Protein 7VOJ (pdb70)

Nearest PDB structures (foldseek):
  7voj-assembly1_B  TM=1.003E+00  e=2.899E-49  Arabidopsis thaliana
  7vq3-assembly1_A  TM=9.827E-01  e=4.488E-44  Arabidopsis thaliana
  7vq7-assembly1_B  TM=9.942E-01  e=6.500E-42  Arabidopsis thaliana
  7w6k-assembly1_B  TM=7.474E-01  e=2.642E-20  Glycine max
  8hiw-assembly1_A  TM=8.495E-01  e=3.912E-17  Arabidopsis thaliana

Structure (mmCIF, N/CA/C/O backbone):
data_7VOJ
#
_entry.id   7VOJ
#
_cell.length_a   1.00
_cell.length_b   1.00
_cell.length_c   1.00
_cell.angle_alpha   90.00
_cell.angle_beta   90.00
_cell.angle_gamma   90.00
#
_symmetry.space_group_name_H-M   'P 1'
#
loop_
_entity.id
_entity.type
_entity.pdbx_description
1 polymer 'Aluminum-activated malate transporter 1'
2 non-polymer 'ACETIC ACID'
3 non-polymer 'ALUMINUM ION'
#
loop_
_atom_site.group_PDB
_atom_site.id
_atom_site.type_symbol
_atom_site.label_atom_id
_atom_site.label_alt_id
_atom_site.label_comp_id
_atom_site.label_asym_id
_atom_site.label_entity_id
_atom_site.label_seq_id
_atom_site.pdbx_PDB_ins_code
_atom_site.Cartn_x
_atom_site.Cartn_y
_atom_site.Cartn_z
_atom_site.occupancy
_atom_site.B_iso_or_equiv
_atom_site.auth_seq_id
_atom_site.auth_comp_id
_atom_site.auth_asym_id
_atom_site.auth_atom_id
_atom_site.pdbx_PDB_model_num
ATOM 1 N N . MET A 1 1 ? 124.787 96.757 90.319 1.00 119.88 1 MET A N 1
ATOM 2 C CA . MET A 1 1 ? 124.885 98.145 89.896 1.00 119.88 1 MET A CA 1
ATOM 3 C C . MET A 1 1 ? 124.295 98.333 88.506 1.00 119.88 1 MET A C 1
ATOM 4 O O . MET A 1 1 ? 123.736 99.382 88.203 1.00 119.88 1 MET A O 1
ATOM 9 N N . GLU A 1 2 ? 124.406 97.305 87.663 1.00 117.20 2 GLU A N 1
ATOM 10 C CA . GLU A 1 2 ? 123.949 97.433 86.283 1.00 117.20 2 GLU A CA 1
ATOM 11 C C . GLU A 1 2 ? 122.431 97.311 86.192 1.00 117.20 2 GLU A C 1
ATOM 12 O O . GLU A 1 2 ? 121.765 98.107 85.512 1.00 117.20 2 GLU A O 1
ATOM 18 N N . LYS A 1 3 ? 121.857 96.331 86.894 1.00 109.04 3 LYS A N 1
ATOM 19 C CA . LYS A 1 3 ? 120.404 96.207 86.914 1.00 109.04 3 LYS A CA 1
ATOM 20 C C . LYS A 1 3 ? 119.739 97.326 87.704 1.00 109.04 3 LYS A C 1
ATOM 21 O O . LYS A 1 3 ? 118.549 97.587 87.499 1.00 109.04 3 LYS A O 1
ATOM 27 N N . VAL A 1 4 ? 120.484 98.004 88.579 1.00 107.80 4 VAL A N 1
ATOM 28 C CA . VAL A 1 4 ? 119.961 99.194 89.240 1.00 107.80 4 VAL A CA 1
ATOM 29 C C . VAL A 1 4 ? 119.763 100.312 88.229 1.00 107.80 4 VAL A C 1
ATOM 30 O O . VAL A 1 4 ? 118.755 101.027 88.260 1.00 107.80 4 VAL A O 1
ATOM 34 N N . ARG A 1 5 ? 120.724 100.476 87.316 1.00 103.56 5 ARG A N 1
ATOM 35 C CA . ARG A 1 5 ? 120.564 101.436 86.231 1.00 103.56 5 ARG A CA 1
ATOM 36 C C . ARG A 1 5 ? 119.390 101.072 85.333 1.00 103.56 5 ARG A C 1
ATOM 37 O O . ARG A 1 5 ? 118.638 101.961 84.909 1.00 103.56 5 ARG A O 1
ATOM 45 N N . GLU A 1 6 ? 119.206 99.778 85.058 1.00 99.95 6 GLU A N 1
ATOM 46 C CA . GLU A 1 6 ? 118.102 99.361 84.199 1.00 99.95 6 GLU A CA 1
ATOM 47 C C . GLU A 1 6 ? 116.748 99.614 84.855 1.00 99.95 6 GLU A C 1
ATOM 48 O O . GLU A 1 6 ? 115.806 100.061 84.188 1.00 99.95 6 GLU A O 1
ATOM 54 N N . ILE A 1 7 ? 116.641 99.386 86.166 1.00 92.94 7 ILE A N 1
ATOM 55 C CA . ILE A 1 7 ? 115.346 99.588 86.804 1.00 92.94 7 ILE A CA 1
ATOM 56 C C . ILE A 1 7 ? 115.065 101.074 87.044 1.00 92.94 7 ILE A C 1
ATOM 57 O O . ILE A 1 7 ? 113.901 101.492 87.008 1.00 92.94 7 ILE A O 1
ATOM 62 N N . VAL A 1 8 ? 116.091 101.917 87.208 1.00 90.74 8 VAL A N 1
ATOM 63 C CA . VAL A 1 8 ? 115.761 103.330 87.370 1.00 90.74 8 VAL A CA 1
ATOM 64 C C . VAL A 1 8 ? 115.408 103.969 86.032 1.00 90.74 8 VAL A C 1
ATOM 65 O O . VAL A 1 8 ? 114.578 104.881 85.987 1.00 90.74 8 VAL A O 1
ATOM 69 N N . ARG A 1 9 ? 115.963 103.489 84.915 1.00 86.09 9 ARG A N 1
ATOM 70 C CA . ARG A 1 9 ? 115.512 104.068 83.655 1.00 86.09 9 ARG A CA 1
ATOM 71 C C . ARG A 1 9 ? 114.168 103.499 83.227 1.00 86.09 9 ARG A C 1
ATOM 72 O O . ARG A 1 9 ? 113.409 104.183 82.526 1.00 86.09 9 ARG A O 1
ATOM 80 N N . GLU A 1 10 ? 113.838 102.281 83.666 1.00 74.69 10 GLU A N 1
ATOM 81 C CA . GLU A 1 10 ? 112.489 101.771 83.450 1.00 74.69 10 GLU A CA 1
ATOM 82 C C . GLU A 1 10 ? 111.468 102.571 84.244 1.00 74.69 10 GLU A C 1
ATOM 83 O O . GLU A 1 10 ? 110.378 102.873 83.742 1.00 74.69 10 GLU A O 1
ATOM 89 N N . GLY A 1 11 ? 111.817 102.956 85.471 1.00 70.08 11 GLY A N 1
ATOM 90 C CA . GLY A 1 11 ? 110.950 103.840 86.229 1.00 70.08 11 GLY A CA 1
ATOM 91 C C . GLY A 1 11 ? 110.840 105.215 85.608 1.00 70.08 11 GLY A C 1
ATOM 92 O O . GLY A 1 11 ? 109.782 105.847 85.667 1.00 70.08 11 GLY A O 1
ATOM 93 N N . ILE A 1 12 ? 111.921 105.679 84.976 1.00 69.54 12 ILE A N 1
ATOM 94 C CA . ILE A 1 12 ? 111.912 106.972 84.301 1.00 69.54 12 ILE A CA 1
ATOM 95 C C . ILE A 1 12 ? 110.945 106.958 83.126 1.00 69.54 12 ILE A C 1
ATOM 96 O O . ILE A 1 12 ? 110.148 107.888 82.957 1.00 69.54 12 ILE A O 1
ATOM 101 N N . ARG A 1 13 ? 110.952 105.888 82.328 1.00 66.74 13 ARG A N 1
ATOM 102 C CA . ARG A 1 13 ? 110.051 105.880 81.180 1.00 66.74 13 ARG A CA 1
ATOM 103 C C . ARG A 1 13 ? 108.612 105.582 81.584 1.00 66.74 13 ARG A C 1
ATOM 104 O O . ARG A 1 13 ? 107.685 106.058 80.920 1.00 66.74 13 ARG A O 1
ATOM 112 N N . VAL A 1 14 ? 108.398 104.850 82.682 1.00 60.07 14 VAL A N 1
ATOM 113 C CA . VAL A 1 14 ? 107.034 104.595 83.140 1.00 60.07 14 VAL A CA 1
ATOM 114 C C . VAL A 1 14 ? 106.417 105.871 83.701 1.00 60.07 14 VAL A C 1
ATOM 115 O O . VAL A 1 14 ? 105.239 106.166 83.469 1.00 60.07 14 VAL A O 1
ATOM 119 N N . GLY A 1 15 ? 107.216 106.678 84.395 1.00 58.04 15 GLY A N 1
ATOM 120 C CA . GLY A 1 15 ? 106.717 107.959 84.856 1.00 58.04 15 GLY A CA 1
ATOM 121 C C . GLY A 1 15 ? 106.526 108.953 83.728 1.00 58.04 15 GLY A C 1
ATOM 122 O O . GLY A 1 15 ? 105.550 109.705 83.716 1.00 58.04 15 GLY A O 1
ATOM 123 N N . ASN A 1 16 ? 107.449 108.966 82.760 1.00 61.05 16 ASN A N 1
ATOM 124 C CA . ASN A 1 16 ? 107.366 109.901 81.643 1.00 61.05 16 ASN A CA 1
ATOM 125 C C . ASN A 1 16 ? 106.204 109.612 80.713 1.00 61.05 16 ASN A C 1
ATOM 126 O O . ASN A 1 16 ? 105.697 110.540 80.078 1.00 61.05 16 ASN A O 1
ATOM 131 N N . GLU A 1 17 ? 105.780 108.353 80.619 1.00 55.69 17 GLU A N 1
ATOM 132 C CA . GLU A 1 17 ? 104.673 108.013 79.738 1.00 55.69 17 GLU A CA 1
ATOM 133 C C . GLU A 1 17 ? 103.354 108.598 80.228 1.00 55.69 17 GLU A C 1
ATOM 134 O O . GLU A 1 17 ? 102.571 109.103 79.417 1.00 55.69 17 GLU A O 1
ATOM 140 N N . ASP A 1 18 ? 103.090 108.561 81.538 1.00 49.64 18 ASP A N 1
ATOM 141 C CA . ASP A 1 18 ? 101.953 109.290 82.093 1.00 49.64 18 ASP A CA 1
ATOM 142 C C . ASP A 1 18 ? 102.260 109.795 83.500 1.00 49.64 18 ASP A C 1
ATOM 143 O O . ASP A 1 18 ? 102.453 108.992 84.414 1.00 49.64 18 ASP A O 1
ATOM 148 N N . PRO A 1 19 ? 102.305 111.112 83.720 1.00 45.33 19 PRO A N 1
ATOM 149 C CA . PRO A 1 19 ? 102.662 111.625 85.050 1.00 45.33 19 PRO A CA 1
ATOM 150 C C . PRO A 1 19 ? 101.548 111.525 86.075 1.00 45.33 19 PRO A C 1
ATOM 151 O O . PRO A 1 19 ? 101.804 111.694 87.282 1.00 45.33 19 PRO A O 1
ATOM 155 N N . ARG A 1 20 ? 100.322 111.229 85.650 1.00 40.45 20 ARG A N 1
ATOM 156 C CA . ARG A 1 20 ? 99.259 110.982 86.607 1.00 40.45 20 ARG A CA 1
ATOM 157 C C . ARG A 1 20 ? 99.458 109.692 87.382 1.00 40.45 20 ARG A C 1
ATOM 158 O O . ARG A 1 20 ? 98.778 109.491 88.387 1.00 40.45 20 ARG A O 1
ATOM 166 N N . ARG A 1 21 ? 100.378 108.826 86.956 1.00 39.86 21 ARG A N 1
ATOM 167 C CA . ARG A 1 21 ? 100.769 107.696 87.782 1.00 39.86 21 ARG A CA 1
ATOM 168 C C . ARG A 1 21 ? 101.510 108.156 89.025 1.00 39.86 21 ARG A C 1
ATOM 169 O O . ARG A 1 21 ? 101.351 107.571 90.101 1.00 39.86 21 ARG A O 1
ATOM 177 N N . ILE A 1 22 ? 102.300 109.222 88.907 1.00 33.52 22 ILE A N 1
ATOM 178 C CA . ILE A 1 22 ? 102.968 109.777 90.076 1.00 33.52 22 ILE A CA 1
ATOM 179 C C . ILE A 1 22 ? 101.961 110.429 91.007 1.00 33.52 22 ILE A C 1
ATOM 180 O O . ILE A 1 22 ? 102.041 110.281 92.234 1.00 33.52 22 ILE A O 1
ATOM 185 N N . ILE A 1 23 ? 100.990 111.152 90.448 1.00 30.37 23 ILE A N 1
ATOM 186 C CA . ILE A 1 23 ? 100.002 111.782 91.321 1.00 30.37 23 ILE A CA 1
ATOM 187 C C . ILE A 1 23 ? 99.074 110.745 91.949 1.00 30.37 23 ILE A C 1
ATOM 188 O O . ILE A 1 23 ? 98.617 110.925 93.082 1.00 30.37 23 ILE A O 1
ATOM 193 N N . HIS A 1 24 ? 98.819 109.628 91.270 1.00 26.05 24 HIS A N 1
ATOM 194 C CA . HIS A 1 24 ? 98.025 108.574 91.893 1.00 26.05 24 HIS A CA 1
ATOM 195 C C . HIS A 1 24 ? 98.785 107.886 93.011 1.00 26.05 24 HIS A C 1
ATOM 196 O O . HIS A 1 24 ? 98.190 107.535 94.037 1.00 26.05 24 HIS A O 1
ATOM 203 N N . ALA A 1 25 ? 100.091 107.699 92.841 1.00 26.66 25 ALA A N 1
ATOM 204 C CA . ALA A 1 25 ? 100.909 107.165 93.917 1.00 26.66 25 ALA A CA 1
ATOM 205 C C . ALA A 1 25 ? 100.934 108.071 95.139 1.00 26.66 25 ALA A C 1
ATOM 206 O O . ALA A 1 25 ? 101.026 107.568 96.255 1.00 26.66 25 ALA A O 1
ATOM 208 N N . PHE A 1 26 ? 100.832 109.385 94.971 1.00 31.14 26 PHE A N 1
ATOM 209 C CA . PHE A 1 26 ? 100.707 110.220 96.160 1.00 31.14 26 PHE A CA 1
ATOM 210 C C . PHE A 1 26 ? 99.309 110.185 96.755 1.00 31.14 26 PHE A C 1
ATOM 211 O O . PHE A 1 26 ? 99.167 110.313 97.973 1.00 31.14 26 PHE A O 1
ATOM 219 N N . LYS A 1 27 ? 98.272 110.017 95.934 1.00 27.96 27 LYS A N 1
ATOM 220 C CA . LYS A 1 27 ? 96.913 110.014 96.466 1.00 27.96 27 LYS A CA 1
ATOM 221 C C . LYS A 1 27 ? 96.627 108.784 97.314 1.00 27.96 27 LYS A C 1
ATOM 222 O O . LYS A 1 27 ? 95.849 108.866 98.271 1.00 27.96 27 LYS A O 1
ATOM 228 N N . VAL A 1 28 ? 97.255 107.651 97.002 1.00 27.49 28 VAL A N 1
ATOM 229 C CA . VAL A 1 28 ? 97.048 106.452 97.815 1.00 27.49 28 VAL A CA 1
ATOM 230 C C . VAL A 1 28 ? 97.659 106.620 99.201 1.00 27.49 28 VAL A C 1
ATOM 231 O O . VAL A 1 28 ? 97.014 106.328 100.216 1.00 27.49 28 VAL A O 1
ATOM 235 N N . GLY A 1 29 ? 98.887 107.131 99.271 1.00 28.90 29 GLY A N 1
ATOM 236 C CA . GLY A 1 29 ? 99.506 107.374 100.562 1.00 28.90 29 GLY A CA 1
ATOM 237 C C . GLY A 1 29 ? 98.799 108.447 101.366 1.00 28.90 29 GLY A C 1
ATOM 238 O O . GLY A 1 29 ? 98.773 108.391 102.597 1.00 28.90 29 GLY A O 1
ATOM 239 N N . LEU A 1 30 ? 98.202 109.424 100.688 1.00 26.17 30 LEU A N 1
ATOM 240 C CA . LEU A 1 30 ? 97.435 110.435 101.404 1.00 26.17 30 LEU A CA 1
ATOM 241 C C . LEU A 1 30 ? 96.173 109.845 102.014 1.00 26.17 30 LEU A C 1
ATOM 242 O O . LEU A 1 30 ? 95.784 110.222 103.124 1.00 26.17 30 LEU A O 1
ATOM 247 N N . ALA A 1 31 ? 95.533 108.900 101.324 1.00 25.45 31 ALA A N 1
ATOM 248 C CA . ALA A 1 31 ? 94.341 108.273 101.892 1.00 25.45 31 ALA A CA 1
ATOM 249 C C . ALA A 1 31 ? 94.685 107.391 103.084 1.00 25.45 31 ALA A C 1
ATOM 250 O O . ALA A 1 31 ? 93.917 107.329 104.051 1.00 25.45 31 ALA A O 1
ATOM 252 N N . LEU A 1 32 ? 95.846 106.728 103.045 1.00 27.28 32 LEU A N 1
ATOM 253 C CA . LEU A 1 32 ? 96.283 105.928 104.189 1.00 27.28 32 LEU A CA 1
ATOM 254 C C . LEU A 1 32 ? 96.578 106.794 105.403 1.00 27.28 32 LEU A C 1
ATOM 255 O O . LEU A 1 32 ? 96.180 106.451 106.521 1.00 27.28 32 LEU A O 1
ATOM 260 N N . VAL A 1 33 ? 97.260 107.923 105.200 1.00 28.69 33 VAL A N 1
ATOM 261 C CA . VAL A 1 33 ? 97.568 108.830 106.304 1.00 28.69 33 VAL A CA 1
ATOM 262 C C . VAL A 1 33 ? 96.295 109.427 106.889 1.00 28.69 33 VAL A C 1
ATOM 263 O O . VAL A 1 33 ? 96.144 109.512 108.115 1.00 28.69 33 VAL A O 1
ATOM 267 N N . LEU A 1 34 ? 95.336 109.774 106.033 1.00 30.59 34 LEU A N 1
ATOM 268 C CA . LEU A 1 34 ? 94.107 110.402 106.498 1.00 30.59 34 LEU A CA 1
ATOM 269 C C . LEU A 1 34 ? 93.250 109.450 107.325 1.00 30.59 34 LEU A C 1
ATOM 270 O O . LEU A 1 34 ? 92.736 109.834 108.382 1.00 30.59 34 LEU A O 1
ATOM 275 N N . VAL A 1 35 ? 93.078 108.227 106.830 1.00 33.97 35 VAL A N 1
ATOM 276 C CA . VAL A 1 35 ? 92.301 107.205 107.526 1.00 33.97 35 VAL A CA 1
ATOM 277 C C . VAL A 1 35 ? 92.916 106.773 108.857 1.00 33.97 35 VAL A C 1
ATOM 278 O O . VAL A 1 35 ? 92.205 106.590 109.841 1.00 33.97 35 VAL A O 1
ATOM 282 N N . SER A 1 36 ? 94.236 106.610 108.884 1.00 37.63 36 SER A N 1
ATOM 283 C CA . SER A 1 36 ? 94.932 106.202 110.096 1.00 37.63 36 SER A CA 1
ATOM 284 C C . SER A 1 36 ? 94.953 107.305 111.140 1.00 37.63 36 SER A C 1
ATOM 285 O O . SER A 1 36 ? 94.853 107.020 112.337 1.00 37.63 36 SER A O 1
ATOM 288 N N . SER A 1 37 ? 95.043 108.564 110.720 1.00 43.05 37 SER A N 1
ATOM 289 C CA . SER A 1 37 ? 94.988 109.638 111.697 1.00 43.05 37 SER A CA 1
ATOM 290 C C . SER A 1 37 ? 93.580 109.855 112.222 1.00 43.05 37 SER A C 1
ATOM 291 O O . SER A 1 37 ? 93.420 110.289 113.367 1.00 43.05 37 SER A O 1
ATOM 294 N N . PHE A 1 38 ? 92.554 109.554 111.419 1.00 46.62 38 PHE A N 1
ATOM 295 C CA . PHE A 1 38 ? 91.185 109.624 111.925 1.00 46.62 38 PHE A CA 1
ATOM 296 C C . PHE A 1 38 ? 90.942 108.611 113.027 1.00 46.62 38 PHE A C 1
ATOM 297 O O . PHE A 1 38 ? 90.276 108.926 114.014 1.00 46.62 38 PHE A O 1
ATOM 305 N N . TYR A 1 39 ? 91.466 107.402 112.883 1.00 46.12 39 TYR A N 1
ATOM 306 C CA . TYR A 1 39 ? 91.251 106.378 113.893 1.00 46.12 39 TYR A CA 1
ATOM 307 C C . TYR A 1 39 ? 92.225 106.467 115.047 1.00 46.12 39 TYR A C 1
ATOM 308 O O . TYR A 1 39 ? 91.970 105.874 116.095 1.00 46.12 39 TYR A O 1
ATOM 317 N N . TYR A 1 40 ? 93.330 107.185 114.896 1.00 57.13 40 TYR A N 1
ATOM 318 C CA . TYR A 1 40 ? 94.217 107.370 116.032 1.00 57.13 40 TYR A CA 1
ATOM 319 C C . TYR A 1 40 ? 93.860 108.579 116.870 1.00 57.13 40 TYR A C 1
ATOM 320 O O . TYR A 1 40 ? 93.636 108.435 118.073 1.00 57.13 40 TYR A O 1
ATOM 329 N N . TYR A 1 41 ? 93.789 109.764 116.279 1.00 62.48 41 TYR A N 1
ATOM 330 C CA . TYR A 1 41 ? 93.624 110.952 117.093 1.00 62.48 41 TYR A CA 1
ATOM 331 C C . TYR A 1 41 ? 92.195 111.167 117.558 1.00 62.48 41 TYR A C 1
ATOM 332 O O . TYR A 1 41 ? 91.997 111.875 118.550 1.00 62.48 41 TYR A O 1
ATOM 341 N N . GLN A 1 42 ? 91.217 110.539 116.894 1.00 71.73 42 GLN A N 1
ATOM 342 C CA . GLN A 1 42 ? 89.810 110.449 117.286 1.00 71.73 42 GLN A CA 1
ATOM 343 C C . GLN A 1 42 ? 89.207 111.820 117.556 1.00 71.73 42 GLN A C 1
ATOM 344 O O . GLN A 1 42 ? 89.042 112.197 118.722 1.00 71.73 42 GLN A O 1
ATOM 350 N N . PRO A 1 43 ? 88.918 112.598 116.502 1.00 81.05 43 PRO A N 1
ATOM 351 C CA . PRO A 1 43 ? 88.716 114.049 116.634 1.00 81.05 43 PRO A CA 1
ATOM 352 C C . PRO A 1 43 ? 87.598 114.531 117.545 1.00 81.05 43 PRO A C 1
ATOM 353 O O . PRO A 1 43 ? 87.862 115.248 118.515 1.00 81.05 43 PRO A O 1
ATOM 357 N N . PHE A 1 44 ? 86.357 114.147 117.265 1.00 91.20 44 PHE A N 1
ATOM 358 C CA . PHE A 1 44 ? 85.243 114.783 117.956 1.00 91.20 44 PHE A CA 1
ATOM 359 C C . PHE A 1 44 ? 85.031 114.198 119.346 1.00 91.20 44 PHE A C 1
ATOM 360 O O . PHE A 1 44 ? 84.722 114.925 120.295 1.00 91.20 44 PHE A O 1
ATOM 368 N N . GLY A 1 45 ? 85.167 112.888 119.481 1.00 90.07 45 GLY A N 1
ATOM 369 C CA . GLY A 1 45 ? 85.091 112.266 120.777 1.00 90.07 45 GLY A CA 1
ATOM 370 C C . GLY A 1 45 ? 85.844 110.958 120.810 1.00 90.07 45 GLY A C 1
ATOM 371 O O . GLY A 1 45 ? 86.263 110.434 119.776 1.00 90.07 45 GLY A O 1
ATOM 372 N N . PRO A 1 46 ? 86.064 110.443 122.027 1.00 86.23 46 PRO A N 1
ATOM 373 C CA . PRO A 1 46 ? 86.753 109.173 122.237 1.00 86.23 46 PRO A CA 1
ATOM 374 C C . PRO A 1 46 ? 85.686 108.123 122.058 1.00 86.23 46 PRO A C 1
ATOM 375 O O . PRO A 1 46 ? 85.189 107.540 123.021 1.00 86.23 46 PRO A O 1
ATOM 379 N N . PHE A 1 47 ? 85.340 107.892 120.799 1.00 79.54 47 PHE A N 1
ATOM 380 C CA . PHE A 1 47 ? 84.292 106.956 120.448 1.00 79.54 47 PHE A CA 1
ATOM 381 C C . PHE A 1 47 ? 84.591 105.519 120.862 1.00 79.54 47 PHE A C 1
ATOM 382 O O . PHE A 1 47 ? 85.726 105.049 120.788 1.00 79.54 47 PHE A O 1
ATOM 390 N N . THR A 1 48 ? 83.537 104.843 121.301 1.00 78.49 48 THR A N 1
ATOM 391 C CA . THR A 1 48 ? 83.588 103.473 121.791 1.00 78.49 48 THR A CA 1
ATOM 392 C C . THR A 1 48 ? 82.367 102.716 121.288 1.00 78.49 48 THR A C 1
ATOM 393 O O . THR A 1 48 ? 81.583 103.259 120.507 1.00 78.49 48 THR A O 1
ATOM 397 N N . ASP A 1 49 ? 82.164 101.508 121.792 1.00 74.69 49 ASP A N 1
ATOM 398 C CA . ASP A 1 49 ? 81.141 100.661 121.227 1.00 74.69 49 ASP A CA 1
ATOM 399 C C . ASP A 1 49 ? 81.794 100.249 119.904 1.00 74.69 49 ASP A C 1
ATOM 400 O O . ASP A 1 49 ? 82.922 99.758 119.917 1.00 74.69 49 ASP A O 1
ATOM 405 N N . TYR A 1 50 ? 81.125 100.427 118.771 1.00 65.54 50 TYR A N 1
ATOM 406 C CA . TYR A 1 50 ? 81.707 100.009 117.486 1.00 65.54 50 TYR A CA 1
ATOM 407 C C . TYR A 1 50 ? 82.678 100.943 116.723 1.00 65.54 50 TYR A C 1
ATOM 408 O O . TYR A 1 50 ? 83.314 100.503 115.767 1.00 65.54 50 TYR A O 1
ATOM 417 N N . PHE A 1 51 ? 82.796 102.207 117.122 1.00 68.43 51 PHE A N 1
ATOM 418 C CA . PHE A 1 51 ? 83.657 103.167 116.400 1.00 68.43 51 PHE A CA 1
ATOM 419 C C . PHE A 1 51 ? 85.190 102.993 116.312 1.00 68.43 51 PHE A C 1
ATOM 420 O O . PHE A 1 51 ? 85.769 103.211 115.250 1.00 68.43 51 PHE A O 1
ATOM 428 N N . GLY A 1 52 ? 85.840 102.611 117.406 1.00 71.56 52 GLY A N 1
ATOM 429 C CA . GLY A 1 52 ? 87.276 102.460 117.444 1.00 71.56 52 GLY A CA 1
ATOM 430 C C . GLY A 1 52 ? 87.686 101.075 117.878 1.00 71.56 52 GLY A C 1
ATOM 431 O O . GLY A 1 52 ? 88.785 100.883 118.404 1.00 71.56 52 GLY A O 1
ATOM 432 N N . ILE A 1 53 ? 86.764 100.132 117.768 1.00 64.18 53 ILE A N 1
ATOM 433 C CA . ILE A 1 53 ? 87.034 98.743 118.101 1.00 64.18 53 ILE A CA 1
ATOM 434 C C . ILE A 1 53 ? 88.019 98.071 117.141 1.00 64.18 53 ILE A C 1
ATOM 435 O O . ILE A 1 53 ? 88.851 97.261 117.549 1.00 64.18 53 ILE A O 1
ATOM 440 N N . ASN A 1 54 ? 87.821 98.332 115.855 1.00 53.48 54 ASN A N 1
ATOM 441 C CA . ASN A 1 54 ? 88.685 97.801 114.818 1.00 53.48 54 ASN A CA 1
ATOM 442 C C . ASN A 1 54 ? 89.107 98.934 113.904 1.00 53.48 54 ASN A C 1
ATOM 443 O O . ASN A 1 54 ? 88.273 99.701 113.430 1.00 53.48 54 ASN A O 1
ATOM 448 N N . ALA A 1 55 ? 90.403 99.037 113.655 1.00 43.47 55 ALA A N 1
ATOM 449 C CA . ALA A 1 55 ? 90.922 100.066 112.774 1.00 43.47 55 ALA A CA 1
ATOM 450 C C . ALA A 1 55 ? 91.936 99.555 111.773 1.00 43.47 55 ALA A C 1
ATOM 451 O O . ALA A 1 55 ? 92.390 100.333 110.936 1.00 43.47 55 ALA A O 1
ATOM 453 N N . MET A 1 56 ? 92.329 98.288 111.849 1.00 44.59 56 MET A N 1
ATOM 454 C CA . MET A 1 56 ? 93.105 97.717 110.761 1.00 44.59 56 MET A CA 1
ATOM 455 C C . MET A 1 56 ? 92.234 97.474 109.547 1.00 44.59 56 MET A C 1
ATOM 456 O O . MET A 1 56 ? 92.733 97.471 108.423 1.00 44.59 56 MET A O 1
ATOM 461 N N . TRP A 1 57 ? 90.936 97.276 109.752 1.00 39.03 57 TRP A N 1
ATOM 462 C CA . TRP A 1 57 ? 90.029 97.021 108.646 1.00 39.03 57 TRP A CA 1
ATOM 463 C C . TRP A 1 57 ? 89.797 98.248 107.778 1.00 39.03 57 TRP A C 1
ATOM 464 O O . TRP A 1 57 ? 89.538 98.094 106.581 1.00 39.03 57 TRP A O 1
ATOM 475 N N . ALA A 1 58 ? 89.883 99.453 108.342 1.00 32.44 58 ALA A N 1
ATOM 476 C CA . ALA A 1 58 ? 89.784 100.658 107.529 1.00 32.44 58 ALA A CA 1
ATOM 477 C C . ALA A 1 58 ? 90.970 100.784 106.593 1.00 32.44 58 ALA A C 1
ATOM 478 O O . ALA A 1 58 ? 90.819 101.186 105.439 1.00 32.44 58 ALA A O 1
ATOM 480 N N . VAL A 1 59 ? 92.155 100.412 107.065 1.00 31.77 59 VAL A N 1
ATOM 481 C CA . VAL A 1 59 ? 93.344 100.471 106.232 1.00 31.77 59 VAL A CA 1
ATOM 482 C C . VAL A 1 59 ? 93.344 99.348 105.204 1.00 31.77 59 VAL A C 1
ATOM 483 O O . VAL A 1 59 ? 93.825 99.537 104.080 1.00 31.77 59 VAL A O 1
ATOM 487 N N . ALA A 1 60 ? 92.782 98.181 105.547 1.00 38.40 60 ALA A N 1
ATOM 488 C CA . ALA A 1 60 ? 92.560 97.134 104.550 1.00 38.40 60 ALA A CA 1
ATOM 489 C C . ALA A 1 60 ? 91.643 97.618 103.442 1.00 38.40 60 ALA A C 1
ATOM 490 O O . ALA A 1 60 ? 91.906 97.375 102.260 1.00 38.40 60 ALA A O 1
ATOM 492 N N . THR A 1 61 ? 90.575 98.325 103.809 1.00 29.06 61 THR A N 1
ATOM 493 C CA . THR A 1 61 ? 89.632 98.839 102.826 1.00 29.06 61 THR A CA 1
ATOM 494 C C . THR A 1 61 ? 90.280 99.865 101.915 1.00 29.06 61 THR A C 1
ATOM 495 O O . THR A 1 61 ? 90.110 99.801 100.700 1.00 29.06 61 THR A O 1
ATOM 499 N N . VAL A 1 62 ? 91.066 100.783 102.475 1.00 27.40 62 VAL A N 1
ATOM 500 C CA . VAL A 1 62 ? 91.668 101.842 101.669 1.00 27.40 62 VAL A CA 1
ATOM 501 C C . VAL A 1 62 ? 92.718 101.288 100.716 1.00 27.40 62 VAL A C 1
ATOM 502 O O . VAL A 1 62 ? 92.804 101.724 99.564 1.00 27.40 62 VAL A O 1
ATOM 506 N N . VAL A 1 63 ? 93.487 100.287 101.143 1.00 29.90 63 VAL A N 1
ATOM 507 C CA . VAL A 1 63 ? 94.490 99.701 100.260 1.00 29.90 63 VAL A CA 1
ATOM 508 C C . VAL A 1 63 ? 93.828 98.941 99.119 1.00 29.90 63 VAL A C 1
ATOM 509 O O . VAL A 1 63 ? 94.241 99.060 97.961 1.00 29.90 63 VAL A O 1
ATOM 513 N N . VAL A 1 64 ? 92.753 98.210 99.405 1.00 29.82 64 VAL A N 1
ATOM 514 C CA . VAL A 1 64 ? 92.142 97.374 98.376 1.00 29.82 64 VAL A CA 1
ATOM 515 C C . VAL A 1 64 ? 91.302 98.203 97.405 1.00 29.82 64 VAL A C 1
ATOM 516 O O . VAL A 1 64 ? 91.385 98.015 96.189 1.00 29.82 64 VAL A O 1
ATOM 520 N N . VAL A 1 65 ? 90.464 99.068 97.964 1.00 28.15 65 VAL A N 1
ATOM 521 C CA . VAL A 1 65 ? 89.550 99.909 97.201 1.00 28.15 65 VAL A CA 1
ATOM 522 C C . VAL A 1 65 ? 90.163 100.935 96.256 1.00 28.15 65 VAL A C 1
ATOM 523 O O . VAL A 1 65 ? 89.658 101.130 95.155 1.00 28.15 65 VAL A O 1
ATOM 527 N N . PHE A 1 66 ? 91.240 101.595 96.666 1.00 27.11 66 PHE A N 1
ATOM 528 C CA . PHE A 1 66 ? 91.821 102.623 95.811 1.00 27.11 66 PHE A CA 1
ATOM 529 C C . PHE A 1 66 ? 92.321 102.051 94.491 1.00 27.11 66 PHE A C 1
ATOM 530 O O . PHE A 1 66 ? 93.018 101.040 94.458 1.00 27.11 66 PHE A O 1
ATOM 538 N N . GLU A 1 67 ? 91.971 102.734 93.404 1.00 29.44 67 GLU A N 1
ATOM 539 C CA . GLU A 1 67 ? 92.339 102.331 92.049 1.00 29.44 67 GLU A CA 1
ATOM 540 C C . GLU A 1 67 ? 92.675 103.551 91.198 1.00 29.44 67 GLU A C 1
ATOM 541 O O . GLU A 1 67 ? 92.346 104.676 91.564 1.00 29.44 67 GLU A O 1
ATOM 547 N N . PHE A 1 68 ? 93.323 103.327 90.061 1.00 30.14 68 PHE A N 1
ATOM 548 C CA . PHE A 1 68 ? 93.752 104.428 89.203 1.00 30.14 68 PHE A CA 1
ATOM 549 C C . PHE A 1 68 ? 92.651 105.332 88.644 1.00 30.14 68 PHE A C 1
ATOM 550 O O . PHE A 1 68 ? 92.814 106.549 88.635 1.00 30.14 68 PHE A O 1
ATOM 558 N N . SER A 1 69 ? 91.533 104.773 88.194 1.00 29.65 69 SER A N 1
ATOM 559 C CA . SER A 1 69 ? 90.483 105.623 87.655 1.00 29.65 69 SER A CA 1
ATOM 560 C C . SER A 1 69 ? 89.574 106.120 88.772 1.00 29.65 69 SER A C 1
ATOM 561 O O . SER A 1 69 ? 89.857 105.956 89.955 1.00 29.65 69 SER A O 1
ATOM 564 N N . VAL A 1 70 ? 88.471 106.763 88.414 1.00 29.55 70 VAL A N 1
ATOM 565 C CA . VAL A 1 70 ? 87.453 107.148 89.378 1.00 29.55 70 VAL A CA 1
ATOM 566 C C . VAL A 1 70 ? 86.335 106.121 89.435 1.00 29.55 70 VAL A C 1
ATOM 567 O O . VAL A 1 70 ? 85.867 105.769 90.514 1.00 29.55 70 VAL A O 1
ATOM 571 N N . GLY A 1 71 ? 85.928 105.591 88.283 1.00 32.28 71 GLY A N 1
ATOM 572 C CA . GLY A 1 71 ? 84.935 104.539 88.263 1.00 32.28 71 GLY A CA 1
ATOM 573 C C . GLY A 1 71 ? 85.440 103.218 88.775 1.00 32.28 71 GLY A C 1
ATOM 574 O O . GLY A 1 71 ? 84.637 102.383 89.191 1.00 32.28 71 GLY A O 1
ATOM 575 N N . ALA A 1 72 ? 86.752 103.014 88.775 1.00 31.76 72 ALA A N 1
ATOM 576 C CA . ALA A 1 72 ? 87.303 101.775 89.305 1.00 31.76 72 ALA A CA 1
ATOM 577 C C . ALA A 1 72 ? 87.180 101.724 90.818 1.00 31.76 72 ALA A C 1
ATOM 578 O O . ALA A 1 72 ? 86.703 100.729 91.374 1.00 31.76 72 ALA A O 1
ATOM 580 N N . THR A 1 73 ? 87.582 102.798 91.507 1.00 28.85 73 THR A N 1
ATOM 581 C CA . THR A 1 73 ? 87.433 102.830 92.958 1.00 28.85 73 THR A CA 1
ATOM 582 C C . THR A 1 73 ? 85.987 102.982 93.376 1.00 28.85 73 THR A C 1
ATOM 583 O O . THR A 1 73 ? 85.613 102.503 94.443 1.00 28.85 73 THR A O 1
ATOM 587 N N . LEU A 1 74 ? 85.165 103.653 92.576 1.00 26.67 74 LEU A N 1
ATOM 588 C CA . LEU A 1 74 ? 83.754 103.764 92.916 1.00 26.67 74 LEU A CA 1
ATOM 589 C C . LEU A 1 74 ? 83.054 102.426 92.754 1.00 26.67 74 LEU A C 1
ATOM 590 O O . LEU A 1 74 ? 82.150 102.097 93.525 1.00 26.67 74 LEU A O 1
ATOM 595 N N . GLY A 1 75 ? 83.495 101.619 91.795 1.00 25.41 75 GLY A N 1
ATOM 596 C CA . GLY A 1 75 ? 82.943 100.286 91.661 1.00 25.41 75 GLY A CA 1
ATOM 597 C C . GLY A 1 75 ? 83.367 99.371 92.785 1.00 25.41 75 GLY A C 1
ATOM 598 O O . GLY A 1 75 ? 82.540 98.652 93.344 1.00 25.41 75 GLY A O 1
ATOM 599 N N . LYS A 1 76 ? 84.652 99.399 93.148 1.00 28.80 76 LYS A N 1
ATOM 600 C CA . LYS A 1 76 ? 85.118 98.584 94.264 1.00 28.80 76 LYS A CA 1
ATOM 601 C C . LYS A 1 76 ? 84.528 99.038 95.585 1.00 28.80 76 LYS A C 1
ATOM 602 O O . LYS A 1 76 ? 84.181 98.203 96.420 1.00 28.80 76 LYS A O 1
ATOM 608 N N . GLY A 1 77 ? 84.355 100.342 95.773 1.00 48.33 77 GLY A N 1
ATOM 609 C CA . GLY A 1 77 ? 83.829 100.833 97.029 1.00 48.33 77 GLY A CA 1
ATOM 610 C C . GLY A 1 77 ? 82.357 100.542 97.196 1.00 48.33 77 GLY A C 1
ATOM 611 O O . GLY A 1 77 ? 81.917 100.180 98.283 1.00 48.33 77 GLY A O 1
ATOM 612 N N . LEU A 1 78 ? 81.580 100.661 96.123 1.00 28.93 78 LEU A N 1
ATOM 613 C CA . LEU A 1 78 ? 80.153 100.396 96.241 1.00 28.93 78 LEU A CA 1
ATOM 614 C C . LEU A 1 78 ? 79.864 98.906 96.331 1.00 28.93 78 LEU A C 1
ATOM 615 O O . LEU A 1 78 ? 78.929 98.497 97.031 1.00 28.93 78 LEU A O 1
ATOM 620 N N . ASN A 1 79 ? 80.660 98.080 95.646 1.00 27.53 79 ASN A N 1
ATOM 621 C CA . ASN A 1 79 ? 80.536 96.634 95.790 1.00 27.53 79 ASN A CA 1
ATOM 622 C C . ASN A 1 79 ? 80.843 96.192 97.210 1.00 27.53 79 ASN A C 1
ATOM 623 O O . ASN A 1 79 ? 80.072 95.437 97.808 1.00 27.53 79 ASN A O 1
ATOM 628 N N . ARG A 1 80 ? 81.952 96.677 97.774 1.00 26.49 80 ARG A N 1
ATOM 629 C CA . ARG A 1 80 ? 82.325 96.331 99.138 1.00 26.49 80 ARG A CA 1
ATOM 630 C C . ARG A 1 80 ? 81.319 96.841 100.155 1.00 26.49 80 ARG A C 1
ATOM 631 O O . ARG A 1 80 ? 81.034 96.146 101.131 1.00 26.49 80 ARG A O 1
ATOM 639 N N . GLY A 1 81 ? 80.719 98.004 99.910 1.00 26.58 81 GLY A N 1
ATOM 640 C CA . GLY A 1 81 ? 79.751 98.542 100.852 1.00 26.58 81 GLY A CA 1
ATOM 641 C C . GLY A 1 81 ? 78.461 97.747 100.908 1.00 26.58 81 GLY A C 1
ATOM 642 O O . GLY A 1 81 ? 78.009 97.360 101.989 1.00 26.58 81 GLY A O 1
ATOM 643 N N . VAL A 1 82 ? 77.857 97.472 99.750 1.00 27.91 82 VAL A N 1
ATOM 644 C CA . VAL A 1 82 ? 76.579 96.765 99.769 1.00 27.91 82 VAL A CA 1
ATOM 645 C C . VAL A 1 82 ? 76.765 95.294 100.133 1.00 27.91 82 VAL A C 1
ATOM 646 O O . VAL A 1 82 ? 75.896 94.699 100.784 1.00 27.91 82 VAL A O 1
ATOM 650 N N . ALA A 1 83 ? 77.907 94.696 99.786 1.00 29.30 83 ALA A N 1
ATOM 651 C CA . ALA A 1 83 ? 78.145 93.311 100.172 1.00 29.30 83 ALA A CA 1
ATOM 652 C C . ALA A 1 83 ? 78.324 93.168 101.675 1.00 29.30 83 ALA A C 1
ATOM 653 O O . ALA A 1 83 ? 77.814 92.214 102.271 1.00 29.30 83 ALA A O 1
ATOM 655 N N . THR A 1 84 ? 79.022 94.115 102.308 1.00 28.27 84 THR A N 1
ATOM 656 C CA . THR A 1 84 ? 79.170 94.076 103.756 1.00 28.27 84 THR A CA 1
ATOM 657 C C . THR A 1 84 ? 77.841 94.310 104.465 1.00 28.27 84 THR A C 1
ATOM 658 O O . THR A 1 84 ? 77.562 93.649 105.470 1.00 28.27 84 THR A O 1
ATOM 662 N N . LEU A 1 85 ? 76.977 95.163 103.912 1.00 27.38 85 LEU A N 1
ATOM 663 C CA . LEU A 1 85 ? 75.667 95.394 104.519 1.00 27.38 85 LEU A CA 1
ATOM 664 C C . LEU A 1 85 ? 74.789 94.146 104.482 1.00 27.38 85 LEU A C 1
ATOM 665 O O . LEU A 1 85 ? 74.220 93.747 105.507 1.00 27.38 85 LEU A O 1
ATOM 670 N N . VAL A 1 86 ? 74.693 93.496 103.320 1.00 28.71 86 VAL A N 1
ATOM 671 C CA . VAL A 1 86 ? 73.792 92.351 103.181 1.00 28.71 86 VAL A CA 1
ATOM 672 C C . VAL A 1 86 ? 74.319 91.147 103.951 1.00 28.71 86 VAL A C 1
ATOM 673 O O . VAL A 1 86 ? 73.575 90.500 104.697 1.00 28.71 86 VAL A O 1
ATOM 677 N N . ALA A 1 87 ? 75.609 90.837 103.803 1.00 30.21 87 ALA A N 1
ATOM 678 C CA . ALA A 1 87 ? 76.170 89.692 104.509 1.00 30.21 87 ALA A CA 1
ATOM 679 C C . ALA A 1 87 ? 76.259 89.911 106.008 1.00 30.21 87 ALA A C 1
ATOM 680 O O . ALA A 1 87 ? 76.249 88.938 106.758 1.00 30.21 87 ALA A O 1
ATOM 682 N N . GLY A 1 88 ? 76.304 91.160 106.467 1.00 31.37 88 GLY A N 1
ATOM 683 C CA . GLY A 1 88 ? 76.199 91.410 107.892 1.00 31.37 88 GLY A CA 1
ATOM 684 C C . GLY A 1 88 ? 74.818 91.102 108.435 1.00 31.37 88 GLY A C 1
ATOM 685 O O . GLY A 1 88 ? 74.685 90.519 109.514 1.00 31.37 88 GLY A O 1
ATOM 686 N N . GLY A 1 89 ? 73.776 91.492 107.700 1.00 33.07 89 GLY A N 1
ATOM 687 C CA . GLY A 1 89 ? 72.427 91.149 108.124 1.00 33.07 89 GLY A CA 1
ATOM 688 C C . GLY A 1 89 ? 72.181 89.652 108.152 1.00 33.07 89 GLY A C 1
ATOM 689 O O . GLY A 1 89 ? 71.592 89.123 109.102 1.00 33.07 89 GLY A O 1
ATOM 690 N N . LEU A 1 90 ? 72.683 88.942 107.145 1.00 36.32 90 LEU A N 1
ATOM 691 C CA . LEU A 1 90 ? 72.521 87.493 107.117 1.00 36.32 90 LEU A CA 1
ATOM 692 C C . LEU A 1 90 ? 73.384 86.811 108.171 1.00 36.32 90 LEU A C 1
ATOM 693 O O . LEU A 1 90 ? 73.023 85.743 108.671 1.00 36.32 90 LEU A O 1
ATOM 698 N N . GLY A 1 91 ? 74.516 87.412 108.536 1.00 41.11 91 GLY A N 1
ATOM 699 C CA . GLY A 1 91 ? 75.362 86.811 109.553 1.00 41.11 91 GLY A CA 1
ATOM 700 C C . GLY A 1 91 ? 74.766 86.897 110.943 1.00 41.11 91 GLY A C 1
ATOM 701 O O . GLY A 1 91 ? 74.838 85.937 111.716 1.00 41.11 91 GLY A O 1
ATOM 702 N N . ILE A 1 92 ? 74.168 88.044 111.279 1.00 42.06 92 ILE A N 1
ATOM 703 C CA . ILE A 1 92 ? 73.464 88.174 112.553 1.00 42.06 92 ILE A CA 1
ATOM 704 C C . ILE A 1 92 ? 72.282 87.218 112.603 1.00 42.06 92 ILE A C 1
ATOM 705 O O . ILE A 1 92 ? 72.017 86.584 113.634 1.00 42.06 92 ILE A O 1
ATOM 710 N N . GLY A 1 93 ? 71.579 87.066 111.476 1.00 46.44 93 GLY A N 1
ATOM 711 C CA . GLY A 1 93 ? 70.481 86.112 111.426 1.00 46.44 93 GLY A CA 1
ATOM 712 C C . GLY A 1 93 ? 70.916 84.669 111.597 1.00 46.44 93 GLY A C 1
ATOM 713 O O . GLY A 1 93 ? 70.227 83.886 112.260 1.00 46.44 93 GLY A O 1
ATOM 714 N N . ALA A 1 94 ? 72.070 84.309 111.033 1.00 46.25 94 ALA A N 1
ATOM 715 C CA . ALA A 1 94 ? 72.566 82.945 111.160 1.00 46.25 94 ALA A CA 1
ATOM 716 C C . ALA A 1 94 ? 72.960 82.632 112.590 1.00 46.25 94 ALA A C 1
ATOM 717 O O . ALA A 1 94 ? 72.699 81.528 113.081 1.00 46.25 94 ALA A O 1
ATOM 719 N N . HIS A 1 95 ? 73.576 83.593 113.278 1.00 48.18 95 HIS A N 1
ATOM 720 C CA . HIS A 1 95 ? 73.933 83.363 114.673 1.00 48.18 95 HIS A CA 1
ATOM 721 C C . HIS A 1 95 ? 72.709 83.282 115.565 1.00 48.18 95 HIS A C 1
ATOM 722 O O . HIS A 1 95 ? 72.717 82.520 116.539 1.00 48.18 95 HIS A O 1
ATOM 729 N N . GLN A 1 96 ? 71.650 84.033 115.239 1.00 55.08 96 GLN A N 1
ATOM 730 C CA . GLN A 1 96 ? 70.401 83.928 115.989 1.00 55.08 96 GLN A CA 1
ATOM 731 C C . GLN A 1 96 ? 69.788 82.542 115.864 1.00 55.08 96 GLN A C 1
ATOM 732 O O . GLN A 1 96 ? 69.398 81.941 116.872 1.00 55.08 96 GLN A O 1
ATOM 738 N N . LEU A 1 97 ? 69.726 82.009 114.641 1.00 54.51 97 LEU A N 1
ATOM 739 C CA . LEU A 1 97 ? 69.133 80.690 114.433 1.00 54.51 97 LEU A CA 1
ATOM 740 C C . LEU A 1 97 ? 69.962 79.591 115.076 1.00 54.51 97 LEU A C 1
ATOM 741 O O . LEU A 1 97 ? 69.414 78.703 115.738 1.00 54.51 97 LEU A O 1
ATOM 746 N N . ALA A 1 98 ? 71.284 79.642 114.910 1.00 56.28 98 ALA A N 1
ATOM 747 C CA . ALA A 1 98 ? 72.129 78.573 115.428 1.00 56.28 98 ALA A CA 1
ATOM 748 C C . ALA A 1 98 ? 72.205 78.589 116.943 1.00 56.28 98 ALA A C 1
ATOM 749 O O . ALA A 1 98 ? 72.379 77.533 117.558 1.00 56.28 98 ALA A O 1
ATOM 751 N N . ARG A 1 99 ? 72.092 79.764 117.563 1.00 60.67 99 ARG A N 1
ATOM 752 C CA . ARG A 1 99 ? 71.935 79.802 119.009 1.00 60.67 99 ARG A CA 1
ATOM 753 C C . ARG A 1 99 ? 70.580 79.250 119.425 1.00 60.67 99 ARG A C 1
ATOM 754 O O . ARG A 1 99 ? 70.477 78.574 120.453 1.00 60.67 99 ARG A O 1
ATOM 762 N N . LEU A 1 100 ? 69.542 79.502 118.623 1.00 58.63 100 LEU A N 1
ATOM 763 C CA . LEU A 1 100 ? 68.200 79.054 118.973 1.00 58.63 100 LEU A CA 1
ATOM 764 C C . LEU A 1 100 ? 68.065 77.540 118.886 1.00 58.63 100 LEU A C 1
ATOM 765 O O . LEU A 1 100 ? 67.250 76.950 119.604 1.00 58.63 100 LEU A O 1
ATOM 770 N N . SER A 1 101 ? 68.876 76.894 118.048 1.00 62.27 101 SER A N 1
ATOM 771 C CA . SER A 1 101 ? 68.727 75.459 117.826 1.00 62.27 101 SER A CA 1
ATOM 772 C C . SER A 1 101 ? 69.184 74.654 119.033 1.00 62.27 101 SER A C 1
ATOM 773 O O . SER A 1 101 ? 68.384 73.968 119.677 1.00 62.27 101 SER A O 1
ATOM 776 N N . GLY A 1 102 ? 70.460 74.732 119.360 1.00 66.54 102 GLY A N 1
ATOM 777 C CA . GLY A 1 102 ? 70.999 73.924 120.426 1.00 66.54 102 GLY A CA 1
ATOM 778 C C . GLY A 1 102 ? 72.154 74.595 121.123 1.00 66.54 102 GLY A C 1
ATOM 779 O O . GLY A 1 102 ? 72.260 75.820 121.160 1.00 66.54 102 GLY A O 1
ATOM 780 N N . ALA A 1 103 ? 73.007 73.787 121.681 1.00 73.10 103 ALA A N 1
ATOM 781 C CA . ALA A 1 103 ? 74.186 74.293 122.364 1.00 73.10 103 ALA A CA 1
ATOM 782 C C . ALA A 1 103 ? 75.451 73.563 121.953 1.00 73.10 103 ALA A C 1
ATOM 783 O O . ALA A 1 103 ? 76.547 74.111 122.097 1.00 73.10 103 ALA A O 1
ATOM 785 N N . THR A 1 104 ? 75.328 72.334 121.458 1.00 71.73 104 THR A N 1
ATOM 786 C CA . THR A 1 104 ? 76.461 71.590 120.934 1.00 71.73 104 THR A CA 1
ATOM 787 C C . THR A 1 104 ? 76.390 71.399 119.428 1.00 71.73 104 THR A C 1
ATOM 788 O O . THR A 1 104 ? 77.419 71.138 118.800 1.00 71.73 104 THR A O 1
ATOM 792 N N . VAL A 1 105 ? 75.200 71.540 118.838 1.00 65.71 105 VAL A N 1
ATOM 793 C CA . VAL A 1 105 ? 75.044 71.510 117.392 1.00 65.71 105 VAL A CA 1
ATOM 794 C C . VAL A 1 105 ? 75.354 72.859 116.756 1.00 65.71 105 VAL A C 1
ATOM 795 O O . VAL A 1 105 ? 75.419 72.959 115.524 1.00 65.71 105 VAL A O 1
ATOM 799 N N . GLU A 1 106 ? 75.580 73.892 117.561 1.00 65.16 106 GLU A N 1
ATOM 800 C CA . GLU A 1 106 ? 75.760 75.266 117.105 1.00 65.16 106 GLU A CA 1
ATOM 801 C C . GLU A 1 106 ? 77.026 75.500 116.270 1.00 65.16 106 GLU A C 1
ATOM 802 O O . GLU A 1 106 ? 76.923 76.194 115.249 1.00 65.16 106 GLU A O 1
ATOM 808 N N . PRO A 1 107 ? 78.216 74.964 116.599 1.00 58.72 107 PRO A N 1
ATOM 809 C CA . PRO A 1 107 ? 79.316 75.089 115.627 1.00 58.72 107 PRO A CA 1
ATOM 810 C C . PRO A 1 107 ? 79.117 74.250 114.381 1.00 58.72 107 PRO A C 1
ATOM 811 O O . PRO A 1 107 ? 79.557 74.653 113.296 1.00 58.72 107 PRO A O 1
ATOM 815 N N . ILE A 1 108 ? 78.437 73.108 114.505 1.00 56.93 108 ILE A N 1
ATOM 816 C CA . ILE A 1 108 ? 78.137 72.264 113.353 1.00 56.93 108 ILE A CA 1
ATOM 817 C C . ILE A 1 108 ? 77.184 72.973 112.403 1.00 56.93 108 ILE A C 1
ATOM 818 O O . ILE A 1 108 ? 77.430 73.047 111.193 1.00 56.93 108 ILE A O 1
ATOM 823 N N . LEU A 1 109 ? 76.104 73.532 112.940 1.00 50.22 109 LEU A N 1
ATOM 824 C CA . LEU A 1 109 ? 75.126 74.203 112.097 1.00 50.22 109 LEU A CA 1
ATOM 825 C C . LEU A 1 109 ? 75.684 75.479 111.487 1.00 50.22 109 LEU A C 1
ATOM 826 O O . LEU A 1 109 ? 75.352 75.810 110.343 1.00 50.22 109 LEU A O 1
ATOM 831 N N . LEU A 1 110 ? 76.565 76.179 112.203 1.00 49.71 110 LEU A N 1
ATOM 832 C CA . LEU A 1 110 ? 77.158 77.384 111.639 1.00 49.71 110 LEU A CA 1
ATOM 833 C C . LEU A 1 110 ? 78.115 77.064 110.504 1.00 49.71 110 LEU A C 1
ATOM 834 O O . LEU A 1 110 ? 78.141 77.775 109.490 1.00 49.71 110 LEU A O 1
ATOM 839 N N . VAL A 1 111 ? 78.900 75.994 110.636 1.00 43.50 111 VAL A N 1
ATOM 840 C CA . VAL A 1 111 ? 79.827 75.707 109.554 1.00 43.50 111 VAL A CA 1
ATOM 841 C C . VAL A 1 111 ? 79.089 75.114 108.361 1.00 43.50 111 VAL A C 1
ATOM 842 O O . VAL A 1 111 ? 79.526 75.276 107.216 1.00 43.50 111 VAL A O 1
ATOM 846 N N . MET A 1 112 ? 77.915 74.512 108.580 1.00 48.60 112 MET A N 1
ATOM 847 C CA . MET A 1 112 ? 77.135 74.027 107.447 1.00 48.60 112 MET A CA 1
ATOM 848 C C . MET A 1 112 ? 76.468 75.162 106.686 1.00 48.60 112 MET A C 1
ATOM 849 O O . MET A 1 112 ? 76.378 75.105 105.456 1.00 48.60 112 MET A O 1
ATOM 854 N N . LEU A 1 113 ? 76.000 76.196 107.385 1.00 38.50 113 LEU A N 1
ATOM 855 C CA . LEU A 1 113 ? 75.462 77.351 106.676 1.00 38.50 113 LEU A CA 1
ATOM 856 C C . LEU A 1 113 ? 76.544 78.107 105.919 1.00 38.50 113 LEU A C 1
ATOM 857 O O . LEU A 1 113 ? 76.267 78.670 104.852 1.00 38.50 113 LEU A O 1
ATOM 862 N N . VAL A 1 114 ? 77.777 78.114 106.429 1.00 35.18 114 VAL A N 1
ATOM 863 C CA . VAL A 1 114 ? 78.862 78.752 105.687 1.00 35.18 114 VAL A CA 1
ATOM 864 C C . VAL A 1 114 ? 79.201 77.949 104.438 1.00 35.18 114 VAL A C 1
ATOM 865 O O . VAL A 1 114 ? 79.444 78.527 103.373 1.00 35.18 114 VAL A O 1
ATOM 869 N N . PHE A 1 115 ? 79.152 76.614 104.525 1.00 33.16 115 PHE A N 1
ATOM 870 C CA . PHE A 1 115 ? 79.353 75.767 103.346 1.00 33.16 115 PHE A CA 1
ATOM 871 C C . PHE A 1 115 ? 78.294 76.019 102.283 1.00 33.16 115 PHE A C 1
ATOM 872 O O . PHE A 1 115 ? 78.610 76.128 101.093 1.00 33.16 115 PHE A O 1
ATOM 880 N N . VAL A 1 116 ? 77.030 76.090 102.684 1.00 31.11 116 VAL A N 1
ATOM 881 C CA . VAL A 1 116 ? 75.968 76.312 101.708 1.00 31.11 116 VAL A CA 1
ATOM 882 C C . VAL A 1 116 ? 76.062 77.656 100.988 1.00 31.11 116 VAL A C 1
ATOM 883 O O . VAL A 1 116 ? 75.923 77.719 99.766 1.00 31.11 116 VAL A O 1
ATOM 887 N N . GLN A 1 117 ? 76.312 78.727 101.735 1.00 31.32 117 GLN A N 1
ATOM 888 C CA . GLN A 1 117 ? 76.421 80.047 101.124 1.00 31.32 117 GLN A CA 1
ATOM 889 C C . GLN A 1 117 ? 77.619 80.170 100.191 1.00 31.32 117 GLN A C 1
ATOM 890 O O . GLN A 1 117 ? 77.516 80.739 99.108 1.00 31.32 117 GLN A O 1
ATOM 896 N N . ALA A 1 118 ? 78.756 79.626 100.609 1.00 31.50 118 ALA A N 1
ATOM 897 C CA . ALA A 1 118 ? 79.958 79.702 99.795 1.00 31.50 118 ALA A CA 1
ATOM 898 C C . ALA A 1 118 ? 79.746 78.969 98.482 1.00 31.50 118 ALA A C 1
ATOM 899 O O . ALA A 1 118 ? 80.143 79.450 97.424 1.00 31.50 118 ALA A O 1
ATOM 901 N N . ALA A 1 119 ? 79.122 77.800 98.554 1.00 30.07 119 ALA A N 1
ATOM 902 C CA . ALA A 1 119 ? 78.843 77.024 97.359 1.00 30.07 119 ALA A CA 1
ATOM 903 C C . ALA A 1 119 ? 77.874 77.776 96.457 1.00 30.07 119 ALA A C 1
ATOM 904 O O . ALA A 1 119 ? 78.039 77.810 95.241 1.00 30.07 119 ALA A O 1
ATOM 906 N N . LEU A 1 120 ? 76.859 78.379 97.066 1.00 28.79 120 LEU A N 1
ATOM 907 C CA . LEU A 1 120 ? 75.854 79.127 96.317 1.00 28.79 120 LEU A CA 1
ATOM 908 C C . LEU A 1 120 ? 76.403 80.364 95.604 1.00 28.79 120 LEU A C 1
ATOM 909 O O . LEU A 1 120 ? 76.013 80.662 94.479 1.00 28.79 120 LEU A O 1
ATOM 914 N N . SER A 1 121 ? 77.303 81.080 96.271 1.00 29.03 121 SER A N 1
ATOM 915 C CA . SER A 1 121 ? 77.894 82.301 95.744 1.00 29.03 121 SER A CA 1
ATOM 916 C C . SER A 1 121 ? 79.058 82.027 94.800 1.00 29.03 121 SER A C 1
ATOM 917 O O . SER A 1 121 ? 79.244 82.771 93.830 1.00 29.03 121 SER A O 1
ATOM 920 N N . THR A 1 122 ? 79.834 80.967 95.035 1.00 29.42 122 THR A N 1
ATOM 921 C CA . THR A 1 122 ? 80.891 80.628 94.093 1.00 29.42 122 THR A CA 1
ATOM 922 C C . THR A 1 122 ? 80.327 80.129 92.775 1.00 29.42 122 THR A C 1
ATOM 923 O O . THR A 1 122 ? 80.951 80.315 91.728 1.00 29.42 122 THR A O 1
ATOM 927 N N . PHE A 1 123 ? 79.148 79.510 92.793 1.00 32.97 123 PHE A N 1
ATOM 928 C CA . PHE A 1 123 ? 78.511 79.161 91.531 1.00 32.97 123 PHE A CA 1
ATOM 929 C C . PHE A 1 123 ? 77.971 80.380 90.806 1.00 32.97 123 PHE A C 1
ATOM 930 O O . PHE A 1 123 ? 78.059 80.443 89.581 1.00 32.97 123 PHE A O 1
ATOM 938 N N . VAL A 1 124 ? 77.423 81.355 91.533 1.00 32.96 124 VAL A N 1
ATOM 939 C CA . VAL A 1 124 ? 76.892 82.558 90.899 1.00 32.96 124 VAL A CA 1
ATOM 940 C C . VAL A 1 124 ? 78.005 83.433 90.317 1.00 32.96 124 VAL A C 1
ATOM 941 O O . VAL A 1 124 ? 77.777 84.164 89.349 1.00 32.96 124 VAL A O 1
ATOM 945 N N . ARG A 1 125 ? 79.241 83.292 90.787 1.00 35.39 125 ARG A N 1
ATOM 946 C CA . ARG A 1 125 ? 80.342 84.047 90.184 1.00 35.39 125 ARG A CA 1
ATOM 947 C C . ARG A 1 125 ? 80.731 83.596 88.775 1.00 35.39 125 ARG A C 1
ATOM 948 O O . ARG A 1 125 ? 81.681 84.157 88.225 1.00 35.39 125 ARG A O 1
ATOM 956 N N . PHE A 1 126 ? 80.067 82.608 88.182 1.00 37.90 126 PHE A N 1
ATOM 957 C CA . PHE A 1 126 ? 80.311 82.213 86.804 1.00 37.90 126 PHE A CA 1
ATOM 958 C C . PHE A 1 126 ? 79.272 82.759 85.842 1.00 37.90 126 PHE A C 1
ATOM 959 O O . PHE A 1 126 ? 79.415 82.564 84.635 1.00 37.90 126 PHE A O 1
ATOM 967 N N . PHE A 1 127 ? 78.225 83.402 86.349 1.00 45.39 127 PHE A N 1
ATOM 968 C CA . PHE A 1 127 ? 77.227 84.034 85.505 1.00 45.39 127 PHE A CA 1
ATOM 969 C C . PHE A 1 127 ? 77.884 85.180 84.744 1.00 45.39 127 PHE A C 1
ATOM 970 O O . PHE A 1 127 ? 78.749 85.861 85.287 1.00 45.39 127 PHE A O 1
ATOM 978 N N . PRO A 1 128 ? 77.492 85.421 83.491 1.00 46.27 128 PRO A N 1
ATOM 979 C CA . PRO A 1 128 ? 78.198 86.451 82.711 1.00 46.27 128 PRO A CA 1
ATOM 980 C C . PRO A 1 128 ? 77.848 87.868 83.127 1.00 46.27 128 PRO A C 1
ATOM 981 O O . PRO A 1 128 ? 78.704 88.762 83.057 1.00 46.27 128 PRO A O 1
ATOM 985 N N . TRP A 1 129 ? 76.609 88.088 83.567 1.00 47.93 129 TRP A N 1
ATOM 986 C CA . TRP A 1 129 ? 76.173 89.394 84.051 1.00 47.93 129 TRP A CA 1
ATOM 987 C C . TRP A 1 129 ? 76.919 89.787 85.321 1.00 47.93 129 TRP A C 1
ATOM 988 O O . TRP A 1 129 ? 77.488 90.886 85.424 1.00 47.93 129 TRP A O 1
ATOM 999 N N . VAL A 1 130 ? 76.956 88.871 86.288 1.00 43.37 130 VAL A N 1
ATOM 1000 C CA . VAL A 1 130 ? 77.658 89.103 87.539 1.00 43.37 130 VAL A CA 1
ATOM 1001 C C . VAL A 1 130 ? 79.160 89.160 87.313 1.00 43.37 130 VAL A C 1
ATOM 1002 O O . VAL A 1 130 ? 79.875 89.839 88.051 1.00 43.37 130 VAL A O 1
ATOM 1006 N N . LYS A 1 131 ? 79.665 88.474 86.289 1.00 46.33 131 LYS A N 1
ATOM 1007 C CA . LYS A 1 131 ? 81.094 88.532 86.012 1.00 46.33 131 LYS A CA 1
ATOM 1008 C C . LYS A 1 131 ? 81.508 89.889 85.479 1.00 46.33 131 LYS A C 1
ATOM 1009 O O . LYS A 1 131 ? 82.559 90.407 85.869 1.00 46.33 131 LYS A O 1
ATOM 1015 N N . THR A 1 132 ? 80.714 90.488 84.597 1.00 44.23 132 THR A N 1
ATOM 1016 C CA . THR A 1 132 ? 81.159 91.761 84.049 1.00 44.23 132 THR A CA 1
ATOM 1017 C C . THR A 1 132 ? 80.939 92.927 85.000 1.00 44.23 132 THR A C 1
ATOM 1018 O O . THR A 1 132 ? 81.624 93.942 84.862 1.00 44.23 132 THR A O 1
ATOM 1022 N N . LYS A 1 133 ? 80.030 92.821 85.971 1.00 39.24 133 LYS A N 1
ATOM 1023 C CA . LYS A 1 133 ? 79.784 93.974 86.831 1.00 39.24 133 LYS A CA 1
ATOM 1024 C C . LYS A 1 133 ? 80.168 93.745 88.288 1.00 39.24 133 LYS A C 1
ATOM 1025 O O . LYS A 1 133 ? 81.009 94.477 88.809 1.00 39.24 133 LYS A O 1
ATOM 1031 N N . PHE A 1 134 ? 79.605 92.741 88.961 1.00 37.42 134 PHE A N 1
ATOM 1032 C CA . PHE A 1 134 ? 79.689 92.658 90.414 1.00 37.42 134 PHE A CA 1
ATOM 1033 C C . PHE A 1 134 ? 80.382 91.409 90.931 1.00 37.42 134 PHE A C 1
ATOM 1034 O O . PHE A 1 134 ? 79.853 90.756 91.828 1.00 37.42 134 PHE A O 1
ATOM 1042 N N . ASP A 1 135 ? 81.536 91.044 90.391 1.00 39.58 135 ASP A N 1
ATOM 1043 C CA . ASP A 1 135 ? 82.210 89.851 90.887 1.00 39.58 135 ASP A CA 1
ATOM 1044 C C . ASP A 1 135 ? 82.829 90.084 92.259 1.00 39.58 135 ASP A C 1
ATOM 1045 O O . ASP A 1 135 ? 82.802 89.198 93.123 1.00 39.58 135 ASP A O 1
ATOM 1050 N N . TYR A 1 136 ? 83.365 91.279 92.481 1.00 31.70 136 TYR A N 1
ATOM 1051 C CA . TYR A 1 136 ? 83.982 91.607 93.757 1.00 31.70 136 TYR A CA 1
ATOM 1052 C C . TYR A 1 136 ? 82.948 91.729 94.863 1.00 31.70 136 TYR A C 1
ATOM 1053 O O . TYR A 1 136 ? 83.255 91.478 96.031 1.00 31.70 136 TYR A O 1
ATOM 1062 N N . GLY A 1 137 ? 81.717 92.087 94.517 1.00 32.16 137 GLY A N 1
ATOM 1063 C CA . GLY A 1 137 ? 80.658 92.094 95.505 1.00 32.16 137 GLY A CA 1
ATOM 1064 C C . GLY A 1 137 ? 80.300 90.705 95.985 1.00 32.16 137 GLY A C 1
ATOM 1065 O O . GLY A 1 137 ? 79.982 90.511 97.155 1.00 32.16 137 GLY A O 1
ATOM 1066 N N . ILE A 1 138 ? 80.373 89.712 95.102 1.00 30.05 138 ILE A N 1
ATOM 1067 C CA . ILE A 1 138 ? 80.075 88.357 95.542 1.00 30.05 138 ILE A CA 1
ATOM 1068 C C . ILE A 1 138 ? 81.231 87.801 96.357 1.00 30.05 138 ILE A C 1
ATOM 1069 O O . ILE A 1 138 ? 81.018 87.027 97.298 1.00 30.05 138 ILE A O 1
ATOM 1074 N N . LEU A 1 139 ? 82.461 88.215 96.056 1.00 30.20 139 LEU A N 1
ATOM 1075 C CA . LEU A 1 139 ? 83.589 87.797 96.882 1.00 30.20 139 LEU A CA 1
ATOM 1076 C C . LEU A 1 139 ? 83.501 88.366 98.294 1.00 30.20 139 LEU A C 1
ATOM 1077 O O . LEU A 1 139 ? 83.711 87.644 99.271 1.00 30.20 139 LEU A O 1
ATOM 1082 N N . ILE A 1 140 ? 83.156 89.647 98.425 1.00 29.49 140 ILE A N 1
ATOM 1083 C CA . ILE A 1 140 ? 83.013 90.247 99.749 1.00 29.49 140 ILE A CA 1
ATOM 1084 C C . ILE A 1 140 ? 81.769 89.713 100.455 1.00 29.49 140 ILE A C 1
ATOM 1085 O O . ILE A 1 140 ? 81.719 89.670 101.688 1.00 29.49 140 ILE A O 1
ATOM 1090 N N . PHE A 1 141 ? 80.781 89.233 99.700 1.00 29.22 141 PHE A N 1
ATOM 1091 C CA . PHE A 1 141 ? 79.627 88.584 100.310 1.00 29.22 141 PHE A CA 1
ATOM 1092 C C . PHE A 1 141 ? 80.027 87.293 101.011 1.00 29.22 141 PHE A C 1
ATOM 1093 O O . PHE A 1 141 ? 79.659 87.071 102.173 1.00 29.22 141 PHE A O 1
ATOM 1101 N N . ILE A 1 142 ? 80.817 86.452 100.330 1.00 30.13 142 ILE A N 1
ATOM 1102 C CA . ILE A 1 142 ? 81.348 85.227 100.936 1.00 30.13 142 ILE A CA 1
ATOM 1103 C C . ILE A 1 142 ? 82.206 85.551 102.147 1.00 30.13 142 ILE A C 1
ATOM 1104 O O . ILE A 1 142 ? 82.090 84.913 103.201 1.00 30.13 142 ILE A O 1
ATOM 1109 N N . LEU A 1 143 ? 83.053 86.571 102.020 1.00 30.96 143 LEU A N 1
ATOM 1110 C CA . LEU A 1 143 ? 84.019 86.908 103.056 1.00 30.96 143 LEU A CA 1
ATOM 1111 C C . LEU A 1 143 ? 83.341 87.413 104.316 1.00 30.96 143 LEU A C 1
ATOM 1112 O O . LEU A 1 143 ? 83.678 86.981 105.419 1.00 30.96 143 LEU A O 1
ATOM 1117 N N . THR A 1 144 ? 82.388 88.324 104.177 1.00 30.66 144 THR A N 1
ATOM 1118 C CA . THR A 1 144 ? 81.768 88.922 105.347 1.00 30.66 144 THR A CA 1
ATOM 1119 C C . THR A 1 144 ? 80.844 87.947 106.057 1.00 30.66 144 THR A C 1
ATOM 1120 O O . THR A 1 144 ? 80.782 87.945 107.294 1.00 30.66 144 THR A O 1
ATOM 1124 N N . PHE A 1 145 ? 80.151 87.084 105.304 1.00 33.29 145 PHE A N 1
ATOM 1125 C CA . PHE A 1 145 ? 79.336 86.061 105.950 1.00 33.29 145 PHE A CA 1
ATOM 1126 C C . PHE A 1 145 ? 80.202 85.088 106.724 1.00 33.29 145 PHE A C 1
ATOM 1127 O O . PHE A 1 145 ? 79.854 84.690 107.840 1.00 33.29 145 PHE A O 1
ATOM 1135 N N . ALA A 1 146 ? 81.344 84.713 106.169 1.00 31.85 146 ALA A N 1
ATOM 1136 C CA . ALA A 1 146 ? 82.190 83.767 106.869 1.00 31.85 146 ALA A CA 1
ATOM 1137 C C . ALA A 1 146 ? 82.965 84.397 108.020 1.00 31.85 146 ALA A C 1
ATOM 1138 O O . ALA A 1 146 ? 83.393 83.675 108.919 1.00 31.85 146 ALA A O 1
ATOM 1140 N N . LEU A 1 147 ? 83.164 85.716 108.020 1.00 35.47 147 LEU A N 1
ATOM 1141 C CA . LEU A 1 147 ? 83.745 86.360 109.194 1.00 35.47 147 LEU A CA 1
ATOM 1142 C C . LEU A 1 147 ? 82.751 86.425 110.337 1.00 35.47 147 LEU A C 1
ATOM 1143 O O . LEU A 1 147 ? 83.123 86.244 111.495 1.00 35.47 147 LEU A O 1
ATOM 1148 N N . ILE A 1 148 ? 81.490 86.710 110.038 1.00 37.08 148 ILE A N 1
ATOM 1149 C CA . ILE A 1 148 ? 80.536 86.925 111.114 1.00 37.08 148 ILE A CA 1
ATOM 1150 C C . ILE A 1 148 ? 80.025 85.602 111.669 1.00 37.08 148 ILE A C 1
ATOM 1151 O O . ILE A 1 148 ? 79.851 85.454 112.883 1.00 37.08 148 ILE A O 1
ATOM 1156 N N . SER A 1 149 ? 79.825 84.600 110.816 1.00 42.09 149 SER A N 1
ATOM 1157 C CA . SER A 1 149 ? 79.286 83.335 111.303 1.00 42.09 149 SER A CA 1
ATOM 1158 C C . SER A 1 149 ? 80.337 82.524 112.047 1.00 42.09 149 SER A C 1
ATOM 1159 O O . SER A 1 149 ? 80.028 81.858 113.036 1.00 42.09 149 SER A O 1
ATOM 1162 N N . LEU A 1 150 ? 81.582 82.561 111.593 1.00 42.14 150 LEU A N 1
ATOM 1163 C CA . LEU A 1 150 ? 82.631 81.749 112.193 1.00 42.14 150 LEU A CA 1
ATOM 1164 C C . LEU A 1 150 ? 83.451 82.503 113.225 1.00 42.14 150 LEU A C 1
ATOM 1165 O O . LEU A 1 150 ? 84.650 82.235 113.369 1.00 42.14 150 LEU A O 1
ATOM 1170 N N . SER A 1 151 ? 82.856 83.452 113.934 1.00 49.72 151 SER A N 1
ATOM 1171 C CA . SER A 1 151 ? 83.546 84.113 115.028 1.00 49.72 151 SER A CA 1
ATOM 1172 C C . SER A 1 151 ? 83.141 83.441 116.336 1.00 49.72 151 SER A C 1
ATOM 1173 O O . SER A 1 151 ? 82.247 82.593 116.373 1.00 49.72 151 SER A O 1
ATOM 1176 N N . GLY A 1 152 ? 83.791 83.813 117.428 1.00 63.59 152 GLY A N 1
ATOM 1177 C CA . GLY A 1 152 ? 83.509 83.165 118.687 1.00 63.59 152 GLY A CA 1
ATOM 1178 C C . GLY A 1 152 ? 82.784 84.068 119.653 1.00 63.59 152 GLY A C 1
ATOM 1179 O O . GLY A 1 152 ? 82.957 83.952 120.868 1.00 63.59 152 GLY A O 1
ATOM 1180 N N . PHE A 1 153 ? 81.973 84.972 119.131 1.00 65.31 153 PHE A N 1
ATOM 1181 C CA . PHE A 1 153 ? 81.253 85.917 119.958 1.00 65.31 153 PHE A CA 1
ATOM 1182 C C . PHE A 1 153 ? 79.821 85.440 120.139 1.00 65.31 153 PHE A C 1
ATOM 1183 O O . PHE A 1 153 ? 79.417 84.407 119.607 1.00 65.31 153 PHE A O 1
ATOM 1191 N N . ARG A 1 154 ? 79.033 86.207 120.877 1.00 67.40 154 ARG A N 1
ATOM 1192 C CA . ARG A 1 154 ? 77.682 85.805 121.231 1.00 67.40 154 ARG A CA 1
ATOM 1193 C C . ARG A 1 154 ? 76.759 86.982 120.945 1.00 67.40 154 ARG A C 1
ATOM 1194 O O . ARG A 1 154 ? 77.150 87.923 120.250 1.00 67.40 154 ARG A O 1
ATOM 1202 N N . ASP A 1 155 ? 75.545 86.941 121.498 1.00 72.19 155 ASP A N 1
ATOM 1203 C CA . ASP A 1 155 ? 74.397 87.636 120.913 1.00 72.19 155 ASP A CA 1
ATOM 1204 C C . ASP A 1 155 ? 74.516 89.160 120.945 1.00 72.19 155 ASP A C 1
ATOM 1205 O O . ASP A 1 155 ? 73.866 89.852 120.157 1.00 72.19 155 ASP A O 1
ATOM 1210 N N . GLU A 1 156 ? 75.329 89.712 121.845 1.00 63.39 156 GLU A N 1
ATOM 1211 C CA . GLU A 1 156 ? 75.556 91.153 121.781 1.00 63.39 156 GLU A CA 1
ATOM 1212 C C . GLU A 1 156 ? 76.822 91.496 121.015 1.00 63.39 156 GLU A C 1
ATOM 1213 O O . GLU A 1 156 ? 76.811 92.414 120.184 1.00 63.39 156 GLU A O 1
ATOM 1219 N N . GLU A 1 157 ? 77.873 90.726 121.278 1.00 61.44 157 GLU A N 1
ATOM 1220 C CA . GLU A 1 157 ? 79.180 90.933 120.683 1.00 61.44 157 GLU A CA 1
ATOM 1221 C C . GLU A 1 157 ? 79.104 90.817 119.174 1.00 61.44 157 GLU A C 1
ATOM 1222 O O . GLU A 1 157 ? 79.772 91.555 118.462 1.00 61.44 157 GLU A O 1
ATOM 1228 N N . ILE A 1 158 ? 78.304 89.878 118.684 1.00 54.21 158 ILE A N 1
ATOM 1229 C CA . ILE A 1 158 ? 78.149 89.711 117.246 1.00 54.21 158 ILE A CA 1
ATOM 1230 C C . ILE A 1 158 ? 77.538 90.962 116.625 1.00 54.21 158 ILE A C 1
ATOM 1231 O O . ILE A 1 158 ? 77.958 91.397 115.554 1.00 54.21 158 ILE A O 1
ATOM 1236 N N . MET A 1 159 ? 76.555 91.547 117.302 1.00 57.25 159 MET A N 1
ATOM 1237 C CA . MET A 1 159 ? 75.904 92.747 116.798 1.00 57.25 159 MET A CA 1
ATOM 1238 C C . MET A 1 159 ? 76.908 93.891 116.694 1.00 57.25 159 MET A C 1
ATOM 1239 O O . MET A 1 159 ? 76.912 94.634 115.716 1.00 57.25 159 MET A O 1
ATOM 1244 N N . ASP A 1 160 ? 77.751 94.035 117.712 1.00 54.33 160 ASP A N 1
ATOM 1245 C CA . ASP A 1 160 ? 78.775 95.073 117.706 1.00 54.33 160 ASP A CA 1
ATOM 1246 C C . ASP A 1 160 ? 79.780 94.820 116.590 1.00 54.33 160 ASP A C 1
ATOM 1247 O O . ASP A 1 160 ? 80.224 95.746 115.917 1.00 54.33 160 ASP A O 1
ATOM 1252 N N . LEU A 1 161 ? 80.139 93.554 116.410 1.00 47.03 161 LEU A N 1
ATOM 1253 C CA . LEU A 1 161 ? 81.094 93.152 115.384 1.00 47.03 161 LEU A CA 1
ATOM 1254 C C . LEU A 1 161 ? 80.583 93.437 113.981 1.00 47.03 161 LEU A C 1
ATOM 1255 O O . LEU A 1 161 ? 81.340 93.878 113.122 1.00 47.03 161 LEU A O 1
ATOM 1260 N N . ALA A 1 162 ? 79.302 93.178 113.743 1.00 46.29 162 ALA A N 1
ATOM 1261 C CA . ALA A 1 162 ? 78.738 93.440 112.425 1.00 46.29 162 ALA A CA 1
ATOM 1262 C C . ALA A 1 162 ? 78.703 94.937 112.129 1.00 46.29 162 ALA A C 1
ATOM 1263 O O . ALA A 1 162 ? 79.076 95.380 111.037 1.00 46.29 162 ALA A O 1
ATOM 1265 N N . GLU A 1 163 ? 78.285 95.718 113.119 1.00 47.27 163 GLU A N 1
ATOM 1266 C CA . GLU A 1 163 ? 78.212 97.163 112.962 1.00 47.27 163 GLU A CA 1
ATOM 1267 C C . GLU A 1 163 ? 79.598 97.740 112.734 1.00 47.27 163 GLU A C 1
ATOM 1268 O O . GLU A 1 163 ? 79.786 98.612 111.890 1.00 47.27 163 GLU A O 1
ATOM 1274 N N . SER A 1 164 ? 80.574 97.231 113.477 1.00 40.47 164 SER A N 1
ATOM 1275 C CA . SER A 1 164 ? 81.943 97.706 113.351 1.00 40.47 164 SER A CA 1
ATOM 1276 C C . SER A 1 164 ? 82.472 97.430 111.955 1.00 40.47 164 SER A C 1
ATOM 1277 O O . SER A 1 164 ? 83.149 98.266 111.366 1.00 40.47 164 SER A O 1
ATOM 1280 N N . ARG A 1 165 ? 82.172 96.248 111.431 1.00 36.33 165 ARG A N 1
ATOM 1281 C CA . ARG A 1 165 ? 82.613 95.893 110.093 1.00 36.33 165 ARG A CA 1
ATOM 1282 C C . ARG A 1 165 ? 81.971 96.814 109.065 1.00 36.33 165 ARG A C 1
ATOM 1283 O O . ARG A 1 165 ? 82.627 97.268 108.134 1.00 36.33 165 ARG A O 1
ATOM 1291 N N . LEU A 1 166 ? 80.680 97.082 109.236 1.00 33.27 166 LEU A N 1
ATOM 1292 C CA . LEU A 1 166 ? 79.961 97.957 108.311 1.00 33.27 166 LEU A CA 1
ATOM 1293 C C . LEU A 1 166 ? 80.443 99.405 108.313 1.00 33.27 166 LEU A C 1
ATOM 1294 O O . LEU A 1 166 ? 80.538 100.043 107.268 1.00 33.27 166 LEU A O 1
ATOM 1299 N N . SER A 1 167 ? 80.739 99.909 109.503 1.00 31.90 167 SER A N 1
ATOM 1300 C CA . SER A 1 167 ? 81.151 101.291 109.713 1.00 31.90 167 SER A CA 1
ATOM 1301 C C . SER A 1 167 ? 82.574 101.527 109.246 1.00 31.90 167 SER A C 1
ATOM 1302 O O . SER A 1 167 ? 82.874 102.569 108.659 1.00 31.90 167 SER A O 1
ATOM 1305 N N . THR A 1 168 ? 83.461 100.564 109.462 1.00 32.59 168 THR A N 1
ATOM 1306 C CA . THR A 1 168 ? 84.830 100.763 109.017 1.00 32.59 168 THR A CA 1
ATOM 1307 C C . THR A 1 168 ? 84.961 100.598 107.505 1.00 32.59 168 THR A C 1
ATOM 1308 O O . THR A 1 168 ? 85.823 101.240 106.895 1.00 32.59 168 THR A O 1
ATOM 1312 N N . VAL A 1 169 ? 84.067 99.832 106.871 1.00 27.97 169 VAL A N 1
ATOM 1313 C CA . VAL A 1 169 ? 84.062 99.738 105.414 1.00 27.97 169 VAL A CA 1
ATOM 1314 C C . VAL A 1 169 ? 83.563 101.039 104.797 1.00 27.97 169 VAL A C 1
ATOM 1315 O O . VAL A 1 169 ? 84.126 101.524 103.809 1.00 27.97 169 VAL A O 1
ATOM 1319 N N . VAL A 1 170 ? 82.539 101.648 105.398 1.00 26.42 170 VAL A N 1
ATOM 1320 C CA . VAL A 1 170 ? 81.998 102.903 104.888 1.00 26.42 170 VAL A CA 1
ATOM 1321 C C . VAL A 1 170 ? 83.009 104.030 105.031 1.00 26.42 170 VAL A C 1
ATOM 1322 O O . VAL A 1 170 ? 83.198 104.820 104.103 1.00 26.42 170 VAL A O 1
ATOM 1326 N N . ILE A 1 171 ? 83.716 104.092 106.162 1.00 27.38 171 ILE A N 1
ATOM 1327 C CA . ILE A 1 171 ? 84.666 105.179 106.386 1.00 27.38 171 ILE A CA 1
ATOM 1328 C C . ILE A 1 171 ? 85.868 105.054 105.458 1.00 27.38 171 ILE A C 1
ATOM 1329 O O . ILE A 1 171 ? 86.283 106.039 104.834 1.00 27.38 171 ILE A O 1
ATOM 1334 N N . GLY A 1 172 ? 86.410 103.842 105.307 1.00 28.68 172 GLY A N 1
ATOM 1335 C CA . GLY A 1 172 ? 87.524 103.654 104.386 1.00 28.68 172 GLY A CA 1
ATOM 1336 C C . GLY A 1 172 ? 87.151 103.902 102.935 1.00 28.68 172 GLY A C 1
ATOM 1337 O O . GLY A 1 172 ? 87.911 104.525 102.187 1.00 28.68 172 GLY A O 1
ATOM 1338 N N . GLY A 1 173 ? 85.952 103.480 102.534 1.00 26.76 173 GLY A N 1
ATOM 1339 C CA . GLY A 1 173 ? 85.531 103.679 101.160 1.00 26.76 173 GLY A CA 1
ATOM 1340 C C . GLY A 1 173 ? 85.223 105.123 100.829 1.00 26.76 173 GLY A C 1
ATOM 1341 O O . GLY A 1 173 ? 85.560 105.597 99.744 1.00 26.76 173 GLY A O 1
ATOM 1342 N N . VAL A 1 174 ? 84.587 105.844 101.752 1.00 22.87 174 VAL A N 1
ATOM 1343 C CA . VAL A 1 174 ? 84.248 107.240 101.501 1.00 22.87 174 VAL A CA 1
ATOM 1344 C C . VAL A 1 174 ? 85.497 108.104 101.477 1.00 22.87 174 VAL A C 1
ATOM 1345 O O . VAL A 1 174 ? 85.597 109.034 100.666 1.00 22.87 174 VAL A O 1
ATOM 1349 N N . SER A 1 175 ? 86.493 107.783 102.304 1.00 24.48 175 SER A N 1
ATOM 1350 C CA . SER A 1 175 ? 87.760 108.503 102.238 1.00 24.48 175 SER A CA 1
ATOM 1351 C C . SER A 1 175 ? 88.472 108.274 100.911 1.00 24.48 175 SER A C 1
ATOM 1352 O O . SER A 1 175 ? 89.011 109.222 100.326 1.00 24.48 175 SER A O 1
ATOM 1355 N N . CYS A 1 176 ? 88.450 107.033 100.408 1.00 25.32 176 CYS A N 1
ATOM 1356 C CA . CYS A 1 176 ? 89.011 106.740 99.091 1.00 25.32 176 CYS A CA 1
ATOM 1357 C C . CYS A 1 176 ? 88.313 107.514 97.987 1.00 25.32 176 CYS A C 1
ATOM 1358 O O . CYS A 1 176 ? 88.974 108.098 97.131 1.00 25.32 176 CYS A O 1
ATOM 1361 N N . ILE A 1 177 ? 86.983 107.545 98.005 1.00 22.85 177 ILE A N 1
ATOM 1362 C CA . ILE A 1 177 ? 86.227 108.135 96.904 1.00 22.85 177 ILE A CA 1
ATOM 1363 C C . ILE A 1 177 ? 86.359 109.652 96.905 1.00 22.85 177 ILE A C 1
ATOM 1364 O O . ILE A 1 177 ? 86.493 110.273 95.845 1.00 22.85 177 ILE A O 1
ATOM 1369 N N . LEU A 1 178 ? 86.397 110.271 98.085 1.00 22.61 178 LEU A N 1
ATOM 1370 C CA . LEU A 1 178 ? 86.532 111.722 98.141 1.00 22.61 178 LEU A CA 1
ATOM 1371 C C . LEU A 1 178 ? 87.922 112.178 97.730 1.00 22.61 178 LEU A C 1
ATOM 1372 O O . LEU A 1 178 ? 88.065 113.213 97.076 1.00 22.61 178 LEU A O 1
ATOM 1377 N N . ILE A 1 179 ? 88.958 111.420 98.080 1.00 22.67 179 ILE A N 1
ATOM 1378 C CA . ILE A 1 179 ? 90.289 111.782 97.612 1.00 22.67 179 ILE A CA 1
ATOM 1379 C C . ILE A 1 179 ? 90.427 111.494 96.124 1.00 22.67 179 ILE A C 1
ATOM 1380 O O . ILE A 1 179 ? 91.070 112.250 95.392 1.00 22.67 179 ILE A O 1
ATOM 1385 N N . SER A 1 180 ? 89.757 110.454 95.633 1.00 24.14 180 SER A N 1
ATOM 1386 C CA . SER A 1 180 ? 89.831 110.125 94.214 1.00 24.14 180 SER A CA 1
ATOM 1387 C C . SER A 1 180 ? 89.135 111.162 93.346 1.00 24.14 180 SER A C 1
ATOM 1388 O O . SER A 1 180 ? 89.575 111.412 92.224 1.00 24.14 180 SER A O 1
ATOM 1391 N N . ILE A 1 181 ? 87.933 111.546 93.754 1.00 25.86 181 ILE A N 1
ATOM 1392 C CA . ILE A 1 181 ? 87.155 112.571 93.067 1.00 25.86 181 ILE A CA 1
ATOM 1393 C C . ILE A 1 181 ? 87.636 114.020 93.203 1.00 25.86 181 ILE A C 1
ATOM 1394 O O . ILE A 1 181 ? 87.621 114.778 92.237 1.00 25.86 181 ILE A O 1
ATOM 1399 N N . PHE A 1 182 ? 88.050 114.396 94.412 1.00 29.32 182 PHE A N 1
ATOM 1400 C CA . PHE A 1 182 ? 88.434 115.783 94.706 1.00 29.32 182 PHE A CA 1
ATOM 1401 C C . PHE A 1 182 ? 89.891 116.256 94.709 1.00 29.32 182 PHE A C 1
ATOM 1402 O O . PHE A 1 182 ? 90.132 117.432 94.965 1.00 29.32 182 PHE A O 1
ATOM 1410 N N . VAL A 1 183 ? 90.863 115.397 94.438 1.00 29.83 183 VAL A N 1
ATOM 1411 C CA . VAL A 1 183 ? 92.238 115.888 94.440 1.00 29.83 183 VAL A CA 1
ATOM 1412 C C . VAL A 1 183 ? 92.624 116.078 92.988 1.00 29.83 183 VAL A C 1
ATOM 1413 O O . VAL A 1 183 ? 92.597 117.194 92.471 1.00 29.83 183 VAL A O 1
ATOM 1417 N N . CYS A 1 184 ? 92.990 114.989 92.330 1.00 32.86 184 CYS A N 1
ATOM 1418 C CA . CYS A 1 184 ? 93.267 115.037 90.910 1.00 32.86 184 CYS A CA 1
ATOM 1419 C C . CYS A 1 184 ? 92.433 113.902 90.370 1.00 32.86 184 CYS A C 1
ATOM 1420 O O . CYS A 1 184 ? 92.707 112.740 90.662 1.00 32.86 184 CYS A O 1
ATOM 1423 N N . PRO A 1 185 ? 91.417 114.216 89.565 1.00 30.38 185 PRO A N 1
ATOM 1424 C CA . PRO A 1 185 ? 90.658 113.045 89.118 1.00 30.38 185 PRO A CA 1
ATOM 1425 C C . PRO A 1 185 ? 91.236 112.434 87.855 1.00 30.38 185 PRO A C 1
ATOM 1426 O O . PRO A 1 185 ? 91.729 113.137 86.975 1.00 30.38 185 PRO A O 1
ATOM 1430 N N . VAL A 1 186 ? 91.191 111.110 87.790 1.00 31.32 186 VAL A N 1
ATOM 1431 C CA . VAL A 1 186 ? 91.490 110.377 86.574 1.00 31.32 186 VAL A CA 1
ATOM 1432 C C . VAL A 1 186 ? 90.191 109.756 86.110 1.00 31.32 186 VAL A C 1
ATOM 1433 O O . VAL A 1 186 ? 89.834 108.662 86.545 1.00 31.32 186 VAL A O 1
ATOM 1437 N N . TRP A 1 187 ? 89.452 110.451 85.259 1.00 34.99 187 TRP A N 1
ATOM 1438 C CA . TRP A 1 187 ? 88.207 109.882 84.791 1.00 34.99 187 TRP A CA 1
ATOM 1439 C C . TRP A 1 187 ? 88.475 108.862 83.702 1.00 34.99 187 TRP A C 1
ATOM 1440 O O . TRP A 1 187 ? 89.300 109.068 82.817 1.00 34.99 187 TRP A O 1
ATOM 1451 N N . ALA A 1 188 ? 87.767 107.744 83.770 1.00 36.14 188 ALA A N 1
ATOM 1452 C CA . ALA A 1 188 ? 87.918 106.728 82.743 1.00 36.14 188 ALA A CA 1
ATOM 1453 C C . ALA A 1 188 ? 87.076 107.015 81.516 1.00 36.14 188 ALA A C 1
ATOM 1454 O O . ALA A 1 188 ? 87.383 106.509 80.434 1.00 36.14 188 ALA A O 1
ATOM 1456 N N . GLY A 1 189 ? 86.038 107.834 81.655 1.00 42.77 189 GLY A N 1
ATOM 1457 C CA . GLY A 1 189 ? 85.292 108.264 80.491 1.00 42.77 189 GLY A CA 1
ATOM 1458 C C . GLY A 1 189 ? 86.101 109.171 79.589 1.00 42.77 189 GLY A C 1
ATOM 1459 O O . GLY A 1 189 ? 86.028 109.065 78.363 1.00 42.77 189 GLY A O 1
ATOM 1460 N N . GLN A 1 190 ? 86.898 110.058 80.180 1.00 39.64 190 GLN A N 1
ATOM 1461 C CA . GLN A 1 190 ? 87.782 110.896 79.387 1.00 39.64 190 GLN A CA 1
ATOM 1462 C C . GLN A 1 190 ? 88.892 110.088 78.741 1.00 39.64 190 GLN A C 1
ATOM 1463 O O . GLN A 1 190 ? 89.344 110.433 77.649 1.00 39.64 190 GLN A O 1
ATOM 1469 N N . ASP A 1 191 ? 89.330 109.004 79.376 1.00 39.80 191 ASP A N 1
ATOM 1470 C CA . ASP A 1 191 ? 90.353 108.169 78.759 1.00 39.80 191 ASP A CA 1
ATOM 1471 C C . ASP A 1 191 ? 89.785 107.358 77.608 1.00 39.80 191 ASP A C 1
ATOM 1472 O O . ASP A 1 191 ? 90.483 107.110 76.623 1.00 39.80 191 ASP A O 1
ATOM 1477 N N . LEU A 1 192 ? 88.521 106.948 77.703 1.00 40.06 192 LEU A N 1
ATOM 1478 C CA . LEU A 1 192 ? 87.895 106.256 76.581 1.00 40.06 192 LEU A CA 1
ATOM 1479 C C . LEU A 1 192 ? 87.665 107.201 75.413 1.00 40.06 192 LEU A C 1
ATOM 1480 O O . LEU A 1 192 ? 87.870 106.827 74.252 1.00 40.06 192 LEU A O 1
ATOM 1485 N N . HIS A 1 193 ? 87.264 108.434 75.711 1.00 44.00 193 HIS A N 1
ATOM 1486 C CA . HIS A 1 193 ? 87.095 109.466 74.695 1.00 44.00 193 HIS A CA 1
ATOM 1487 C C . HIS A 1 193 ? 88.407 109.777 73.982 1.00 44.00 193 HIS A C 1
ATOM 1488 O O . HIS A 1 193 ? 88.462 109.840 72.748 1.00 44.00 193 HIS A O 1
ATOM 1495 N N . SER A 1 194 ? 89.482 109.945 74.747 1.00 43.74 194 SER A N 1
ATOM 1496 C CA . SER A 1 194 ? 90.777 110.241 74.152 1.00 43.74 194 SER A CA 1
ATOM 1497 C C . SER A 1 194 ? 91.344 109.058 73.385 1.00 43.74 194 SER A C 1
ATOM 1498 O O . SER A 1 194 ? 92.023 109.256 72.372 1.00 43.74 194 SER A O 1
ATOM 1501 N N . LEU A 1 195 ? 91.073 107.832 73.833 1.00 46.57 195 LEU A N 1
ATOM 1502 C CA . LEU A 1 195 ? 91.566 106.656 73.123 1.00 46.57 195 LEU A CA 1
ATOM 1503 C C . LEU A 1 195 ? 90.865 106.487 71.787 1.00 46.57 195 LEU A C 1
ATOM 1504 O O . LEU A 1 195 ? 91.490 106.088 70.797 1.00 46.57 195 LEU A O 1
ATOM 1509 N N . LEU A 1 196 ? 89.573 106.813 71.737 1.00 49.33 196 LEU A N 1
ATOM 1510 C CA . LEU A 1 196 ? 88.846 106.752 70.476 1.00 49.33 196 LEU A CA 1
ATOM 1511 C C . LEU A 1 196 ? 89.376 107.769 69.476 1.00 49.33 196 LEU A C 1
ATOM 1512 O O . LEU A 1 196 ? 89.617 107.431 68.308 1.00 49.33 196 LEU A O 1
ATOM 1517 N N . ALA A 1 197 ? 89.577 109.012 69.916 1.00 50.95 197 ALA A N 1
ATOM 1518 C CA . ALA A 1 197 ? 90.065 110.037 69.001 1.00 50.95 197 ALA A CA 1
ATOM 1519 C C . ALA A 1 197 ? 91.493 109.767 68.545 1.00 50.95 197 ALA A C 1
ATOM 1520 O O . ALA A 1 197 ? 91.848 110.081 67.401 1.00 50.95 197 ALA A O 1
ATOM 1522 N N . SER A 1 198 ? 92.308 109.139 69.393 1.00 54.89 198 SER A N 1
ATOM 1523 C CA . SER A 1 198 ? 93.646 108.745 68.967 1.00 54.89 198 SER A CA 1
ATOM 1524 C C . SER A 1 198 ? 93.614 107.629 67.934 1.00 54.89 198 SER A C 1
ATOM 1525 O O . SER A 1 198 ? 94.462 107.602 67.032 1.00 54.89 198 SER A O 1
ATOM 1528 N N . ASN A 1 199 ? 92.652 106.708 68.044 1.00 56.25 199 ASN A N 1
ATOM 1529 C CA . ASN A 1 199 ? 92.537 105.626 67.071 1.00 56.25 199 ASN A CA 1
ATOM 1530 C C . ASN A 1 199 ? 92.150 106.151 65.696 1.00 56.25 199 ASN A C 1
ATOM 1531 O O . ASN A 1 199 ? 92.698 105.710 64.674 1.00 56.25 199 ASN A O 1
ATOM 1536 N N . PHE A 1 200 ? 91.206 107.097 65.658 1.00 58.49 200 PHE A N 1
ATOM 1537 C CA . PHE A 1 200 ? 90.876 107.779 64.408 1.00 58.49 200 PHE A CA 1
ATOM 1538 C C . PHE A 1 200 ? 92.090 108.477 63.812 1.00 58.49 200 PHE A C 1
ATOM 1539 O O . PHE A 1 200 ? 92.271 108.484 62.588 1.00 58.49 200 PHE A O 1
ATOM 1547 N N . ASP A 1 201 ? 92.944 109.049 64.662 1.00 65.97 201 ASP A N 1
ATOM 1548 C CA . ASP A 1 201 ? 94.100 109.773 64.146 1.00 65.97 201 ASP A CA 1
ATOM 1549 C C . ASP A 1 201 ? 95.128 108.843 63.516 1.00 65.97 201 ASP A C 1
ATOM 1550 O O . ASP A 1 201 ? 95.710 109.181 62.477 1.00 65.97 201 ASP A O 1
ATOM 1555 N N . THR A 1 202 ? 95.369 107.670 64.114 1.00 68.56 202 THR A N 1
ATOM 1556 C CA . THR A 1 202 ? 96.356 106.758 63.530 1.00 68.56 202 THR A CA 1
ATOM 1557 C C . THR A 1 202 ? 95.866 106.170 62.213 1.00 68.56 202 THR A C 1
ATOM 1558 O O . THR A 1 202 ? 96.664 105.960 61.288 1.00 68.56 202 THR A O 1
ATOM 1562 N N . LEU A 1 203 ? 94.558 105.920 62.097 1.00 70.35 203 LEU A N 1
ATOM 1563 C CA . LEU A 1 203 ? 94.041 105.413 60.828 1.00 70.35 203 LEU A CA 1
ATOM 1564 C C . LEU A 1 203 ? 94.109 106.468 59.732 1.00 70.35 203 LEU A C 1
ATOM 1565 O O . LEU A 1 203 ? 94.416 106.146 58.577 1.00 70.35 203 LEU A O 1
ATOM 1570 N N . SER A 1 204 ? 93.856 107.735 60.076 1.00 75.82 204 SER A N 1
ATOM 1571 C CA . SER A 1 204 ? 94.004 108.805 59.093 1.00 75.82 204 SER A CA 1
ATOM 1572 C C . SER A 1 204 ? 95.451 108.980 58.657 1.00 75.82 204 SER A C 1
ATOM 1573 O O . SER A 1 204 ? 95.714 109.286 57.483 1.00 75.82 204 SER A O 1
ATOM 1576 N N . HIS A 1 205 ? 96.392 108.769 59.583 1.00 80.24 205 HIS A N 1
ATOM 1577 C CA . HIS A 1 205 ? 97.809 108.826 59.245 1.00 80.24 205 HIS A CA 1
ATOM 1578 C C . HIS A 1 205 ? 98.187 107.761 58.229 1.00 80.24 205 HIS A C 1
ATOM 1579 O O . HIS A 1 205 ? 98.902 108.050 57.261 1.00 80.24 205 HIS A O 1
ATOM 1586 N N . PHE A 1 206 ? 97.702 106.531 58.421 1.00 85.89 206 PHE A N 1
ATOM 1587 C CA . PHE A 1 206 ? 98.032 105.482 57.463 1.00 85.89 206 PHE A CA 1
ATOM 1588 C C . PHE A 1 206 ? 97.406 105.737 56.104 1.00 85.89 206 PHE A C 1
ATOM 1589 O O . PHE A 1 206 ? 98.019 105.410 55.086 1.00 85.89 206 PHE A O 1
ATOM 1597 N N . LEU A 1 207 ? 96.199 106.306 56.060 1.00 86.96 207 LEU A N 1
ATOM 1598 C CA . LEU A 1 207 ? 95.545 106.486 54.767 1.00 86.96 207 LEU A CA 1
ATOM 1599 C C . LEU A 1 207 ? 96.244 107.542 53.924 1.00 86.96 207 LEU A C 1
ATOM 1600 O O . LEU A 1 207 ? 96.446 107.342 52.719 1.00 86.96 207 LEU A O 1
ATOM 1605 N N . GLN A 1 208 ? 96.679 108.643 54.542 1.00 87.47 208 GLN A N 1
ATOM 1606 C CA . GLN A 1 208 ? 97.426 109.639 53.775 1.00 87.47 208 GLN A CA 1
ATOM 1607 C C . GLN A 1 208 ? 98.804 109.119 53.370 1.00 87.47 208 GLN A C 1
ATOM 1608 O O . GLN A 1 208 ? 99.253 109.335 52.231 1.00 87.47 208 GLN A O 1
ATOM 1614 N N . ASP A 1 209 ? 99.472 108.392 54.270 1.00 94.35 209 ASP A N 1
ATOM 1615 C CA . ASP A 1 209 ? 100.796 107.882 53.941 1.00 94.35 209 ASP A CA 1
ATOM 1616 C C . ASP A 1 209 ? 100.738 106.754 52.918 1.00 94.35 209 ASP A C 1
ATOM 1617 O O . ASP A 1 209 ? 101.705 106.547 52.179 1.00 94.35 209 ASP A O 1
ATOM 1622 N N . PHE A 1 210 ? 99.626 106.020 52.852 1.00 96.13 210 PHE A N 1
ATOM 1623 C CA . PHE A 1 210 ? 99.465 105.040 51.786 1.00 96.13 210 PHE A CA 1
ATOM 1624 C C . PHE A 1 210 ? 99.218 105.720 50.459 1.00 96.13 210 PHE A C 1
ATOM 1625 O O . PHE A 1 210 ? 99.669 105.226 49.422 1.00 96.13 210 PHE A O 1
ATOM 1633 N N . GLY A 1 211 ? 98.504 106.849 50.476 1.00 101.24 211 GLY A N 1
ATOM 1634 C CA . GLY A 1 211 ? 98.309 107.613 49.254 1.00 101.24 211 GLY A CA 1
ATOM 1635 C C . GLY A 1 211 ? 99.602 108.131 48.657 1.00 101.24 211 GLY A C 1
ATOM 1636 O O . GLY A 1 211 ? 99.697 108.315 47.441 1.00 101.24 211 GLY A O 1
ATOM 1637 N N . ASP A 1 212 ? 100.616 108.358 49.490 1.00 108.25 212 ASP A N 1
ATOM 1638 C CA . ASP A 1 212 ? 101.923 108.723 48.945 1.00 108.25 212 ASP A CA 1
ATOM 1639 C C . ASP A 1 212 ? 102.809 107.512 48.642 1.00 108.25 212 ASP A C 1
ATOM 1640 O O . ASP A 1 212 ? 103.258 107.334 47.508 1.00 108.25 212 ASP A O 1
ATOM 1645 N N . GLU A 1 213 ? 103.071 106.676 49.645 1.00 111.05 213 GLU A N 1
ATOM 1646 C CA . GLU A 1 213 ? 104.125 105.664 49.597 1.00 111.05 213 GLU A CA 1
ATOM 1647 C C . GLU A 1 213 ? 103.721 104.391 48.849 1.00 111.05 213 GLU A C 1
ATOM 1648 O O . GLU A 1 213 ? 104.460 103.404 48.886 1.00 111.05 213 GLU A O 1
ATOM 1654 N N . TYR A 1 214 ? 102.576 104.367 48.170 1.00 107.91 214 TYR A N 1
ATOM 1655 C CA . TYR A 1 214 ? 102.252 103.190 47.375 1.00 107.91 214 TYR A CA 1
ATOM 1656 C C . TYR A 1 214 ? 103.029 103.163 46.068 1.00 107.91 214 TYR A C 1
ATOM 1657 O O . TYR A 1 214 ? 103.238 102.088 45.501 1.00 107.91 214 TYR A O 1
ATOM 1666 N N . PHE A 1 215 ? 103.502 104.314 45.606 1.00 110.85 215 PHE A N 1
ATOM 1667 C CA . PHE A 1 215 ? 104.076 104.421 44.275 1.00 110.85 215 PHE A CA 1
ATOM 1668 C C . PHE A 1 215 ? 105.557 104.772 44.334 1.00 110.85 215 PHE A C 1
ATOM 1669 O O . PHE A 1 215 ? 106.032 105.598 43.552 1.00 110.85 215 PHE A O 1
ATOM 1677 N N . GLU A 1 216 ? 106.291 104.163 45.257 1.00 110.20 216 GLU A N 1
ATOM 1678 C CA . GLU A 1 216 ? 107.736 104.352 45.312 1.00 110.20 216 GLU A CA 1
ATOM 1679 C C . GLU A 1 216 ? 108.468 103.036 45.086 1.00 110.20 216 GLU A C 1
ATOM 1680 O O . GLU A 1 216 ? 109.606 103.021 44.618 1.00 110.20 216 GLU A O 1
ATOM 1686 N N . ASP A 1 222 ? 119.408 103.125 54.638 1.00 154.96 222 ASP A N 1
ATOM 1687 C CA . ASP A 1 222 ? 118.804 101.803 54.752 1.00 154.96 222 ASP A CA 1
ATOM 1688 C C . ASP A 1 222 ? 117.985 101.698 56.035 1.00 154.96 222 ASP A C 1
ATOM 1689 O O . ASP A 1 222 ? 117.044 100.908 56.124 1.00 154.96 222 ASP A O 1
ATOM 1694 N N . TYR A 1 223 ? 118.353 102.510 57.030 1.00 155.74 223 TYR A N 1
ATOM 1695 C CA . TYR A 1 223 ? 117.639 102.497 58.303 1.00 155.74 223 TYR A CA 1
ATOM 1696 C C . TYR A 1 223 ? 116.370 103.336 58.239 1.00 155.74 223 TYR A C 1
ATOM 1697 O O . TYR A 1 223 ? 115.501 103.214 59.110 1.00 155.74 223 TYR A O 1
ATOM 1706 N N . LYS A 1 224 ? 116.249 104.195 57.227 1.00 151.97 224 LYS A N 1
ATOM 1707 C CA . LYS A 1 224 ? 115.020 104.946 57.026 1.00 151.97 224 LYS A CA 1
ATOM 1708 C C . LYS A 1 224 ? 113.870 104.051 56.594 1.00 151.97 224 LYS A C 1
ATOM 1709 O O . LYS A 1 224 ? 112.712 104.359 56.899 1.00 151.97 224 LYS A O 1
ATOM 1715 N N . VAL A 1 225 ? 114.172 102.952 55.897 1.00 148.95 225 VAL A N 1
ATOM 1716 C CA . VAL A 1 225 ? 113.159 101.955 55.567 1.00 148.95 225 VAL A CA 1
ATOM 1717 C C . VAL A 1 225 ? 112.630 101.300 56.837 1.00 148.95 225 VAL A C 1
ATOM 1718 O O . VAL A 1 225 ? 111.423 101.078 56.982 1.00 148.95 225 VAL A O 1
ATOM 1722 N N . VAL A 1 226 ? 113.515 101.037 57.800 1.00 148.06 226 VAL A N 1
ATOM 1723 C CA . VAL A 1 226 ? 113.080 100.451 59.064 1.00 148.06 226 VAL A CA 1
ATOM 1724 C C . VAL A 1 226 ? 112.340 101.485 59.906 1.00 148.06 226 VAL A C 1
ATOM 1725 O O . VAL A 1 226 ? 111.431 101.143 60.675 1.00 148.06 226 VAL A O 1
ATOM 1729 N N . GLU A 1 227 ? 112.699 102.766 59.758 1.00 143.68 227 GLU A N 1
ATOM 1730 C CA . GLU A 1 227 ? 111.987 103.829 60.463 1.00 143.68 227 GLU A CA 1
ATOM 1731 C C . GLU A 1 227 ? 110.552 103.958 59.971 1.00 143.68 227 GLU A C 1
ATOM 1732 O O . GLU A 1 227 ? 109.614 103.961 60.777 1.00 143.68 227 GLU A O 1
ATOM 1738 N N . LYS A 1 228 ? 110.356 104.039 58.652 1.00 140.50 228 LYS A N 1
ATOM 1739 C CA . LYS A 1 228 ? 109.000 104.091 58.119 1.00 140.50 228 LYS A CA 1
ATOM 1740 C C . LYS A 1 228 ? 108.270 102.763 58.282 1.00 140.50 228 LYS A C 1
ATOM 1741 O O . LYS A 1 228 ? 107.033 102.754 58.304 1.00 140.50 228 LYS A O 1
ATOM 1747 N N . ARG A 1 229 ? 109.007 101.653 58.417 1.00 136.68 229 ARG A N 1
ATOM 1748 C CA . ARG A 1 229 ? 108.401 100.382 58.798 1.00 136.68 229 ARG A CA 1
ATOM 1749 C C . ARG A 1 229 ? 107.765 100.470 60.176 1.00 136.68 229 ARG A C 1
ATOM 1750 O O . ARG A 1 229 ? 106.641 99.996 60.374 1.00 136.68 229 ARG A O 1
ATOM 1758 N N . LYS A 1 230 ? 108.470 101.077 61.135 1.00 132.29 230 LYS A N 1
ATOM 1759 C CA . LYS A 1 230 ? 107.885 101.312 62.453 1.00 132.29 230 LYS A CA 1
ATOM 1760 C C . LYS A 1 230 ? 106.685 102.244 62.358 1.00 132.29 230 LYS A C 1
ATOM 1761 O O . LYS A 1 230 ? 105.613 101.949 62.904 1.00 132.29 230 LYS A O 1
ATOM 1767 N N . LYS A 1 231 ? 106.841 103.349 61.618 1.00 127.57 231 LYS A N 1
ATOM 1768 C CA . LYS A 1 231 ? 105.815 104.386 61.537 1.00 127.57 231 LYS A CA 1
ATOM 1769 C C . LYS A 1 231 ? 104.545 103.913 60.849 1.00 127.57 231 LYS A C 1
ATOM 1770 O O . LYS A 1 231 ? 103.470 104.453 61.130 1.00 127.57 231 LYS A O 1
ATOM 1776 N N . ASN A 1 232 ? 104.637 102.927 59.960 1.00 121.12 232 ASN A N 1
ATOM 1777 C CA . ASN A 1 232 ? 103.422 102.365 59.386 1.00 121.12 232 ASN A CA 1
ATOM 1778 C C . ASN A 1 232 ? 102.877 101.230 60.241 1.00 121.12 232 ASN A C 1
ATOM 1779 O O . ASN A 1 232 ? 101.710 101.267 60.638 1.00 121.12 232 ASN A O 1
ATOM 1784 N N . LEU A 1 233 ? 103.712 100.234 60.561 1.00 112.91 233 LEU A N 1
ATOM 1785 C CA . LEU A 1 233 ? 103.210 98.983 61.125 1.00 112.91 233 LEU A CA 1
ATOM 1786 C C . LEU A 1 233 ? 102.695 99.161 62.547 1.00 112.91 233 LEU A C 1
ATOM 1787 O O . LEU A 1 233 ? 101.609 98.671 62.887 1.00 112.91 233 LEU A O 1
ATOM 1792 N N . GLU A 1 234 ? 103.454 99.869 63.391 1.00 111.87 234 GLU A N 1
ATOM 1793 C CA . GLU A 1 234 ? 103.164 99.860 64.818 1.00 111.87 234 GLU A CA 1
ATOM 1794 C C . GLU A 1 234 ? 101.895 100.619 65.169 1.00 111.87 234 GLU A C 1
ATOM 1795 O O . GLU A 1 234 ? 101.261 100.299 66.180 1.00 111.87 234 GLU A O 1
ATOM 1801 N N . ARG A 1 235 ? 101.474 101.560 64.331 1.00 104.55 235 ARG A N 1
ATOM 1802 C CA . ARG A 1 235 ? 100.315 102.373 64.668 1.00 104.55 235 ARG A CA 1
ATOM 1803 C C . ARG A 1 235 ? 99.022 101.569 64.547 1.00 104.55 235 ARG A C 1
ATOM 1804 O O . ARG A 1 235 ? 98.271 101.420 65.523 1.00 104.55 235 ARG A O 1
ATOM 1812 N N . TYR A 1 236 ? 98.758 101.006 63.368 1.00 96.87 236 TYR A N 1
ATOM 1813 C CA . TYR A 1 236 ? 97.550 100.206 63.236 1.00 96.87 236 TYR A CA 1
ATOM 1814 C C . TYR A 1 236 ? 97.655 98.887 63.986 1.00 96.87 236 TYR A C 1
ATOM 1815 O O . TYR A 1 236 ? 96.622 98.285 64.290 1.00 96.87 236 TYR A O 1
ATOM 1824 N N . LYS A 1 237 ? 98.865 98.412 64.289 1.00 94.73 237 LYS A N 1
ATOM 1825 C CA . LYS A 1 237 ? 98.943 97.251 65.159 1.00 94.73 237 LYS A CA 1
ATOM 1826 C C . LYS A 1 237 ? 98.708 97.613 66.616 1.00 94.73 237 LYS A C 1
ATOM 1827 O O . LYS A 1 237 ? 98.425 96.722 67.421 1.00 94.73 237 LYS A O 1
ATOM 1833 N N . SER A 1 238 ? 98.814 98.890 66.972 1.00 92.38 238 SER A N 1
ATOM 1834 C CA . SER A 1 238 ? 98.339 99.326 68.275 1.00 92.38 238 SER A CA 1
ATOM 1835 C C . SER A 1 238 ? 96.830 99.492 68.309 1.00 92.38 238 SER A C 1
ATOM 1836 O O . SER A 1 238 ? 96.238 99.445 69.390 1.00 92.38 238 SER A O 1
ATOM 1839 N N . VAL A 1 239 ? 96.195 99.698 67.154 1.00 81.07 239 VAL A N 1
ATOM 1840 C CA . VAL A 1 239 ? 94.733 99.743 67.122 1.00 81.07 239 VAL A CA 1
ATOM 1841 C C . VAL A 1 239 ? 94.149 98.352 67.342 1.00 81.07 239 VAL A C 1
ATOM 1842 O O . VAL A 1 239 ? 93.158 98.186 68.063 1.00 81.07 239 VAL A O 1
ATOM 1846 N N . LEU A 1 240 ? 94.781 97.326 66.767 1.00 80.84 240 LEU A N 1
ATOM 1847 C CA . LEU A 1 240 ? 94.221 95.977 66.789 1.00 80.84 240 LEU A CA 1
ATOM 1848 C C . LEU A 1 240 ? 94.261 95.344 68.173 1.00 80.84 240 LEU A C 1
ATOM 1849 O O . LEU A 1 240 ? 93.394 94.531 68.504 1.00 80.84 240 LEU A O 1
ATOM 1854 N N . ASP A 1 241 ? 95.254 95.695 68.989 1.00 80.15 241 ASP A N 1
ATOM 1855 C CA . ASP A 1 241 ? 95.461 95.074 70.290 1.00 80.15 241 ASP A CA 1
ATOM 1856 C C . ASP A 1 241 ? 94.803 95.855 71.417 1.00 80.15 241 ASP A C 1
ATOM 1857 O O . ASP A 1 241 ? 95.235 95.760 72.569 1.00 80.15 241 ASP A O 1
ATOM 1862 N N . SER A 1 242 ? 93.768 96.631 71.115 1.00 71.68 242 SER A N 1
ATOM 1863 C CA . SER A 1 242 ? 93.137 97.446 72.141 1.00 71.68 242 SER A CA 1
ATOM 1864 C C . SER A 1 242 ? 91.643 97.198 72.194 1.00 71.68 242 SER A C 1
ATOM 1865 O O . SER A 1 242 ? 90.861 98.143 72.285 1.00 71.68 242 SER A O 1
ATOM 1868 N N . LYS A 1 243 ? 91.205 95.960 71.999 1.00 63.97 243 LYS A N 1
ATOM 1869 C CA . LYS A 1 243 ? 89.787 95.656 72.191 1.00 63.97 243 LYS A CA 1
ATOM 1870 C C . LYS A 1 243 ? 89.470 95.690 73.696 1.00 63.97 243 LYS A C 1
ATOM 1871 O O . LYS A 1 243 ? 88.480 96.286 74.168 1.00 63.97 243 LYS A O 1
ATOM 1877 N N . SER A 1 244 ? 90.380 95.065 74.442 1.00 60.95 244 SER A N 1
ATOM 1878 C CA . SER A 1 244 ? 90.292 94.921 75.892 1.00 60.95 244 SER A CA 1
ATOM 1879 C C . SER A 1 244 ? 90.348 96.237 76.646 1.00 60.95 244 SER A C 1
ATOM 1880 O O . SER A 1 244 ? 89.631 96.427 77.625 1.00 60.95 244 SER A O 1
ATOM 1883 N N . ASP A 1 245 ? 91.209 97.145 76.198 1.00 61.63 245 ASP A N 1
ATOM 1884 C CA . ASP A 1 245 ? 91.327 98.441 76.849 1.00 61.63 245 ASP A CA 1
ATOM 1885 C C . ASP A 1 245 ? 90.010 99.193 76.732 1.00 61.63 245 ASP A C 1
ATOM 1886 O O . ASP A 1 245 ? 89.553 99.807 77.690 1.00 61.63 245 ASP A O 1
ATOM 1891 N N . GLU A 1 246 ? 89.400 99.139 75.553 1.00 54.72 246 GLU A N 1
ATOM 1892 C CA . GLU A 1 246 ? 88.119 99.786 75.337 1.00 54.72 246 GLU A CA 1
ATOM 1893 C C . GLU A 1 246 ? 87.055 99.144 76.218 1.00 54.72 246 GLU A C 1
ATOM 1894 O O . GLU A 1 246 ? 86.218 99.837 76.788 1.00 54.72 246 GLU A O 1
ATOM 1900 N N . GLU A 1 247 ? 87.086 97.817 76.329 1.00 55.94 247 GLU A N 1
ATOM 1901 C CA . GLU A 1 247 ? 86.102 97.120 77.168 1.00 55.94 247 GLU A CA 1
ATOM 1902 C C . GLU A 1 247 ? 86.174 97.464 78.667 1.00 55.94 247 GLU A C 1
ATOM 1903 O O . GLU A 1 247 ? 85.150 97.606 79.333 1.00 55.94 247 GLU A O 1
ATOM 1909 N N . ALA A 1 248 ? 87.395 97.585 79.176 1.00 46.28 248 ALA A N 1
ATOM 1910 C CA . ALA A 1 248 ? 87.705 97.873 80.571 1.00 46.28 248 ALA A CA 1
ATOM 1911 C C . ALA A 1 248 ? 87.376 99.311 80.923 1.00 46.28 248 ALA A C 1
ATOM 1912 O O . ALA A 1 248 ? 86.760 99.573 81.961 1.00 46.28 248 ALA A O 1
ATOM 1914 N N . LEU A 1 249 ? 87.747 100.255 80.060 1.00 40.60 249 LEU A N 1
ATOM 1915 C CA . LEU A 1 249 ? 87.426 101.650 80.319 1.00 40.60 249 LEU A CA 1
ATOM 1916 C C . LEU A 1 249 ? 85.936 101.925 80.199 1.00 40.60 249 LEU A C 1
ATOM 1917 O O . LEU A 1 249 ? 85.434 102.835 80.854 1.00 40.60 249 LEU A O 1
ATOM 1922 N N . ALA A 1 250 ? 85.206 101.146 79.401 1.00 40.96 250 ALA A N 1
ATOM 1923 C CA . ALA A 1 250 ? 83.761 101.335 79.337 1.00 40.96 250 ALA A CA 1
ATOM 1924 C C . ALA A 1 250 ? 83.084 100.827 80.597 1.00 40.96 250 ALA A C 1
ATOM 1925 O O . ALA A 1 250 ? 82.156 101.469 81.109 1.00 40.96 250 ALA A O 1
ATOM 1927 N N . ASN A 1 251 ? 83.540 99.680 81.115 1.00 45.55 251 ASN A N 1
ATOM 1928 C CA . ASN A 1 251 ? 82.986 99.146 82.354 1.00 45.55 251 ASN A CA 1
ATOM 1929 C C . ASN A 1 251 ? 83.275 100.053 83.529 1.00 45.55 251 ASN A C 1
ATOM 1930 O O . ASN A 1 251 ? 82.452 100.159 84.440 1.00 45.55 251 ASN A O 1
ATOM 1935 N N . TYR A 1 252 ? 84.419 100.730 83.519 1.00 38.43 252 TYR A N 1
ATOM 1936 C CA . TYR A 1 252 ? 84.697 101.699 84.566 1.00 38.43 252 TYR A CA 1
ATOM 1937 C C . TYR A 1 252 ? 83.900 102.975 84.389 1.00 38.43 252 TYR A C 1
ATOM 1938 O O . TYR A 1 252 ? 83.349 103.485 85.362 1.00 38.43 252 TYR A O 1
ATOM 1947 N N . ALA A 1 253 ? 83.800 103.490 83.168 1.00 38.42 253 ALA A N 1
ATOM 1948 C CA . ALA A 1 253 ? 83.128 104.754 82.915 1.00 38.42 253 ALA A CA 1
ATOM 1949 C C . ALA A 1 253 ? 81.628 104.691 83.097 1.00 38.42 253 ALA A C 1
ATOM 1950 O O . ALA A 1 253 ? 80.985 105.742 83.104 1.00 38.42 253 ALA A O 1
ATOM 1952 N N . GLU A 1 254 ? 81.046 103.506 83.225 1.00 42.11 254 GLU A N 1
ATOM 1953 C CA . GLU A 1 254 ? 79.633 103.450 83.557 1.00 42.11 254 GLU A CA 1
ATOM 1954 C C . GLU A 1 254 ? 79.355 103.737 85.026 1.00 42.11 254 GLU A C 1
ATOM 1955 O O . GLU A 1 254 ? 78.196 103.951 85.387 1.00 42.11 254 GLU A O 1
ATOM 1961 N N . TRP A 1 255 ? 80.383 103.764 85.875 1.00 33.78 255 TRP A N 1
ATOM 1962 C CA . TRP A 1 255 ? 80.223 103.968 87.307 1.00 33.78 255 TRP A CA 1
ATOM 1963 C C . TRP A 1 255 ? 80.336 105.421 87.738 1.00 33.78 255 TRP A C 1
ATOM 1964 O O . TRP A 1 255 ? 80.085 105.715 88.904 1.00 33.78 255 TRP A O 1
ATOM 1975 N N . GLU A 1 256 ? 80.701 106.329 86.844 1.00 36.43 256 GLU A N 1
ATOM 1976 C CA . GLU A 1 256 ? 81.161 107.647 87.249 1.00 36.43 256 GLU A CA 1
ATOM 1977 C C . GLU A 1 256 ? 80.015 108.660 87.316 1.00 36.43 256 GLU A C 1
ATOM 1978 O O . GLU A 1 256 ? 78.994 108.500 86.648 1.00 36.43 256 GLU A O 1
ATOM 1984 N N . PRO A 1 257 ? 80.159 109.709 88.120 1.00 36.26 257 PRO A N 1
ATOM 1985 C CA . PRO A 1 257 ? 79.145 110.750 88.167 1.00 36.26 257 PRO A CA 1
ATOM 1986 C C . PRO A 1 257 ? 79.307 111.719 87.011 1.00 36.26 257 PRO A C 1
ATOM 1987 O O . PRO A 1 257 ? 80.349 111.721 86.344 1.00 36.26 257 PRO A O 1
ATOM 1991 N N . PRO A 1 258 ? 78.286 112.540 86.737 1.00 43.46 258 PRO A N 1
ATOM 1992 C CA . PRO A 1 258 ? 78.502 113.449 85.611 1.00 43.46 258 PRO A CA 1
ATOM 1993 C C . PRO A 1 258 ? 79.535 114.509 85.963 1.00 43.46 258 PRO A C 1
ATOM 1994 O O . PRO A 1 258 ? 79.418 115.156 87.000 1.00 43.46 258 PRO A O 1
ATOM 1998 N N . HIS A 1 259 ? 80.532 114.683 85.103 1.00 44.22 259 HIS A N 1
ATOM 1999 C CA . HIS A 1 259 ? 81.572 115.675 85.334 1.00 44.22 259 HIS A CA 1
ATOM 2000 C C . HIS A 1 259 ? 81.825 116.525 84.099 1.00 44.22 259 HIS A C 1
ATOM 2001 O O . HIS A 1 259 ? 81.988 115.999 83.001 1.00 44.22 259 HIS A O 1
ATOM 2008 N N . GLY A 1 260 ? 81.868 117.839 84.276 1.00 51.69 260 GLY A N 1
ATOM 2009 C CA . GLY A 1 260 ? 82.136 118.731 83.165 1.00 51.69 260 GLY A CA 1
ATOM 2010 C C . GLY A 1 260 ? 81.173 118.585 82.004 1.00 51.69 260 GLY A C 1
ATOM 2011 O O . GLY A 1 260 ? 79.955 118.606 82.178 1.00 51.69 260 GLY A O 1
ATOM 2012 N N . GLN A 1 261 ? 81.737 118.435 80.811 1.00 57.85 261 GLN A N 1
ATOM 2013 C CA . GLN A 1 261 ? 80.963 118.295 79.583 1.00 57.85 261 GLN A CA 1
ATOM 2014 C C . GLN A 1 261 ? 80.079 117.053 79.540 1.00 57.85 261 GLN A C 1
ATOM 2015 O O . GLN A 1 261 ? 78.956 117.106 79.041 1.00 57.85 261 GLN A O 1
ATOM 2021 N N . PHE A 1 262 ? 80.584 115.936 80.051 1.00 49.45 262 PHE A N 1
ATOM 2022 C CA . PHE A 1 262 ? 79.816 114.698 80.027 1.00 49.45 262 PHE A CA 1
ATOM 2023 C C . PHE A 1 262 ? 78.524 114.792 80.834 1.00 49.45 262 PHE A C 1
ATOM 2024 O O . PHE A 1 262 ? 78.509 115.275 81.963 1.00 49.45 262 PHE A O 1
ATOM 2032 N N . ARG A 1 263 ? 77.442 114.315 80.231 1.00 61.92 263 ARG A N 1
ATOM 2033 C CA . ARG A 1 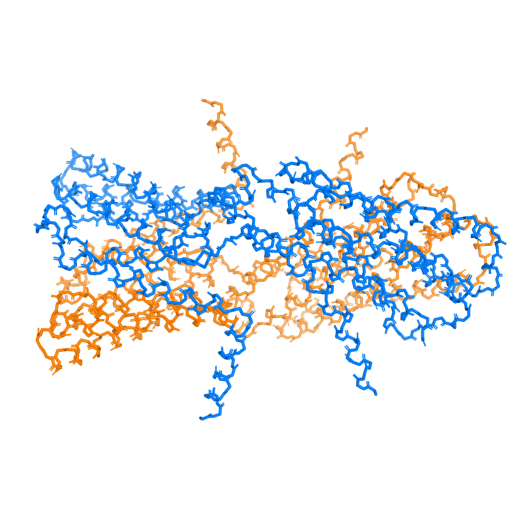263 ? 76.119 114.303 80.845 1.00 61.92 263 ARG A CA 1
ATOM 2034 C C . ARG A 1 263 ? 75.960 113.111 81.777 1.00 61.92 263 ARG A C 1
ATOM 2035 O O . ARG A 1 263 ? 76.794 112.208 81.779 1.00 61.92 263 ARG A O 1
ATOM 2043 N N . PHE A 1 264 ? 74.890 113.104 82.570 1.00 65.58 264 PHE A N 1
ATOM 2044 C CA . PHE A 1 264 ? 74.646 111.991 83.485 1.00 65.58 264 PHE A CA 1
ATOM 2045 C C . PHE A 1 264 ? 74.467 110.696 82.699 1.00 65.58 264 PHE A C 1
ATOM 2046 O O . PHE A 1 264 ? 74.990 109.651 83.085 1.00 65.58 264 PHE A O 1
ATOM 2054 N N . ARG A 1 265 ? 73.729 110.767 81.596 1.00 67.85 265 ARG A N 1
ATOM 2055 C CA . ARG A 1 265 ? 73.546 109.609 80.741 1.00 67.85 265 ARG A CA 1
ATOM 2056 C C . ARG A 1 265 ? 74.464 109.846 79.557 1.00 67.85 265 ARG A C 1
ATOM 2057 O O . ARG A 1 265 ? 74.316 110.821 78.822 1.00 67.85 265 ARG A O 1
ATOM 2065 N N . HIS A 1 266 ? 75.412 108.938 79.375 1.00 59.67 266 HIS A N 1
ATOM 2066 C CA . HIS A 1 266 ? 76.391 109.043 78.314 1.00 59.67 266 HIS A CA 1
ATOM 2067 C C . HIS A 1 266 ? 76.573 107.678 77.685 1.00 59.67 266 HIS A C 1
ATOM 2068 O O . HIS A 1 266 ? 76.761 106.697 78.411 1.00 59.67 266 HIS A O 1
ATOM 2075 N N . PRO A 1 267 ? 76.498 107.561 76.379 1.00 53.46 267 PRO A N 1
ATOM 2076 C CA . PRO A 1 267 ? 76.428 106.242 75.733 1.00 53.46 267 PRO A CA 1
ATOM 2077 C C . PRO A 1 267 ? 77.774 105.558 75.529 1.00 53.46 267 PRO A C 1
ATOM 2078 O O . PRO A 1 267 ? 78.421 105.672 74.508 1.00 53.46 267 PRO A O 1
ATOM 2082 N N . TRP A 1 268 ? 78.226 104.815 76.535 1.00 47.19 268 TRP A N 1
ATOM 2083 C CA . TRP A 1 268 ? 79.527 104.169 76.416 1.00 47.19 268 TRP A CA 1
ATOM 2084 C C . TRP A 1 268 ? 79.485 102.913 75.558 1.00 47.19 268 TRP A C 1
ATOM 2085 O O . TRP A 1 268 ? 80.509 102.547 74.967 1.00 47.19 268 TRP A O 1
ATOM 2096 N N . LYS A 1 269 ? 78.328 102.263 75.445 1.00 51.17 269 LYS A N 1
ATOM 2097 C CA . LYS A 1 269 ? 78.221 101.130 74.537 1.00 51.17 269 LYS A CA 1
ATOM 2098 C C . LYS A 1 269 ? 78.325 101.567 73.084 1.00 51.17 269 LYS A C 1
ATOM 2099 O O . LYS A 1 269 ? 78.820 100.807 72.244 1.00 51.17 269 LYS A O 1
ATOM 2105 N N . GLN A 1 270 ? 77.907 102.795 72.774 1.00 50.02 270 GLN A N 1
ATOM 2106 C CA . GLN A 1 270 ? 78.121 103.319 71.433 1.00 50.02 270 GLN A CA 1
ATOM 2107 C C . GLN A 1 270 ? 79.590 103.593 71.164 1.00 50.02 270 GLN A C 1
ATOM 2108 O O . GLN A 1 270 ? 80.035 103.453 70.023 1.00 50.02 270 GLN A O 1
ATOM 2114 N N . TYR A 1 271 ? 80.358 103.963 72.191 1.00 45.43 271 TYR A N 1
ATOM 2115 C CA . TYR A 1 271 ? 81.799 104.112 72.025 1.00 45.43 271 TYR A CA 1
ATOM 2116 C C . TYR A 1 271 ? 82.457 102.782 71.701 1.00 45.43 271 TYR A C 1
ATOM 2117 O O . TYR A 1 271 ? 83.361 102.719 70.862 1.00 45.43 271 TYR A O 1
ATOM 2126 N N . VAL A 1 272 ? 82.011 101.702 72.344 1.00 49.99 272 VAL A N 1
ATOM 2127 C CA . VAL A 1 272 ? 82.607 100.404 72.036 1.00 49.99 272 VAL A CA 1
ATOM 2128 C C . VAL A 1 272 ? 82.144 99.894 70.670 1.00 49.99 272 VAL A C 1
ATOM 2129 O O . VAL A 1 272 ? 82.877 99.159 69.994 1.00 49.99 272 VAL A O 1
ATOM 2133 N N . ALA A 1 273 ? 80.963 100.312 70.209 1.00 51.41 273 ALA A N 1
ATOM 2134 C CA . ALA A 1 273 ? 80.541 99.955 68.856 1.00 51.41 273 ALA A CA 1
ATOM 2135 C C . ALA A 1 273 ? 81.389 100.652 67.795 1.00 51.41 273 ALA A C 1
ATOM 2136 O O . ALA A 1 273 ? 81.793 100.025 66.805 1.00 51.41 273 ALA A O 1
ATOM 2138 N N . VAL A 1 274 ? 81.679 101.943 67.986 1.00 51.99 274 VAL A N 1
ATOM 2139 C CA . VAL A 1 274 ? 82.538 102.661 67.047 1.00 51.99 274 VAL A CA 1
ATOM 2140 C C . VAL A 1 274 ? 83.961 102.124 67.098 1.00 51.99 274 VAL A C 1
ATOM 2141 O O . VAL A 1 274 ? 84.647 102.063 66.069 1.00 51.99 274 VAL A O 1
ATOM 2145 N N . GLY A 1 275 ? 84.410 101.674 68.270 1.00 55.93 275 GLY A N 1
ATOM 2146 C CA . GLY A 1 275 ? 85.710 101.029 68.350 1.00 55.93 275 GLY A CA 1
ATOM 2147 C C . GLY A 1 275 ? 85.777 99.732 67.566 1.00 55.93 275 GLY A C 1
ATOM 2148 O O . GLY A 1 275 ? 86.800 99.420 66.953 1.00 55.93 275 GLY A O 1
ATOM 2149 N N . ALA A 1 276 ? 84.674 98.981 67.540 1.00 57.34 276 ALA A N 1
ATOM 2150 C CA . ALA A 1 276 ? 84.642 97.740 66.772 1.00 57.34 276 ALA A CA 1
ATOM 2151 C C . ALA A 1 276 ? 84.682 98.001 65.272 1.00 57.34 276 ALA A C 1
ATOM 2152 O O . ALA A 1 276 ? 85.338 97.264 64.522 1.00 57.34 276 ALA A O 1
ATOM 2154 N N . LEU A 1 277 ? 83.989 99.047 64.817 1.00 58.09 277 LEU A N 1
ATOM 2155 C CA . LEU A 1 277 ? 84.043 99.404 63.401 1.00 58.09 277 LEU A CA 1
ATOM 2156 C C . LEU A 1 277 ? 85.430 99.879 62.979 1.00 58.09 277 LEU A C 1
ATOM 2157 O O . LEU A 1 277 ? 85.889 99.551 61.874 1.00 58.09 277 LEU A O 1
ATOM 2162 N N . LEU A 1 278 ? 86.124 100.619 63.848 1.00 60.25 278 LEU A N 1
ATOM 2163 C CA . LEU A 1 278 ? 87.512 100.972 63.567 1.00 60.25 278 LEU A CA 1
ATOM 2164 C C . LEU A 1 278 ? 88.415 99.750 63.536 1.00 60.25 278 LEU A C 1
ATOM 2165 O O . LEU A 1 278 ? 89.404 99.735 62.798 1.00 60.25 278 LEU A O 1
ATOM 2170 N N . ARG A 1 279 ? 88.097 98.718 64.314 1.00 62.94 279 ARG A N 1
ATOM 2171 C CA . ARG A 1 279 ? 88.916 97.514 64.260 1.00 62.94 279 ARG A CA 1
ATOM 2172 C C . ARG A 1 279 ? 88.724 96.758 62.952 1.00 62.94 279 ARG A C 1
ATOM 2173 O O . ARG A 1 279 ? 89.661 96.110 62.474 1.00 62.94 279 ARG A O 1
ATOM 2181 N N . GLN A 1 280 ? 87.535 96.838 62.349 1.00 67.99 280 GLN A N 1
ATOM 2182 C CA . GLN A 1 280 ? 87.368 96.265 61.012 1.00 67.99 280 GLN A CA 1
ATOM 2183 C C . GLN A 1 280 ? 88.180 97.028 59.971 1.00 67.99 280 GLN A C 1
ATOM 2184 O O . GLN A 1 280 ? 88.768 96.421 59.059 1.00 67.99 280 GLN A O 1
ATOM 2190 N N . CYS A 1 281 ? 88.225 98.361 60.091 1.00 71.20 281 CYS A N 1
ATOM 2191 C CA . CYS A 1 281 ? 89.113 99.147 59.235 1.00 71.20 281 CYS A CA 1
ATOM 2192 C C . CYS A 1 281 ? 90.574 98.780 59.445 1.00 71.20 281 CYS A C 1
ATOM 2193 O O . CYS A 1 281 ? 91.360 98.801 58.495 1.00 71.20 281 CYS A O 1
ATOM 2196 N N . ALA A 1 282 ? 90.951 98.421 60.669 1.00 74.27 282 ALA A N 1
ATOM 2197 C CA . ALA A 1 282 ? 92.323 98.000 60.912 1.00 74.27 282 ALA A CA 1
ATOM 2198 C C . ALA A 1 282 ? 92.621 96.639 60.300 1.00 74.27 282 ALA A C 1
ATOM 2199 O O . ALA A 1 282 ? 93.769 96.379 59.931 1.00 74.27 282 ALA A O 1
ATOM 2201 N N . TYR A 1 283 ? 91.611 95.765 60.186 1.00 76.99 283 TYR A N 1
ATOM 2202 C CA . TYR A 1 283 ? 91.786 94.497 59.469 1.00 76.99 283 TYR A CA 1
ATOM 2203 C C . TYR A 1 283 ? 92.139 94.744 58.009 1.00 76.99 283 TYR A C 1
ATOM 2204 O O . TYR A 1 283 ? 93.100 94.168 57.475 1.00 76.99 283 TYR A O 1
ATOM 2213 N N . ARG A 1 284 ? 91.358 95.601 57.346 1.00 80.38 284 ARG A N 1
ATOM 2214 C CA . ARG A 1 284 ? 91.607 95.888 55.935 1.00 80.38 284 ARG A CA 1
ATOM 2215 C C . ARG A 1 284 ? 92.934 96.606 55.727 1.00 80.38 284 ARG A C 1
ATOM 2216 O O . ARG A 1 284 ? 93.646 96.328 54.754 1.00 80.38 284 ARG A O 1
ATOM 2224 N N . ILE A 1 285 ? 93.296 97.497 56.649 1.00 83.49 285 ILE A N 1
ATOM 2225 C CA . ILE A 1 285 ? 94.571 98.199 56.579 1.00 83.49 285 ILE A CA 1
ATOM 2226 C C . ILE A 1 285 ? 95.734 97.232 56.790 1.00 83.49 285 ILE A C 1
ATOM 2227 O O . ILE A 1 285 ? 96.802 97.376 56.178 1.00 83.49 285 ILE A O 1
ATOM 2232 N N . ASP A 1 286 ? 95.520 96.197 57.606 1.00 88.17 286 ASP A N 1
ATOM 2233 C CA . ASP A 1 286 ? 96.526 95.156 57.789 1.00 88.17 286 ASP A CA 1
ATOM 2234 C C . ASP A 1 286 ? 96.778 94.387 56.502 1.00 88.17 286 ASP A C 1
ATOM 2235 O O . ASP A 1 286 ? 97.929 94.077 56.173 1.00 88.17 286 ASP A O 1
ATOM 2240 N N . ALA A 1 287 ? 95.725 94.075 55.755 1.00 89.65 287 ALA A N 1
ATOM 2241 C CA . ALA A 1 287 ? 95.912 93.359 54.499 1.00 89.65 287 ALA A CA 1
ATOM 2242 C C . ALA A 1 287 ? 96.723 94.205 53.517 1.00 89.65 287 ALA A C 1
ATOM 2243 O O . ALA A 1 287 ? 97.641 93.710 52.851 1.00 89.65 287 ALA A O 1
ATOM 2245 N N . LEU A 1 288 ? 96.422 95.496 53.439 1.00 92.07 288 LEU A N 1
ATOM 2246 C CA . LEU A 1 288 ? 97.138 96.376 52.518 1.00 92.07 288 LEU A CA 1
ATOM 2247 C C . LEU A 1 288 ? 98.628 96.462 52.841 1.00 92.07 288 LEU A C 1
ATOM 2248 O O . LEU A 1 288 ? 99.479 96.448 51.945 1.00 92.07 288 LEU A O 1
ATOM 2253 N N . ASN A 1 289 ? 98.939 96.528 54.129 1.00 100.24 289 ASN A N 1
ATOM 2254 C CA . ASN A 1 289 ? 100.320 96.644 54.572 1.00 100.24 289 ASN A CA 1
ATOM 2255 C C . ASN A 1 289 ? 101.159 95.442 54.156 1.00 100.24 289 ASN A C 1
ATOM 2256 O O . ASN A 1 289 ? 102.306 95.595 53.730 1.00 100.24 289 ASN A O 1
ATOM 2261 N N . SER A 1 290 ? 100.588 94.247 54.263 1.00 100.24 290 SER A N 1
ATOM 2262 C CA . SER A 1 290 ? 101.321 93.045 53.896 1.00 100.24 290 SER A CA 1
ATOM 2263 C C . SER A 1 290 ? 101.684 93.082 52.418 1.00 100.24 290 SER A C 1
ATOM 2264 O O . SER A 1 290 ? 102.822 92.797 52.043 1.00 100.24 290 SER A O 1
ATOM 2267 N N . TYR A 1 291 ? 100.729 93.481 51.584 1.00 103.46 291 TYR A N 1
ATOM 2268 C CA . TYR A 1 291 ? 100.974 93.575 50.149 1.00 103.46 291 TYR A CA 1
ATOM 2269 C C . TYR A 1 291 ? 102.034 94.623 49.850 1.00 103.46 291 TYR A C 1
ATOM 2270 O O . TYR A 1 291 ? 102.887 94.429 48.985 1.00 103.46 291 TYR A O 1
ATOM 2279 N N . ILE A 1 292 ? 101.978 95.737 50.571 1.00 107.87 292 ILE A N 1
ATOM 2280 C CA . ILE A 1 292 ? 102.955 96.799 50.388 1.00 107.87 292 ILE A CA 1
ATOM 2281 C C . ILE A 1 292 ? 104.366 96.324 50.729 1.00 107.87 292 ILE A C 1
ATOM 2282 O O . ILE A 1 292 ? 105.328 96.683 50.053 1.00 107.87 292 ILE A O 1
ATOM 2287 N N . ASN A 1 293 ? 104.487 95.518 51.781 1.00 115.08 293 ASN A N 1
ATOM 2288 C CA . ASN A 1 293 ? 105.795 95.025 52.219 1.00 115.08 293 ASN A CA 1
ATOM 2289 C C . ASN A 1 293 ? 106.309 93.764 51.518 1.00 115.08 293 ASN A C 1
ATOM 2290 O O . ASN A 1 293 ? 107.436 93.337 51.764 1.00 115.08 293 ASN A O 1
ATOM 2295 N N . SER A 1 294 ? 105.497 93.168 50.651 1.00 122.99 294 SER A N 1
ATOM 2296 C CA . SER A 1 294 ? 105.896 91.946 49.982 1.00 122.99 294 SER A CA 1
ATOM 2297 C C . SER A 1 294 ? 107.149 92.185 49.149 1.00 122.99 294 SER A C 1
ATOM 2298 O O . SER A 1 294 ? 107.681 93.296 49.072 1.00 122.99 294 SER A O 1
ATOM 2301 N N . ASP A 1 295 ? 107.626 91.114 48.523 1.00 131.77 295 ASP A N 1
ATOM 2302 C CA . ASP A 1 295 ? 108.731 91.216 47.582 1.00 131.77 295 ASP A CA 1
ATOM 2303 C C . ASP A 1 295 ? 108.235 91.217 46.145 1.00 131.77 295 ASP A C 1
ATOM 2304 O O . ASP A 1 295 ? 108.804 91.907 45.294 1.00 131.77 295 ASP A O 1
ATOM 2309 N N . PHE A 1 296 ? 107.183 90.455 45.862 1.00 129.82 296 PHE A N 1
ATOM 2310 C CA . PHE A 1 296 ? 106.547 90.477 44.550 1.00 129.82 296 PHE A CA 1
ATOM 2311 C C . PHE A 1 296 ? 105.830 91.808 44.397 1.00 129.82 296 PHE A C 1
ATOM 2312 O O . PHE A 1 296 ? 104.730 92.004 44.918 1.00 129.82 296 PHE A O 1
ATOM 2320 N N . GLN A 1 297 ? 106.467 92.739 43.699 1.00 127.08 297 GLN A N 1
ATOM 2321 C CA . GLN A 1 297 ? 105.905 94.055 43.449 1.00 127.08 297 GLN A CA 1
ATOM 2322 C C . GLN A 1 297 ? 105.650 94.217 41.961 1.00 127.08 297 GLN A C 1
ATOM 2323 O O . GLN A 1 297 ? 106.457 93.778 41.136 1.00 127.08 297 GLN A O 1
ATOM 2329 N N . ILE A 1 298 ? 104.526 94.834 41.632 1.00 126.08 298 ILE A N 1
ATOM 2330 C CA . ILE A 1 298 ? 104.193 95.149 40.239 1.00 126.08 298 ILE A CA 1
ATOM 2331 C C . ILE A 1 298 ? 105.161 96.207 39.728 1.00 126.08 298 ILE A C 1
ATOM 2332 O O . ILE A 1 298 ? 105.680 97.000 40.535 1.00 126.08 298 ILE A O 1
ATOM 2337 N N . PRO A 1 299 ? 105.492 96.223 38.434 1.00 127.07 299 PRO A N 1
ATOM 2338 C CA . PRO A 1 299 ? 106.121 97.410 37.851 1.00 127.07 299 PRO A CA 1
ATOM 2339 C C . PRO A 1 299 ? 105.252 98.645 38.042 1.00 127.07 299 PRO A C 1
ATOM 2340 O O . PRO A 1 299 ? 104.022 98.574 38.027 1.00 127.07 299 PRO A O 1
ATOM 2344 N N . VAL A 1 300 ? 105.922 99.786 38.221 1.00 124.79 300 VAL A N 1
ATOM 2345 C CA . VAL A 1 300 ? 105.293 100.934 38.863 1.00 124.79 300 VAL A CA 1
ATOM 2346 C C . VAL A 1 300 ? 104.280 101.610 37.953 1.00 124.79 300 VAL A C 1
ATOM 2347 O O . VAL A 1 300 ? 103.247 102.090 38.429 1.00 124.79 300 VAL A O 1
ATOM 2351 N N . ASP A 1 301 ? 104.535 101.639 36.639 1.00 125.47 301 ASP A N 1
ATOM 2352 C CA . ASP A 1 301 ? 103.625 102.312 35.713 1.00 125.47 301 ASP A CA 1
ATOM 2353 C C . ASP A 1 301 ? 102.292 101.584 35.597 1.00 125.47 301 ASP A C 1
ATOM 2354 O O . ASP A 1 301 ? 101.270 102.206 35.274 1.00 125.47 301 ASP A O 1
ATOM 2359 N N . ILE A 1 302 ? 102.282 100.280 35.890 1.00 124.43 302 ILE A N 1
ATOM 2360 C CA . ILE A 1 302 ? 101.039 99.522 35.958 1.00 124.43 302 ILE A CA 1
ATOM 2361 C C . ILE A 1 302 ? 100.184 100.002 37.126 1.00 124.43 302 ILE A C 1
ATOM 2362 O O . ILE A 1 302 ? 98.953 99.923 37.084 1.00 124.43 302 ILE A O 1
ATOM 2367 N N . LYS A 1 303 ? 100.816 100.512 38.184 1.00 118.26 303 LYS A N 1
ATOM 2368 C CA . LYS A 1 303 ? 100.053 101.204 39.215 1.00 118.26 303 LYS A CA 1
ATOM 2369 C C . LYS A 1 303 ? 99.765 102.647 38.819 1.00 118.26 303 LYS A C 1
ATOM 2370 O O . LYS A 1 303 ? 98.727 103.200 39.200 1.00 118.26 303 LYS A O 1
ATOM 2376 N N . LYS A 1 304 ? 100.658 103.266 38.041 1.00 119.45 304 LYS A N 1
ATOM 2377 C CA . LYS A 1 304 ? 100.503 104.672 37.684 1.00 119.45 304 LYS A CA 1
ATOM 2378 C C . LYS A 1 304 ? 99.368 104.908 36.699 1.00 119.45 304 LYS A C 1
ATOM 2379 O O . LYS A 1 304 ? 98.951 106.056 36.520 1.00 119.45 304 LYS A O 1
ATOM 2385 N N . LYS A 1 305 ? 98.877 103.867 36.030 1.00 120.37 305 LYS A N 1
ATOM 2386 C CA . LYS A 1 305 ? 97.681 104.062 35.221 1.00 120.37 305 LYS A CA 1
ATOM 2387 C C . LYS A 1 305 ? 96.415 104.061 36.067 1.00 120.37 305 LYS A C 1
ATOM 2388 O O . LYS A 1 305 ? 95.361 104.480 35.581 1.00 120.37 305 LYS A O 1
ATOM 2394 N N . LEU A 1 306 ? 96.499 103.615 37.320 1.00 118.14 306 LEU A N 1
ATOM 2395 C CA . LEU A 1 306 ? 95.394 103.708 38.267 1.00 118.14 306 LEU A CA 1
ATOM 2396 C C . LEU A 1 306 ? 95.682 104.700 39.386 1.00 118.14 306 LEU A C 1
ATOM 2397 O O . LEU A 1 306 ? 94.912 104.776 40.344 1.00 118.14 306 LEU A O 1
ATOM 2402 N N . GLU A 1 307 ? 96.785 105.448 39.288 1.00 115.05 307 GLU A N 1
ATOM 2403 C CA . GLU A 1 307 ? 97.239 106.291 40.391 1.00 115.05 307 GLU A CA 1
ATOM 2404 C C . GLU A 1 307 ? 96.297 107.443 40.721 1.00 115.05 307 GLU A C 1
ATOM 2405 O O . GLU A 1 307 ? 96.378 107.974 41.830 1.00 115.05 307 GLU A O 1
ATOM 2411 N N . THR A 1 308 ? 95.415 107.851 39.811 1.00 109.16 308 THR A N 1
ATOM 2412 C CA . THR A 1 308 ? 94.609 109.026 40.129 1.00 109.16 308 THR A CA 1
ATOM 2413 C C . THR A 1 308 ? 93.453 108.732 41.097 1.00 109.16 308 THR A C 1
ATOM 2414 O O . THR A 1 308 ? 93.435 109.339 42.182 1.00 109.16 308 THR A O 1
ATOM 2418 N N . PRO A 1 309 ? 92.487 107.834 40.810 1.00 105.42 309 PRO A N 1
ATOM 2419 C CA . PRO A 1 309 ? 91.341 107.738 41.726 1.00 105.42 309 PRO A CA 1
ATOM 2420 C C . PRO A 1 309 ? 91.654 106.983 42.995 1.00 105.42 309 PRO A C 1
ATOM 2421 O O . PRO A 1 309 ? 90.942 107.167 43.984 1.00 105.42 309 PRO A O 1
ATOM 2425 N N . LEU A 1 310 ? 92.701 106.157 43.008 1.00 103.28 310 LEU A N 1
ATOM 2426 C CA . LEU A 1 310 ? 93.138 105.542 44.253 1.00 103.28 310 LEU A CA 1
ATOM 2427 C C . LEU A 1 310 ? 93.708 106.584 45.203 1.00 103.28 310 LEU A C 1
ATOM 2428 O O . LEU A 1 310 ? 93.467 106.528 46.415 1.00 103.28 310 LEU A O 1
ATOM 2433 N N . ARG A 1 311 ? 94.455 107.551 44.663 1.00 101.29 311 ARG A N 1
ATOM 2434 C CA . ARG A 1 311 ? 94.956 108.650 45.478 1.00 101.29 311 ARG A CA 1
ATOM 2435 C C . ARG A 1 311 ? 93.813 109.496 46.015 1.00 101.29 311 ARG A C 1
ATOM 2436 O O . ARG A 1 311 ? 93.810 109.856 47.198 1.00 101.29 311 ARG A O 1
ATOM 2444 N N . ARG A 1 312 ? 92.807 109.770 45.179 1.00 96.26 312 ARG A N 1
ATOM 2445 C CA . ARG A 1 312 ? 91.673 110.574 45.631 1.00 96.26 312 ARG A CA 1
ATOM 2446 C C . ARG A 1 312 ? 90.842 109.843 46.682 1.00 96.26 312 ARG A C 1
ATOM 2447 O O . ARG A 1 312 ? 90.443 110.447 47.683 1.00 96.26 312 ARG A O 1
ATOM 2455 N N . MET A 1 313 ? 90.627 108.535 46.507 1.00 95.78 313 MET A N 1
ATOM 2456 C CA . MET A 1 313 ? 89.847 107.757 47.470 1.00 95.78 313 MET A CA 1
ATOM 2457 C C . MET A 1 313 ? 90.557 107.647 48.811 1.00 95.78 313 MET A C 1
ATOM 2458 O O . MET A 1 313 ? 89.949 107.866 49.868 1.00 95.78 313 MET A O 1
ATOM 2463 N N . SER A 1 314 ? 91.851 107.323 48.784 1.00 90.41 314 SER A N 1
ATOM 2464 C CA . SER A 1 314 ? 92.605 107.147 50.018 1.00 90.41 314 SER A CA 1
ATOM 2465 C C . SER A 1 314 ? 92.763 108.459 50.775 1.00 90.41 314 SER A C 1
ATOM 2466 O O . SER A 1 314 ? 92.608 108.495 52.003 1.00 90.41 314 SER A O 1
ATOM 2469 N N . SER A 1 315 ? 93.018 109.557 50.058 1.00 91.05 315 SER A N 1
ATOM 2470 C CA . SER A 1 315 ? 93.211 110.837 50.727 1.00 91.05 315 SER A CA 1
ATOM 2471 C C . SER A 1 315 ? 91.907 111.381 51.294 1.00 91.05 315 SER A C 1
ATOM 2472 O O . SER A 1 315 ? 91.903 111.967 52.382 1.00 91.05 315 SER A O 1
ATOM 2475 N N . GLU A 1 316 ? 90.786 111.199 50.589 1.00 89.15 316 GLU A N 1
ATOM 2476 C CA . GLU A 1 316 ? 89.543 111.756 51.109 1.00 89.15 316 GLU A CA 1
ATOM 2477 C C . GLU A 1 316 ? 89.007 110.956 52.286 1.00 89.15 316 GLU A C 1
ATOM 2478 O O . GLU A 1 316 ? 88.412 111.537 53.199 1.00 89.15 316 GLU A O 1
ATOM 2484 N N . SER A 1 317 ? 89.224 109.640 52.313 1.00 84.61 317 SER A N 1
ATOM 2485 C CA . SER A 1 317 ? 88.841 108.897 53.508 1.00 84.61 317 SER A CA 1
ATOM 2486 C C . SER A 1 317 ? 89.770 109.217 54.676 1.00 84.61 317 SER A C 1
ATOM 2487 O O . SER A 1 317 ? 89.342 109.204 55.837 1.00 84.61 317 SER A O 1
ATOM 2490 N N . GLY A 1 318 ? 91.031 109.548 54.390 1.00 80.32 318 GLY A N 1
ATOM 2491 C CA . GLY A 1 318 ? 91.918 109.996 55.452 1.00 80.32 318 GLY A CA 1
ATOM 2492 C C . GLY A 1 318 ? 91.510 111.332 56.042 1.00 80.32 318 GLY A C 1
ATOM 2493 O O . GLY A 1 318 ? 91.580 111.533 57.258 1.00 80.32 318 GLY A O 1
ATOM 2494 N N . ASN A 1 319 ? 91.062 112.256 55.195 1.00 82.32 319 ASN A N 1
ATOM 2495 C CA . ASN A 1 319 ? 90.562 113.531 55.693 1.00 82.32 319 ASN A CA 1
ATOM 2496 C C . ASN A 1 319 ? 89.257 113.370 56.455 1.00 82.32 319 ASN A C 1
ATOM 2497 O O . ASN A 1 319 ? 88.989 114.141 57.381 1.00 82.32 319 ASN A O 1
ATOM 2502 N N . SER A 1 320 ? 88.440 112.382 56.087 1.00 78.03 320 SER A N 1
ATOM 2503 C CA . SER A 1 320 ? 87.223 112.118 56.846 1.00 78.03 320 SER A CA 1
ATOM 2504 C C . SER A 1 320 ? 87.536 111.616 58.247 1.00 78.03 320 SER A C 1
ATOM 2505 O O . SER A 1 320 ? 86.903 112.046 59.218 1.00 78.03 320 SER A O 1
ATOM 2508 N N . MET A 1 321 ? 88.512 110.713 58.370 1.00 73.94 321 MET A N 1
ATOM 2509 C CA . MET A 1 321 ? 88.928 110.247 59.690 1.00 73.94 321 MET A CA 1
ATOM 2510 C C . MET A 1 321 ? 89.536 111.375 60.512 1.00 73.94 321 MET A C 1
ATOM 2511 O O . MET A 1 321 ? 89.331 111.447 61.729 1.00 73.94 321 MET A O 1
ATOM 2516 N N . LYS A 1 322 ? 90.269 112.276 59.857 1.00 73.78 322 LYS A N 1
ATOM 2517 C CA . LYS A 1 322 ? 90.863 113.409 60.559 1.00 73.78 322 LYS A CA 1
ATOM 2518 C C . LYS A 1 322 ? 89.800 114.365 61.088 1.00 73.78 322 LYS A C 1
ATOM 2519 O O . LYS A 1 322 ? 89.885 114.818 62.234 1.00 73.78 322 LYS A O 1
ATOM 2525 N N . GLU A 1 323 ? 88.775 114.657 60.285 1.00 73.65 323 GLU A N 1
ATOM 2526 C CA . GLU A 1 323 ? 87.728 115.564 60.747 1.00 73.65 323 GLU A CA 1
ATOM 2527 C C . GLU A 1 323 ? 86.858 114.935 61.824 1.00 73.65 323 GLU A C 1
ATOM 2528 O O . GLU A 1 323 ? 86.364 115.648 62.703 1.00 73.65 323 GLU A O 1
ATOM 2534 N N . MET A 1 324 ? 86.673 113.613 61.797 1.00 69.87 324 MET A N 1
ATOM 2535 C CA . MET A 1 324 ? 85.941 112.967 62.882 1.00 69.87 324 MET A CA 1
ATOM 2536 C C . MET A 1 324 ? 86.739 112.984 64.177 1.00 69.87 324 MET A C 1
ATOM 2537 O O . MET A 1 324 ? 86.165 113.152 65.257 1.00 69.87 324 MET A O 1
ATOM 2542 N N . SER A 1 325 ? 88.061 112.834 64.094 1.00 65.22 325 SER A N 1
ATOM 2543 C CA . SER A 1 325 ? 88.877 112.912 65.302 1.00 65.22 325 SER A CA 1
ATOM 2544 C C . SER A 1 325 ? 88.904 114.325 65.866 1.00 65.22 325 SER A C 1
ATOM 2545 O O . SER A 1 325 ? 88.913 114.507 67.088 1.00 65.22 325 SER A O 1
ATOM 2548 N N . ILE A 1 326 ? 88.919 115.331 64.992 1.00 65.07 326 ILE A N 1
ATOM 2549 C CA . ILE A 1 326 ? 88.865 116.718 65.439 1.00 65.07 326 ILE A CA 1
ATOM 2550 C C . ILE A 1 326 ? 87.535 117.010 66.119 1.00 65.07 326 ILE A C 1
ATOM 2551 O O . ILE A 1 326 ? 87.491 117.650 67.174 1.00 65.07 326 ILE A O 1
ATOM 2556 N N . SER A 1 327 ? 86.436 116.502 65.561 1.00 69.62 327 SER A N 1
ATOM 2557 C CA . SER A 1 327 ? 85.135 116.753 66.167 1.00 69.62 327 SER A CA 1
ATOM 2558 C C . SER A 1 327 ? 84.928 115.961 67.447 1.00 69.62 327 SER A C 1
ATOM 2559 O O . SER A 1 327 ? 84.114 116.355 68.284 1.00 69.62 327 SER A O 1
ATOM 2562 N N . LEU A 1 328 ? 85.622 114.842 67.618 1.00 61.63 328 LEU A N 1
ATOM 2563 C CA . LEU A 1 328 ? 85.496 114.137 68.886 1.00 61.63 328 LEU A CA 1
ATOM 2564 C C . LEU A 1 328 ? 86.393 114.722 69.965 1.00 61.63 328 LEU A C 1
ATOM 2565 O O . LEU A 1 328 ? 86.102 114.574 71.153 1.00 61.63 328 LEU A O 1
ATOM 2570 N N . LYS A 1 329 ? 87.486 115.378 69.586 1.00 60.91 329 LYS A N 1
ATOM 2571 C CA . LYS A 1 329 ? 88.347 115.972 70.600 1.00 60.91 329 LYS A CA 1
ATOM 2572 C C . LYS A 1 329 ? 87.723 117.222 71.201 1.00 60.91 329 LYS A C 1
ATOM 2573 O O . LYS A 1 329 ? 87.968 117.545 72.366 1.00 60.91 329 LYS A O 1
ATOM 2579 N N . GLN A 1 330 ? 86.917 117.939 70.429 1.00 69.72 330 GLN A N 1
ATOM 2580 C CA . GLN A 1 330 ? 86.315 119.162 70.932 1.00 69.72 330 GLN A CA 1
ATOM 2581 C C . GLN A 1 330 ? 84.826 119.030 71.206 1.00 69.72 330 GLN A C 1
ATOM 2582 O O . GLN A 1 330 ? 84.207 120.027 71.587 1.00 69.72 330 GLN A O 1
ATOM 2588 N N . MET A 1 331 ? 84.256 117.841 70.994 1.00 73.13 331 MET A N 1
ATOM 2589 C CA . MET A 1 331 ? 82.886 117.487 71.381 1.00 73.13 331 MET A CA 1
ATOM 2590 C C . MET A 1 331 ? 81.839 118.392 70.736 1.00 73.13 331 MET A C 1
ATOM 2591 O O . MET A 1 331 ? 80.950 118.916 71.404 1.00 73.13 331 MET A O 1
ATOM 2596 N N . ILE A 1 332 ? 81.946 118.573 69.425 1.00 81.76 332 ILE A N 1
ATOM 2597 C CA . ILE A 1 332 ? 81.004 119.369 68.651 1.00 81.76 332 ILE A CA 1
ATOM 2598 C C . ILE A 1 332 ? 80.361 118.478 67.602 1.00 81.76 332 ILE A C 1
ATOM 2599 O O . ILE A 1 332 ? 80.878 117.408 67.270 1.00 81.76 332 ILE A O 1
ATOM 2604 N N . LYS A 1 333 ? 79.224 118.920 67.078 1.00 85.14 333 LYS A N 1
ATOM 2605 C CA . LYS A 1 333 ? 78.658 118.277 65.903 1.00 85.14 333 LYS A CA 1
ATOM 2606 C C . LYS A 1 333 ? 79.260 118.888 64.647 1.00 85.14 333 LYS A C 1
ATOM 2607 O O . LYS A 1 333 ? 79.298 120.111 64.497 1.00 85.14 333 LYS A O 1
ATOM 2613 N N . SER A 1 334 ? 79.716 118.039 63.730 1.00 88.30 334 SER A N 1
ATOM 2614 C CA . SER A 1 334 ? 80.468 118.527 62.584 1.00 88.30 334 SER A CA 1
ATOM 2615 C C . SER A 1 334 ? 79.844 118.038 61.291 1.00 88.30 334 SER A C 1
ATOM 2616 O O . SER A 1 334 ? 79.170 117.009 61.247 1.00 88.30 334 SER A O 1
ATOM 2619 N N . SER A 1 335 ? 80.098 118.797 60.227 1.00 99.46 335 SER A N 1
ATOM 2620 C CA . SER A 1 335 ? 79.633 118.455 58.892 1.00 99.46 335 SER A CA 1
ATOM 2621 C C . SER A 1 335 ? 80.757 118.457 57.867 1.00 99.46 335 SER A C 1
ATOM 2622 O O . SER A 1 335 ? 80.481 118.441 56.663 1.00 99.46 335 SER A O 1
ATOM 2625 N N . SER A 1 336 ? 82.018 118.487 58.304 1.00 96.43 336 SER A N 1
ATOM 2626 C CA . SER A 1 336 ? 83.124 118.336 57.367 1.00 96.43 336 SER A CA 1
ATOM 2627 C C . SER A 1 336 ? 83.265 116.902 56.880 1.00 96.43 336 SER A C 1
ATOM 2628 O O . SER A 1 336 ? 83.675 116.682 55.730 1.00 96.43 336 SER A O 1
ATOM 2631 N N . SER A 1 337 ? 82.914 115.930 57.725 1.00 95.63 337 SER A N 1
ATOM 2632 C CA . SER A 1 337 ? 83.052 114.532 57.348 1.00 95.63 337 SER A CA 1
ATOM 2633 C C . SER A 1 337 ? 82.099 114.160 56.227 1.00 95.63 337 SER A C 1
ATOM 2634 O O . SER A 1 337 ? 82.400 113.260 55.441 1.00 95.63 337 SER A O 1
ATOM 2637 N N . ASP A 1 338 ? 80.969 114.859 56.111 1.00 97.50 338 ASP A N 1
ATOM 2638 C CA . ASP A 1 338 ? 80.021 114.542 55.051 1.00 97.50 338 ASP A CA 1
ATOM 2639 C C . ASP A 1 338 ? 80.551 114.955 53.686 1.00 97.50 338 ASP A C 1
ATOM 2640 O O . ASP A 1 338 ? 80.378 114.222 52.703 1.00 97.50 338 ASP A O 1
ATOM 2645 N N . ILE A 1 339 ? 81.213 116.110 53.605 1.00 96.61 339 ILE A N 1
ATOM 2646 C CA . ILE A 1 339 ? 81.790 116.537 52.335 1.00 96.61 339 ILE A CA 1
ATOM 2647 C C . ILE A 1 339 ? 82.964 115.644 51.962 1.00 96.61 339 ILE A C 1
ATOM 2648 O O . ILE A 1 339 ? 83.089 115.205 50.807 1.00 96.61 339 ILE A O 1
ATOM 2653 N N . HIS A 1 340 ? 83.800 115.301 52.942 1.00 92.45 340 HIS A N 1
ATOM 2654 C CA . HIS A 1 340 ? 84.916 114.414 52.648 1.00 92.45 340 HIS A CA 1
ATOM 2655 C C . HIS A 1 340 ? 84.485 112.984 52.345 1.00 92.45 340 HIS A C 1
ATOM 2656 O O . HIS A 1 340 ? 85.226 112.265 51.671 1.00 92.45 340 HIS A O 1
ATOM 2663 N N . VAL A 1 341 ? 83.304 112.564 52.786 1.00 93.45 341 VAL A N 1
ATOM 2664 C CA . VAL A 1 341 ? 82.777 111.267 52.392 1.00 93.45 341 VAL A CA 1
ATOM 2665 C C . VAL A 1 341 ? 82.184 111.298 50.986 1.00 93.45 341 VAL A C 1
ATOM 2666 O O . VAL A 1 341 ? 82.451 110.376 50.197 1.00 93.45 341 VAL A O 1
ATOM 2670 N N . SER A 1 342 ? 81.447 112.355 50.630 1.00 96.65 342 SER A N 1
ATOM 2671 C CA . SER A 1 342 ? 80.832 112.425 49.307 1.00 96.65 342 SER A CA 1
ATOM 2672 C C . SER A 1 342 ? 81.875 112.545 48.203 1.00 96.65 342 SER A C 1
ATOM 2673 O O . SER A 1 342 ? 81.650 112.079 47.079 1.00 96.65 342 SER A O 1
ATOM 2676 N N . ASN A 1 343 ? 83.031 113.142 48.509 1.00 96.84 343 ASN A N 1
ATOM 2677 C CA . ASN A 1 343 ? 84.115 113.169 47.530 1.00 96.84 343 ASN A CA 1
ATOM 2678 C C . ASN A 1 343 ? 84.682 111.780 47.258 1.00 96.84 343 ASN A C 1
ATOM 2679 O O . ASN A 1 343 ? 84.999 111.458 46.107 1.00 96.84 343 ASN A O 1
ATOM 2684 N N . SER A 1 344 ? 84.801 110.940 48.288 1.00 95.84 344 SER A N 1
ATOM 2685 C CA . SER A 1 344 ? 85.300 109.587 48.070 1.00 95.84 344 SER A CA 1
ATOM 2686 C C . SER A 1 344 ? 84.279 108.733 47.330 1.00 95.84 344 SER A C 1
ATOM 2687 O O . SER A 1 344 ? 84.652 107.836 46.565 1.00 95.84 344 SER A O 1
ATOM 2690 N N . GLN A 1 345 ? 82.988 109.008 47.529 1.00 94.59 345 GLN A N 1
ATOM 2691 C CA . GLN A 1 345 ? 81.966 108.293 46.769 1.00 94.59 345 GLN A CA 1
ATOM 2692 C C . GLN A 1 345 ? 82.015 108.656 45.291 1.00 94.59 345 GLN A C 1
ATOM 2693 O O . GLN A 1 345 ? 81.900 107.777 44.424 1.00 94.59 345 GLN A O 1
ATOM 2699 N N . ALA A 1 346 ? 82.193 109.945 44.986 1.00 99.39 346 ALA A N 1
ATOM 2700 C CA . ALA A 1 346 ? 82.350 110.360 43.596 1.00 99.39 346 ALA A CA 1
ATOM 2701 C C . ALA A 1 346 ? 83.621 109.798 42.979 1.00 99.39 346 ALA A C 1
ATOM 2702 O O . ALA A 1 346 ? 83.637 109.474 41.788 1.00 99.39 346 ALA A O 1
ATOM 2704 N N . ALA A 1 347 ? 84.682 109.648 43.773 1.00 100.79 347 ALA A N 1
ATOM 2705 C CA . ALA A 1 347 ? 85.905 109.051 43.251 1.00 100.79 347 ALA A CA 1
ATOM 2706 C C . ALA A 1 347 ? 85.739 107.566 42.969 1.00 100.79 347 ALA A C 1
ATOM 2707 O O . ALA A 1 347 ? 86.322 107.056 42.005 1.00 100.79 347 ALA A O 1
ATOM 2709 N N . CYS A 1 348 ? 84.954 106.860 43.788 1.00 100.56 348 CYS A N 1
ATOM 2710 C CA . CYS A 1 348 ? 84.705 105.442 43.532 1.00 100.56 348 CYS A CA 1
ATOM 2711 C C . CYS A 1 348 ? 83.887 105.243 42.264 1.00 100.56 348 CYS A C 1
ATOM 2712 O O . CYS A 1 348 ? 84.158 104.322 41.485 1.00 100.56 348 CYS A O 1
ATOM 2715 N N . LYS A 1 349 ? 82.892 106.105 42.032 1.00 102.97 349 LYS A N 1
ATOM 2716 C CA . LYS A 1 349 ? 82.142 106.020 40.781 1.00 102.97 349 LYS A CA 1
ATOM 2717 C C . LYS A 1 349 ? 82.994 106.417 39.579 1.00 102.97 349 LYS A C 1
ATOM 2718 O O . LYS A 1 349 ? 82.805 105.877 38.482 1.00 102.97 349 LYS A O 1
ATOM 2724 N N . SER A 1 350 ? 83.946 107.336 39.766 1.00 105.97 350 SER A N 1
ATOM 2725 C CA . SER A 1 350 ? 84.880 107.648 38.690 1.00 105.97 350 SER A CA 1
ATOM 2726 C C . SER A 1 350 ? 85.799 106.474 38.388 1.00 105.97 350 SER A C 1
ATOM 2727 O O . SER A 1 350 ? 86.155 106.252 37.226 1.00 105.97 350 SER A O 1
ATOM 2730 N N . LEU A 1 351 ? 86.174 105.700 39.407 1.00 108.12 351 LEU A N 1
ATOM 2731 C CA . LEU A 1 351 ? 86.963 104.500 39.152 1.00 108.12 351 LEU A CA 1
ATOM 2732 C C . LEU A 1 351 ? 86.133 103.436 38.448 1.00 108.12 351 LEU A C 1
ATOM 2733 O O . LEU A 1 351 ? 86.642 102.716 37.582 1.00 108.12 351 LEU A O 1
ATOM 2738 N N . SER A 1 352 ? 84.849 103.338 38.797 1.00 109.52 352 SER A N 1
ATOM 2739 C CA . SER A 1 352 ? 83.973 102.365 38.153 1.00 109.52 352 SER A CA 1
ATOM 2740 C C . SER A 1 352 ? 83.747 102.701 36.684 1.00 109.52 352 SER A C 1
ATOM 2741 O O . SER A 1 352 ? 83.583 101.797 35.858 1.00 109.52 352 SER A O 1
ATOM 2744 N N . THR A 1 353 ? 83.733 103.990 36.335 1.00 109.90 353 THR A N 1
ATOM 2745 C CA . THR A 1 353 ? 83.668 104.341 34.919 1.00 109.90 353 THR A CA 1
ATOM 2746 C C . THR A 1 353 ? 85.034 104.246 34.255 1.00 109.90 353 THR A C 1
ATOM 2747 O O . THR A 1 353 ? 85.114 104.124 33.029 1.00 109.90 353 THR A O 1
ATOM 2751 N N . LEU A 1 354 ? 86.115 104.308 35.035 1.00 112.89 354 LEU A N 1
ATOM 2752 C CA . LEU A 1 354 ? 87.440 104.140 34.450 1.00 112.89 354 LEU A CA 1
ATOM 2753 C C . LEU A 1 354 ? 87.723 102.683 34.115 1.00 112.89 354 LEU A C 1
ATOM 2754 O O . LEU A 1 354 ? 88.462 102.402 33.166 1.00 112.89 354 LEU A O 1
ATOM 2759 N N . LEU A 1 355 ? 87.160 101.750 34.883 1.00 112.55 355 LEU A N 1
ATOM 2760 C CA . LEU A 1 355 ? 87.468 100.341 34.675 1.00 112.55 355 LEU A CA 1
ATOM 2761 C C . LEU A 1 355 ? 86.774 99.780 33.443 1.00 112.55 355 LEU A C 1
ATOM 2762 O O . LEU A 1 355 ? 87.273 98.827 32.836 1.00 112.55 355 LEU A O 1
ATOM 2767 N N . LYS A 1 356 ? 85.639 100.357 33.049 1.00 114.85 356 LYS A N 1
ATOM 2768 C CA . LYS A 1 356 ? 84.979 99.945 31.817 1.00 114.85 356 LYS A CA 1
ATOM 2769 C C . LYS A 1 356 ? 85.713 100.418 30.572 1.00 114.85 356 LYS A C 1
ATOM 2770 O O . LYS A 1 356 ? 85.444 99.901 29.483 1.00 114.85 356 LYS A O 1
ATOM 2776 N N . SER A 1 357 ? 86.635 101.373 30.706 1.00 120.26 357 SER A N 1
ATOM 2777 C CA . SER A 1 357 ? 87.374 101.884 29.559 1.00 120.26 357 SER A CA 1
ATOM 2778 C C . SER A 1 357 ? 88.407 100.894 29.038 1.00 120.26 357 SER A C 1
ATOM 2779 O O . SER A 1 357 ? 88.957 101.109 27.953 1.00 120.26 357 SER A O 1
ATOM 2782 N N . GLY A 1 358 ? 88.690 99.831 29.782 1.00 124.60 358 GLY A N 1
ATOM 2783 C CA . GLY A 1 358 ? 89.576 98.791 29.298 1.00 124.60 358 GLY A CA 1
ATOM 2784 C C . GLY A 1 358 ? 91.036 99.176 29.297 1.00 124.60 358 GLY A C 1
ATOM 2785 O O . GLY A 1 358 ? 91.770 98.815 28.369 1.00 124.60 358 GLY A O 1
ATOM 2786 N N . ILE A 1 359 ? 91.481 99.906 30.317 1.00 127.25 359 ILE A N 1
ATOM 2787 C CA . ILE A 1 359 ? 92.888 100.269 30.391 1.00 127.25 359 ILE A CA 1
ATOM 2788 C C . ILE A 1 359 ? 93.723 99.122 30.947 1.00 127.25 359 ILE A C 1
ATOM 2789 O O . ILE A 1 359 ? 94.957 99.159 30.860 1.00 127.25 359 ILE A O 1
ATOM 2794 N N . LEU A 1 360 ? 93.078 98.083 31.485 1.00 127.63 360 LEU A N 1
ATOM 2795 C CA . LEU A 1 360 ? 93.762 96.910 32.012 1.00 127.63 360 LEU A CA 1
ATOM 2796 C C . LEU A 1 360 ? 93.662 95.702 31.090 1.00 127.63 360 LEU A C 1
ATOM 2797 O O . LEU A 1 360 ? 93.446 94.582 31.568 1.00 127.63 360 LEU A O 1
ATOM 2802 N N . ASN A 1 361 ? 93.782 95.895 29.780 1.00 130.30 361 ASN A N 1
ATOM 2803 C CA . ASN A 1 361 ? 93.794 94.786 28.838 1.00 130.30 361 ASN A CA 1
ATOM 2804 C C . ASN A 1 361 ? 95.192 94.474 28.325 1.00 130.30 361 ASN A C 1
ATOM 2805 O O . ASN A 1 361 ? 95.345 93.614 27.453 1.00 130.30 361 ASN A O 1
ATOM 2810 N N . ASP A 1 362 ? 96.210 95.153 28.840 1.00 131.16 362 ASP A N 1
ATOM 2811 C CA . ASP A 1 362 ? 97.590 94.989 28.396 1.00 131.16 362 ASP A CA 1
ATOM 2812 C C . ASP A 1 362 ? 98.488 94.694 29.588 1.00 131.16 362 ASP A C 1
ATOM 2813 O O . ASP A 1 362 ? 99.558 95.282 29.759 1.00 131.16 362 ASP A O 1
ATOM 2818 N N . VAL A 1 363 ? 98.058 93.764 30.433 1.00 129.53 363 VAL A N 1
ATOM 2819 C CA . VAL A 1 363 ? 98.698 93.537 31.723 1.00 129.53 363 VAL A CA 1
ATOM 2820 C C . VAL A 1 363 ? 98.597 92.052 32.051 1.00 129.53 363 VAL A C 1
ATOM 2821 O O . VAL A 1 363 ? 97.583 91.407 31.764 1.00 129.53 363 VAL A O 1
ATOM 2825 N N . GLU A 1 364 ? 99.679 91.504 32.603 1.00 128.14 364 GLU A N 1
ATOM 2826 C CA . GLU A 1 364 ? 99.690 90.118 33.042 1.00 128.14 364 GLU A CA 1
ATOM 2827 C C . GLU A 1 364 ? 98.700 89.928 34.190 1.00 128.14 364 GLU A C 1
ATOM 2828 O O . GLU A 1 364 ? 98.549 90.821 35.033 1.00 128.14 364 GLU A O 1
ATOM 2834 N N . PRO A 1 365 ? 98.005 88.788 34.250 1.00 122.22 365 PRO A N 1
ATOM 2835 C CA . PRO A 1 365 ? 96.897 88.655 35.210 1.00 122.22 365 PRO A CA 1
ATOM 2836 C C . PRO A 1 365 ? 97.329 88.471 36.656 1.00 122.22 365 PRO A C 1
ATOM 2837 O O . PRO A 1 365 ? 96.502 88.679 37.549 1.00 122.22 365 PRO A O 1
ATOM 2841 N N . LEU A 1 366 ? 98.577 88.085 36.925 1.00 122.13 366 LEU A N 1
ATOM 2842 C CA . LEU A 1 366 ? 99.033 88.018 38.311 1.00 122.13 366 LEU A CA 1
ATOM 2843 C C . LEU A 1 366 ? 99.214 89.417 38.883 1.00 122.13 366 LEU A C 1
ATOM 2844 O O . LEU A 1 366 ? 98.899 89.677 40.057 1.00 122.13 366 LEU A O 1
ATOM 2849 N N . GLN A 1 367 ? 99.711 90.334 38.055 1.00 122.52 367 GLN A N 1
ATOM 2850 C CA . GLN A 1 367 ? 99.702 91.744 38.407 1.00 122.52 367 GLN A CA 1
ATOM 2851 C C . GLN A 1 367 ? 98.282 92.257 38.574 1.00 122.52 367 GLN A C 1
ATOM 2852 O O . GLN A 1 367 ? 98.026 93.107 39.433 1.00 122.52 367 GLN A O 1
ATOM 2858 N N . MET A 1 368 ? 97.343 91.726 37.786 1.00 118.34 368 MET A N 1
ATOM 2859 C CA . MET A 1 368 ? 95.939 92.064 37.973 1.00 118.34 368 MET A CA 1
ATOM 2860 C C . MET A 1 368 ? 95.397 91.515 39.281 1.00 118.34 368 MET A C 1
ATOM 2861 O O . MET A 1 368 ? 94.478 92.103 39.853 1.00 118.34 368 MET A O 1
ATOM 2866 N N . ILE A 1 369 ? 95.951 90.406 39.773 1.00 112.11 369 ILE A N 1
ATOM 2867 C CA . ILE A 1 369 ? 95.524 89.874 41.064 1.00 112.11 369 ILE A CA 1
ATOM 2868 C C . ILE A 1 369 ? 95.913 90.829 42.182 1.00 112.11 369 ILE A C 1
ATOM 2869 O O . ILE A 1 369 ? 95.084 91.184 43.030 1.00 112.11 369 ILE A O 1
ATOM 2874 N N . SER A 1 370 ? 97.164 91.297 42.169 1.00 111.74 370 SER A N 1
ATOM 2875 C CA . SER A 1 370 ? 97.596 92.249 43.194 1.00 111.74 370 SER A CA 1
ATOM 2876 C C . SER A 1 370 ? 96.869 93.584 43.062 1.00 111.74 370 SER A C 1
ATOM 2877 O O . SER A 1 370 ? 96.482 94.193 44.071 1.00 111.74 370 SER A O 1
ATOM 2880 N N . LEU A 1 371 ? 96.621 94.017 41.825 1.00 109.48 371 LEU A N 1
ATOM 2881 C CA . LEU A 1 371 ? 95.965 95.298 41.595 1.00 109.48 371 LEU A CA 1
ATOM 2882 C C . LEU A 1 371 ? 94.509 95.263 42.035 1.00 109.48 371 LEU A C 1
ATOM 2883 O O . LEU A 1 371 ? 94.039 96.179 42.720 1.00 109.48 371 LEU A O 1
ATOM 2888 N N . MET A 1 372 ? 93.783 94.204 41.675 1.00 103.72 372 MET A N 1
ATOM 2889 C CA . MET A 1 372 ? 92.382 94.122 42.054 1.00 103.72 372 MET A CA 1
ATOM 2890 C C . MET A 1 372 ? 92.202 93.820 43.532 1.00 103.72 372 MET A C 1
ATOM 2891 O O . MET A 1 372 ? 91.162 94.178 44.095 1.00 103.72 372 MET A O 1
ATOM 2896 N N . THR A 1 373 ? 93.201 93.213 44.177 1.00 101.15 373 THR A N 1
ATOM 2897 C CA . THR A 1 373 ? 93.182 93.110 45.632 1.00 101.15 373 THR A CA 1
ATOM 2898 C C . THR A 1 373 ? 93.243 94.484 46.279 1.00 101.15 373 THR A C 1
ATOM 2899 O O . THR A 1 373 ? 92.481 94.778 47.209 1.00 101.15 373 THR A O 1
ATOM 2903 N N . THR A 1 374 ? 94.151 95.342 45.794 1.00 96.81 374 THR A N 1
ATOM 2904 C CA . THR A 1 374 ? 94.301 96.672 46.379 1.00 96.81 374 THR A CA 1
ATOM 2905 C C . THR A 1 374 ? 93.078 97.544 46.123 1.00 96.81 374 THR A C 1
ATOM 2906 O O . THR A 1 374 ? 92.655 98.303 47.005 1.00 96.81 374 THR A O 1
ATOM 2910 N N . VAL A 1 375 ? 92.487 97.432 44.933 1.00 92.09 375 VAL A N 1
ATOM 2911 C CA . VAL A 1 375 ? 91.284 98.198 44.623 1.00 92.09 375 VAL A CA 1
ATOM 2912 C C . VAL A 1 375 ? 90.114 97.735 45.483 1.00 92.09 375 VAL A C 1
ATOM 2913 O O . VAL A 1 375 ? 89.329 98.557 45.978 1.00 92.09 375 VAL A O 1
ATOM 2917 N N . SER A 1 376 ? 90.012 96.424 45.729 1.00 94.23 376 SER A N 1
ATOM 2918 C CA . SER A 1 376 ? 88.940 95.908 46.574 1.00 94.23 376 SER A CA 1
ATOM 2919 C C . SER A 1 376 ? 89.101 96.353 48.019 1.00 94.23 376 SER A C 1
ATOM 2920 O O . SER A 1 376 ? 88.112 96.693 48.681 1.00 94.23 376 SER A O 1
ATOM 2923 N N . MET A 1 377 ? 90.341 96.381 48.511 1.00 88.47 377 MET A N 1
ATOM 2924 C CA . MET A 1 377 ? 90.594 96.854 49.866 1.00 88.47 377 MET A CA 1
ATOM 2925 C C . MET A 1 377 ? 90.254 98.329 50.029 1.00 88.47 377 MET A C 1
ATOM 2926 O O . MET A 1 377 ? 89.669 98.714 51.047 1.00 88.47 377 MET A O 1
ATOM 2931 N N . LEU A 1 378 ? 90.573 99.157 49.033 1.00 86.47 378 LEU A N 1
ATOM 2932 C CA . LEU A 1 378 ? 90.271 100.580 49.150 1.00 86.47 378 LEU A CA 1
ATOM 2933 C C . LEU A 1 378 ? 88.774 100.852 49.067 1.00 86.47 378 LEU A C 1
ATOM 2934 O O . LEU A 1 378 ? 88.269 101.742 49.762 1.00 86.47 378 LEU A O 1
ATOM 2939 N N . ILE A 1 379 ? 88.047 100.095 48.239 1.00 83.17 379 ILE A N 1
ATOM 2940 C CA . ILE A 1 379 ? 86.597 100.273 48.157 1.00 83.17 379 ILE A CA 1
ATOM 2941 C C . ILE A 1 379 ? 85.933 99.841 49.459 1.00 83.17 379 ILE A C 1
ATOM 2942 O O . ILE A 1 379 ? 84.990 100.490 49.943 1.00 83.17 379 ILE A O 1
ATOM 2947 N N . ASP A 1 380 ? 86.460 98.783 50.080 1.00 81.70 380 ASP A N 1
ATOM 2948 C CA . ASP A 1 380 ? 85.931 98.333 51.362 1.00 81.70 380 ASP A CA 1
ATOM 2949 C C . ASP A 1 380 ? 86.182 99.357 52.460 1.00 81.70 380 ASP A C 1
ATOM 2950 O O . ASP A 1 380 ? 85.303 99.598 53.295 1.00 81.70 380 ASP A O 1
ATOM 2955 N N . ILE A 1 381 ? 87.358 99.990 52.457 1.00 77.93 381 ILE A N 1
ATOM 2956 C CA . ILE A 1 381 ? 87.671 100.990 53.475 1.00 77.93 381 ILE A CA 1
ATOM 2957 C C . ILE A 1 381 ? 86.820 102.243 53.298 1.00 77.93 381 ILE A C 1
ATOM 2958 O O . ILE A 1 381 ? 86.386 102.847 54.286 1.00 77.93 381 ILE A O 1
ATOM 2963 N N . VAL A 1 382 ? 86.511 102.616 52.055 1.00 76.88 382 VAL A N 1
ATOM 2964 C CA . VAL A 1 382 ? 85.669 103.785 51.807 1.00 76.88 382 VAL A CA 1
ATOM 2965 C C . VAL A 1 382 ? 84.253 103.561 52.333 1.00 76.88 382 VAL A C 1
ATOM 2966 O O . VAL A 1 382 ? 83.687 104.418 53.028 1.00 76.88 382 VAL A O 1
ATOM 2970 N N . ASN A 1 383 ? 83.680 102.384 52.059 1.00 78.46 383 ASN A N 1
ATOM 2971 C CA . ASN A 1 383 ? 82.337 102.098 52.566 1.00 78.46 383 ASN A CA 1
ATOM 2972 C C . ASN A 1 383 ? 82.333 101.934 54.083 1.00 78.46 383 ASN A C 1
ATOM 2973 O O . ASN A 1 383 ? 81.354 102.298 54.754 1.00 78.46 383 ASN A O 1
ATOM 2978 N N . LEU A 1 384 ? 83.435 101.433 54.642 1.00 72.01 384 LEU A N 1
ATOM 2979 C CA . LEU A 1 384 ? 83.556 101.347 56.089 1.00 72.01 384 LEU A CA 1
ATOM 2980 C C . LEU A 1 384 ? 83.585 102.718 56.744 1.00 72.01 384 LEU A C 1
ATOM 2981 O O . LEU A 1 384 ? 82.901 102.920 57.750 1.00 72.01 384 LEU A O 1
ATOM 2986 N N . THR A 1 385 ? 84.330 103.675 56.180 1.00 73.10 385 THR A N 1
ATOM 2987 C CA . THR A 1 385 ? 84.360 105.014 56.763 1.00 73.10 385 THR A CA 1
ATOM 2988 C C . THR A 1 385 ? 83.026 105.725 56.623 1.00 73.10 385 THR A C 1
ATOM 2989 O O . THR A 1 385 ? 82.713 106.599 57.435 1.00 73.10 385 THR A O 1
ATOM 2993 N N . GLU A 1 386 ? 82.224 105.361 55.625 1.00 72.97 386 GLU A N 1
ATOM 2994 C CA . GLU A 1 386 ? 80.863 105.884 55.572 1.00 72.97 386 GLU A CA 1
ATOM 2995 C C . GLU A 1 386 ? 80.032 105.377 56.746 1.00 72.97 386 GLU A C 1
ATOM 2996 O O . GLU A 1 386 ? 79.259 106.136 57.353 1.00 72.97 386 GLU A O 1
ATOM 3002 N N . LYS A 1 387 ? 80.202 104.099 57.102 1.00 69.75 387 LYS A N 1
ATOM 3003 C CA . LYS A 1 387 ? 79.502 103.570 58.275 1.00 69.75 387 LYS A CA 1
ATOM 3004 C C . LYS A 1 387 ? 79.967 104.224 59.572 1.00 69.75 387 LYS A C 1
ATOM 3005 O O . LYS A 1 387 ? 79.136 104.535 60.434 1.00 69.75 387 LYS A O 1
ATOM 3011 N N . ILE A 1 388 ? 81.273 104.460 59.722 1.00 65.73 388 ILE A N 1
ATOM 3012 C CA . ILE A 1 388 ? 81.772 105.086 60.944 1.00 65.73 388 ILE A CA 1
ATOM 3013 C C . ILE A 1 388 ? 81.355 106.547 61.005 1.00 65.73 388 ILE A C 1
ATOM 3014 O O . ILE A 1 388 ? 81.178 107.105 62.090 1.00 65.73 388 ILE A O 1
ATOM 3019 N N . SER A 1 389 ? 81.150 107.183 59.852 1.00 67.52 389 SER A N 1
ATOM 3020 C CA . SER A 1 389 ? 80.662 108.558 59.861 1.00 67.52 389 SER A CA 1
ATOM 3021 C C . SER A 1 389 ? 79.226 108.639 60.357 1.00 67.52 389 SER A C 1
ATOM 3022 O O . SER A 1 389 ? 78.887 109.529 61.149 1.00 67.52 389 SER A O 1
ATOM 3025 N N . GLU A 1 390 ? 78.373 107.702 59.930 1.00 68.22 390 GLU A N 1
ATOM 3026 C CA . GLU A 1 390 ? 77.002 107.669 60.438 1.00 68.22 390 GLU A CA 1
ATOM 3027 C C . GLU A 1 390 ? 76.969 107.339 61.926 1.00 68.22 390 GLU A C 1
ATOM 3028 O O . GLU A 1 390 ? 76.182 107.916 62.686 1.00 68.22 390 GLU A O 1
ATOM 3034 N N . SER A 1 391 ? 77.838 106.427 62.363 1.00 61.93 391 SER A N 1
ATOM 3035 C CA . SER A 1 391 ? 77.828 106.010 63.758 1.00 61.93 391 SER A CA 1
ATOM 3036 C C . SER A 1 391 ? 78.371 107.089 64.683 1.00 61.93 391 SER A C 1
ATOM 3037 O O . SER A 1 391 ? 77.872 107.244 65.801 1.00 61.93 391 SER A O 1
ATOM 3040 N N . VAL A 1 392 ? 79.366 107.858 64.238 1.00 61.43 392 VAL A N 1
ATOM 3041 C CA . VAL A 1 392 ? 79.882 108.952 65.054 1.00 61.43 392 VAL A CA 1
ATOM 3042 C C . VAL A 1 392 ? 78.888 110.108 65.087 1.00 61.43 392 VAL A C 1
ATOM 3043 O O . VAL A 1 392 ? 78.757 110.798 66.104 1.00 61.43 392 VAL A O 1
ATOM 3047 N N . HIS A 1 393 ? 78.118 110.296 64.012 1.00 67.50 393 HIS A N 1
ATOM 3048 C CA . HIS A 1 393 ? 77.021 111.260 64.066 1.00 67.50 393 HIS A CA 1
ATOM 3049 C C . HIS A 1 393 ? 75.950 110.861 65.072 1.00 67.50 393 HIS A C 1
ATOM 3050 O O . HIS A 1 393 ? 75.426 111.719 65.795 1.00 67.50 393 HIS A O 1
ATOM 3057 N N . GLU A 1 394 ? 75.628 109.570 65.146 1.00 66.59 394 GLU A N 1
ATOM 3058 C CA . GLU A 1 394 ? 74.626 109.127 66.109 1.00 66.59 394 GLU A CA 1
ATOM 3059 C C . GLU A 1 394 ? 75.159 109.203 67.532 1.00 66.59 394 GLU A C 1
ATOM 3060 O O . GLU A 1 394 ? 74.405 109.479 68.470 1.00 66.59 394 GLU A O 1
ATOM 3066 N N . LEU A 1 395 ? 76.459 108.981 67.713 1.00 55.34 395 LEU A N 1
ATOM 3067 C CA . LEU A 1 395 ? 77.065 109.209 69.019 1.00 55.34 395 LEU A CA 1
ATOM 3068 C C . LEU A 1 395 ? 77.058 110.688 69.377 1.00 55.34 395 LEU A C 1
ATOM 3069 O O . LEU A 1 395 ? 76.882 111.050 70.542 1.00 55.34 395 LEU A O 1
ATOM 3074 N N . ALA A 1 396 ? 77.209 111.556 68.383 1.00 68.56 396 ALA A N 1
ATOM 3075 C CA . ALA A 1 396 ? 77.262 112.985 68.653 1.00 68.56 396 ALA A CA 1
ATOM 3076 C C . ALA A 1 396 ? 75.890 113.563 68.949 1.00 68.56 396 ALA A C 1
ATOM 3077 O O . ALA A 1 396 ? 75.797 114.681 69.462 1.00 68.56 396 ALA A O 1
ATOM 3079 N N . SER A 1 397 ? 74.818 112.852 68.610 1.00 67.03 397 SER A N 1
ATOM 3080 C CA . SER A 1 397 ? 73.503 113.339 69.010 1.00 67.03 397 SER A CA 1
ATOM 3081 C C . SER A 1 397 ? 73.049 112.719 70.322 1.00 67.03 397 SER A C 1
ATOM 3082 O O . SER A 1 397 ? 72.220 113.298 71.029 1.00 67.03 397 SER A O 1
ATOM 3085 N N . ALA A 1 398 ? 73.537 111.512 70.595 1.00 65.17 398 ALA A N 1
ATOM 3086 C CA . ALA A 1 398 ? 73.234 110.788 71.827 1.00 65.17 398 ALA A CA 1
ATOM 3087 C C . ALA A 1 398 ? 73.801 111.479 73.064 1.00 65.17 398 ALA A C 1
ATOM 3088 O O . ALA A 1 398 ? 73.162 111.526 74.113 1.00 65.17 398 ALA A O 1
ATOM 3090 N N . ALA A 1 399 ? 75.012 112.011 72.926 1.00 67.67 399 ALA A N 1
ATOM 3091 C CA . ALA A 1 399 ? 75.711 112.686 74.019 1.00 67.67 399 ALA A CA 1
ATOM 3092 C C . ALA A 1 399 ? 75.388 114.175 74.107 1.00 67.67 399 ALA A C 1
ATOM 3093 O O . ALA A 1 399 ? 75.938 114.884 74.951 1.00 67.67 399 ALA A O 1
ATOM 3095 N N . ARG A 1 400 ? 74.536 114.638 73.195 1.00 74.92 400 ARG A N 1
ATOM 3096 C CA . ARG A 1 400 ? 74.090 116.029 73.122 1.00 74.92 400 ARG A CA 1
ATOM 3097 C C . ARG A 1 400 ? 75.228 117.033 72.976 1.00 74.92 400 ARG A C 1
ATOM 3098 O O . ARG A 1 400 ? 75.186 118.118 73.551 1.00 74.92 400 ARG A O 1
ATOM 3106 N N . PHE A 1 401 ? 76.245 116.666 72.204 1.00 76.19 401 PHE A N 1
ATOM 3107 C CA . PHE A 1 401 ? 77.360 117.563 71.959 1.00 76.19 401 PHE A CA 1
ATOM 3108 C C . PHE A 1 401 ? 76.810 118.957 71.680 1.00 76.19 401 PHE A C 1
ATOM 3109 O O . PHE A 1 401 ? 75.656 119.128 71.282 1.00 76.19 401 PHE A O 1
ATOM 3117 N N . LYS A 1 402 ? 77.635 119.973 71.890 1.00 94.75 402 LYS A N 1
ATOM 3118 C CA . LYS A 1 402 ? 77.221 121.343 71.644 1.00 94.75 402 LYS A CA 1
ATOM 3119 C C . LYS A 1 402 ? 77.165 121.607 70.151 1.00 94.75 402 LYS A C 1
ATOM 3120 O O . LYS A 1 402 ? 77.901 121.000 69.373 1.00 94.75 402 LYS A O 1
ATOM 3126 N N . ASN A 1 403 ? 76.286 122.520 69.751 1.00 117.50 403 ASN A N 1
ATOM 3127 C CA . ASN A 1 403 ? 75.943 122.716 68.349 1.00 117.50 403 ASN A CA 1
ATOM 3128 C C . ASN A 1 403 ? 76.689 123.884 67.713 1.00 117.50 403 ASN A C 1
ATOM 3129 O O . ASN A 1 403 ? 76.157 124.522 66.799 1.00 117.50 403 ASN A O 1
ATOM 3134 N N . LYS A 1 404 ? 77.914 124.162 68.159 1.00 124.04 404 LYS A N 1
ATOM 3135 C CA . LYS A 1 404 ? 78.616 125.364 67.715 1.00 124.04 404 LYS A CA 1
ATOM 3136 C C . LYS A 1 404 ? 79.077 125.237 66.269 1.00 124.04 404 LYS A C 1
ATOM 3137 O O . LYS A 1 404 ? 78.682 126.035 65.410 1.00 124.04 404 LYS A O 1
ATOM 3143 N N . MET A 1 405 ? 79.903 124.224 65.993 1.00 126.96 405 MET A N 1
ATOM 3144 C CA . MET A 1 405 ? 80.606 124.005 64.721 1.00 126.96 405 MET A CA 1
ATOM 3145 C C . MET A 1 405 ? 81.385 125.241 64.268 1.00 126.96 405 MET A C 1
ATOM 3146 O O . MET A 1 405 ? 81.929 125.979 65.090 1.00 126.96 405 MET A O 1
ATOM 3151 N N . MET B 1 1 ? 57.733 85.763 90.319 1.00 119.88 1 MET B N 1
ATOM 3152 C CA . MET B 1 1 ? 57.635 84.375 89.896 1.00 119.88 1 MET B CA 1
ATOM 3153 C C . MET B 1 1 ? 58.225 84.187 88.506 1.00 119.88 1 MET B C 1
ATOM 3154 O O . MET B 1 1 ? 58.784 83.138 88.203 1.00 119.88 1 MET B O 1
ATOM 3159 N N . GLU B 1 2 ? 58.114 85.215 87.663 1.00 117.20 2 GLU B N 1
ATOM 3160 C CA . GLU B 1 2 ? 58.571 85.087 86.283 1.00 117.20 2 GLU B CA 1
ATOM 3161 C C . GLU B 1 2 ? 60.089 85.209 86.192 1.00 117.20 2 GLU B C 1
ATOM 3162 O O . GLU B 1 2 ? 60.755 84.413 85.512 1.00 117.20 2 GLU B O 1
ATOM 3168 N N . LYS B 1 3 ? 60.663 86.189 86.894 1.00 109.04 3 LYS B N 1
ATOM 3169 C CA . LYS B 1 3 ? 62.116 86.313 86.914 1.00 109.04 3 LYS B CA 1
ATOM 3170 C C . LYS B 1 3 ? 62.781 85.194 87.704 1.00 109.04 3 LYS B C 1
ATOM 3171 O O . LYS B 1 3 ? 63.971 84.933 87.499 1.00 109.04 3 LYS B O 1
ATOM 3177 N N . VAL B 1 4 ? 62.036 84.516 88.579 1.00 107.80 4 VAL B N 1
ATOM 3178 C CA . VAL B 1 4 ? 62.559 83.326 89.240 1.00 107.80 4 VAL B CA 1
ATOM 3179 C C . VAL B 1 4 ? 62.757 82.208 88.229 1.00 107.80 4 VAL B C 1
ATOM 3180 O O . VAL B 1 4 ? 63.765 81.493 88.260 1.00 107.80 4 VAL B O 1
ATOM 3184 N N . ARG B 1 5 ? 61.796 82.044 87.316 1.00 103.56 5 ARG B N 1
ATOM 3185 C CA . ARG B 1 5 ? 61.956 81.084 86.231 1.00 103.56 5 ARG B CA 1
ATOM 3186 C C . ARG B 1 5 ? 63.130 81.448 85.333 1.00 103.56 5 ARG B C 1
ATOM 3187 O O . ARG B 1 5 ? 63.882 80.559 84.909 1.00 103.56 5 ARG B O 1
ATOM 3195 N N . GLU B 1 6 ? 63.314 82.742 85.058 1.00 99.95 6 GLU B N 1
ATOM 3196 C CA . GLU B 1 6 ? 64.418 83.159 84.199 1.00 99.95 6 GLU B CA 1
ATOM 3197 C C . GLU B 1 6 ? 65.772 82.906 84.855 1.00 99.95 6 GLU B C 1
ATOM 3198 O O . GLU B 1 6 ? 66.714 82.459 84.188 1.00 99.95 6 GLU B O 1
ATOM 3204 N N . ILE B 1 7 ? 65.879 83.134 86.166 1.00 92.94 7 ILE B N 1
ATOM 3205 C CA . ILE B 1 7 ? 67.174 82.932 86.804 1.00 92.94 7 ILE B CA 1
ATOM 3206 C C . ILE B 1 7 ? 67.455 81.446 87.044 1.00 92.94 7 ILE B C 1
ATOM 3207 O O . ILE B 1 7 ? 68.619 81.028 87.008 1.00 92.94 7 ILE B O 1
ATOM 3212 N N . VAL B 1 8 ? 66.429 80.603 87.208 1.00 90.74 8 VAL B N 1
ATOM 3213 C CA . VAL B 1 8 ? 66.759 79.190 87.370 1.00 90.74 8 VAL B CA 1
ATOM 3214 C C . VAL B 1 8 ? 67.112 78.551 86.032 1.00 90.74 8 VAL B C 1
ATOM 3215 O O . VAL B 1 8 ? 67.942 77.639 85.987 1.00 90.74 8 VAL B O 1
ATOM 3219 N N . ARG B 1 9 ? 66.557 79.031 84.915 1.00 86.09 9 ARG B N 1
ATOM 3220 C CA . ARG B 1 9 ? 67.008 78.452 83.655 1.00 86.09 9 ARG B CA 1
ATOM 3221 C C . ARG B 1 9 ? 68.352 79.021 83.227 1.00 86.09 9 ARG B C 1
ATOM 3222 O O . ARG B 1 9 ? 69.111 78.337 82.526 1.00 86.09 9 ARG B O 1
ATOM 3230 N N . GLU B 1 10 ? 68.682 80.239 83.666 1.00 74.69 10 GLU B N 1
ATOM 3231 C CA . GLU B 1 10 ? 70.031 80.749 83.450 1.00 74.69 10 GLU B CA 1
ATOM 3232 C C . GLU B 1 10 ? 71.052 79.949 84.244 1.00 74.69 10 GLU B C 1
ATOM 3233 O O . GLU B 1 10 ? 72.142 79.647 83.742 1.00 74.69 10 GLU B O 1
ATOM 3239 N N . GLY B 1 11 ? 70.703 79.564 85.471 1.00 70.08 11 GLY B N 1
ATOM 3240 C CA . GLY B 1 11 ? 71.570 78.680 86.229 1.00 70.08 11 GLY B CA 1
ATOM 3241 C C . GLY B 1 11 ? 71.680 77.305 85.608 1.00 70.08 11 GLY B C 1
ATOM 3242 O O . GLY B 1 11 ? 72.738 76.673 85.667 1.00 70.08 11 GLY B O 1
ATOM 3243 N N . ILE B 1 12 ? 70.599 76.841 84.976 1.00 69.54 12 ILE B N 1
ATOM 3244 C CA . ILE B 1 12 ? 70.608 75.548 84.301 1.00 69.54 12 ILE B CA 1
ATOM 3245 C C . ILE B 1 12 ? 71.575 75.562 83.126 1.00 69.54 12 ILE B C 1
ATOM 3246 O O . ILE B 1 12 ? 72.372 74.632 82.957 1.00 69.54 12 ILE B O 1
ATOM 3251 N N . ARG B 1 13 ? 71.568 76.632 82.328 1.00 66.74 13 ARG B N 1
ATOM 3252 C CA . ARG B 1 13 ? 72.469 76.640 81.180 1.00 66.74 13 ARG B CA 1
ATOM 3253 C C . ARG B 1 13 ? 73.908 76.938 81.584 1.00 66.74 13 ARG B C 1
ATOM 3254 O O . ARG B 1 13 ? 74.835 76.462 80.920 1.00 66.74 13 ARG B O 1
ATOM 3262 N N . VAL B 1 14 ? 74.122 77.670 82.682 1.00 60.07 14 VAL B N 1
ATOM 3263 C CA . VAL B 1 14 ? 75.486 77.925 83.140 1.00 60.07 14 VAL B CA 1
ATOM 3264 C C . VAL B 1 14 ? 76.103 76.649 83.701 1.00 60.07 14 VAL B C 1
ATOM 3265 O O . VAL B 1 14 ? 77.281 76.354 83.469 1.00 60.07 14 VAL B O 1
ATOM 3269 N N . GLY B 1 15 ? 75.304 75.842 84.395 1.00 58.04 15 GLY B N 1
ATOM 3270 C CA . GLY B 1 15 ? 75.803 74.561 84.856 1.00 58.04 15 GLY B CA 1
ATOM 3271 C C . GLY B 1 15 ? 75.994 73.567 83.728 1.00 58.04 15 GLY B C 1
ATOM 3272 O O . GLY B 1 15 ? 76.970 72.815 83.716 1.00 58.04 15 GLY B O 1
ATOM 3273 N N . ASN B 1 16 ? 75.071 73.554 82.760 1.00 61.05 16 ASN B N 1
ATOM 3274 C CA . ASN B 1 16 ? 75.154 72.619 81.643 1.00 61.05 16 ASN B CA 1
ATOM 3275 C C . ASN B 1 16 ? 76.316 72.908 80.713 1.00 61.05 16 ASN B C 1
ATOM 3276 O O . ASN B 1 16 ? 76.823 71.980 80.078 1.00 61.05 16 ASN B O 1
ATOM 3281 N N . GLU B 1 17 ? 76.740 74.167 80.619 1.00 55.69 17 GLU B N 1
ATOM 3282 C CA . GLU B 1 17 ? 77.847 74.507 79.738 1.00 55.69 17 GLU B CA 1
ATOM 3283 C C . GLU B 1 17 ? 79.166 73.922 80.228 1.00 55.69 17 GLU B C 1
ATOM 3284 O O . GLU B 1 17 ? 79.949 73.417 79.417 1.00 55.69 17 GLU B O 1
ATOM 3290 N N . ASP B 1 18 ? 79.430 73.959 81.538 1.00 49.64 18 ASP B N 1
ATOM 3291 C CA . ASP B 1 18 ? 80.567 73.230 82.093 1.00 49.64 18 ASP B CA 1
ATOM 3292 C C . ASP B 1 18 ? 80.260 72.725 83.500 1.00 49.64 18 ASP B C 1
ATOM 3293 O O . ASP B 1 18 ? 80.067 73.528 84.414 1.00 49.64 18 ASP B O 1
ATOM 3298 N N . PRO B 1 19 ? 80.215 71.408 83.720 1.00 45.33 19 PRO B N 1
ATOM 3299 C CA . PRO B 1 19 ? 79.858 70.895 85.050 1.00 45.33 19 PRO B CA 1
ATOM 3300 C C . PRO B 1 19 ? 80.972 70.995 86.075 1.00 45.33 19 PRO B C 1
ATOM 3301 O O . PRO B 1 19 ? 80.716 70.826 87.282 1.00 45.33 19 PRO B O 1
ATOM 3305 N N . ARG B 1 20 ? 82.198 71.291 85.650 1.00 40.45 20 ARG B N 1
ATOM 3306 C CA . ARG B 1 20 ? 83.261 71.538 86.607 1.00 40.45 20 ARG B CA 1
ATOM 3307 C C . ARG B 1 20 ? 83.062 72.828 87.382 1.00 40.45 20 ARG B C 1
ATOM 3308 O O . ARG B 1 20 ? 83.742 73.029 88.387 1.00 40.45 20 ARG B O 1
ATOM 3316 N N . ARG B 1 21 ? 82.142 73.694 86.956 1.00 39.86 21 ARG B N 1
ATOM 3317 C CA . ARG B 1 21 ? 81.751 74.824 87.782 1.00 39.86 21 ARG B CA 1
ATOM 3318 C C . ARG B 1 21 ? 81.010 74.364 89.025 1.00 39.86 21 ARG B C 1
ATOM 3319 O O . ARG B 1 21 ? 81.169 74.949 90.101 1.00 39.86 21 ARG B O 1
ATOM 3327 N N . ILE B 1 22 ? 80.220 73.298 88.907 1.00 33.52 22 ILE B N 1
ATOM 3328 C CA . ILE B 1 22 ? 79.552 72.743 90.076 1.00 33.52 22 ILE B CA 1
ATOM 3329 C C . ILE B 1 22 ? 80.559 72.091 91.007 1.00 33.52 22 ILE B C 1
ATOM 3330 O O . ILE B 1 22 ? 80.479 72.239 92.234 1.00 33.52 22 ILE B O 1
ATOM 3335 N N . ILE B 1 23 ? 81.530 71.368 90.448 1.00 30.37 23 ILE B N 1
ATOM 3336 C CA . ILE B 1 23 ? 82.518 70.738 91.321 1.00 30.37 23 ILE B CA 1
ATOM 3337 C C . ILE B 1 23 ? 83.446 71.775 91.949 1.00 30.37 23 ILE B C 1
ATOM 3338 O O . ILE B 1 23 ? 83.903 71.595 93.082 1.00 30.37 23 ILE B O 1
ATOM 3343 N N . HIS B 1 24 ? 83.701 72.892 91.270 1.00 26.05 24 HIS B N 1
ATOM 3344 C CA . HIS B 1 24 ? 84.495 73.946 91.893 1.00 26.05 24 HIS B CA 1
ATOM 3345 C C . HIS B 1 24 ? 83.735 74.634 93.011 1.00 26.05 24 HIS B C 1
ATOM 3346 O O . HIS B 1 24 ? 84.330 74.985 94.037 1.00 26.05 24 HIS B O 1
ATOM 3353 N N . ALA B 1 25 ? 82.429 74.821 92.841 1.00 26.66 25 ALA B N 1
ATOM 3354 C CA . ALA B 1 25 ? 81.611 75.355 93.917 1.00 26.66 25 ALA B CA 1
ATOM 3355 C C . ALA B 1 25 ? 81.586 74.449 95.139 1.00 26.66 25 ALA B C 1
ATOM 3356 O O . ALA B 1 25 ? 81.494 74.952 96.255 1.00 26.66 25 ALA B O 1
ATOM 3358 N N . PHE B 1 26 ? 81.688 73.135 94.971 1.00 31.14 26 PHE B N 1
ATOM 3359 C CA . PHE B 1 26 ? 81.813 72.300 96.160 1.00 31.14 26 PHE B CA 1
ATOM 3360 C C . PHE B 1 26 ? 83.211 72.335 96.755 1.00 31.14 26 PHE B C 1
ATOM 3361 O O . PHE B 1 26 ? 83.353 72.207 97.973 1.00 31.14 26 PHE B O 1
ATOM 3369 N N . LYS B 1 27 ? 84.248 72.503 95.934 1.00 27.96 27 LYS B N 1
ATOM 3370 C CA . LYS B 1 27 ? 85.607 72.506 96.466 1.00 27.96 27 LYS B CA 1
ATOM 3371 C C . LYS B 1 27 ? 85.893 73.736 97.314 1.00 27.96 27 LYS B C 1
ATOM 3372 O O . LYS B 1 27 ? 86.671 73.654 98.271 1.00 27.96 27 LYS B O 1
ATOM 3378 N N . VAL B 1 28 ? 85.265 74.869 97.002 1.00 27.49 28 VAL B N 1
ATOM 3379 C CA . VAL B 1 28 ? 85.472 76.068 97.815 1.00 27.49 28 VAL B CA 1
ATOM 3380 C C . VAL B 1 28 ? 84.861 75.900 99.201 1.00 27.49 28 VAL B C 1
ATOM 3381 O O . VAL B 1 28 ? 85.506 76.192 100.216 1.00 27.49 28 VAL B O 1
ATOM 3385 N N . GLY B 1 29 ? 83.633 75.389 99.271 1.00 28.90 29 GLY B N 1
ATOM 3386 C CA . GLY B 1 29 ? 83.014 75.146 100.562 1.00 28.90 29 GLY B CA 1
ATOM 3387 C C . GLY B 1 29 ? 83.721 74.073 101.366 1.00 28.90 29 GLY B C 1
ATOM 3388 O O . GLY B 1 29 ? 83.747 74.129 102.597 1.00 28.90 29 GLY B O 1
ATOM 3389 N N . LEU B 1 30 ? 84.318 73.096 100.688 1.00 26.17 30 LEU B N 1
ATOM 3390 C CA . LEU B 1 30 ? 85.085 72.085 101.404 1.00 26.17 30 LEU B CA 1
ATOM 3391 C C . LEU B 1 30 ? 86.347 72.675 102.014 1.00 26.17 30 LEU B C 1
ATOM 3392 O O . LEU B 1 30 ? 86.736 72.298 103.124 1.00 26.17 30 LEU B O 1
ATOM 3397 N N . ALA B 1 31 ? 86.987 73.620 101.324 1.00 25.45 31 ALA B N 1
ATOM 3398 C CA . ALA B 1 31 ? 88.179 74.247 101.892 1.00 25.45 31 ALA B CA 1
ATOM 3399 C C . ALA B 1 31 ? 87.835 75.129 103.084 1.00 25.45 31 ALA B C 1
ATOM 3400 O O . ALA B 1 31 ? 88.603 75.191 104.051 1.00 25.45 31 ALA B O 1
ATOM 3402 N N . LEU B 1 32 ? 86.674 75.792 103.045 1.00 27.28 32 LEU B N 1
ATOM 3403 C CA . LEU B 1 32 ? 86.237 76.592 104.189 1.00 27.28 32 LEU B CA 1
ATOM 3404 C C . LEU B 1 32 ? 85.942 75.726 105.403 1.00 27.28 32 LEU B C 1
ATOM 3405 O O . LEU B 1 32 ? 86.340 76.069 106.521 1.00 27.28 32 LEU B O 1
ATOM 3410 N N . VAL B 1 33 ? 85.260 74.597 105.200 1.00 28.69 33 VAL B N 1
ATOM 3411 C CA . VAL B 1 33 ? 84.952 73.690 106.304 1.00 28.69 33 VAL B CA 1
ATOM 3412 C C . VAL B 1 33 ? 86.225 73.093 106.889 1.00 28.69 33 VAL B C 1
ATOM 3413 O O . VAL B 1 33 ? 86.376 73.008 108.115 1.00 28.69 33 VAL B O 1
ATOM 3417 N N . LEU B 1 34 ? 87.184 72.746 106.033 1.00 30.59 34 LEU B N 1
ATOM 3418 C CA . LEU B 1 34 ? 88.413 72.118 106.498 1.00 30.59 34 LEU B CA 1
ATOM 3419 C C . LEU B 1 34 ? 89.270 73.070 107.325 1.00 30.59 34 LEU B C 1
ATOM 3420 O O . LEU B 1 34 ? 89.784 72.686 108.382 1.00 30.59 34 LEU B O 1
ATOM 3425 N N . VAL B 1 35 ? 89.442 74.293 106.830 1.00 33.97 35 VAL B N 1
ATOM 3426 C CA . VAL B 1 35 ? 90.219 75.315 107.526 1.00 33.97 35 VAL B CA 1
ATOM 3427 C C . VAL B 1 35 ? 89.604 75.747 108.857 1.00 33.97 35 VAL B C 1
ATOM 3428 O O . VAL B 1 35 ? 90.315 75.930 109.841 1.00 33.97 35 VAL B O 1
ATOM 3432 N N . SER B 1 36 ? 88.284 75.910 108.884 1.00 37.63 36 SER B N 1
ATOM 3433 C CA . SER B 1 36 ? 87.588 76.318 110.096 1.00 37.63 36 SER B CA 1
ATOM 3434 C C . SER B 1 36 ? 87.567 75.215 111.140 1.00 37.63 36 SER B C 1
ATOM 3435 O O . SER B 1 36 ? 87.667 75.500 112.337 1.00 37.63 36 SER B O 1
ATOM 3438 N N . SER B 1 37 ? 87.477 73.956 110.720 1.00 43.05 37 SER B N 1
ATOM 3439 C CA . SER B 1 37 ? 87.532 72.882 111.697 1.00 43.05 37 SER B CA 1
ATOM 3440 C C . SER B 1 37 ? 88.940 72.665 112.222 1.00 43.05 37 SER B C 1
ATOM 3441 O O . SER B 1 37 ? 89.100 72.231 113.367 1.00 43.05 37 SER B O 1
ATOM 3444 N N . PHE B 1 38 ? 89.966 72.966 111.419 1.00 46.62 38 PHE B N 1
ATOM 3445 C CA . PHE B 1 38 ? 91.335 72.896 111.925 1.00 46.62 38 PHE B CA 1
ATOM 3446 C C . PHE B 1 38 ? 91.578 73.909 113.027 1.00 46.62 38 PHE B C 1
ATOM 3447 O O . PHE B 1 38 ? 92.244 73.594 114.014 1.00 46.62 38 PHE B O 1
ATOM 3455 N N . TYR B 1 39 ? 91.054 75.118 112.883 1.00 46.12 39 TYR B N 1
ATOM 3456 C CA . TYR B 1 39 ? 91.269 76.142 113.893 1.00 46.12 39 TYR B CA 1
ATOM 3457 C C . TYR B 1 39 ? 90.295 76.053 115.047 1.00 46.12 39 TYR B C 1
ATOM 3458 O O . TYR B 1 39 ? 90.550 76.646 116.095 1.00 46.12 39 TYR B O 1
ATOM 3467 N N . TYR B 1 40 ? 89.190 75.335 114.896 1.00 57.13 40 TYR B N 1
ATOM 3468 C CA . TYR B 1 40 ? 88.303 75.150 116.032 1.00 57.13 40 TYR B CA 1
ATOM 3469 C C . TYR B 1 40 ? 88.660 73.941 116.870 1.00 57.13 40 TYR B C 1
ATOM 3470 O O . TYR B 1 40 ? 88.884 74.085 118.073 1.00 57.13 40 TYR B O 1
ATOM 3479 N N . TYR B 1 41 ? 88.731 72.756 116.279 1.00 62.48 41 TYR B N 1
ATOM 3480 C CA . TYR B 1 41 ? 88.896 71.568 117.093 1.00 62.48 41 TYR B CA 1
ATOM 3481 C C . TYR B 1 41 ? 90.325 71.353 117.558 1.00 62.48 41 TYR B C 1
ATOM 3482 O O . TYR B 1 41 ? 90.523 70.645 118.550 1.00 62.48 41 TYR B O 1
ATOM 3491 N N . GLN B 1 42 ? 91.303 71.981 116.894 1.00 71.73 42 GLN B N 1
ATOM 3492 C CA . GLN B 1 42 ? 92.710 72.071 117.286 1.00 71.73 42 GLN B CA 1
ATOM 3493 C C . GLN B 1 42 ? 93.313 70.700 117.556 1.00 71.73 42 GLN B C 1
ATOM 3494 O O . GLN B 1 42 ? 93.478 70.323 118.722 1.00 71.73 42 GLN B O 1
ATOM 3500 N N . PRO B 1 43 ? 93.602 69.922 116.502 1.00 81.05 43 PRO B N 1
ATOM 3501 C CA . PRO B 1 43 ? 93.804 68.471 116.634 1.00 81.05 43 PRO B CA 1
ATOM 3502 C C . PRO B 1 43 ? 94.922 67.989 117.545 1.00 81.05 43 PRO B C 1
ATOM 3503 O O . PRO B 1 43 ? 94.658 67.272 118.515 1.00 81.05 43 PRO B O 1
ATOM 3507 N N . PHE B 1 44 ? 96.163 68.373 117.265 1.00 91.20 44 PHE B N 1
ATOM 3508 C CA . PHE B 1 44 ? 97.277 67.737 117.956 1.00 91.20 44 PHE B CA 1
ATOM 3509 C C . PHE B 1 44 ? 97.489 68.322 119.346 1.00 91.20 44 PHE B C 1
ATOM 3510 O O . PHE B 1 44 ? 97.798 67.595 120.295 1.00 91.20 44 PHE B O 1
ATOM 3518 N N . GLY B 1 45 ? 97.353 69.632 119.481 1.00 90.07 45 GLY B N 1
ATOM 3519 C CA . GLY B 1 45 ? 97.429 70.254 120.777 1.00 90.07 45 GLY B CA 1
ATOM 3520 C C . GLY B 1 45 ? 96.676 71.562 120.810 1.00 90.07 45 GLY B C 1
ATOM 3521 O O . GLY B 1 45 ? 96.257 72.086 119.776 1.00 90.07 45 GLY B O 1
ATOM 3522 N N . PRO B 1 46 ? 96.456 72.077 122.027 1.00 86.23 46 PRO B N 1
ATOM 3523 C CA . PRO B 1 46 ? 95.767 73.347 122.237 1.00 86.23 46 PRO B CA 1
ATOM 3524 C C . PRO B 1 46 ? 96.834 74.397 122.058 1.00 86.23 46 PRO B C 1
ATOM 3525 O O . PRO B 1 46 ? 97.331 74.980 123.021 1.00 86.23 46 PRO B O 1
ATOM 3529 N N . PHE B 1 47 ? 97.180 74.628 120.799 1.00 79.54 47 PHE B N 1
ATOM 3530 C CA . PHE B 1 47 ? 98.228 75.564 120.448 1.00 79.54 47 PHE B CA 1
ATOM 3531 C C . PHE B 1 47 ? 97.929 77.001 120.862 1.00 79.54 47 PHE B C 1
ATOM 3532 O O . PHE B 1 47 ? 96.794 77.471 120.788 1.00 79.54 47 PHE B O 1
ATOM 3540 N N . THR B 1 48 ? 98.983 77.677 121.301 1.00 78.49 48 THR B N 1
ATOM 3541 C CA . THR B 1 48 ? 98.932 79.047 121.791 1.00 78.49 48 THR B CA 1
ATOM 3542 C C . THR B 1 48 ? 100.153 79.804 121.288 1.00 78.49 48 THR B C 1
ATOM 3543 O O . THR B 1 48 ? 100.937 79.261 120.507 1.00 78.49 48 THR B O 1
ATOM 3547 N N . ASP B 1 49 ? 100.356 81.012 121.792 1.00 74.69 49 ASP B N 1
ATOM 3548 C CA . ASP B 1 49 ? 101.379 81.859 121.227 1.00 74.69 49 ASP B CA 1
ATOM 3549 C C . ASP B 1 49 ? 100.726 82.271 119.904 1.00 74.69 49 ASP B C 1
ATOM 3550 O O . ASP B 1 49 ? 99.598 82.762 119.917 1.00 74.69 49 ASP B O 1
ATOM 3555 N N . TYR B 1 50 ? 101.395 82.093 118.771 1.00 65.54 50 TYR B N 1
ATOM 3556 C CA . TYR B 1 50 ? 100.813 82.511 117.486 1.00 65.54 50 TYR B CA 1
ATOM 3557 C C . TYR B 1 50 ? 99.842 81.577 116.723 1.00 65.54 50 TYR B C 1
ATOM 3558 O O . TYR B 1 50 ? 99.206 82.017 115.767 1.00 65.54 50 TYR B O 1
ATOM 3567 N N . PHE B 1 51 ? 99.724 80.313 117.122 1.00 68.43 51 PHE B N 1
ATOM 3568 C CA . PHE B 1 51 ? 98.863 79.353 116.400 1.00 68.43 51 PHE B CA 1
ATOM 3569 C C . PHE B 1 51 ? 97.330 79.527 116.312 1.00 68.43 51 PHE B C 1
ATOM 3570 O O . PHE B 1 51 ? 96.751 79.309 115.250 1.00 68.43 51 PHE B O 1
ATOM 3578 N N . GLY B 1 52 ? 96.680 79.909 117.406 1.00 71.56 52 GLY B N 1
ATOM 3579 C CA . GLY B 1 52 ? 95.244 80.060 117.444 1.00 71.56 52 GLY B CA 1
ATOM 3580 C C . GLY B 1 52 ? 94.834 81.445 117.878 1.00 71.56 52 GLY B C 1
ATOM 3581 O O . GLY B 1 52 ? 93.735 81.637 118.404 1.00 71.56 52 GLY B O 1
ATOM 3582 N N . ILE B 1 53 ? 95.756 82.388 117.768 1.00 64.18 53 ILE B N 1
ATOM 3583 C CA . ILE B 1 53 ? 95.486 83.777 118.101 1.00 64.18 53 ILE B CA 1
ATOM 3584 C C . ILE B 1 53 ? 94.501 84.449 117.141 1.00 64.18 53 ILE B C 1
ATOM 3585 O O . ILE B 1 53 ? 93.669 85.259 117.549 1.00 64.18 53 ILE B O 1
ATOM 3590 N N . ASN B 1 54 ? 94.699 84.188 115.855 1.00 53.48 54 ASN B N 1
ATOM 3591 C CA . ASN B 1 54 ? 93.835 84.719 114.818 1.00 53.48 54 ASN B CA 1
ATOM 3592 C C . ASN B 1 54 ? 93.413 83.586 113.904 1.00 53.48 54 ASN B C 1
ATOM 3593 O O . ASN B 1 54 ? 94.247 82.819 113.430 1.00 53.48 54 ASN B O 1
ATOM 3598 N N . ALA B 1 55 ? 92.117 83.483 113.655 1.00 43.47 55 ALA B N 1
ATOM 3599 C CA . ALA B 1 55 ? 91.598 82.454 112.774 1.00 43.47 55 ALA B CA 1
ATOM 3600 C C . ALA B 1 55 ? 90.584 82.965 111.773 1.00 43.47 55 ALA B C 1
ATOM 3601 O O . ALA B 1 55 ? 90.130 82.187 110.936 1.00 43.47 55 ALA B O 1
ATOM 3603 N N . MET B 1 56 ? 90.191 84.232 111.849 1.00 44.59 56 MET B N 1
ATOM 3604 C CA . MET B 1 56 ? 89.415 84.803 110.761 1.00 44.59 56 MET B CA 1
ATOM 3605 C C . MET B 1 56 ? 90.286 85.046 109.547 1.00 44.59 56 MET B C 1
ATOM 3606 O O . MET B 1 56 ? 89.787 85.049 108.423 1.00 44.59 56 MET B O 1
ATOM 3611 N N . TRP B 1 57 ? 91.584 85.244 109.752 1.00 39.03 57 TRP B N 1
ATOM 3612 C CA . TRP B 1 57 ? 92.491 85.499 108.646 1.00 39.03 57 TRP B CA 1
ATOM 3613 C C . TRP B 1 57 ? 92.723 84.272 107.778 1.00 39.03 57 TRP B C 1
ATOM 3614 O O . TRP B 1 57 ? 92.982 84.426 106.581 1.00 39.03 57 TRP B O 1
ATOM 3625 N N . ALA B 1 58 ? 92.637 83.067 108.342 1.00 32.44 58 ALA B N 1
ATOM 3626 C CA . ALA B 1 58 ? 92.736 81.862 107.529 1.00 32.44 58 ALA B CA 1
ATOM 3627 C C . ALA B 1 58 ? 91.550 81.736 106.593 1.00 32.44 58 ALA B C 1
ATOM 3628 O O . ALA B 1 58 ? 91.701 81.334 105.439 1.00 32.44 58 ALA B O 1
ATOM 3630 N N . VAL B 1 59 ? 90.365 82.108 107.065 1.00 31.77 59 VAL B N 1
ATOM 3631 C CA . VAL B 1 59 ? 89.176 82.049 106.232 1.00 31.77 59 VAL B CA 1
ATOM 3632 C C . VAL B 1 59 ? 89.176 83.172 105.204 1.00 31.77 59 VAL B C 1
ATOM 3633 O O . VAL B 1 59 ? 88.695 82.983 104.080 1.00 31.77 59 VAL B O 1
ATOM 3637 N N . ALA B 1 60 ? 89.738 84.339 105.547 1.00 38.40 60 ALA B N 1
ATOM 3638 C CA . ALA B 1 60 ? 89.960 85.386 104.550 1.00 38.40 60 ALA B CA 1
ATOM 3639 C C . ALA B 1 60 ? 90.877 84.902 103.442 1.00 38.40 60 ALA B C 1
ATOM 3640 O O . ALA B 1 60 ? 90.614 85.145 102.260 1.00 38.40 60 ALA B O 1
ATOM 3642 N N . THR B 1 61 ? 91.945 84.195 103.809 1.00 29.06 61 THR B N 1
ATOM 3643 C CA . THR B 1 61 ? 92.888 83.681 102.826 1.00 29.06 61 THR B CA 1
ATOM 3644 C C . THR B 1 61 ? 92.240 82.655 101.915 1.00 29.06 61 THR B C 1
ATOM 3645 O O . THR B 1 61 ? 92.410 82.719 100.700 1.00 29.06 61 THR B O 1
ATOM 3649 N N . VAL B 1 62 ? 91.454 81.737 102.475 1.00 27.40 62 VAL B N 1
ATOM 3650 C CA . VAL B 1 62 ? 90.852 80.678 101.669 1.00 27.40 62 VAL B CA 1
ATOM 3651 C C . VAL B 1 62 ? 89.802 81.232 100.716 1.00 27.40 62 VAL B C 1
ATOM 3652 O O . VAL B 1 62 ? 89.716 80.796 99.564 1.00 27.40 62 VAL B O 1
ATOM 3656 N N . VAL B 1 63 ? 89.033 82.233 101.143 1.00 29.90 63 VAL B N 1
ATOM 3657 C CA . VAL B 1 63 ? 88.030 82.819 100.260 1.00 29.90 63 VAL B CA 1
ATOM 3658 C C . VAL B 1 63 ? 88.692 83.579 99.119 1.00 29.90 63 VAL B C 1
ATOM 3659 O O . VAL B 1 63 ? 88.279 83.460 97.961 1.00 29.90 63 VAL B O 1
ATOM 3663 N N . VAL B 1 64 ? 89.767 84.310 99.405 1.00 29.82 64 VAL B N 1
ATOM 3664 C CA . VAL B 1 64 ? 90.378 85.146 98.376 1.00 29.82 64 VAL B CA 1
ATOM 3665 C C . VAL B 1 64 ? 91.218 84.317 97.405 1.00 29.82 64 VAL B C 1
ATOM 3666 O O . VAL B 1 64 ? 91.135 84.505 96.189 1.00 29.82 64 VAL B O 1
ATOM 3670 N N . VAL B 1 65 ? 92.056 83.452 97.964 1.00 28.15 65 VAL B N 1
ATOM 3671 C CA . VAL B 1 65 ? 92.970 82.611 97.201 1.00 28.15 65 VAL B CA 1
ATOM 3672 C C . VAL B 1 65 ? 92.357 81.585 96.256 1.00 28.15 65 VAL B C 1
ATOM 3673 O O . VAL B 1 65 ? 92.862 81.390 95.155 1.00 28.15 65 VAL B O 1
ATOM 3677 N N . PHE B 1 66 ? 91.280 80.925 96.666 1.00 27.11 66 PHE B N 1
ATOM 3678 C CA . PHE B 1 66 ? 90.699 79.897 95.811 1.00 27.11 66 PHE B CA 1
ATOM 3679 C C . PHE B 1 66 ? 90.199 80.469 94.491 1.00 27.11 66 PHE B C 1
ATOM 3680 O O . PHE B 1 66 ? 89.502 81.480 94.458 1.00 27.11 66 PHE B O 1
ATOM 3688 N N . GLU B 1 67 ? 90.549 79.786 93.404 1.00 29.44 67 GLU B N 1
ATOM 3689 C CA . GLU B 1 67 ? 90.181 80.189 92.049 1.00 29.44 67 GLU B CA 1
ATOM 3690 C C . GLU B 1 67 ? 89.845 78.969 91.198 1.00 29.44 67 GLU B C 1
ATOM 3691 O O . GLU B 1 67 ? 90.174 77.844 91.564 1.00 29.44 67 GLU B O 1
ATOM 3697 N N . PHE B 1 68 ? 89.197 79.193 90.061 1.00 30.14 68 PHE B N 1
ATOM 3698 C CA . PHE B 1 68 ? 88.768 78.092 89.203 1.00 30.14 68 PHE B CA 1
ATOM 3699 C C . PHE B 1 68 ? 89.869 77.188 88.644 1.00 30.14 68 PHE B C 1
ATOM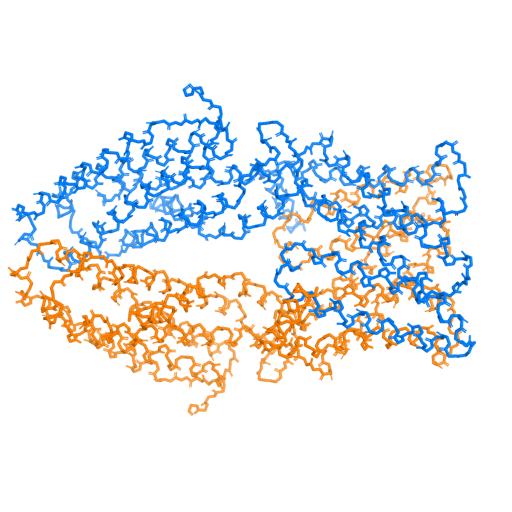 3700 O O . PHE B 1 68 ? 89.706 75.971 88.635 1.00 30.14 68 PHE B O 1
ATOM 3708 N N . SER B 1 69 ? 90.987 77.747 88.194 1.00 29.65 69 SER B N 1
ATOM 3709 C CA . SER B 1 69 ? 92.037 76.897 87.655 1.00 29.65 69 SER B CA 1
ATOM 3710 C C . SER B 1 69 ? 92.946 76.400 88.772 1.00 29.65 69 SER B C 1
ATOM 3711 O O . SER B 1 69 ? 92.663 76.564 89.955 1.00 29.65 69 SER B O 1
ATOM 3714 N N . VAL B 1 70 ? 94.049 75.757 88.414 1.00 29.55 70 VAL B N 1
ATOM 3715 C CA . VAL B 1 70 ? 95.067 75.372 89.378 1.00 29.55 70 VAL B CA 1
ATOM 3716 C C . VAL B 1 70 ? 96.185 76.399 89.435 1.00 29.55 70 VAL B C 1
ATOM 3717 O O . VAL B 1 70 ? 96.653 76.751 90.514 1.00 29.55 70 VAL B O 1
ATOM 3721 N N . GLY B 1 71 ? 96.592 76.929 88.283 1.00 32.28 71 GLY B N 1
ATOM 3722 C CA . GLY B 1 71 ? 97.585 77.981 88.263 1.00 32.28 71 GLY B CA 1
ATOM 3723 C C . GLY B 1 71 ? 97.080 79.302 88.775 1.00 32.28 71 GLY B C 1
ATOM 3724 O O . GLY B 1 71 ? 97.883 80.137 89.191 1.00 32.28 71 GLY B O 1
ATOM 3725 N N . ALA B 1 72 ? 95.768 79.506 88.775 1.00 31.76 72 ALA B N 1
ATOM 3726 C CA . ALA B 1 72 ? 95.217 80.745 89.305 1.00 31.76 72 ALA B CA 1
ATOM 3727 C C . ALA B 1 72 ? 95.340 80.796 90.818 1.00 31.76 72 ALA B C 1
ATOM 3728 O O . ALA B 1 72 ? 95.817 81.791 91.374 1.00 31.76 72 ALA B O 1
ATOM 3730 N N . THR B 1 73 ? 94.938 79.722 91.507 1.00 28.85 73 THR B N 1
ATOM 3731 C CA . THR B 1 73 ? 95.087 79.690 92.958 1.00 28.85 73 THR B CA 1
ATOM 3732 C C . THR B 1 73 ? 96.533 79.538 93.376 1.00 28.85 73 THR B C 1
ATOM 3733 O O . THR B 1 73 ? 96.907 80.017 94.443 1.00 28.85 73 THR B O 1
ATOM 3737 N N . LEU B 1 74 ? 97.355 78.867 92.576 1.00 26.67 74 LEU B N 1
ATOM 3738 C CA . LEU B 1 74 ? 98.766 78.756 92.916 1.00 26.67 74 LEU B CA 1
ATOM 3739 C C . LEU B 1 74 ? 99.466 80.094 92.754 1.00 26.67 74 LEU B C 1
ATOM 3740 O O . LEU B 1 74 ? 100.370 80.423 93.525 1.00 26.67 74 LEU B O 1
ATOM 3745 N N . GLY B 1 75 ? 99.025 80.901 91.795 1.00 25.41 75 GLY B N 1
ATOM 3746 C CA . GLY B 1 75 ? 99.577 82.234 91.661 1.00 25.41 75 GLY B CA 1
ATOM 3747 C C . GLY B 1 75 ? 99.153 83.149 92.785 1.00 25.41 75 GLY B C 1
ATOM 3748 O O . GLY B 1 75 ? 99.980 83.868 93.344 1.00 25.41 75 GLY B O 1
ATOM 3749 N N . LYS B 1 76 ? 97.868 83.121 93.148 1.00 28.80 76 LYS B N 1
ATOM 3750 C CA . LYS B 1 76 ? 97.402 83.936 94.264 1.00 28.80 76 LYS B CA 1
ATOM 3751 C C . LYS B 1 76 ? 97.992 83.482 95.585 1.00 28.80 76 LYS B C 1
ATOM 3752 O O . LYS B 1 76 ? 98.339 84.317 96.420 1.00 28.80 76 LYS B O 1
ATOM 3758 N N . GLY B 1 77 ? 98.165 82.178 95.773 1.00 48.33 77 GLY B N 1
ATOM 3759 C CA . GLY B 1 77 ? 98.691 81.687 97.029 1.00 48.33 77 GLY B CA 1
ATOM 3760 C C . GLY B 1 77 ? 100.163 81.978 97.196 1.00 48.33 77 GLY B C 1
ATOM 3761 O O . GLY B 1 77 ? 100.603 82.340 98.283 1.00 48.33 77 GLY B O 1
ATOM 3762 N N . LEU B 1 78 ? 100.940 81.859 96.123 1.00 28.93 78 LEU B N 1
ATOM 3763 C CA . LEU B 1 78 ? 102.367 82.124 96.241 1.00 28.93 78 LEU B CA 1
ATOM 3764 C C . LEU B 1 78 ? 102.656 83.614 96.331 1.00 28.93 78 LEU B C 1
ATOM 3765 O O . LEU B 1 78 ? 103.591 84.023 97.031 1.00 28.93 78 LEU B O 1
ATOM 3770 N N . ASN B 1 79 ? 101.860 84.440 95.646 1.00 27.53 79 ASN B N 1
ATOM 3771 C CA . ASN B 1 79 ? 101.984 85.886 95.790 1.00 27.53 79 ASN B CA 1
ATOM 3772 C C . ASN B 1 79 ? 101.677 86.328 97.210 1.00 27.53 79 ASN B C 1
ATOM 3773 O O . ASN B 1 79 ? 102.448 87.083 97.808 1.00 27.53 79 ASN B O 1
ATOM 3778 N N . ARG B 1 80 ? 100.568 85.843 97.774 1.00 26.49 80 ARG B N 1
ATOM 3779 C CA . ARG B 1 80 ? 100.195 86.189 99.138 1.00 26.49 80 ARG B CA 1
ATOM 3780 C C . ARG B 1 80 ? 101.201 85.679 100.155 1.00 26.49 80 ARG B C 1
ATOM 3781 O O . ARG B 1 80 ? 101.486 86.374 101.131 1.00 26.49 80 ARG B O 1
ATOM 3789 N N . GLY B 1 81 ? 101.801 84.516 99.910 1.00 26.58 81 GLY B N 1
ATOM 3790 C CA . GLY B 1 81 ? 102.769 83.978 100.852 1.00 26.58 81 GLY B CA 1
ATOM 3791 C C . GLY B 1 81 ? 104.059 84.773 100.908 1.00 26.58 81 GLY B C 1
ATOM 3792 O O . GLY B 1 81 ? 104.511 85.160 101.989 1.00 26.58 81 GLY B O 1
ATOM 3793 N N . VAL B 1 82 ? 104.663 85.048 99.750 1.00 27.91 82 VAL B N 1
ATOM 3794 C CA . VAL B 1 82 ? 105.941 85.755 99.769 1.00 27.91 82 VAL B CA 1
ATOM 3795 C C . VAL B 1 82 ? 105.755 87.226 100.133 1.00 27.91 82 VAL B C 1
ATOM 3796 O O . VAL B 1 82 ? 106.624 87.821 100.784 1.00 27.91 82 VAL B O 1
ATOM 3800 N N . ALA B 1 83 ? 104.613 87.824 99.786 1.00 29.30 83 ALA B N 1
ATOM 3801 C CA . ALA B 1 83 ? 104.375 89.209 100.172 1.00 29.30 83 ALA B CA 1
ATOM 3802 C C . ALA B 1 83 ? 104.196 89.352 101.675 1.00 29.30 83 ALA B C 1
ATOM 3803 O O . ALA B 1 83 ? 104.706 90.306 102.271 1.00 29.30 83 ALA B O 1
ATOM 3805 N N . THR B 1 84 ? 103.498 88.405 102.308 1.00 28.27 84 THR B N 1
ATOM 3806 C CA . THR B 1 84 ? 103.350 88.444 103.756 1.00 28.27 84 THR B CA 1
ATOM 3807 C C . THR B 1 84 ? 104.679 88.210 104.465 1.00 28.27 84 THR B C 1
ATOM 3808 O O . THR B 1 84 ? 104.958 88.871 105.470 1.00 28.27 84 THR B O 1
ATOM 3812 N N . LEU B 1 85 ? 105.543 87.357 103.912 1.00 27.38 85 LEU B N 1
ATOM 3813 C CA . LEU B 1 85 ? 106.853 87.126 104.519 1.00 27.38 85 LEU B CA 1
ATOM 3814 C C . LEU B 1 85 ? 107.731 88.374 104.482 1.00 27.38 85 LEU B C 1
ATOM 3815 O O . LEU B 1 85 ? 108.300 88.773 105.507 1.00 27.38 85 LEU B O 1
ATOM 3820 N N . VAL B 1 86 ? 107.827 89.024 103.320 1.00 28.71 86 VAL B N 1
ATOM 3821 C CA . VAL B 1 86 ? 108.728 90.169 103.181 1.00 28.71 86 VAL B CA 1
ATOM 3822 C C . VAL B 1 86 ? 108.201 91.373 103.951 1.00 28.71 86 VAL B C 1
ATOM 3823 O O . VAL B 1 86 ? 108.945 92.020 104.697 1.00 28.71 86 VAL B O 1
ATOM 3827 N N . ALA B 1 87 ? 106.911 91.683 103.803 1.00 30.21 87 ALA B N 1
ATOM 3828 C CA . ALA B 1 87 ? 106.350 92.828 104.509 1.00 30.21 87 ALA B CA 1
ATOM 3829 C C . ALA B 1 87 ? 106.261 92.609 106.008 1.00 30.21 87 ALA B C 1
ATOM 3830 O O . ALA B 1 87 ? 106.271 93.582 106.758 1.00 30.21 87 ALA B O 1
ATOM 3832 N N . GLY B 1 88 ? 106.216 91.360 106.467 1.00 31.37 88 GLY B N 1
ATOM 3833 C CA . GLY B 1 88 ? 106.321 91.110 107.892 1.00 31.37 88 GLY B CA 1
ATOM 3834 C C . GLY B 1 88 ? 107.702 91.418 108.435 1.00 31.37 88 GLY B C 1
ATOM 3835 O O . GLY B 1 88 ? 107.835 92.001 109.514 1.00 31.37 88 GLY B O 1
ATOM 3836 N N . GLY B 1 89 ? 108.744 91.028 107.700 1.00 33.07 89 GLY B N 1
ATOM 3837 C CA . GLY B 1 89 ? 110.093 91.371 108.124 1.00 33.07 89 GLY B CA 1
ATOM 3838 C C . GLY B 1 89 ? 110.339 92.868 108.152 1.00 33.07 89 GLY B C 1
ATOM 3839 O O . GLY B 1 89 ? 110.928 93.397 109.102 1.00 33.07 89 GLY B O 1
ATOM 3840 N N . LEU B 1 90 ? 109.837 93.578 107.145 1.00 36.32 90 LEU B N 1
ATOM 3841 C CA . LEU B 1 90 ? 109.999 95.027 107.117 1.00 36.32 90 LEU B CA 1
ATOM 3842 C C . LEU B 1 90 ? 109.136 95.709 108.171 1.00 36.32 90 LEU B C 1
ATOM 3843 O O . LEU B 1 90 ? 109.497 96.777 108.671 1.00 36.32 90 LEU B O 1
ATOM 3848 N N . GLY B 1 91 ? 108.004 95.108 108.536 1.00 41.11 91 GLY B N 1
ATOM 3849 C CA . GLY B 1 91 ? 107.158 95.709 109.553 1.00 41.11 91 GLY B CA 1
ATOM 3850 C C . GLY B 1 91 ? 107.754 95.623 110.943 1.00 41.11 91 GLY B C 1
ATOM 3851 O O . GLY B 1 91 ? 107.682 96.583 111.716 1.00 41.11 91 GLY B O 1
ATOM 3852 N N . ILE B 1 92 ? 108.352 94.476 111.279 1.00 42.06 92 ILE B N 1
ATOM 3853 C CA . ILE B 1 92 ? 109.056 94.346 112.553 1.00 42.06 92 ILE B CA 1
ATOM 3854 C C . ILE B 1 92 ? 110.238 95.302 112.603 1.00 42.06 92 ILE B C 1
ATOM 3855 O O . ILE B 1 92 ? 110.503 95.936 113.634 1.00 42.06 92 ILE B O 1
ATOM 3860 N N . GLY B 1 93 ? 110.941 95.454 111.476 1.00 46.44 93 GLY B N 1
ATOM 3861 C CA . GLY B 1 93 ? 112.039 96.408 111.426 1.00 46.44 93 GLY B CA 1
ATOM 3862 C C . GLY B 1 93 ? 111.604 97.851 111.597 1.00 46.44 93 GLY B C 1
ATOM 3863 O O . GLY B 1 93 ? 112.293 98.634 112.260 1.00 46.44 93 GLY B O 1
ATOM 3864 N N . ALA B 1 94 ? 110.450 98.211 111.033 1.00 46.25 94 ALA B N 1
ATOM 3865 C CA . ALA B 1 94 ? 109.954 99.575 111.160 1.00 46.25 94 ALA B CA 1
ATOM 3866 C C . ALA B 1 94 ? 109.560 99.888 112.590 1.00 46.25 94 ALA B C 1
ATOM 3867 O O . ALA B 1 94 ? 109.821 100.992 113.081 1.00 46.25 94 ALA B O 1
ATOM 3869 N N . HIS B 1 95 ? 108.944 98.927 113.278 1.00 48.18 95 HIS B N 1
ATOM 3870 C CA . HIS B 1 95 ? 108.587 99.157 114.673 1.00 48.18 95 HIS B CA 1
ATOM 3871 C C . HIS B 1 95 ? 109.811 99.238 115.565 1.00 48.18 95 HIS B C 1
ATOM 3872 O O . HIS B 1 95 ? 109.803 100.000 116.539 1.00 48.18 95 HIS B O 1
ATOM 3879 N N . GLN B 1 96 ? 110.870 98.487 115.239 1.00 55.08 96 GLN B N 1
ATOM 3880 C CA . GLN B 1 96 ? 112.119 98.592 115.989 1.00 55.08 96 GLN B CA 1
ATOM 3881 C C . GLN B 1 96 ? 112.732 99.978 115.864 1.00 55.08 96 GLN B C 1
ATOM 3882 O O . GLN B 1 96 ? 113.122 100.579 116.872 1.00 55.08 96 GLN B O 1
ATOM 3888 N N . LEU B 1 97 ? 112.794 100.511 114.641 1.00 54.51 97 LEU B N 1
ATOM 3889 C CA . LEU B 1 97 ? 113.387 101.830 114.433 1.00 54.51 97 LEU B CA 1
ATOM 3890 C C . LEU B 1 97 ? 112.558 102.929 115.076 1.00 54.51 97 LEU B C 1
ATOM 3891 O O . LEU B 1 97 ? 113.106 103.817 115.738 1.00 54.51 97 LEU B O 1
ATOM 3896 N N . ALA B 1 98 ? 111.236 102.878 114.910 1.00 56.28 98 ALA B N 1
ATOM 3897 C CA . ALA B 1 98 ? 110.391 103.947 115.428 1.00 56.28 98 ALA B CA 1
ATOM 3898 C C . ALA B 1 98 ? 110.315 103.931 116.943 1.00 56.28 98 ALA B C 1
ATOM 3899 O O . ALA B 1 98 ? 110.141 104.987 117.558 1.00 56.28 98 ALA B O 1
ATOM 3901 N N . ARG B 1 99 ? 110.428 102.756 117.563 1.00 60.67 99 ARG B N 1
ATOM 3902 C CA . ARG B 1 99 ? 110.585 102.718 119.009 1.00 60.67 99 ARG B CA 1
ATOM 3903 C C . ARG B 1 99 ? 111.940 103.270 119.425 1.00 60.67 99 ARG B C 1
ATOM 3904 O O . ARG B 1 99 ? 112.043 103.946 120.453 1.00 60.67 99 ARG B O 1
ATOM 3912 N N . LEU B 1 100 ? 112.978 103.018 118.623 1.00 58.63 100 LEU B N 1
ATOM 3913 C CA . LEU B 1 100 ? 114.320 103.466 118.973 1.00 58.63 100 LEU B CA 1
ATOM 3914 C C . LEU B 1 100 ? 114.455 104.980 118.886 1.00 58.63 100 LEU B C 1
ATOM 3915 O O . LEU B 1 100 ? 115.270 105.570 119.604 1.00 58.63 100 LEU B O 1
ATOM 3920 N N . SER B 1 101 ? 113.644 105.626 118.048 1.00 62.27 101 SER B N 1
ATOM 3921 C CA . SER B 1 101 ? 113.793 107.061 117.826 1.00 62.27 101 SER B CA 1
ATOM 3922 C C . SER B 1 101 ? 113.336 107.866 119.033 1.00 62.27 101 SER B C 1
ATOM 3923 O O . SER B 1 101 ? 114.136 108.552 119.677 1.00 62.27 101 SER B O 1
ATOM 3926 N N . GLY B 1 102 ? 112.060 107.788 119.360 1.00 66.54 102 GLY B N 1
ATOM 3927 C CA . GLY B 1 102 ? 111.521 108.596 120.426 1.00 66.54 102 GLY B CA 1
ATOM 3928 C C . GLY B 1 102 ? 110.366 107.925 121.123 1.00 66.54 102 GLY B C 1
ATOM 3929 O O . GLY B 1 102 ? 110.260 106.700 121.160 1.00 66.54 102 GLY B O 1
ATOM 3930 N N . ALA B 1 103 ? 109.513 108.733 121.681 1.00 73.10 103 ALA B N 1
ATOM 3931 C CA . ALA B 1 103 ? 108.334 108.227 122.364 1.00 73.10 103 ALA B CA 1
ATOM 3932 C C . ALA B 1 103 ? 107.069 108.957 121.953 1.00 73.10 103 ALA B C 1
ATOM 3933 O O . ALA B 1 103 ? 105.973 108.409 122.097 1.00 73.10 103 ALA B O 1
ATOM 3935 N N . THR B 1 104 ? 107.192 110.186 121.458 1.00 71.73 104 THR B N 1
ATOM 3936 C CA . THR B 1 104 ? 106.059 110.930 120.934 1.00 71.73 104 THR B CA 1
ATOM 3937 C C . THR B 1 104 ? 106.130 111.121 119.428 1.00 71.73 104 THR B C 1
ATOM 3938 O O . THR B 1 104 ? 105.101 111.382 118.800 1.00 71.73 104 THR B O 1
ATOM 3942 N N . VAL B 1 105 ? 107.320 110.980 118.838 1.00 65.71 105 VAL B N 1
ATOM 3943 C CA . VAL B 1 105 ? 107.476 111.010 117.392 1.00 65.71 105 VAL B CA 1
ATOM 3944 C C . VAL B 1 105 ? 107.166 109.661 116.756 1.00 65.71 105 VAL B C 1
ATOM 3945 O O . VAL B 1 105 ? 107.101 109.561 115.524 1.00 65.71 105 VAL B O 1
ATOM 3949 N N . GLU B 1 106 ? 106.940 108.628 117.561 1.00 65.16 106 GLU B N 1
ATOM 3950 C CA . GLU B 1 106 ? 106.760 107.254 117.105 1.00 65.16 106 GLU B CA 1
ATOM 3951 C C . GLU B 1 106 ? 105.494 107.020 116.270 1.00 65.16 106 GLU B C 1
ATOM 3952 O O . GLU B 1 106 ? 105.597 106.326 115.249 1.00 65.16 106 GLU B O 1
ATOM 3958 N N . PRO B 1 107 ? 104.304 107.556 116.599 1.00 58.72 107 PRO B N 1
ATOM 3959 C CA . PRO B 1 107 ? 103.204 107.431 115.627 1.00 58.72 107 PRO B CA 1
ATOM 3960 C C . PRO B 1 107 ? 103.403 108.270 114.381 1.00 58.72 107 PRO B C 1
ATOM 3961 O O . PRO B 1 107 ? 102.963 107.867 113.296 1.00 58.72 107 PRO B O 1
ATOM 3965 N N . ILE B 1 108 ? 104.083 109.412 114.505 1.00 56.93 108 ILE B N 1
ATOM 3966 C CA . ILE B 1 108 ? 104.383 110.256 113.353 1.00 56.93 108 ILE B CA 1
ATOM 3967 C C . ILE B 1 108 ? 105.336 109.547 112.403 1.00 56.93 108 ILE B C 1
ATOM 3968 O O . ILE B 1 108 ? 105.090 109.473 111.193 1.00 56.93 108 ILE B O 1
ATOM 3973 N N . LEU B 1 109 ? 106.416 108.988 112.940 1.00 50.22 109 LEU B N 1
ATOM 3974 C CA . LEU B 1 109 ? 107.394 108.317 112.097 1.00 50.22 109 LEU B CA 1
ATOM 3975 C C . LEU B 1 109 ? 106.836 107.041 111.487 1.00 50.22 109 LEU B C 1
ATOM 3976 O O . LEU B 1 109 ? 107.168 106.710 110.343 1.00 50.22 109 LEU B O 1
ATOM 3981 N N . LEU B 1 110 ? 105.955 106.341 112.203 1.00 49.71 110 LEU B N 1
ATOM 3982 C CA . LEU B 1 110 ? 105.362 105.136 111.639 1.00 49.71 110 LEU B CA 1
ATOM 3983 C C . LEU B 1 110 ? 104.405 105.456 110.504 1.00 49.71 110 LEU B C 1
ATOM 3984 O O . LEU B 1 110 ? 104.379 104.745 109.490 1.00 49.71 110 LEU B O 1
ATOM 3989 N N . VAL B 1 111 ? 103.620 106.526 110.636 1.00 43.50 111 VAL B N 1
ATOM 3990 C CA . VAL B 1 111 ? 102.693 106.813 109.554 1.00 43.50 111 VAL B CA 1
ATOM 3991 C C . VAL B 1 111 ? 103.431 107.406 108.361 1.00 43.50 111 VAL B C 1
ATOM 3992 O O . VAL B 1 111 ? 102.994 107.244 107.216 1.00 43.50 111 VAL B O 1
ATOM 3996 N N . MET B 1 112 ? 104.605 108.008 108.580 1.00 48.60 112 MET B N 1
ATOM 3997 C CA . MET B 1 112 ? 105.385 108.493 107.447 1.00 48.60 112 MET B CA 1
ATOM 3998 C C . MET B 1 112 ? 106.052 107.358 106.686 1.00 48.60 112 MET B C 1
ATOM 3999 O O . MET B 1 112 ? 106.142 107.415 105.456 1.00 48.60 112 MET B O 1
ATOM 4004 N N . LEU B 1 113 ? 106.520 106.324 107.385 1.00 38.50 113 LEU B N 1
ATOM 4005 C CA . LEU B 1 113 ? 107.058 105.169 106.676 1.00 38.50 113 LEU B CA 1
ATOM 4006 C C . LEU B 1 113 ? 105.976 104.413 105.919 1.00 38.50 113 LEU B C 1
ATOM 4007 O O . LEU B 1 113 ? 106.253 103.850 104.852 1.00 38.50 113 LEU B O 1
ATOM 4012 N N . VAL B 1 114 ? 104.743 104.406 106.429 1.00 35.18 114 VAL B N 1
ATOM 4013 C CA . VAL B 1 114 ? 103.658 103.768 105.687 1.00 35.18 114 VAL B CA 1
ATOM 4014 C C . VAL B 1 114 ? 103.319 104.571 104.438 1.00 35.18 114 VAL B C 1
ATOM 4015 O O . VAL B 1 114 ? 103.076 103.993 103.373 1.00 35.18 114 VAL B O 1
ATOM 4019 N N . PHE B 1 115 ? 103.368 105.906 104.525 1.00 33.16 115 PHE B N 1
ATOM 4020 C CA . PHE B 1 115 ? 103.167 106.753 103.346 1.00 33.16 115 PHE B CA 1
ATOM 4021 C C . PHE B 1 115 ? 104.226 106.501 102.283 1.00 33.16 115 PHE B C 1
ATOM 4022 O O . PHE B 1 115 ? 103.910 106.392 101.093 1.00 33.16 115 PHE B O 1
ATOM 4030 N N . VAL B 1 116 ? 105.490 106.430 102.684 1.00 31.11 116 VAL B N 1
ATOM 4031 C CA . VAL B 1 116 ? 106.552 106.208 101.708 1.00 31.11 116 VAL B CA 1
ATOM 4032 C C . VAL B 1 116 ? 106.458 104.864 100.988 1.00 31.11 116 VAL B C 1
ATOM 4033 O O . VAL B 1 116 ? 106.597 104.801 99.766 1.00 31.11 116 VAL B O 1
ATOM 4037 N N . GLN B 1 117 ? 106.208 103.793 101.735 1.00 31.32 117 GLN B N 1
ATOM 4038 C CA . GLN B 1 117 ? 106.099 102.473 101.124 1.00 31.32 117 GLN B CA 1
ATOM 4039 C C . GLN B 1 117 ? 104.901 102.350 100.191 1.00 31.32 117 GLN B C 1
ATOM 4040 O O . GLN B 1 117 ? 105.004 101.781 99.108 1.00 31.32 117 GLN B O 1
ATOM 4046 N N . ALA B 1 118 ? 103.764 102.894 100.609 1.00 31.50 118 ALA B N 1
ATOM 4047 C CA . ALA B 1 118 ? 102.562 102.818 99.795 1.00 31.50 118 ALA B CA 1
ATOM 4048 C C . ALA B 1 118 ? 102.774 103.551 98.482 1.00 31.50 118 ALA B C 1
ATOM 4049 O O . ALA B 1 118 ? 102.377 103.070 97.424 1.00 31.50 118 ALA B O 1
ATOM 4051 N N . ALA B 1 119 ? 103.398 104.720 98.554 1.00 30.07 119 ALA B N 1
ATOM 4052 C CA . ALA B 1 119 ? 103.677 105.496 97.359 1.00 30.07 119 ALA B CA 1
ATOM 4053 C C . ALA B 1 119 ? 104.646 104.744 96.457 1.00 30.07 119 ALA B C 1
ATOM 4054 O O . ALA B 1 119 ? 104.481 104.710 95.241 1.00 30.07 119 ALA B O 1
ATOM 4056 N N . LEU B 1 120 ? 105.661 104.141 97.066 1.00 28.79 120 LEU B N 1
ATOM 4057 C CA . LEU B 1 120 ? 106.666 103.393 96.317 1.00 28.79 120 LEU B CA 1
ATOM 4058 C C . LEU B 1 120 ? 106.117 102.156 95.604 1.00 28.79 120 LEU B C 1
ATOM 4059 O O . LEU B 1 120 ? 106.507 101.858 94.479 1.00 28.79 120 LEU B O 1
ATOM 4064 N N . SER B 1 121 ? 105.217 101.440 96.271 1.00 29.03 121 SER B N 1
ATOM 4065 C CA . SER B 1 121 ? 104.626 100.219 95.744 1.00 29.03 121 SER B CA 1
ATOM 4066 C C . SER B 1 121 ? 103.462 100.493 94.800 1.00 29.03 121 SER B C 1
ATOM 4067 O O . SER B 1 121 ? 103.276 99.749 93.830 1.00 29.03 121 SER B O 1
ATOM 4070 N N . THR B 1 122 ? 102.686 101.553 95.035 1.00 29.42 122 THR B N 1
ATOM 4071 C CA . THR B 1 122 ? 101.629 101.892 94.093 1.00 29.42 122 THR B CA 1
ATOM 4072 C C . THR B 1 122 ? 102.193 102.391 92.775 1.00 29.42 122 THR B C 1
ATOM 4073 O O . THR B 1 122 ? 101.569 102.205 91.728 1.00 29.42 122 THR B O 1
ATOM 4077 N N . PHE B 1 123 ? 103.372 103.010 92.793 1.00 32.97 123 PHE B N 1
ATOM 4078 C CA . PHE B 1 123 ? 104.009 103.359 91.531 1.00 32.97 123 PHE B CA 1
ATOM 4079 C C . PHE B 1 123 ? 104.549 102.140 90.806 1.00 32.97 123 PHE B C 1
ATOM 4080 O O . PHE B 1 123 ? 104.461 102.077 89.581 1.00 32.97 123 PHE B O 1
ATOM 4088 N N . VAL B 1 124 ? 105.097 101.165 91.533 1.00 32.96 124 VAL B N 1
ATOM 4089 C CA . VAL B 1 124 ? 105.628 99.962 90.899 1.00 32.96 124 VAL B CA 1
ATOM 4090 C C . VAL B 1 124 ? 104.515 99.087 90.317 1.00 32.96 124 VAL B C 1
ATOM 4091 O O . VAL B 1 124 ? 104.743 98.356 89.349 1.00 32.96 124 VAL B O 1
ATOM 4095 N N . ARG B 1 125 ? 103.279 99.228 90.787 1.00 35.39 125 ARG B N 1
ATOM 4096 C CA . ARG B 1 125 ? 102.178 98.473 90.184 1.00 35.39 125 ARG B CA 1
ATOM 4097 C C . ARG B 1 125 ? 101.789 98.924 88.775 1.00 35.39 125 ARG B C 1
ATOM 4098 O O . ARG B 1 125 ? 100.839 98.363 88.225 1.00 35.39 125 ARG B O 1
ATOM 4106 N N . PHE B 1 126 ? 102.453 99.912 88.182 1.00 37.90 126 PHE B N 1
ATOM 4107 C CA . PHE B 1 126 ? 102.209 100.307 86.804 1.00 37.90 126 PHE B CA 1
ATOM 4108 C C . PHE B 1 126 ? 103.248 99.761 85.842 1.00 37.90 126 PHE B C 1
ATOM 4109 O O . PHE B 1 126 ? 103.105 99.956 84.635 1.00 37.90 126 PHE B O 1
ATOM 4117 N N . PHE B 1 127 ? 104.295 99.118 86.349 1.00 45.39 127 PHE B N 1
ATOM 4118 C CA . PHE B 1 127 ? 105.293 98.486 85.505 1.00 45.39 127 PHE B CA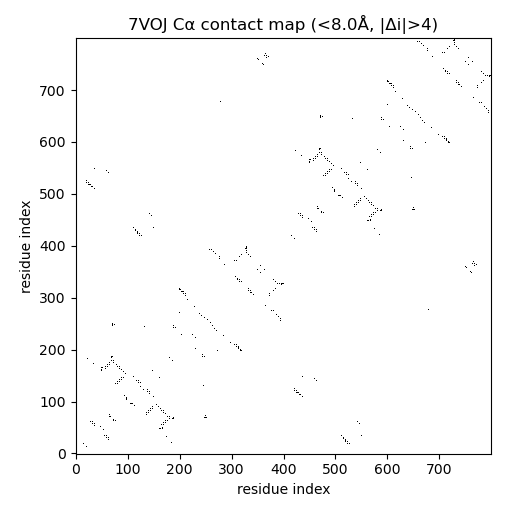 1
ATOM 4119 C C . PHE B 1 127 ? 104.636 97.340 84.744 1.00 45.39 127 PHE B C 1
ATOM 4120 O O . PHE B 1 127 ? 103.771 96.659 85.287 1.00 45.39 127 PHE B O 1
ATOM 4128 N N . PRO B 1 128 ? 105.028 97.099 83.491 1.00 46.27 128 PRO B N 1
ATOM 4129 C CA . PRO B 1 128 ? 104.322 96.069 82.711 1.00 46.27 128 PRO B CA 1
ATOM 4130 C C . PRO B 1 128 ? 104.672 94.652 83.127 1.00 46.27 128 PRO B C 1
ATOM 4131 O O . PRO B 1 128 ? 103.816 93.758 83.057 1.00 46.27 128 PRO B O 1
ATOM 4135 N N . TRP B 1 129 ? 105.911 94.432 83.567 1.00 47.93 129 TRP B N 1
ATOM 4136 C CA . TRP B 1 129 ? 106.347 93.126 84.051 1.00 47.93 129 TRP B CA 1
ATOM 4137 C C . TRP B 1 129 ? 105.601 92.733 85.321 1.00 47.93 129 TRP B C 1
ATOM 4138 O O . TRP B 1 129 ? 105.032 91.634 85.424 1.00 47.93 129 TRP B O 1
ATOM 4149 N N . VAL B 1 130 ? 105.564 93.649 86.288 1.00 43.37 130 VAL B N 1
ATOM 4150 C CA . VAL B 1 130 ? 104.862 93.417 87.539 1.00 43.37 130 VAL B CA 1
ATOM 4151 C C . VAL B 1 130 ? 103.360 93.360 87.313 1.00 43.37 130 VAL B C 1
ATOM 4152 O O . VAL B 1 130 ? 102.645 92.681 88.051 1.00 43.37 130 VAL B O 1
ATOM 4156 N N . LYS B 1 131 ? 102.855 94.046 86.289 1.00 46.33 131 LYS B N 1
ATOM 4157 C CA . LYS B 1 131 ? 101.426 93.988 86.012 1.00 46.33 131 LYS B CA 1
ATOM 4158 C C . LYS B 1 131 ? 101.012 92.631 85.479 1.00 46.33 131 LYS B C 1
ATOM 4159 O O . LYS B 1 131 ? 99.961 92.113 85.869 1.00 46.33 131 LYS B O 1
ATOM 4165 N N . THR B 1 132 ? 101.806 92.032 84.597 1.00 44.23 132 THR B N 1
ATOM 4166 C CA . THR B 1 132 ? 101.361 90.759 84.049 1.00 44.23 132 THR B CA 1
ATOM 4167 C C . THR B 1 132 ? 101.581 89.593 85.000 1.00 44.23 132 THR B C 1
ATOM 4168 O O . THR B 1 132 ? 100.896 88.578 84.862 1.00 44.23 132 THR B O 1
ATOM 4172 N N . LYS B 1 133 ? 102.490 89.699 85.971 1.00 39.24 133 LYS B N 1
ATOM 4173 C CA . LYS B 1 133 ? 102.736 88.546 86.831 1.00 39.24 133 LYS B CA 1
ATOM 4174 C C . LYS B 1 133 ? 102.352 88.775 88.288 1.00 39.24 133 LYS B C 1
ATOM 4175 O O . LYS B 1 133 ? 101.511 88.043 88.809 1.00 39.24 133 LYS B O 1
ATOM 4181 N N . PHE B 1 134 ? 102.915 89.779 88.961 1.00 37.42 134 PHE B N 1
ATOM 4182 C CA . PHE B 1 134 ? 102.831 89.862 90.414 1.00 37.42 134 PHE B CA 1
ATOM 4183 C C . PHE B 1 134 ? 102.138 91.111 90.931 1.00 37.42 134 PHE B C 1
ATOM 4184 O O . PHE B 1 134 ? 102.667 91.764 91.828 1.00 37.42 134 PHE B O 1
ATOM 4192 N N . ASP B 1 135 ? 100.984 91.476 90.391 1.00 39.58 135 ASP B N 1
ATOM 4193 C CA . ASP B 1 135 ? 100.310 92.669 90.887 1.00 39.58 135 ASP B CA 1
ATOM 4194 C C . ASP B 1 135 ? 99.691 92.436 92.259 1.00 39.58 135 ASP B C 1
ATOM 4195 O O . ASP B 1 135 ? 99.718 93.322 93.123 1.00 39.58 135 ASP B O 1
ATOM 4200 N N . TYR B 1 136 ? 99.155 91.241 92.481 1.00 31.70 136 TYR B N 1
ATOM 4201 C CA . TYR B 1 136 ? 98.538 90.913 93.757 1.00 31.70 136 TYR B CA 1
ATOM 4202 C C . TYR B 1 136 ? 99.572 90.791 94.863 1.00 31.70 136 TYR B C 1
ATOM 4203 O O . TYR B 1 136 ? 99.265 91.042 96.031 1.00 31.70 136 TYR B O 1
ATOM 4212 N N . GLY B 1 137 ? 100.803 90.433 94.517 1.00 32.16 137 GLY B N 1
ATOM 4213 C CA . GLY B 1 137 ? 101.862 90.426 95.505 1.00 32.16 137 GLY B CA 1
ATOM 4214 C C . GLY B 1 137 ? 102.220 91.815 95.985 1.00 32.16 137 GLY B C 1
ATOM 4215 O O . GLY B 1 137 ? 102.538 92.009 97.155 1.00 32.16 137 GLY B O 1
ATOM 4216 N N . ILE B 1 138 ? 102.147 92.808 95.102 1.00 30.05 138 ILE B N 1
ATOM 4217 C CA . ILE B 1 138 ? 102.445 94.163 95.542 1.00 30.05 138 ILE B CA 1
ATOM 4218 C C . ILE B 1 138 ? 101.289 94.719 96.357 1.00 30.05 138 ILE B C 1
ATOM 4219 O O . ILE B 1 138 ? 101.502 95.493 97.298 1.00 30.05 138 ILE B O 1
ATOM 4224 N N . LEU B 1 139 ? 100.059 94.305 96.056 1.00 30.20 139 LEU B N 1
ATOM 4225 C CA . LEU B 1 139 ? 98.931 94.723 96.882 1.00 30.20 139 LEU B CA 1
ATOM 4226 C C . LEU B 1 139 ? 99.019 94.154 98.294 1.00 30.20 139 LEU B C 1
ATOM 4227 O O . LEU B 1 139 ? 98.809 94.876 99.271 1.00 30.20 139 LEU B O 1
ATOM 4232 N N . ILE B 1 140 ? 99.364 92.873 98.425 1.00 29.49 140 ILE B N 1
ATOM 4233 C CA . ILE B 1 140 ? 99.507 92.273 99.749 1.00 29.49 140 ILE B CA 1
ATOM 4234 C C . ILE B 1 140 ? 100.751 92.807 100.455 1.00 29.49 140 ILE B C 1
ATOM 4235 O O . ILE B 1 140 ? 100.801 92.850 101.688 1.00 29.49 140 ILE B O 1
ATOM 4240 N N . PHE B 1 141 ? 101.739 93.287 99.700 1.00 29.22 141 PHE B N 1
ATOM 4241 C CA . PHE B 1 141 ? 102.893 93.936 100.310 1.00 29.22 141 PHE B CA 1
ATOM 4242 C C . PHE B 1 141 ? 102.493 95.227 101.011 1.00 29.22 141 PHE B C 1
ATOM 4243 O O . PHE B 1 141 ? 102.861 95.449 102.173 1.00 29.22 141 PHE B O 1
ATOM 4251 N N . ILE B 1 142 ? 101.703 96.068 100.330 1.00 30.13 142 ILE B N 1
ATOM 4252 C CA . ILE B 1 142 ? 101.172 97.293 100.936 1.00 30.13 142 ILE B CA 1
ATOM 4253 C C . ILE B 1 142 ? 100.314 96.969 102.147 1.00 30.13 142 ILE B C 1
ATOM 4254 O O . ILE B 1 142 ? 100.430 97.607 103.201 1.00 30.13 142 ILE B O 1
ATOM 4259 N N . LEU B 1 143 ? 99.467 95.949 102.020 1.00 30.96 143 LEU B N 1
ATOM 4260 C CA . LEU B 1 143 ? 98.501 95.612 103.056 1.00 30.96 143 LEU B CA 1
ATOM 4261 C C . LEU B 1 143 ? 99.179 95.107 104.316 1.00 30.96 143 LEU B C 1
ATOM 4262 O O . LEU B 1 143 ? 98.842 95.539 105.419 1.00 30.96 143 LEU B O 1
ATOM 4267 N N . THR B 1 144 ? 100.132 94.196 104.177 1.00 30.66 144 THR B N 1
ATOM 4268 C CA . THR B 1 144 ? 100.752 93.598 105.347 1.00 30.66 144 THR B CA 1
ATOM 4269 C C . THR B 1 144 ? 101.676 94.573 106.057 1.00 30.66 144 THR B C 1
ATOM 4270 O O . THR B 1 144 ? 101.738 94.575 107.294 1.00 30.66 144 THR B O 1
ATOM 4274 N N . PHE B 1 145 ? 102.369 95.436 105.304 1.00 33.29 145 PHE B N 1
ATOM 4275 C CA . PHE B 1 145 ? 103.184 96.459 105.950 1.00 33.29 145 PHE B CA 1
ATOM 4276 C C . PHE B 1 145 ? 102.318 97.432 106.724 1.00 33.29 145 PHE B C 1
ATOM 4277 O O . PHE B 1 145 ? 102.666 97.830 107.840 1.00 33.29 145 PHE B O 1
ATOM 4285 N N . ALA B 1 146 ? 101.176 97.807 106.169 1.00 31.85 146 ALA B N 1
ATOM 4286 C CA . ALA B 1 146 ? 100.330 98.753 106.869 1.00 31.85 146 ALA B CA 1
ATOM 4287 C C . ALA B 1 146 ? 99.555 98.123 108.020 1.00 31.85 146 ALA B C 1
ATOM 4288 O O . ALA B 1 146 ? 99.127 98.845 108.919 1.00 31.85 146 ALA B O 1
ATOM 4290 N N . LEU B 1 147 ? 99.356 96.804 108.020 1.00 35.47 147 LEU B N 1
ATOM 4291 C CA . LEU B 1 147 ? 98.775 96.160 109.194 1.00 35.47 147 LEU B CA 1
ATOM 4292 C C . LEU B 1 147 ? 99.769 96.095 110.337 1.00 35.47 147 LEU B C 1
ATOM 4293 O O . LEU B 1 147 ? 99.397 96.276 111.495 1.00 35.47 147 LEU B O 1
ATOM 4298 N N . ILE B 1 148 ? 101.030 95.810 110.038 1.00 37.08 148 ILE B N 1
ATOM 4299 C CA . ILE B 1 148 ? 101.984 95.595 111.114 1.00 37.08 148 ILE B CA 1
ATOM 4300 C C . ILE B 1 148 ? 102.495 96.918 111.669 1.00 37.08 148 ILE B C 1
ATOM 4301 O O . ILE B 1 148 ? 102.669 97.066 112.883 1.00 37.08 148 ILE B O 1
ATOM 4306 N N . SER B 1 149 ? 102.695 97.920 110.816 1.00 42.09 149 SER B N 1
ATOM 4307 C CA . SER B 1 149 ? 103.234 99.185 111.303 1.00 42.09 149 SER B CA 1
ATOM 4308 C C . SER B 1 149 ? 102.183 99.996 112.047 1.00 42.09 149 SER B C 1
ATOM 4309 O O . SER B 1 149 ? 102.492 100.662 113.036 1.00 42.09 149 SER B O 1
ATOM 4312 N N . LEU B 1 150 ? 100.938 99.959 111.593 1.00 42.14 150 LEU B N 1
ATOM 4313 C CA . LEU B 1 150 ? 99.889 100.771 112.193 1.00 42.14 150 LEU B CA 1
ATOM 4314 C C . LEU B 1 150 ? 99.069 100.017 113.225 1.00 42.14 150 LEU B C 1
ATOM 4315 O O . LEU B 1 150 ? 97.870 100.285 113.369 1.00 42.14 150 LEU B O 1
ATOM 4320 N N . SER B 1 151 ? 99.664 99.068 113.934 1.00 49.72 151 SER B N 1
ATOM 4321 C CA . SER B 1 151 ? 98.974 98.407 115.028 1.00 49.72 151 SER B CA 1
ATOM 4322 C C . SER B 1 151 ? 99.379 99.079 116.336 1.00 49.72 151 SER B C 1
ATOM 4323 O O . SER B 1 151 ? 100.273 99.927 116.373 1.00 49.72 151 SER B O 1
ATOM 4326 N N . GLY B 1 152 ? 98.729 98.707 117.428 1.00 63.59 152 GLY B N 1
ATOM 4327 C CA . GLY B 1 152 ? 99.011 99.355 118.687 1.00 63.59 152 GLY B CA 1
ATOM 4328 C C . GLY B 1 152 ? 99.736 98.452 119.653 1.00 63.59 152 GLY B C 1
ATOM 4329 O O . GLY B 1 152 ? 99.563 98.568 120.868 1.00 63.59 152 GLY B O 1
ATOM 4330 N N . PHE B 1 153 ? 100.547 97.548 119.131 1.00 65.31 153 PHE B N 1
ATOM 4331 C CA . PHE B 1 153 ? 101.267 96.603 119.958 1.00 65.31 153 PHE B CA 1
ATOM 4332 C C . PHE B 1 153 ? 102.699 97.080 120.139 1.00 65.31 153 PHE B C 1
ATOM 4333 O O . PHE B 1 153 ? 103.103 98.113 119.607 1.00 65.31 153 PHE B O 1
ATOM 4341 N N . ARG B 1 154 ? 103.487 96.313 120.877 1.00 67.40 154 ARG B N 1
ATOM 4342 C CA . ARG B 1 154 ? 104.838 96.715 121.231 1.00 67.40 154 ARG B CA 1
ATOM 4343 C C . ARG B 1 154 ? 105.761 95.538 120.945 1.00 67.40 154 ARG B C 1
ATOM 4344 O O . ARG B 1 154 ? 105.370 94.597 120.250 1.00 67.40 154 ARG B O 1
ATOM 4352 N N . ASP B 1 155 ? 106.975 95.579 121.498 1.00 72.19 155 ASP B N 1
ATOM 4353 C CA . ASP B 1 155 ? 108.123 94.884 120.913 1.00 72.19 155 ASP B CA 1
ATOM 4354 C C . ASP B 1 155 ? 108.004 93.360 120.945 1.00 72.19 155 ASP B C 1
ATOM 4355 O O . ASP B 1 155 ? 108.654 92.668 120.157 1.00 72.19 155 ASP B O 1
ATOM 4360 N N . GLU B 1 156 ? 107.191 92.808 121.845 1.00 63.39 156 GLU B N 1
ATOM 4361 C CA . GLU B 1 156 ? 106.964 91.367 121.781 1.00 63.39 156 GLU B CA 1
ATOM 4362 C C . GLU B 1 156 ? 105.698 91.024 121.015 1.00 63.39 156 GLU B C 1
ATOM 4363 O O . GLU B 1 156 ? 105.709 90.106 120.184 1.00 63.39 156 GLU B O 1
ATOM 4369 N N . GLU B 1 157 ? 104.647 91.794 121.278 1.00 61.44 157 GLU B N 1
ATOM 4370 C CA . GLU B 1 157 ? 103.340 91.587 120.683 1.00 61.44 157 GLU B CA 1
ATOM 4371 C C . GLU B 1 157 ? 103.416 91.703 119.174 1.00 61.44 157 GLU B C 1
ATOM 4372 O O . GLU B 1 157 ? 102.748 90.965 118.462 1.00 61.44 157 GLU B O 1
ATOM 4378 N N . ILE B 1 158 ? 104.216 92.642 118.684 1.00 54.21 158 ILE B N 1
ATOM 4379 C CA . ILE B 1 158 ? 104.371 92.809 117.246 1.00 54.21 158 ILE B CA 1
ATOM 4380 C C . ILE B 1 158 ? 104.982 91.558 116.625 1.00 54.21 158 ILE B C 1
ATOM 4381 O O . ILE B 1 158 ? 104.562 91.123 115.554 1.00 54.21 158 ILE B O 1
ATOM 4386 N N . MET B 1 159 ? 105.965 90.973 117.302 1.00 57.25 159 MET B N 1
ATOM 4387 C CA . MET B 1 159 ? 106.616 89.773 116.798 1.00 57.25 159 MET B CA 1
ATOM 4388 C C . MET B 1 159 ? 105.612 88.629 116.694 1.00 57.25 159 MET B C 1
ATOM 4389 O O . MET B 1 159 ? 105.608 87.886 115.716 1.00 57.25 159 MET B O 1
ATOM 4394 N N . ASP B 1 160 ? 104.769 88.485 117.712 1.00 54.33 160 ASP B N 1
ATOM 4395 C CA . ASP B 1 160 ? 103.745 87.447 117.706 1.00 54.33 160 ASP B CA 1
ATOM 4396 C C . ASP B 1 160 ? 102.740 87.700 116.590 1.00 54.33 160 ASP B C 1
ATOM 4397 O O . ASP B 1 160 ? 102.296 86.774 115.917 1.00 54.33 160 ASP B O 1
ATOM 4402 N N . LEU B 1 161 ? 102.381 88.966 116.410 1.00 47.03 161 LEU B N 1
ATOM 4403 C CA . LEU B 1 161 ? 101.426 89.368 115.384 1.00 47.03 161 LEU B CA 1
ATOM 4404 C C . LEU B 1 161 ? 101.937 89.083 113.981 1.00 47.03 161 LEU B C 1
ATOM 4405 O O . LEU B 1 161 ? 101.180 88.642 113.122 1.00 47.03 161 LEU B O 1
ATOM 4410 N N . ALA B 1 162 ? 103.218 89.342 113.743 1.00 46.29 162 ALA B N 1
ATOM 4411 C CA . ALA B 1 162 ? 103.782 89.080 112.425 1.00 46.29 162 ALA B CA 1
ATOM 4412 C C . ALA B 1 162 ? 103.817 87.583 112.129 1.00 46.29 162 ALA B C 1
ATOM 4413 O O . ALA B 1 162 ? 103.444 87.140 111.037 1.00 46.29 162 ALA B O 1
ATOM 4415 N N . GLU B 1 163 ? 104.235 86.802 113.119 1.00 47.27 163 GLU B N 1
ATOM 4416 C CA . GLU B 1 163 ? 104.308 85.357 112.962 1.00 47.27 163 GLU B CA 1
ATOM 4417 C C . GLU B 1 163 ? 102.922 84.780 112.734 1.00 47.27 163 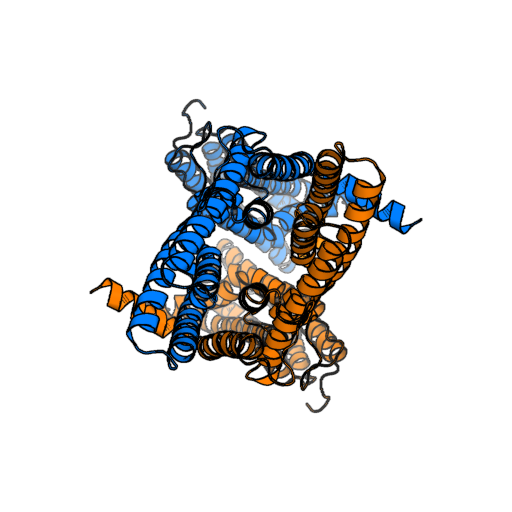GLU B C 1
ATOM 4418 O O . GLU B 1 163 ? 102.734 83.908 111.890 1.00 47.27 163 GLU B O 1
ATOM 4424 N N . SER B 1 164 ? 101.946 85.289 113.477 1.00 40.47 164 SER B N 1
ATOM 4425 C CA . SER B 1 164 ? 100.577 84.814 113.351 1.00 40.47 164 SER B CA 1
ATOM 4426 C C . SER B 1 164 ? 100.048 85.090 111.955 1.00 40.47 164 SER B C 1
ATOM 4427 O O . SER B 1 164 ? 99.371 84.254 111.366 1.00 40.47 164 SER B O 1
ATOM 4430 N N . ARG B 1 165 ? 100.348 86.272 111.431 1.00 36.33 165 ARG B N 1
ATOM 4431 C CA . ARG B 1 165 ? 99.907 86.627 110.093 1.00 36.33 165 ARG B CA 1
ATOM 4432 C C . ARG B 1 165 ? 100.549 85.706 109.065 1.00 36.33 165 ARG B C 1
ATOM 4433 O O . ARG B 1 165 ? 99.893 85.252 108.134 1.00 36.33 165 ARG B O 1
ATOM 4441 N N . LEU B 1 166 ? 101.840 85.438 109.236 1.00 33.27 166 LEU B N 1
ATOM 4442 C CA . LEU B 1 166 ? 102.559 84.563 108.311 1.00 33.27 166 LEU B CA 1
ATOM 4443 C C . LEU B 1 166 ? 102.077 83.115 108.313 1.00 33.27 166 LEU B C 1
ATOM 4444 O O . LEU B 1 166 ? 101.982 82.477 107.268 1.00 33.27 166 LEU B O 1
ATOM 4449 N N . SER B 1 167 ? 101.781 82.611 109.503 1.00 31.90 167 SER B N 1
ATOM 4450 C CA . SER B 1 167 ? 101.369 81.229 109.713 1.00 31.90 167 SER B CA 1
ATOM 4451 C C . SER B 1 167 ? 99.946 80.993 109.246 1.00 31.90 167 SER B C 1
ATOM 4452 O O . SER B 1 167 ? 99.646 79.951 108.659 1.00 31.90 167 SER B O 1
ATOM 4455 N N . THR B 1 168 ? 99.059 81.956 109.462 1.00 32.59 168 THR B N 1
ATOM 4456 C CA . THR B 1 168 ? 97.690 81.757 109.017 1.00 32.59 168 THR B CA 1
ATOM 4457 C C . THR B 1 168 ? 97.559 81.922 107.505 1.00 32.59 168 THR B C 1
ATOM 4458 O O . THR B 1 168 ? 96.697 81.280 106.895 1.00 32.59 168 THR B O 1
ATOM 4462 N N . VAL B 1 169 ? 98.453 82.688 106.871 1.00 27.97 169 VAL B N 1
ATOM 4463 C CA . VAL B 1 169 ? 98.458 82.782 105.414 1.00 27.97 169 VAL B CA 1
ATOM 4464 C C . VAL B 1 169 ? 98.957 81.481 104.797 1.00 27.97 169 VAL B C 1
ATOM 4465 O O . VAL B 1 169 ? 98.394 80.996 103.809 1.00 27.97 169 VAL B O 1
ATOM 4469 N N . VAL B 1 170 ? 99.981 80.872 105.398 1.00 26.42 170 VAL B N 1
ATOM 4470 C CA . VAL B 1 170 ? 100.522 79.617 104.888 1.00 26.42 170 VAL B CA 1
ATOM 4471 C C . VAL B 1 170 ? 99.511 78.490 105.031 1.00 26.42 170 VAL B C 1
ATOM 4472 O O . VAL B 1 170 ? 99.322 77.700 104.103 1.00 26.42 170 VAL B O 1
ATOM 4476 N N . ILE B 1 171 ? 98.804 78.428 106.162 1.00 27.38 171 ILE B N 1
ATOM 4477 C CA . ILE B 1 171 ? 97.854 77.341 106.386 1.00 27.38 171 ILE B CA 1
ATOM 4478 C C . ILE B 1 171 ? 96.652 77.466 105.458 1.00 27.38 171 ILE B C 1
ATOM 4479 O O . ILE B 1 171 ? 96.237 76.481 104.834 1.00 27.38 171 ILE B O 1
ATOM 4484 N N . GLY B 1 172 ? 96.110 78.678 105.307 1.00 28.68 172 GLY B N 1
ATOM 4485 C CA . GLY B 1 172 ? 94.996 78.866 104.386 1.00 28.68 172 GLY B CA 1
ATOM 4486 C C . GLY B 1 172 ? 95.369 78.618 102.935 1.00 28.68 172 GLY B C 1
ATOM 4487 O O . GLY B 1 172 ? 94.609 77.995 102.187 1.00 28.68 172 GLY B O 1
ATOM 4488 N N . GLY B 1 173 ? 96.568 79.040 102.534 1.00 26.76 173 GLY B N 1
ATOM 4489 C CA . GLY B 1 173 ? 96.989 78.841 101.160 1.00 26.76 173 GLY B CA 1
ATOM 4490 C C . GLY B 1 173 ? 97.297 77.397 100.829 1.00 26.76 173 GLY B C 1
ATOM 4491 O O . GLY B 1 173 ? 96.960 76.923 99.744 1.00 26.76 173 GLY B O 1
ATOM 4492 N N . VAL B 1 174 ? 97.933 76.676 101.752 1.00 22.87 174 VAL B N 1
ATOM 4493 C CA . VAL B 1 174 ? 98.272 75.280 101.501 1.00 22.87 174 VAL B CA 1
ATOM 4494 C C . VAL B 1 174 ? 97.023 74.416 101.477 1.00 22.87 174 VAL B C 1
ATOM 4495 O O . VAL B 1 174 ? 96.923 73.486 100.666 1.00 22.87 174 VAL B O 1
ATOM 4499 N N . SER B 1 175 ? 96.027 74.737 102.304 1.00 24.48 175 SER B N 1
ATOM 4500 C CA . SER B 1 175 ? 94.760 74.017 102.238 1.00 24.48 175 SER B CA 1
ATOM 4501 C C . SER B 1 175 ? 94.048 74.246 100.911 1.00 24.48 175 SER B C 1
ATOM 4502 O O . SER B 1 175 ? 93.509 73.298 100.326 1.00 24.48 175 SER B O 1
ATOM 4505 N N . CYS B 1 176 ? 94.070 75.487 100.408 1.00 25.32 176 CYS B N 1
ATOM 4506 C CA . CYS B 1 176 ? 93.509 75.780 99.091 1.00 25.32 176 CYS B CA 1
ATOM 4507 C C . CYS B 1 176 ? 94.207 75.006 97.987 1.00 25.32 176 CYS B C 1
ATOM 4508 O O . CYS B 1 176 ? 93.546 74.422 97.131 1.00 25.32 176 CYS B O 1
ATOM 4511 N N . ILE B 1 177 ? 95.537 74.975 98.005 1.00 22.85 177 ILE B N 1
ATOM 4512 C CA . ILE B 1 177 ? 96.293 74.385 96.904 1.00 22.85 177 ILE B CA 1
ATOM 4513 C C . ILE B 1 177 ? 96.161 72.868 96.905 1.00 22.85 177 ILE B C 1
ATOM 4514 O O . ILE B 1 177 ? 96.027 72.247 95.845 1.00 22.85 177 ILE B O 1
ATOM 4519 N N . LEU B 1 178 ? 96.123 72.249 98.085 1.00 22.61 178 LEU B N 1
ATOM 4520 C CA . LEU B 1 178 ? 95.988 70.798 98.141 1.00 22.61 178 LEU B CA 1
ATOM 4521 C C . LEU B 1 178 ? 94.598 70.342 97.730 1.00 22.61 178 LEU B C 1
ATOM 4522 O O . LEU B 1 178 ? 94.455 69.307 97.076 1.00 22.61 178 LEU B O 1
ATOM 4527 N N . ILE B 1 179 ? 93.562 71.100 98.080 1.00 22.67 179 ILE B N 1
ATOM 4528 C CA . ILE B 1 179 ? 92.231 70.738 97.612 1.00 22.67 179 ILE B CA 1
ATOM 4529 C C . ILE B 1 179 ? 92.093 71.026 96.124 1.00 22.67 179 ILE B C 1
ATOM 4530 O O . ILE B 1 179 ? 91.450 70.270 95.392 1.00 22.67 179 ILE B O 1
ATOM 4535 N N . SER B 1 180 ? 92.763 72.066 95.633 1.00 24.14 180 SER B N 1
ATOM 4536 C CA . SER B 1 180 ? 92.689 72.395 94.214 1.00 24.14 180 SER B CA 1
ATOM 4537 C C . SER B 1 180 ? 93.385 71.358 93.346 1.00 24.14 180 SER B C 1
ATOM 4538 O O . SER B 1 180 ? 92.945 71.108 92.224 1.00 24.14 180 SER B O 1
ATOM 4541 N N . ILE B 1 181 ? 94.587 70.974 93.754 1.00 25.86 181 ILE B N 1
ATOM 4542 C CA . ILE B 1 181 ? 95.365 69.949 93.067 1.00 25.86 181 ILE B CA 1
ATOM 4543 C C . ILE B 1 181 ? 94.884 68.500 93.203 1.00 25.86 181 ILE B C 1
ATOM 4544 O O . ILE B 1 181 ? 94.899 67.742 92.237 1.00 25.86 181 ILE B O 1
ATOM 4549 N N . PHE B 1 182 ? 94.470 68.124 94.412 1.00 29.32 182 PHE B N 1
ATOM 4550 C CA . PHE B 1 182 ? 94.086 66.737 94.706 1.00 29.32 182 PHE B CA 1
ATOM 4551 C C . PHE B 1 182 ? 92.629 66.264 94.709 1.00 29.32 182 PHE B C 1
ATOM 4552 O O . PHE B 1 182 ? 92.388 65.088 94.965 1.00 29.32 182 PHE B O 1
ATOM 4560 N N . VAL B 1 183 ? 91.657 67.123 94.438 1.00 29.83 183 VAL B N 1
ATOM 4561 C CA . VAL B 1 183 ? 90.282 66.632 94.440 1.00 29.83 183 VAL B CA 1
ATOM 4562 C C . VAL B 1 183 ? 89.896 66.442 92.988 1.00 29.83 183 VAL B C 1
ATOM 4563 O O . VAL B 1 183 ? 89.923 65.326 92.471 1.00 29.83 183 VAL B O 1
ATOM 4567 N N . CYS B 1 184 ? 89.530 67.531 92.330 1.00 32.86 184 CYS B N 1
ATOM 4568 C CA . CYS B 1 184 ? 89.253 67.483 90.910 1.00 32.86 184 CYS B CA 1
ATOM 4569 C C . CYS B 1 184 ? 90.087 68.618 90.370 1.00 32.86 184 CYS B C 1
ATOM 4570 O O . CYS B 1 184 ? 89.813 69.780 90.662 1.00 32.86 184 CYS B O 1
ATOM 4573 N N . PRO B 1 185 ? 91.103 68.304 89.565 1.00 30.38 185 PRO B N 1
ATOM 4574 C CA . PRO B 1 185 ? 91.862 69.475 89.118 1.00 30.38 185 PRO B CA 1
ATOM 4575 C C . PRO B 1 185 ? 91.284 70.086 87.855 1.00 30.38 185 PRO B C 1
ATOM 4576 O O . PRO B 1 185 ? 90.791 69.383 86.975 1.00 30.38 185 PRO B O 1
ATOM 4580 N N . VAL B 1 186 ? 91.329 71.410 87.790 1.00 31.32 186 VAL B N 1
ATOM 4581 C CA . VAL B 1 186 ? 91.030 72.143 86.574 1.00 31.32 186 VAL B CA 1
ATOM 4582 C C . VAL B 1 186 ? 92.329 72.764 86.110 1.00 31.32 186 VAL B C 1
ATOM 4583 O O . VAL B 1 186 ? 92.686 73.858 86.545 1.00 31.32 186 VAL B O 1
ATOM 4587 N N . TRP B 1 187 ? 93.068 72.069 85.259 1.00 34.99 187 TRP B N 1
ATOM 4588 C CA . TRP B 1 187 ? 94.313 72.638 84.791 1.00 34.99 187 TRP B CA 1
ATOM 4589 C C . TRP B 1 187 ? 94.045 73.658 83.702 1.00 34.99 187 TRP B C 1
ATOM 4590 O O . TRP B 1 187 ? 93.220 73.452 82.817 1.00 34.99 187 TRP B O 1
ATOM 4601 N N . ALA B 1 188 ? 94.753 74.776 83.770 1.00 36.14 188 ALA B N 1
ATOM 4602 C CA . ALA B 1 188 ? 94.602 75.792 82.743 1.00 36.14 188 ALA B CA 1
ATOM 4603 C C . ALA B 1 188 ? 95.444 75.505 81.516 1.00 36.14 188 ALA B C 1
ATOM 4604 O O . ALA B 1 188 ? 95.137 76.011 80.434 1.00 36.14 188 ALA B O 1
ATOM 4606 N N . GLY B 1 189 ? 96.482 74.686 81.655 1.00 42.77 189 GLY B N 1
ATOM 4607 C CA . GLY B 1 189 ? 97.228 74.256 80.491 1.00 42.77 189 GLY B CA 1
ATOM 4608 C C . GLY B 1 189 ? 96.419 73.349 79.589 1.00 42.77 189 GLY B C 1
ATOM 4609 O O . GLY B 1 189 ? 96.492 73.455 78.363 1.00 42.77 189 GLY B O 1
ATOM 4610 N N . GLN B 1 190 ? 95.622 72.462 80.180 1.00 39.64 190 GLN B N 1
ATOM 4611 C CA . GLN B 1 190 ? 94.738 71.624 79.387 1.00 39.64 190 GLN B CA 1
ATOM 4612 C C . GLN B 1 190 ? 93.628 72.432 78.741 1.00 39.64 190 GLN B C 1
ATOM 4613 O O . GLN B 1 190 ? 93.176 72.087 77.649 1.00 39.64 190 GLN B O 1
ATOM 4619 N N . ASP B 1 191 ? 93.190 73.516 79.376 1.00 39.80 191 ASP B N 1
ATOM 4620 C CA . ASP B 1 191 ? 92.167 74.351 78.759 1.00 39.80 191 ASP B CA 1
ATOM 4621 C C . ASP B 1 191 ? 92.735 75.162 77.608 1.00 39.80 191 ASP B C 1
ATOM 4622 O O . ASP B 1 191 ? 92.037 75.410 76.623 1.00 39.80 191 ASP B O 1
ATOM 4627 N N . LEU B 1 192 ? 93.999 75.572 77.703 1.00 40.06 192 LEU B N 1
ATOM 4628 C CA . LEU B 1 192 ? 94.625 76.264 76.581 1.00 40.06 192 LEU B CA 1
ATOM 4629 C C . LEU B 1 192 ? 94.855 75.319 75.413 1.00 40.06 192 LEU B C 1
ATOM 4630 O O . LEU B 1 192 ? 94.650 75.693 74.252 1.00 40.06 192 LEU B O 1
ATOM 4635 N N . HIS B 1 193 ? 95.256 74.086 75.711 1.00 44.00 193 HIS B N 1
ATOM 4636 C CA . HIS B 1 193 ? 95.425 73.054 74.695 1.00 44.00 193 HIS B CA 1
ATOM 4637 C C . HIS B 1 193 ? 94.113 72.743 73.982 1.00 44.00 193 HIS B C 1
ATOM 4638 O O . HIS B 1 193 ? 94.058 72.680 72.748 1.00 44.00 193 HIS B O 1
ATOM 4645 N N . SER B 1 194 ? 93.038 72.575 74.747 1.00 43.74 194 SER B N 1
ATOM 4646 C CA . SER B 1 194 ? 91.743 72.279 74.152 1.00 43.74 194 SER B CA 1
ATOM 4647 C C . SER B 1 194 ? 91.176 73.462 73.385 1.00 43.74 194 SER B C 1
ATOM 4648 O O . SER B 1 194 ? 90.497 73.264 72.372 1.00 43.74 194 SER B O 1
ATOM 4651 N N . LEU B 1 195 ? 91.447 74.688 73.833 1.00 46.57 195 LEU B N 1
ATOM 4652 C CA . LEU B 1 195 ? 90.954 75.864 73.123 1.00 46.57 195 LEU B CA 1
ATOM 4653 C C . LEU B 1 195 ? 91.655 76.033 71.787 1.00 46.57 195 LEU B C 1
ATOM 4654 O O . LEU B 1 195 ? 91.030 76.432 70.797 1.00 46.57 195 LEU B O 1
ATOM 4659 N N . LEU B 1 196 ? 92.947 75.707 71.737 1.00 49.33 196 LEU B N 1
ATOM 4660 C CA . LEU B 1 196 ? 93.674 75.768 70.476 1.00 49.33 196 LEU B CA 1
ATOM 4661 C C . LEU B 1 196 ? 93.144 74.751 69.476 1.00 49.33 196 LEU B C 1
ATOM 4662 O O . LEU B 1 196 ? 92.903 75.089 68.308 1.00 49.33 196 LEU B O 1
ATOM 4667 N N . ALA B 1 197 ? 92.943 73.508 69.916 1.00 50.95 197 ALA B N 1
ATOM 4668 C CA . ALA B 1 197 ? 92.455 72.483 69.001 1.00 50.95 197 ALA B CA 1
ATOM 4669 C C . ALA B 1 197 ? 91.027 72.753 68.545 1.00 50.95 197 ALA B C 1
ATOM 4670 O O . ALA B 1 197 ? 90.672 72.439 67.401 1.00 50.95 197 ALA B O 1
ATOM 4672 N N . SER B 1 198 ? 90.212 73.381 69.393 1.00 54.89 198 SER B N 1
ATOM 4673 C CA . SER B 1 198 ? 88.874 73.775 68.967 1.00 54.89 198 SER B CA 1
ATOM 4674 C C . SER B 1 198 ? 88.906 74.891 67.934 1.00 54.89 198 SER B C 1
ATOM 4675 O O . SER B 1 198 ? 88.058 74.918 67.032 1.00 54.89 198 SER B O 1
ATOM 4678 N N . ASN B 1 199 ? 89.868 75.812 68.044 1.00 56.25 199 ASN B N 1
ATOM 4679 C CA . ASN B 1 199 ? 89.983 76.894 67.071 1.00 56.25 199 ASN B CA 1
ATOM 4680 C C . ASN B 1 199 ? 90.370 76.369 65.696 1.00 56.25 199 ASN B C 1
ATOM 4681 O O . ASN B 1 199 ? 89.822 76.810 64.674 1.00 56.25 199 ASN B O 1
ATOM 4686 N N . PHE B 1 200 ? 91.314 75.423 65.658 1.00 58.49 200 PHE B N 1
ATOM 4687 C CA . PHE B 1 200 ? 91.644 74.741 64.408 1.00 58.49 200 PHE B CA 1
ATOM 4688 C C . PHE B 1 200 ? 90.430 74.043 63.812 1.00 58.49 200 PHE B C 1
ATOM 4689 O O . PHE B 1 200 ? 90.249 74.036 62.588 1.00 58.49 200 PHE B O 1
ATOM 4697 N N . ASP B 1 201 ? 89.576 73.471 64.662 1.00 65.97 201 ASP B N 1
ATOM 4698 C CA . ASP B 1 201 ? 88.420 72.747 64.146 1.00 65.97 201 ASP B CA 1
ATOM 4699 C C . ASP B 1 201 ? 87.392 73.677 63.516 1.00 65.97 201 ASP B C 1
ATOM 4700 O O . ASP B 1 201 ? 86.810 73.339 62.477 1.00 65.97 201 ASP B O 1
ATOM 4705 N N . THR B 1 202 ? 87.151 74.850 64.114 1.00 68.56 202 THR B N 1
ATOM 4706 C CA . THR B 1 202 ? 86.164 75.762 63.530 1.00 68.56 202 THR B CA 1
ATOM 4707 C C . THR B 1 202 ? 86.654 76.350 62.213 1.00 68.56 202 THR B C 1
ATOM 4708 O O . THR B 1 202 ? 85.856 76.560 61.288 1.00 68.56 202 THR B O 1
ATOM 4712 N N . LEU B 1 203 ? 87.962 76.600 62.097 1.00 70.35 203 LEU B N 1
ATOM 4713 C CA . LEU B 1 203 ? 88.479 77.107 60.828 1.00 70.35 203 LEU B CA 1
ATOM 4714 C C . LEU B 1 203 ? 88.411 76.052 59.732 1.00 70.35 203 LEU B C 1
ATOM 4715 O O . LEU B 1 203 ? 88.104 76.374 58.577 1.00 70.35 203 LEU B O 1
ATOM 4720 N N . SER B 1 204 ? 88.664 74.785 60.076 1.00 75.82 204 SER B N 1
ATOM 4721 C CA . SER B 1 204 ? 88.516 73.715 59.093 1.00 75.82 204 SER B CA 1
ATOM 4722 C C . SER B 1 204 ? 87.069 73.540 58.657 1.00 75.82 204 SER B C 1
ATOM 4723 O O . SER B 1 204 ? 86.806 73.234 57.483 1.00 75.82 204 SER B O 1
ATOM 4726 N N . HIS B 1 205 ? 86.128 73.751 59.583 1.00 80.24 205 HIS B N 1
ATOM 4727 C CA . HIS B 1 205 ? 84.711 73.694 59.245 1.00 80.24 205 HIS B CA 1
ATOM 4728 C C . HIS B 1 205 ? 84.333 74.759 58.229 1.00 80.24 205 HIS B C 1
ATOM 4729 O O . HIS B 1 205 ? 83.618 74.470 57.261 1.00 80.24 205 HIS B O 1
ATOM 4736 N N . PHE B 1 206 ? 84.818 75.989 58.421 1.00 85.89 206 PHE B N 1
ATOM 4737 C CA . PHE B 1 206 ? 84.488 77.038 57.463 1.00 85.89 206 PHE B CA 1
ATOM 4738 C C . PHE B 1 206 ? 85.114 76.783 56.104 1.00 85.89 206 PHE B C 1
ATOM 4739 O O . PHE B 1 206 ? 84.501 77.110 55.086 1.00 85.89 206 PHE B O 1
ATOM 4747 N N . LEU B 1 207 ? 86.321 76.214 56.060 1.00 86.96 207 LEU B N 1
ATOM 4748 C CA . LEU B 1 207 ? 86.975 76.034 54.767 1.00 86.96 207 LEU B CA 1
ATOM 4749 C C . LEU B 1 207 ? 86.276 74.978 53.924 1.00 86.96 207 LEU B C 1
ATOM 4750 O O . LEU B 1 207 ? 86.074 75.178 52.719 1.00 86.96 207 LEU B O 1
ATOM 4755 N N . GLN B 1 208 ? 85.841 73.877 54.542 1.00 87.47 208 GLN B N 1
ATOM 4756 C CA . GLN B 1 208 ? 85.094 72.881 53.775 1.00 87.47 208 GLN B CA 1
ATOM 4757 C C . GLN B 1 208 ? 83.716 73.401 53.370 1.00 87.47 208 GLN B C 1
ATOM 4758 O O . GLN B 1 208 ? 83.267 73.185 52.231 1.00 87.47 208 GLN B O 1
ATOM 4764 N N . ASP B 1 209 ? 83.048 74.128 54.270 1.00 94.35 209 ASP B N 1
ATOM 4765 C CA . ASP B 1 209 ? 81.724 74.638 53.941 1.00 94.35 209 ASP B CA 1
ATOM 4766 C C . ASP B 1 209 ? 81.782 75.766 52.918 1.00 94.35 209 ASP B C 1
ATOM 4767 O O . ASP B 1 209 ? 80.815 75.973 52.179 1.00 94.35 209 ASP B O 1
ATOM 4772 N N . PHE B 1 210 ? 82.894 76.500 52.852 1.00 96.13 210 PHE B N 1
ATOM 4773 C CA . PHE B 1 210 ? 83.055 77.480 51.786 1.00 96.13 210 PHE B CA 1
ATOM 4774 C C . PHE B 1 210 ? 83.302 76.800 50.459 1.00 96.13 210 PHE B C 1
ATOM 4775 O O . PHE B 1 210 ? 82.851 77.294 49.422 1.00 96.13 210 PHE B O 1
ATOM 4783 N N . GLY B 1 211 ? 84.016 75.671 50.476 1.00 101.24 211 GLY B N 1
ATOM 4784 C CA . GLY B 1 211 ? 84.211 74.907 49.254 1.00 101.24 211 GLY B CA 1
ATOM 4785 C C . GLY B 1 211 ? 82.918 74.389 48.657 1.00 101.24 211 GLY B C 1
ATOM 4786 O O . GLY B 1 211 ? 82.823 74.205 47.441 1.00 101.24 211 GLY B O 1
ATOM 4787 N N . ASP B 1 212 ? 81.904 74.162 49.490 1.00 108.25 212 ASP B N 1
ATOM 4788 C CA . ASP B 1 212 ? 80.597 73.797 48.945 1.00 108.25 212 ASP B CA 1
ATOM 4789 C C . ASP B 1 212 ? 79.711 75.008 48.642 1.00 108.25 212 ASP B C 1
ATOM 4790 O O . ASP B 1 212 ? 79.262 75.186 47.508 1.00 108.25 212 ASP B O 1
ATOM 4795 N N . GLU B 1 213 ? 79.449 75.844 49.645 1.00 111.05 213 GLU B N 1
ATOM 4796 C CA . GLU B 1 213 ? 78.395 76.856 49.597 1.00 111.05 213 GLU B CA 1
ATOM 4797 C C . GLU B 1 213 ? 78.799 78.129 48.849 1.00 111.05 213 GLU B C 1
ATOM 4798 O O . GLU B 1 213 ? 78.060 79.116 48.886 1.00 111.05 213 GLU B O 1
ATOM 4804 N N . TYR B 1 214 ? 79.944 78.153 48.170 1.00 107.91 214 TYR B N 1
ATOM 4805 C CA . TYR B 1 214 ? 80.268 79.330 47.375 1.00 107.91 214 TYR B CA 1
ATOM 4806 C C . TYR B 1 214 ? 79.491 79.357 46.068 1.00 107.91 214 TYR B C 1
ATOM 4807 O O . TYR B 1 214 ? 79.282 80.432 45.501 1.00 107.91 214 TYR B O 1
ATOM 4816 N N . PHE B 1 215 ? 79.018 78.206 45.606 1.00 110.85 215 PHE B N 1
ATOM 4817 C CA . PHE B 1 215 ? 78.444 78.099 44.275 1.00 110.85 215 PHE B CA 1
ATOM 4818 C C . PHE B 1 215 ? 76.963 77.748 44.334 1.00 110.85 215 PHE B C 1
ATOM 4819 O O . PHE B 1 215 ? 76.488 76.922 43.552 1.00 110.85 215 PHE B O 1
ATOM 4827 N N . GLU B 1 216 ? 76.229 78.357 45.257 1.00 110.20 216 GLU B N 1
ATOM 4828 C CA . GLU B 1 216 ? 74.784 78.168 45.312 1.00 110.20 216 GLU B CA 1
ATOM 4829 C C . GLU B 1 216 ? 74.052 79.484 45.086 1.00 110.20 216 GLU B C 1
ATOM 4830 O O . GLU B 1 216 ? 72.914 79.499 44.618 1.00 110.20 216 GLU B O 1
ATOM 4836 N N . ASP B 1 222 ? 63.112 79.395 54.638 1.00 154.96 222 ASP B N 1
ATOM 4837 C CA . ASP B 1 222 ? 63.716 80.717 54.752 1.00 154.96 222 ASP B CA 1
ATOM 4838 C C . ASP B 1 222 ? 64.535 80.822 56.035 1.00 154.96 222 ASP B C 1
ATOM 4839 O O . ASP B 1 222 ? 65.476 81.612 56.124 1.00 154.96 222 ASP B O 1
ATOM 4844 N N . TYR B 1 223 ? 64.167 80.010 57.030 1.00 155.74 223 TYR B N 1
ATOM 4845 C CA . TYR B 1 223 ? 64.881 80.023 58.303 1.00 155.74 223 TYR B CA 1
ATOM 4846 C C . TYR B 1 223 ? 66.150 79.184 58.239 1.00 155.74 223 TYR B C 1
ATOM 4847 O O . TYR B 1 223 ? 67.019 79.306 59.110 1.00 155.74 223 TYR B O 1
ATOM 4856 N N . LYS B 1 224 ? 66.271 78.325 57.227 1.00 151.97 224 LYS B N 1
ATOM 4857 C CA . LYS B 1 224 ? 67.500 77.574 57.026 1.00 151.97 224 LYS B CA 1
ATOM 4858 C C . LYS B 1 224 ? 68.650 78.469 56.594 1.00 151.97 224 LYS B C 1
ATOM 4859 O O . LYS B 1 224 ? 69.808 78.161 56.899 1.00 151.97 224 LYS B O 1
ATOM 4865 N N . VAL B 1 225 ? 68.348 79.568 55.897 1.00 148.95 225 VAL B N 1
ATOM 4866 C CA . VAL B 1 225 ? 69.361 80.565 55.567 1.00 148.95 225 VAL B CA 1
ATOM 4867 C C . VAL B 1 225 ? 69.890 81.220 56.837 1.00 148.95 225 VAL B C 1
ATOM 4868 O O . VAL B 1 225 ? 71.097 81.442 56.982 1.00 148.95 225 VAL B O 1
ATOM 4872 N N . VAL B 1 226 ? 69.005 81.483 57.800 1.00 148.06 226 VAL B N 1
ATOM 4873 C CA . VAL B 1 226 ? 69.440 82.069 59.064 1.00 148.06 226 VAL B CA 1
ATOM 4874 C C . VAL B 1 226 ? 70.180 81.035 59.906 1.00 148.06 226 VAL B C 1
ATOM 4875 O O . VAL B 1 226 ? 71.089 81.377 60.675 1.00 148.06 226 VAL B O 1
ATOM 4879 N N . GLU B 1 227 ? 69.821 79.754 59.758 1.00 143.68 227 GLU B N 1
ATOM 4880 C CA . GLU B 1 227 ? 70.533 78.691 60.463 1.00 143.68 227 GLU B CA 1
ATOM 4881 C C . GLU B 1 227 ? 71.968 78.562 59.971 1.00 143.68 227 GLU B C 1
ATOM 4882 O O . GLU B 1 227 ? 72.906 78.559 60.777 1.00 143.68 227 GLU B O 1
ATOM 4888 N N . LYS B 1 228 ? 72.164 78.481 58.652 1.00 140.50 228 LYS B N 1
ATOM 4889 C CA . LYS B 1 228 ? 73.520 78.429 58.119 1.00 140.50 228 LYS B CA 1
ATOM 4890 C C . LYS B 1 228 ? 74.250 79.757 58.282 1.00 140.50 228 LYS B C 1
ATOM 4891 O O . LYS B 1 228 ? 75.487 79.766 58.304 1.00 140.50 228 LYS B O 1
ATOM 4897 N N . ARG B 1 229 ? 73.513 80.867 58.417 1.00 136.68 229 ARG B N 1
ATOM 4898 C CA . ARG B 1 229 ? 74.119 82.138 58.798 1.00 136.68 229 ARG B CA 1
ATOM 4899 C C . ARG B 1 229 ? 74.755 82.050 60.176 1.00 136.68 229 ARG B C 1
ATOM 4900 O O . ARG B 1 229 ? 75.879 82.524 60.374 1.00 136.68 229 ARG B O 1
ATOM 4908 N N . LYS B 1 230 ? 74.050 81.443 61.135 1.00 132.29 230 LYS B N 1
ATOM 4909 C CA . LYS B 1 230 ? 74.635 81.208 62.453 1.00 132.29 230 LYS B CA 1
ATOM 4910 C C . LYS B 1 230 ? 75.835 80.276 62.358 1.00 132.29 230 LYS B C 1
ATOM 4911 O O . LYS B 1 230 ? 76.907 80.571 62.904 1.00 132.29 230 LYS B O 1
ATOM 4917 N N . LYS B 1 231 ? 75.679 79.171 61.618 1.00 127.57 231 LYS B N 1
ATOM 4918 C CA . LYS B 1 231 ? 76.705 78.134 61.537 1.00 127.57 231 LYS B CA 1
ATOM 4919 C C . LYS B 1 231 ? 77.975 78.607 60.849 1.00 127.57 231 LYS B C 1
ATOM 4920 O O . LYS B 1 231 ? 79.050 78.067 61.130 1.00 127.57 231 LYS B O 1
ATOM 4926 N N . ASN B 1 232 ? 77.883 79.593 59.960 1.00 121.12 232 ASN B N 1
ATOM 4927 C CA . ASN B 1 232 ? 79.098 80.155 59.386 1.00 121.12 232 ASN B CA 1
ATOM 4928 C C . ASN B 1 232 ? 79.643 81.290 60.241 1.00 121.12 232 ASN B C 1
ATOM 4929 O O . ASN B 1 232 ? 80.810 81.253 60.638 1.00 121.12 232 ASN B O 1
ATOM 4934 N N . LEU B 1 233 ? 78.808 82.286 60.561 1.00 112.91 233 LEU B N 1
ATOM 4935 C CA . LEU B 1 233 ? 79.310 83.537 61.125 1.00 112.91 233 LEU B CA 1
ATOM 4936 C C . LEU B 1 233 ? 79.825 83.359 62.547 1.00 112.91 233 LEU B C 1
ATOM 4937 O O . LEU B 1 233 ? 80.911 83.849 62.887 1.00 112.91 233 LEU B O 1
ATOM 4942 N N . GLU B 1 234 ? 79.066 82.651 63.391 1.00 111.87 234 GLU B N 1
ATOM 4943 C CA . GLU B 1 234 ? 79.356 82.660 64.818 1.00 111.87 234 GLU B CA 1
ATOM 4944 C C . GLU B 1 234 ? 80.625 81.901 65.169 1.00 111.87 234 GLU B C 1
ATOM 4945 O O . GLU B 1 234 ? 81.259 82.221 66.180 1.00 111.87 234 GLU B O 1
ATOM 4951 N N . ARG B 1 235 ? 81.046 80.960 64.331 1.00 104.55 235 ARG B N 1
ATOM 4952 C CA . ARG B 1 235 ? 82.205 80.147 64.668 1.00 104.55 235 ARG B CA 1
ATOM 4953 C C . ARG B 1 235 ? 83.498 80.951 64.547 1.00 104.55 235 ARG B C 1
ATOM 4954 O O . ARG B 1 235 ? 84.249 81.100 65.523 1.00 104.55 235 ARG B O 1
ATOM 4962 N N . TYR B 1 236 ? 83.762 81.514 63.368 1.00 96.87 236 TYR B N 1
ATOM 4963 C CA . TYR B 1 236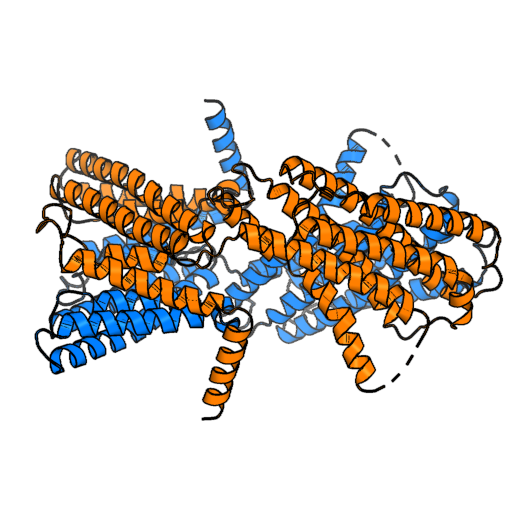 ? 84.970 82.314 63.236 1.00 96.87 236 TYR B CA 1
ATOM 4964 C C . TYR B 1 236 ? 84.865 83.633 63.986 1.00 96.87 236 TYR B C 1
ATOM 4965 O O . TYR B 1 236 ? 85.898 84.235 64.290 1.00 96.87 236 TYR B O 1
ATOM 4974 N N . LYS B 1 237 ? 83.655 84.108 64.289 1.00 94.73 237 LYS B N 1
ATOM 4975 C CA . LYS B 1 237 ? 83.577 85.269 65.159 1.00 94.73 237 LYS B CA 1
ATOM 4976 C C . LYS B 1 237 ? 83.812 84.907 66.616 1.00 94.73 237 LYS B C 1
ATOM 4977 O O . LYS B 1 237 ? 84.095 85.798 67.421 1.00 94.73 237 LYS B O 1
ATOM 4983 N N . SER B 1 238 ? 83.706 83.630 66.972 1.00 92.38 238 SER B N 1
ATOM 4984 C CA . SER B 1 238 ? 84.181 83.194 68.275 1.00 92.38 238 SER B CA 1
ATOM 4985 C C . SER B 1 238 ? 85.690 83.028 68.309 1.00 92.38 238 SER B C 1
ATOM 4986 O O . SER B 1 238 ? 86.282 83.075 69.390 1.00 92.38 238 SER B O 1
ATOM 4989 N N . VAL B 1 239 ? 86.325 82.822 67.154 1.00 81.07 239 VAL B N 1
ATOM 4990 C CA . VAL B 1 239 ? 87.787 82.777 67.122 1.00 81.07 239 VAL B CA 1
ATOM 4991 C C . VAL B 1 239 ? 88.371 84.168 67.342 1.00 81.07 239 VAL B C 1
ATOM 4992 O O . VAL B 1 239 ? 89.362 84.334 68.063 1.00 81.07 239 VAL B O 1
ATOM 4996 N N . LEU B 1 240 ? 87.739 85.194 66.767 1.00 80.84 240 LEU B N 1
ATOM 4997 C CA . LEU B 1 240 ? 88.299 86.543 66.789 1.00 80.84 240 LEU B CA 1
ATOM 4998 C C . LEU B 1 240 ? 88.259 87.176 68.173 1.00 80.84 240 LEU B C 1
ATOM 4999 O O . LEU B 1 240 ? 89.126 87.989 68.504 1.00 80.84 240 LEU B O 1
ATOM 5004 N N . ASP B 1 241 ? 87.266 86.825 68.989 1.00 80.15 241 ASP B N 1
ATOM 5005 C CA . ASP B 1 241 ? 87.059 87.446 70.290 1.00 80.15 241 ASP B CA 1
ATOM 5006 C C . ASP B 1 241 ? 87.717 86.665 71.417 1.00 80.15 241 ASP B C 1
ATOM 5007 O O . ASP B 1 241 ? 87.285 86.760 72.569 1.00 80.15 241 ASP B O 1
ATOM 5012 N N . SER B 1 242 ? 88.752 85.889 71.115 1.00 71.68 242 SER B N 1
ATOM 5013 C CA . SER B 1 242 ? 89.383 85.074 72.141 1.00 71.68 242 SER B CA 1
ATOM 5014 C C . SER B 1 242 ? 90.877 85.322 72.194 1.00 71.68 242 SER B C 1
ATOM 5015 O O . SER B 1 242 ? 91.659 84.377 72.285 1.00 71.68 242 SER B O 1
ATOM 5018 N N . LYS B 1 243 ? 91.315 86.560 71.999 1.00 63.97 243 LYS B N 1
ATOM 5019 C CA . LYS B 1 243 ? 92.733 86.864 72.191 1.00 63.97 243 LYS B CA 1
ATOM 5020 C C . LYS B 1 243 ? 93.050 86.830 73.696 1.00 63.97 243 LYS B C 1
ATOM 5021 O O . LYS B 1 243 ? 94.040 86.234 74.168 1.00 63.97 243 LYS B O 1
ATOM 5027 N N . SER B 1 244 ? 92.140 87.455 74.442 1.00 60.95 244 SER B N 1
ATOM 5028 C CA . SER B 1 244 ? 92.228 87.599 75.892 1.00 60.95 244 SER B CA 1
ATOM 5029 C C . SER B 1 244 ? 92.172 86.283 76.646 1.00 60.95 244 SER B C 1
ATOM 5030 O O . SER B 1 244 ? 92.889 86.093 77.625 1.00 60.95 244 SER B O 1
ATOM 5033 N N . ASP B 1 245 ? 91.311 85.375 76.198 1.00 61.63 245 ASP B N 1
ATOM 5034 C CA . ASP B 1 245 ? 91.193 84.079 76.849 1.00 61.63 245 ASP B CA 1
ATOM 5035 C C . ASP B 1 245 ? 92.510 83.327 76.732 1.00 61.63 245 ASP B C 1
ATOM 5036 O O . ASP B 1 245 ? 92.967 82.713 77.690 1.00 61.63 245 ASP B O 1
ATOM 5041 N N . GLU B 1 246 ? 93.120 83.381 75.553 1.00 54.72 246 GLU B N 1
ATOM 5042 C CA . GLU B 1 246 ? 94.401 82.734 75.337 1.00 54.72 246 GLU B CA 1
ATOM 5043 C C . GLU B 1 246 ? 95.465 83.376 76.218 1.00 54.72 246 GLU B C 1
ATOM 5044 O O . GLU B 1 246 ? 96.302 82.683 76.788 1.00 54.72 246 GLU B O 1
ATOM 5050 N N . GLU B 1 247 ? 95.434 84.703 76.329 1.00 55.94 247 GLU B N 1
ATOM 5051 C CA . GLU B 1 247 ? 96.418 85.400 77.168 1.00 55.94 247 GLU B CA 1
ATOM 5052 C C . GLU B 1 247 ? 96.346 85.056 78.667 1.00 55.94 247 GLU B C 1
ATOM 5053 O O . GLU B 1 247 ? 97.370 84.914 79.333 1.00 55.94 247 GLU B O 1
ATOM 5059 N N . ALA B 1 248 ? 95.125 84.935 79.176 1.00 46.28 248 ALA B N 1
ATOM 5060 C CA . ALA B 1 248 ? 94.815 84.647 80.571 1.00 46.28 248 ALA B CA 1
ATOM 5061 C C . ALA B 1 248 ? 95.144 83.209 80.923 1.00 46.28 248 ALA B C 1
ATOM 5062 O O . ALA B 1 248 ? 95.760 82.947 81.961 1.00 46.28 248 ALA B O 1
ATOM 5064 N N . LEU B 1 249 ? 94.773 82.265 80.060 1.00 40.60 249 LEU B N 1
ATOM 5065 C CA . LEU B 1 249 ? 95.094 80.870 80.319 1.00 40.60 249 LEU B CA 1
ATOM 5066 C C . LEU B 1 249 ? 96.584 80.595 80.199 1.00 40.60 249 LEU B C 1
ATOM 5067 O O . LEU B 1 249 ? 97.086 79.685 80.854 1.00 40.60 249 LEU B O 1
ATOM 5072 N N . ALA B 1 250 ? 97.314 81.374 79.401 1.00 40.96 250 ALA B N 1
ATOM 5073 C CA . ALA B 1 250 ? 98.759 81.185 79.337 1.00 40.96 250 ALA B CA 1
ATOM 5074 C C . ALA B 1 250 ? 99.436 81.693 80.597 1.00 40.96 250 ALA B C 1
ATOM 5075 O O . ALA B 1 250 ? 100.364 81.051 81.109 1.00 40.96 250 ALA B O 1
ATOM 5077 N N . ASN B 1 251 ? 98.980 82.840 81.115 1.00 45.55 251 ASN B N 1
ATOM 5078 C CA . ASN B 1 251 ? 99.534 83.374 82.354 1.00 45.55 251 ASN B CA 1
ATOM 5079 C C . ASN B 1 251 ? 99.245 82.467 83.529 1.00 45.55 251 ASN B C 1
ATOM 5080 O O . ASN B 1 251 ? 100.068 82.361 84.440 1.00 45.55 251 ASN B O 1
ATOM 5085 N N . TYR B 1 252 ? 98.101 81.790 83.519 1.00 38.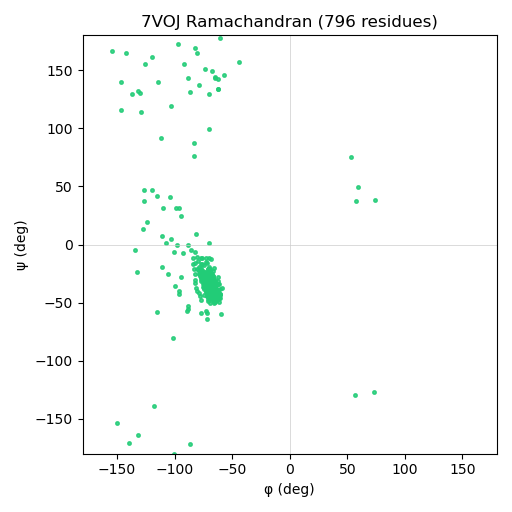43 252 TYR B N 1
ATOM 5086 C CA . TYR B 1 252 ? 97.823 80.821 84.566 1.00 38.43 252 TYR B CA 1
ATOM 5087 C C . TYR B 1 252 ? 98.620 79.545 84.389 1.00 38.43 252 TYR B C 1
ATOM 5088 O O . TYR B 1 252 ? 99.171 79.035 85.362 1.00 38.43 252 TYR B O 1
ATOM 5097 N N . ALA B 1 253 ? 98.720 79.030 83.168 1.00 38.42 253 ALA B N 1
ATOM 5098 C CA . ALA B 1 253 ? 99.392 77.766 82.915 1.00 38.42 253 ALA B CA 1
ATOM 5099 C C . ALA B 1 253 ? 100.892 77.829 83.097 1.00 38.42 253 ALA B C 1
ATOM 5100 O O . ALA B 1 253 ? 101.535 76.778 83.104 1.00 38.42 253 ALA B O 1
ATOM 5102 N N . GLU B 1 254 ? 101.474 79.014 83.225 1.00 42.11 254 GLU B N 1
ATOM 5103 C CA . GLU B 1 254 ? 102.887 79.070 83.557 1.00 42.11 254 GLU B CA 1
ATOM 5104 C C . GLU B 1 254 ? 103.165 78.783 85.026 1.00 42.11 254 GLU B C 1
ATOM 5105 O O . GLU B 1 254 ? 104.324 78.569 85.387 1.00 42.11 254 GLU B O 1
ATOM 5111 N N . TRP B 1 255 ? 102.137 78.756 85.875 1.00 33.78 255 TRP B N 1
ATOM 5112 C CA . TRP B 1 255 ? 102.297 78.552 87.307 1.00 33.78 255 TRP B CA 1
ATOM 5113 C C . TRP B 1 255 ? 102.184 77.099 87.738 1.00 33.78 255 TRP B C 1
ATOM 5114 O O . TRP B 1 255 ? 102.435 76.805 88.904 1.00 33.78 255 TRP B O 1
ATOM 5125 N N . GLU B 1 256 ? 101.819 76.191 86.844 1.00 36.43 256 GLU B N 1
ATOM 5126 C CA . GLU B 1 256 ? 101.359 74.873 87.249 1.00 36.43 256 GLU B CA 1
ATOM 5127 C C . GLU B 1 256 ? 102.505 73.860 87.316 1.00 36.43 256 GLU B C 1
ATOM 5128 O O . GLU B 1 256 ? 103.526 74.020 86.648 1.00 36.43 256 GLU B O 1
ATOM 5134 N N . PRO B 1 257 ? 102.361 72.811 88.120 1.00 36.26 257 PRO B N 1
ATOM 5135 C CA . PRO B 1 257 ? 103.375 71.770 88.167 1.00 36.26 257 PRO B CA 1
ATOM 5136 C C . PRO B 1 257 ? 103.213 70.801 87.011 1.00 36.26 257 PRO B C 1
ATOM 5137 O O . PRO B 1 257 ? 102.171 70.799 86.344 1.00 36.26 257 PRO B O 1
ATOM 5141 N N . PRO B 1 258 ? 104.234 69.980 86.737 1.00 43.46 258 PRO B N 1
ATOM 5142 C CA . PRO B 1 258 ? 104.018 69.071 85.611 1.00 43.46 258 PRO B CA 1
ATOM 5143 C C . PRO B 1 258 ? 102.985 68.011 85.963 1.00 43.46 258 PRO B C 1
ATOM 5144 O O . PRO B 1 258 ? 103.102 67.364 87.000 1.00 43.46 258 PRO B O 1
ATOM 5148 N N . HIS B 1 259 ? 101.988 67.837 85.103 1.00 44.22 259 HIS B N 1
ATOM 5149 C CA . HIS B 1 259 ? 100.948 66.845 85.334 1.00 44.22 259 HIS B CA 1
ATOM 5150 C C . HIS B 1 259 ? 100.695 65.995 84.099 1.00 44.22 259 HIS B C 1
ATOM 5151 O O . HIS B 1 259 ? 100.532 66.521 83.001 1.00 44.22 259 HIS B O 1
ATOM 5158 N N . GLY B 1 260 ? 100.652 64.681 84.276 1.00 51.69 260 GLY B N 1
ATOM 5159 C CA . GLY B 1 260 ? 100.384 63.789 83.165 1.00 51.69 260 GLY B CA 1
ATOM 5160 C C . GLY B 1 260 ? 101.347 63.935 82.004 1.00 51.69 260 GLY B C 1
ATOM 5161 O O . GLY B 1 260 ? 102.565 63.914 82.178 1.00 51.69 260 GLY B O 1
ATOM 5162 N N . GLN B 1 261 ? 100.783 64.085 80.811 1.00 57.85 261 GLN B N 1
ATOM 5163 C CA . GLN B 1 261 ? 101.557 64.225 79.583 1.00 57.85 261 GLN B CA 1
ATOM 5164 C C . GLN B 1 261 ? 102.441 65.467 79.540 1.00 57.85 261 GLN B C 1
ATOM 5165 O O . GLN B 1 261 ? 103.564 65.414 79.041 1.00 57.85 261 GLN B O 1
ATOM 5171 N N . PHE B 1 262 ? 101.936 66.584 80.051 1.00 49.45 262 PHE B N 1
ATOM 5172 C CA . PHE B 1 262 ? 102.704 67.822 80.027 1.00 49.45 262 PHE B CA 1
ATOM 5173 C C . PHE B 1 262 ? 103.996 67.728 80.834 1.00 49.45 262 PHE B C 1
ATOM 5174 O O . PHE B 1 262 ? 104.011 67.245 81.963 1.00 49.45 262 PHE B O 1
ATOM 5182 N N . ARG B 1 263 ? 105.078 68.205 80.231 1.00 61.92 263 ARG B N 1
ATOM 5183 C CA . ARG B 1 263 ? 106.401 68.217 80.845 1.00 61.92 263 ARG B CA 1
ATOM 5184 C C . ARG B 1 263 ? 106.560 69.409 81.777 1.00 61.92 263 ARG B C 1
ATOM 5185 O O . ARG B 1 263 ? 105.726 70.312 81.779 1.00 61.92 263 ARG B O 1
ATOM 5193 N N . PHE B 1 264 ? 107.630 69.416 82.570 1.00 65.58 264 PHE B N 1
ATOM 5194 C CA . PHE B 1 264 ? 107.874 70.529 83.485 1.00 65.58 264 PHE B CA 1
ATOM 5195 C C . PHE B 1 264 ? 108.053 71.824 82.699 1.00 65.58 264 PHE B C 1
ATOM 5196 O O . PHE B 1 264 ? 107.530 72.869 83.085 1.00 65.58 264 PHE B O 1
ATOM 5204 N N . ARG B 1 265 ? 108.791 71.753 81.596 1.00 67.85 265 ARG B N 1
ATOM 5205 C CA . ARG B 1 265 ? 108.974 72.911 80.741 1.00 67.85 265 ARG B CA 1
ATOM 5206 C C . ARG B 1 265 ? 108.056 72.674 79.557 1.00 67.85 265 ARG B C 1
ATOM 5207 O O . ARG B 1 265 ? 108.204 71.699 78.822 1.00 67.85 265 ARG B O 1
ATOM 5215 N N . HIS B 1 266 ? 107.108 73.582 79.375 1.00 59.67 266 HIS B N 1
ATOM 5216 C CA . HIS B 1 266 ? 106.129 73.477 78.314 1.00 59.67 266 HIS B CA 1
ATOM 5217 C C . HIS B 1 266 ? 105.947 74.842 77.685 1.00 59.67 266 HIS B C 1
ATOM 5218 O O . HIS B 1 266 ? 105.759 75.823 78.411 1.00 59.67 266 HIS B O 1
ATOM 5225 N N . PRO B 1 267 ? 106.022 74.959 76.379 1.00 53.46 267 PRO B N 1
ATOM 5226 C CA . PRO B 1 267 ? 106.092 76.278 75.733 1.00 53.46 267 PRO B CA 1
ATOM 5227 C C . PRO B 1 267 ? 104.746 76.962 75.529 1.00 53.46 267 PRO B C 1
ATOM 5228 O O . PRO B 1 267 ? 104.099 76.848 74.508 1.00 53.46 267 PRO B O 1
ATOM 5232 N N . TRP B 1 268 ? 104.294 77.705 76.535 1.00 47.19 268 TRP B N 1
ATOM 5233 C CA . TRP B 1 268 ? 102.993 78.351 76.416 1.00 47.19 268 TRP B CA 1
ATOM 5234 C C . TRP B 1 268 ? 103.035 79.607 75.558 1.00 47.19 268 TRP B C 1
ATOM 5235 O O . TRP B 1 268 ? 102.011 79.973 74.967 1.00 47.19 268 TRP B O 1
ATOM 5246 N N . LYS B 1 269 ? 104.192 80.257 75.445 1.00 51.17 269 LYS B N 1
ATOM 5247 C CA . LYS B 1 269 ? 104.299 81.390 74.537 1.00 51.17 269 LYS B CA 1
ATOM 5248 C C . LYS B 1 269 ? 104.195 80.953 73.084 1.00 51.17 269 LYS B C 1
ATOM 5249 O O . LYS B 1 269 ? 103.700 81.713 72.244 1.00 51.17 269 LYS B O 1
ATOM 5255 N N . GLN B 1 270 ? 104.613 79.725 72.774 1.00 50.02 270 GLN B N 1
ATOM 5256 C CA . GLN B 1 270 ? 104.399 79.201 71.433 1.00 50.02 270 GLN B CA 1
ATOM 5257 C C . GLN B 1 270 ? 102.930 78.927 71.164 1.00 50.02 270 GLN B C 1
ATOM 5258 O O . GLN B 1 270 ? 102.485 79.067 70.023 1.00 50.02 270 GLN B O 1
ATOM 5264 N N . TYR B 1 271 ? 102.162 78.557 72.191 1.00 45.43 271 TYR B N 1
ATOM 5265 C CA . TYR B 1 271 ? 100.721 78.408 72.025 1.00 45.43 271 TYR B CA 1
ATOM 5266 C C . TYR B 1 271 ? 100.063 79.738 71.701 1.00 45.43 271 TYR B C 1
ATOM 5267 O O . TYR B 1 271 ? 99.159 79.801 70.862 1.00 45.43 271 TYR B O 1
ATOM 5276 N N . VAL B 1 272 ? 100.509 80.818 72.344 1.00 49.99 272 VAL B N 1
ATOM 5277 C CA . VAL B 1 272 ? 99.913 82.116 72.036 1.00 49.99 272 VAL B CA 1
ATOM 5278 C C . VAL B 1 272 ? 100.376 82.626 70.670 1.00 49.99 272 VAL B C 1
ATOM 5279 O O . VAL B 1 272 ? 99.643 83.361 69.994 1.00 49.99 272 VAL B O 1
ATOM 5283 N N . ALA B 1 273 ? 101.557 82.208 70.209 1.00 51.41 273 ALA B N 1
ATOM 5284 C CA . ALA B 1 273 ? 101.979 82.565 68.856 1.00 51.41 273 ALA B CA 1
ATOM 5285 C C . ALA B 1 273 ? 101.131 81.868 67.795 1.00 51.41 273 ALA B C 1
ATOM 5286 O O . ALA B 1 273 ? 100.727 82.495 66.805 1.00 51.41 273 ALA B O 1
ATOM 5288 N N . VAL B 1 274 ? 100.841 80.577 67.986 1.00 51.99 274 VAL B N 1
ATOM 5289 C CA . VAL B 1 274 ? 99.982 79.859 67.047 1.00 51.99 274 VAL B CA 1
ATOM 5290 C C . VAL B 1 274 ? 98.559 80.396 67.098 1.00 51.99 274 VAL B C 1
ATOM 5291 O O . VAL B 1 274 ? 97.873 80.457 66.069 1.00 51.99 274 VAL B O 1
ATOM 5295 N N . GLY B 1 275 ? 98.110 80.846 68.270 1.00 55.93 275 GLY B N 1
ATOM 5296 C CA . GLY B 1 275 ? 96.810 81.491 68.350 1.00 55.93 275 GLY B CA 1
ATOM 5297 C C . GLY B 1 275 ? 96.743 82.788 67.566 1.00 55.93 275 GLY B C 1
ATOM 5298 O O . GLY B 1 275 ? 95.720 83.100 66.953 1.00 55.93 275 GLY B O 1
ATOM 5299 N N . ALA B 1 276 ? 97.846 83.539 67.540 1.00 57.34 276 ALA B N 1
ATOM 5300 C CA . ALA B 1 276 ? 97.878 84.780 66.772 1.00 57.34 276 ALA B CA 1
ATOM 5301 C C . ALA B 1 276 ? 97.838 84.519 65.272 1.00 57.34 276 ALA B C 1
ATOM 5302 O O . ALA B 1 276 ? 97.182 85.256 64.522 1.00 57.34 276 ALA B O 1
ATOM 5304 N N . LEU B 1 277 ? 98.531 83.473 64.817 1.00 58.09 277 LEU B N 1
ATOM 5305 C CA . LEU B 1 277 ? 98.477 83.116 63.401 1.00 58.09 277 LEU B CA 1
ATOM 5306 C C . LEU B 1 277 ? 97.090 82.641 62.979 1.00 58.09 277 LEU B C 1
ATOM 5307 O O . LEU B 1 277 ? 96.631 82.969 61.874 1.00 58.09 277 LEU B O 1
ATOM 5312 N N . LEU B 1 278 ? 96.396 81.901 63.848 1.00 60.25 278 LEU B N 1
ATOM 5313 C CA . LEU B 1 278 ? 95.008 81.548 63.567 1.00 60.25 278 LEU B CA 1
ATOM 5314 C C . LEU B 1 278 ? 94.105 82.770 63.536 1.00 60.25 278 LEU B C 1
ATOM 5315 O O . LEU B 1 278 ? 93.116 82.785 62.798 1.00 60.25 278 LEU B O 1
ATOM 5320 N N . ARG B 1 279 ? 94.423 83.802 64.314 1.00 62.94 279 ARG B N 1
ATOM 5321 C CA . ARG B 1 279 ? 93.604 85.006 64.260 1.00 62.94 279 ARG B CA 1
ATOM 5322 C C . ARG B 1 279 ? 93.796 85.762 62.952 1.00 62.94 279 ARG B C 1
ATOM 5323 O O . ARG B 1 279 ? 92.859 86.410 62.474 1.00 62.94 279 ARG B O 1
ATOM 5331 N N . GLN B 1 280 ? 94.985 85.682 62.349 1.00 67.99 280 GLN B N 1
ATOM 5332 C CA . GLN B 1 280 ? 95.152 86.255 61.012 1.00 67.99 280 GLN B CA 1
ATOM 5333 C C . GLN B 1 280 ? 94.340 85.492 59.971 1.00 67.99 280 GLN B C 1
ATOM 5334 O O . GLN B 1 280 ? 93.752 86.099 59.059 1.00 67.99 280 GLN B O 1
ATOM 5340 N N . CYS B 1 281 ? 94.295 84.159 60.091 1.00 71.20 281 CYS B N 1
ATOM 5341 C CA . CYS B 1 281 ? 93.407 83.373 59.235 1.00 71.20 281 CYS B CA 1
ATOM 5342 C C . CYS B 1 281 ? 91.946 83.740 59.445 1.00 71.20 281 CYS B C 1
ATOM 5343 O O . CYS B 1 281 ? 91.160 83.719 58.495 1.00 71.20 281 CYS B O 1
ATOM 5346 N N . ALA B 1 282 ? 91.569 84.099 60.669 1.00 74.27 282 ALA B N 1
ATOM 5347 C CA . ALA B 1 282 ? 90.197 84.520 60.912 1.00 74.27 282 ALA B CA 1
ATOM 5348 C C . ALA B 1 282 ? 89.899 85.881 60.300 1.00 74.27 282 ALA B C 1
ATOM 5349 O O . ALA B 1 282 ? 88.751 86.141 59.931 1.00 74.27 282 ALA B O 1
ATOM 5351 N N . TYR B 1 283 ? 90.909 86.755 60.186 1.00 76.99 283 TYR B N 1
ATOM 5352 C CA . TYR B 1 283 ? 90.734 88.023 59.469 1.00 76.99 283 TYR B CA 1
ATOM 5353 C C . TYR B 1 283 ? 90.381 87.776 58.009 1.00 76.99 283 TYR B C 1
ATOM 5354 O O . TYR B 1 283 ? 89.420 88.352 57.475 1.00 76.99 283 TYR B O 1
ATOM 5363 N N . ARG B 1 284 ? 91.162 86.919 57.346 1.00 80.38 284 ARG B N 1
ATOM 5364 C CA . ARG B 1 284 ? 90.913 86.632 55.935 1.00 80.38 284 ARG B CA 1
ATOM 5365 C C . ARG B 1 284 ? 89.586 85.914 55.727 1.00 80.38 284 ARG B C 1
ATOM 5366 O O . ARG B 1 284 ? 88.874 86.192 54.754 1.00 80.38 284 ARG B O 1
ATOM 5374 N N . ILE B 1 285 ? 89.224 85.023 56.649 1.00 83.49 285 ILE B N 1
ATOM 5375 C CA . ILE B 1 285 ? 87.949 84.321 56.579 1.00 83.49 285 ILE B CA 1
ATOM 5376 C C . ILE B 1 285 ? 86.786 85.288 56.790 1.00 83.49 285 ILE B C 1
ATOM 5377 O O . ILE B 1 285 ? 85.718 85.144 56.178 1.00 83.49 285 ILE B O 1
ATOM 5382 N N . ASP B 1 286 ? 87.000 86.323 57.606 1.00 88.17 286 ASP B N 1
ATOM 5383 C CA . ASP B 1 286 ? 85.994 87.364 57.789 1.00 88.17 286 ASP B CA 1
ATOM 5384 C C . ASP B 1 286 ? 85.742 88.133 56.502 1.00 88.17 286 ASP B C 1
ATOM 5385 O O . ASP B 1 286 ? 84.591 88.443 56.173 1.00 88.17 286 ASP B O 1
ATOM 5390 N N . ALA B 1 287 ? 86.795 88.445 55.755 1.00 89.65 287 ALA B N 1
ATOM 5391 C CA . ALA B 1 287 ? 86.608 89.161 54.499 1.00 89.65 287 ALA B CA 1
ATOM 5392 C C . ALA B 1 287 ? 85.797 88.315 53.517 1.00 89.65 287 ALA B C 1
ATOM 5393 O O . ALA B 1 287 ? 84.879 88.810 52.851 1.00 89.65 287 ALA B O 1
ATOM 5395 N N . LEU B 1 288 ? 86.098 87.024 53.439 1.00 92.07 288 LEU B N 1
ATOM 5396 C CA . LEU B 1 288 ? 85.382 86.144 52.518 1.00 92.07 288 LEU B CA 1
ATOM 5397 C C . LEU B 1 288 ? 83.892 86.058 52.841 1.00 92.07 288 LEU B C 1
ATOM 5398 O O . LEU B 1 288 ? 83.041 86.072 51.945 1.00 92.07 288 LEU B O 1
ATOM 5403 N N . ASN B 1 289 ? 83.581 85.992 54.129 1.00 100.24 289 ASN B N 1
ATOM 5404 C CA . ASN B 1 289 ? 82.200 85.876 54.572 1.00 100.24 289 ASN B CA 1
ATOM 5405 C C . ASN B 1 289 ? 81.361 87.078 54.156 1.00 100.24 289 ASN B C 1
ATOM 5406 O O . ASN B 1 289 ? 80.214 86.925 53.730 1.00 100.24 289 ASN B O 1
ATOM 5411 N N . SER B 1 290 ? 81.932 88.273 54.263 1.00 100.24 290 SER B N 1
ATOM 5412 C CA . SER B 1 290 ? 81.199 89.475 53.896 1.00 100.24 290 SER B CA 1
ATOM 5413 C C . SER B 1 290 ? 80.836 89.438 52.418 1.00 100.24 290 SER B C 1
ATOM 5414 O O . SER B 1 290 ? 79.698 89.723 52.043 1.00 100.24 290 SER B O 1
ATOM 5417 N N . TYR B 1 291 ? 81.791 89.039 51.584 1.00 103.46 291 TYR B N 1
ATOM 5418 C CA . TYR B 1 291 ? 81.546 88.945 50.149 1.00 103.46 291 TYR B CA 1
ATOM 5419 C C . TYR B 1 291 ? 80.486 87.897 49.850 1.00 103.46 291 TYR B C 1
ATOM 5420 O O . TYR B 1 291 ? 79.633 88.091 48.985 1.00 103.46 291 TYR B O 1
ATOM 5429 N N . ILE B 1 292 ? 80.542 86.783 50.571 1.00 107.87 292 ILE B N 1
ATOM 5430 C CA . ILE B 1 292 ? 79.565 85.721 50.388 1.00 107.87 292 ILE B CA 1
ATOM 5431 C C . ILE B 1 292 ? 78.154 86.196 50.729 1.00 107.87 292 ILE B C 1
ATOM 5432 O O . ILE B 1 292 ? 77.192 85.837 50.053 1.00 107.87 292 ILE B O 1
ATOM 5437 N N . ASN B 1 293 ? 78.033 87.002 51.781 1.00 115.08 293 ASN B N 1
ATOM 5438 C CA . ASN B 1 293 ? 76.725 87.495 52.219 1.00 115.08 293 ASN B CA 1
ATOM 5439 C C . ASN B 1 293 ? 76.211 88.756 51.518 1.00 115.08 293 ASN B C 1
ATOM 5440 O O . ASN B 1 293 ? 75.084 89.183 51.764 1.00 115.08 293 ASN B O 1
ATOM 5445 N N . SER B 1 294 ? 77.023 89.352 50.651 1.00 122.99 294 SER B N 1
ATOM 5446 C CA . SER B 1 294 ? 76.624 90.574 49.982 1.00 122.99 294 SER B CA 1
ATOM 5447 C C . SER B 1 294 ? 75.371 90.335 49.149 1.00 122.99 294 SER B C 1
ATOM 5448 O O . SER B 1 294 ? 74.839 89.224 49.072 1.00 122.99 294 SER B O 1
ATOM 5451 N N . ASP B 1 295 ? 74.894 91.406 48.523 1.00 131.77 295 ASP B N 1
ATOM 5452 C CA . ASP B 1 295 ? 73.789 91.304 47.582 1.00 131.77 295 ASP B CA 1
ATOM 5453 C C . ASP B 1 295 ? 74.285 91.303 46.145 1.00 131.77 295 ASP B C 1
ATOM 5454 O O . ASP B 1 295 ? 73.716 90.613 45.294 1.00 131.77 295 ASP B O 1
ATOM 5459 N N . PHE B 1 296 ? 75.337 92.065 45.862 1.00 129.82 296 PHE B N 1
ATOM 5460 C CA . PHE B 1 296 ? 75.973 92.043 44.550 1.00 129.82 296 PHE B CA 1
ATOM 5461 C C . PHE B 1 296 ? 76.690 90.712 44.397 1.00 129.82 296 PHE B C 1
ATOM 5462 O O . PHE B 1 296 ? 77.790 90.516 44.918 1.00 129.82 296 PHE B O 1
ATOM 5470 N N . GLN B 1 297 ? 76.053 89.781 43.699 1.00 127.08 297 GLN B N 1
ATOM 5471 C CA . GLN B 1 297 ? 76.615 88.465 43.449 1.00 127.08 297 GLN B CA 1
ATOM 5472 C C . GLN B 1 297 ? 76.870 88.303 41.961 1.00 127.08 297 GLN B C 1
ATOM 5473 O O . GLN B 1 297 ? 76.063 88.742 41.136 1.00 127.08 297 GLN B O 1
ATOM 5479 N N . ILE B 1 298 ? 77.994 87.686 41.632 1.00 126.08 298 ILE B N 1
ATOM 5480 C CA . ILE B 1 298 ? 78.327 87.371 40.239 1.00 126.08 298 ILE B CA 1
ATOM 5481 C C . ILE B 1 298 ? 77.359 86.313 39.728 1.00 126.08 298 ILE B C 1
ATOM 5482 O O . ILE B 1 298 ? 76.840 85.520 40.535 1.00 126.08 298 ILE B O 1
ATOM 5487 N N . PRO B 1 299 ? 77.028 86.297 38.434 1.00 127.07 299 PRO B N 1
ATOM 5488 C CA . PRO B 1 299 ? 76.399 85.110 37.851 1.00 127.07 299 PRO B CA 1
ATOM 5489 C C . PRO B 1 299 ? 77.268 83.875 38.042 1.00 127.07 299 PRO B C 1
ATOM 5490 O O . PRO B 1 299 ? 78.498 83.946 38.027 1.00 127.07 299 PRO B O 1
ATOM 5494 N N . VAL B 1 300 ? 76.598 82.734 38.221 1.00 124.79 300 VAL B N 1
ATOM 5495 C CA . VAL B 1 300 ? 77.227 81.586 38.863 1.00 124.79 300 VAL B CA 1
ATOM 5496 C C . VAL B 1 300 ? 78.240 80.910 37.953 1.00 124.79 300 VAL B C 1
ATOM 5497 O O . VAL B 1 300 ? 79.273 80.430 38.429 1.00 124.79 300 VAL B O 1
ATOM 5501 N N . ASP B 1 301 ? 77.985 80.881 36.639 1.00 125.47 301 ASP B N 1
ATOM 5502 C CA . ASP B 1 301 ? 78.895 80.208 35.713 1.00 125.47 301 ASP B CA 1
ATOM 5503 C C . ASP B 1 301 ? 80.228 80.936 35.597 1.00 125.47 301 ASP B C 1
ATOM 5504 O O . ASP B 1 301 ? 81.250 80.314 35.274 1.00 125.47 301 ASP B O 1
ATOM 5509 N N . ILE B 1 302 ? 80.238 82.240 35.890 1.00 124.43 302 ILE B N 1
ATOM 5510 C CA . ILE B 1 302 ? 81.481 82.998 35.958 1.00 124.43 302 ILE B CA 1
ATOM 5511 C C . ILE B 1 302 ? 82.336 82.518 37.126 1.00 124.43 302 ILE B C 1
ATOM 5512 O O . ILE B 1 302 ? 83.567 82.597 37.084 1.00 124.43 302 ILE B O 1
ATOM 5517 N N . LYS B 1 303 ? 81.704 82.008 38.184 1.00 118.26 303 LYS B N 1
ATOM 5518 C CA . LYS B 1 303 ? 82.467 81.316 39.215 1.00 118.26 303 LYS B CA 1
ATOM 5519 C C . LYS B 1 303 ? 82.755 79.873 38.819 1.00 118.26 303 LYS B C 1
ATOM 5520 O O . LYS B 1 303 ? 83.793 79.320 39.200 1.00 118.26 303 LYS B O 1
ATOM 5526 N N . LYS B 1 304 ? 81.862 79.254 38.041 1.00 119.45 304 LYS B N 1
ATOM 5527 C CA . LYS B 1 304 ? 82.017 77.848 37.684 1.00 119.45 304 LYS B CA 1
ATOM 5528 C C . LYS B 1 304 ? 83.152 77.612 36.699 1.00 119.45 304 LYS B C 1
ATOM 5529 O O . LYS B 1 304 ? 83.569 76.464 36.520 1.00 119.45 304 LYS B O 1
ATOM 5535 N N . LYS B 1 305 ? 83.643 78.653 36.030 1.00 120.37 305 LYS B N 1
ATOM 5536 C CA . LYS B 1 305 ? 84.839 78.458 35.221 1.00 120.37 305 LYS B CA 1
ATOM 5537 C C . LYS B 1 305 ? 86.105 78.459 36.067 1.00 120.37 305 LYS B C 1
ATOM 5538 O O . LYS B 1 305 ? 87.159 78.040 35.581 1.00 120.37 305 LYS B O 1
ATOM 5544 N N . LEU B 1 306 ? 86.021 78.905 37.320 1.00 118.14 306 LEU B N 1
ATOM 5545 C CA . LEU B 1 306 ? 87.126 78.812 38.267 1.00 118.14 306 LEU B CA 1
ATOM 5546 C C . LEU B 1 306 ? 86.838 77.820 39.386 1.00 118.14 306 LEU B C 1
ATOM 5547 O O . LEU B 1 306 ? 87.608 77.744 40.344 1.00 118.14 306 LEU B O 1
ATOM 5552 N N . GLU B 1 307 ? 85.735 77.072 39.288 1.00 115.05 307 GLU B N 1
ATOM 5553 C CA . GLU B 1 307 ? 85.281 76.229 40.391 1.00 115.05 307 GLU B CA 1
ATOM 5554 C C . GLU B 1 307 ? 86.223 75.077 40.721 1.00 115.05 307 GLU B C 1
ATOM 5555 O O . GLU B 1 307 ? 86.142 74.546 41.830 1.00 115.05 307 GLU B O 1
ATOM 5561 N N . THR B 1 308 ? 87.105 74.669 39.811 1.00 109.16 308 THR B N 1
ATOM 5562 C CA . THR B 1 308 ? 87.911 73.494 40.129 1.00 109.16 308 THR B CA 1
ATOM 5563 C C . THR B 1 308 ? 89.067 73.788 41.097 1.00 109.16 308 THR B C 1
ATOM 5564 O O . THR B 1 308 ? 89.085 73.181 42.182 1.00 109.16 308 THR B O 1
ATOM 5568 N N . PRO B 1 309 ? 90.033 74.686 40.810 1.00 105.42 309 PRO B N 1
ATOM 5569 C CA . PRO B 1 309 ? 91.179 74.782 41.726 1.00 105.42 309 PRO B CA 1
ATOM 5570 C C . PRO B 1 309 ? 90.866 75.537 42.995 1.00 105.42 309 PRO B C 1
ATOM 5571 O O . PRO B 1 309 ? 91.578 75.353 43.984 1.00 105.42 309 PRO B O 1
ATOM 5575 N N . LEU B 1 310 ? 89.819 76.363 43.008 1.00 103.28 310 LEU B N 1
ATOM 5576 C CA . LEU B 1 310 ? 89.382 76.978 44.253 1.00 103.28 310 LEU B CA 1
ATOM 5577 C C . LEU B 1 310 ? 88.812 75.936 45.203 1.00 103.28 310 LEU B C 1
ATOM 5578 O O . LEU B 1 310 ? 89.053 75.992 46.415 1.00 103.28 310 LEU B O 1
ATOM 5583 N N . ARG B 1 311 ? 88.065 74.969 44.663 1.00 101.29 311 ARG B N 1
ATOM 5584 C CA . ARG B 1 311 ? 87.564 73.870 45.478 1.00 101.29 311 ARG B CA 1
ATOM 5585 C C . ARG B 1 311 ? 88.707 73.024 46.015 1.00 101.29 311 ARG B C 1
ATOM 5586 O O . ARG B 1 311 ? 88.710 72.664 47.198 1.00 101.29 311 ARG B O 1
ATOM 5594 N N . ARG B 1 312 ? 89.713 72.750 45.179 1.00 96.26 312 ARG B N 1
ATOM 5595 C CA . ARG B 1 312 ? 90.847 71.946 45.631 1.00 96.26 312 ARG B CA 1
ATOM 5596 C C . ARG B 1 312 ? 91.678 72.677 46.682 1.00 96.26 312 ARG B C 1
ATOM 5597 O O . ARG B 1 312 ? 92.077 72.073 47.683 1.00 96.26 312 ARG B O 1
ATOM 5605 N N . MET B 1 313 ? 91.893 73.985 46.507 1.00 95.78 313 MET B N 1
ATOM 5606 C CA . MET B 1 313 ? 92.673 74.763 47.470 1.00 95.78 313 MET B CA 1
ATOM 5607 C C . MET B 1 313 ? 91.963 74.873 48.811 1.00 95.78 313 MET B C 1
ATOM 5608 O O . MET B 1 313 ? 92.571 74.654 49.868 1.00 95.78 313 MET B O 1
ATOM 5613 N N . SER B 1 314 ? 90.669 75.197 48.784 1.00 90.41 314 SER B N 1
ATOM 5614 C CA . SER B 1 314 ? 89.915 75.373 50.018 1.00 90.41 314 SER B CA 1
ATOM 5615 C C . SER B 1 314 ? 89.757 74.061 50.775 1.00 90.41 314 SER B C 1
ATOM 5616 O O . SER B 1 314 ? 89.912 74.025 52.003 1.00 90.41 314 SER B O 1
ATOM 5619 N N . SER B 1 315 ? 89.502 72.963 50.058 1.00 91.05 315 SER B N 1
ATOM 5620 C CA . SER B 1 315 ? 89.309 71.683 50.727 1.00 91.05 315 SER B CA 1
ATOM 5621 C C . SER B 1 315 ? 90.613 71.139 51.294 1.00 91.05 315 SER B C 1
ATOM 5622 O O . SER B 1 315 ? 90.617 70.553 52.382 1.00 91.05 315 SER B O 1
ATOM 5625 N N . GLU B 1 316 ? 91.734 71.321 50.589 1.00 89.15 316 GLU B N 1
ATOM 5626 C CA . GLU B 1 316 ? 92.977 70.764 51.109 1.00 89.15 316 GLU B CA 1
ATOM 5627 C C . GLU B 1 316 ? 93.513 71.564 52.286 1.00 89.15 316 GLU B C 1
ATOM 5628 O O . GLU B 1 316 ? 94.108 70.983 53.199 1.00 89.15 316 GLU B O 1
ATOM 5634 N N . SER B 1 317 ? 93.296 72.880 52.313 1.00 84.61 317 SER B N 1
ATOM 5635 C CA . SER B 1 317 ? 93.679 73.623 53.508 1.00 84.61 317 SER B CA 1
ATOM 5636 C C . SER B 1 317 ? 92.750 73.303 54.676 1.00 84.61 317 SER B C 1
ATOM 5637 O O . SER B 1 317 ? 93.178 73.316 55.837 1.00 84.61 317 SER B O 1
ATOM 5640 N N . GLY B 1 318 ? 91.489 72.972 54.390 1.00 80.32 318 GLY B N 1
ATOM 5641 C CA . GLY B 1 318 ? 90.602 72.524 55.452 1.00 80.32 318 GLY B CA 1
ATOM 5642 C C . GLY B 1 318 ? 91.010 71.188 56.042 1.00 80.32 318 GLY B C 1
ATOM 5643 O O . GLY B 1 318 ? 90.940 70.987 57.258 1.00 80.32 318 GLY B O 1
ATOM 5644 N N . ASN B 1 319 ? 91.458 70.264 55.195 1.00 82.32 319 ASN B N 1
ATOM 5645 C CA . ASN B 1 319 ? 91.958 68.989 55.693 1.00 82.32 319 ASN B CA 1
ATOM 5646 C C . ASN B 1 319 ? 93.263 69.150 56.455 1.00 82.32 319 ASN B C 1
ATOM 5647 O O . ASN B 1 319 ? 93.531 68.379 57.381 1.00 82.32 319 ASN B O 1
ATOM 5652 N N . SER B 1 320 ? 94.080 70.138 56.087 1.00 78.03 320 SER B N 1
ATOM 5653 C CA . SER B 1 320 ? 95.297 70.402 56.846 1.00 78.03 320 SER B CA 1
ATOM 5654 C C . SER B 1 320 ? 94.984 70.904 58.247 1.00 78.03 320 SER B C 1
ATOM 5655 O O . SER B 1 320 ? 95.617 70.474 59.218 1.00 78.03 320 SER B O 1
ATOM 5658 N N . MET B 1 321 ? 94.008 71.807 58.370 1.00 73.94 321 MET B N 1
ATOM 5659 C CA . MET B 1 321 ? 93.592 72.273 59.690 1.00 73.94 321 MET B CA 1
ATOM 5660 C C . MET B 1 321 ? 92.984 71.145 60.512 1.00 73.94 321 MET B C 1
ATOM 5661 O O . MET B 1 321 ? 93.189 71.073 61.729 1.00 73.94 321 MET B O 1
ATOM 5666 N N . LYS B 1 322 ? 92.251 70.244 59.857 1.00 73.78 322 LYS B N 1
ATOM 5667 C CA . LYS B 1 322 ? 91.657 69.111 60.559 1.00 73.78 322 LYS B CA 1
ATOM 5668 C C . LYS B 1 322 ? 92.720 68.155 61.088 1.00 73.78 322 LYS B C 1
ATOM 5669 O O . LYS B 1 322 ? 92.635 67.702 62.234 1.00 73.78 322 LYS B O 1
ATOM 5675 N N . GLU B 1 323 ? 93.745 67.863 60.285 1.00 73.65 323 GLU B N 1
ATOM 5676 C CA . GLU B 1 323 ? 94.792 66.956 60.747 1.00 73.65 323 GLU B CA 1
ATOM 5677 C C . GLU B 1 323 ? 95.662 67.585 61.824 1.00 73.65 323 GLU B C 1
ATOM 5678 O O . GLU B 1 323 ? 96.156 66.872 62.703 1.00 73.65 323 GLU B O 1
ATOM 5684 N N . MET B 1 324 ? 95.847 68.907 61.797 1.00 69.87 324 MET B N 1
ATOM 5685 C CA . MET B 1 324 ? 96.579 69.553 62.882 1.00 69.87 324 MET B CA 1
ATOM 5686 C C . MET B 1 324 ? 95.781 69.536 64.177 1.00 69.87 324 MET B C 1
ATOM 5687 O O . MET B 1 324 ? 96.355 69.368 65.257 1.00 69.87 324 MET B O 1
ATOM 5692 N N . SER B 1 325 ? 94.459 69.686 64.094 1.00 65.22 325 SER B N 1
ATOM 5693 C CA . SER B 1 325 ? 93.643 69.608 65.302 1.00 65.22 325 SER B CA 1
ATOM 5694 C C . SER B 1 325 ? 93.616 68.195 65.866 1.00 65.22 325 SER B C 1
ATOM 5695 O O . SER B 1 325 ? 93.607 68.013 67.088 1.00 65.22 325 SER B O 1
ATOM 5698 N N . ILE B 1 326 ? 93.601 67.189 64.992 1.00 65.07 326 ILE B N 1
ATOM 5699 C CA . ILE B 1 326 ? 93.655 65.802 65.439 1.00 65.07 326 ILE B CA 1
ATOM 5700 C C . ILE B 1 326 ? 94.985 65.510 66.119 1.00 65.07 326 ILE B C 1
ATOM 5701 O O . ILE B 1 326 ? 95.029 64.870 67.174 1.00 65.07 326 ILE B O 1
ATOM 5706 N N . SER B 1 327 ? 96.084 66.018 65.561 1.00 69.62 327 SER B N 1
ATOM 5707 C CA . SER B 1 327 ? 97.385 65.767 66.167 1.00 69.62 327 SER B CA 1
ATOM 5708 C C . SER B 1 327 ? 97.592 66.559 67.447 1.00 69.62 327 SER B C 1
ATOM 5709 O O . SER B 1 327 ? 98.406 66.165 68.284 1.00 69.62 327 SER B O 1
ATOM 5712 N N . LEU B 1 328 ? 96.898 67.678 67.618 1.00 61.63 328 LEU B N 1
ATOM 5713 C CA . LEU B 1 328 ? 97.024 68.383 68.886 1.00 61.63 328 LEU B CA 1
ATOM 5714 C C . LEU B 1 328 ? 96.127 67.798 69.965 1.00 61.63 328 LEU B C 1
ATOM 5715 O O . LEU B 1 328 ? 96.418 67.946 71.153 1.00 61.63 328 LEU B O 1
ATOM 5720 N N . LYS B 1 329 ? 95.034 67.142 69.586 1.00 60.91 329 LYS B N 1
ATOM 5721 C CA . LYS B 1 329 ? 94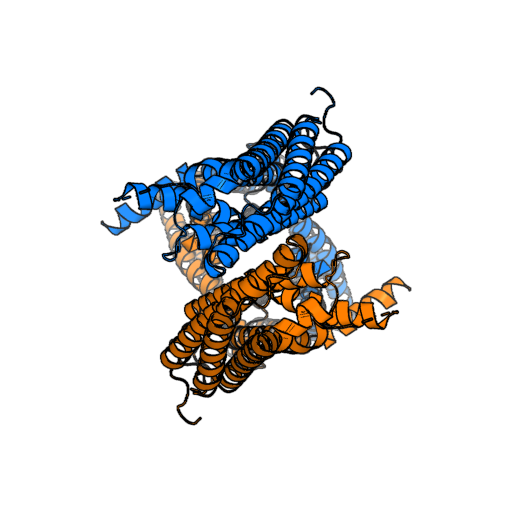.173 66.548 70.600 1.00 60.91 329 LYS B CA 1
ATOM 5722 C C . LYS B 1 329 ? 94.797 65.298 71.201 1.00 60.91 329 LYS B C 1
ATOM 5723 O O . LYS B 1 329 ? 94.552 64.975 72.366 1.00 60.91 329 LYS B O 1
ATOM 5729 N N . GLN B 1 330 ? 95.603 64.581 70.429 1.00 69.72 330 GLN B N 1
ATOM 5730 C CA . GLN B 1 330 ? 96.205 63.358 70.932 1.00 69.72 330 GLN B CA 1
ATOM 5731 C C . GLN B 1 330 ? 97.694 63.490 71.206 1.00 69.72 330 GLN B C 1
ATOM 5732 O O . GLN B 1 330 ? 98.313 62.493 71.587 1.00 69.72 330 GLN B O 1
ATOM 5738 N N . MET B 1 331 ? 98.264 64.679 70.994 1.00 73.13 331 MET B N 1
ATOM 5739 C CA . MET B 1 331 ? 99.634 65.033 71.381 1.00 73.13 331 MET B CA 1
ATOM 5740 C C . MET B 1 331 ? 100.681 64.128 70.736 1.00 73.13 331 MET B C 1
ATOM 5741 O O . MET B 1 331 ? 101.570 63.604 71.404 1.00 73.13 331 MET B O 1
ATOM 5746 N N . ILE B 1 332 ? 100.574 63.947 69.425 1.00 81.76 332 ILE B N 1
ATOM 5747 C CA . ILE B 1 332 ? 101.516 63.151 68.651 1.00 81.76 332 ILE B CA 1
ATOM 5748 C C . ILE B 1 332 ? 102.159 64.042 67.602 1.00 81.76 332 ILE B C 1
ATOM 5749 O O . ILE B 1 332 ? 101.642 65.112 67.270 1.00 81.76 332 ILE B O 1
ATOM 5754 N N . LYS B 1 333 ? 103.296 63.600 67.078 1.00 85.14 333 LYS B N 1
ATOM 5755 C CA . LYS B 1 333 ? 103.862 64.243 65.903 1.00 85.14 333 LYS B CA 1
ATOM 5756 C C . LYS B 1 333 ? 103.260 63.632 64.647 1.00 85.14 333 LYS B C 1
ATOM 5757 O O . LYS B 1 333 ? 103.222 62.409 64.497 1.00 85.14 333 LYS B O 1
ATOM 5763 N N . SER B 1 334 ? 102.804 64.481 63.730 1.00 88.30 334 SER B N 1
ATOM 5764 C CA . SER B 1 334 ? 102.052 63.993 62.584 1.00 88.30 334 SER B CA 1
ATOM 5765 C C . SER B 1 334 ? 102.676 64.482 61.291 1.00 88.30 334 SER B C 1
ATOM 5766 O O . SER B 1 334 ? 103.350 65.511 61.247 1.00 88.30 334 SER B O 1
ATOM 5769 N N . SER B 1 335 ? 102.422 63.723 60.227 1.00 99.46 335 SER B N 1
ATOM 5770 C CA . SER B 1 335 ? 102.887 64.065 58.892 1.00 99.46 335 SER B CA 1
ATOM 5771 C C . SER B 1 335 ? 101.763 64.063 57.867 1.00 99.46 335 SER B C 1
ATOM 5772 O O . SER B 1 335 ? 102.039 64.079 56.663 1.00 99.46 335 SER B O 1
ATOM 5775 N N . SER B 1 336 ? 100.502 64.033 58.304 1.00 96.43 336 SER B N 1
ATOM 5776 C CA . SER B 1 336 ? 99.396 64.184 57.367 1.00 96.43 336 SER B CA 1
ATOM 5777 C C . SER B 1 336 ? 99.255 65.618 56.880 1.00 96.43 336 SER B C 1
ATOM 5778 O O . SER B 1 336 ? 98.845 65.838 55.730 1.00 96.43 336 SER B O 1
ATOM 5781 N N . SER B 1 337 ? 99.606 66.590 57.725 1.00 95.63 337 SER B N 1
ATOM 5782 C CA . SER B 1 337 ? 99.468 67.988 57.348 1.00 95.63 337 SER B CA 1
ATOM 5783 C C . SER B 1 337 ? 100.421 68.360 56.227 1.00 95.63 337 SER B C 1
ATOM 5784 O O . SER B 1 337 ? 100.120 69.260 55.441 1.00 95.63 337 SER B O 1
ATOM 5787 N N . ASP B 1 338 ? 101.551 67.661 56.111 1.00 97.50 338 ASP B N 1
ATOM 5788 C CA . ASP B 1 338 ? 102.499 67.978 55.051 1.00 97.50 338 ASP B CA 1
ATOM 5789 C C . ASP B 1 338 ? 101.969 67.565 53.686 1.00 97.50 338 ASP B C 1
ATOM 5790 O O . ASP B 1 338 ? 102.142 68.298 52.703 1.00 97.50 338 ASP B O 1
ATOM 5795 N N . ILE B 1 339 ? 101.307 66.410 53.605 1.00 96.61 339 ILE B N 1
ATOM 5796 C CA . ILE B 1 339 ? 100.730 65.983 52.335 1.00 96.61 339 ILE B CA 1
ATOM 5797 C C . ILE B 1 339 ? 99.556 66.876 51.962 1.00 96.61 339 ILE B C 1
ATOM 5798 O O . ILE B 1 339 ? 99.431 67.315 50.807 1.00 96.61 339 ILE B O 1
ATOM 5803 N N . HIS B 1 340 ? 98.720 67.219 52.942 1.00 92.45 340 HIS B N 1
ATOM 5804 C CA . HIS B 1 340 ? 97.604 68.106 52.648 1.00 92.45 340 HIS B CA 1
ATOM 5805 C C . HIS B 1 340 ? 98.035 69.536 52.345 1.00 92.45 340 HIS B C 1
ATOM 5806 O O . HIS B 1 340 ? 97.294 70.255 51.671 1.00 92.45 340 HIS B O 1
ATOM 5813 N N . VAL B 1 341 ? 99.216 69.956 52.786 1.00 93.45 341 VAL B N 1
ATOM 5814 C CA . VAL B 1 341 ? 99.743 71.253 52.392 1.00 93.45 341 VAL B CA 1
ATOM 5815 C C . VAL B 1 341 ? 100.336 71.222 50.986 1.00 93.45 341 VAL B C 1
ATOM 5816 O O . VAL B 1 341 ? 100.069 72.144 50.197 1.00 93.45 341 VAL B O 1
ATOM 5820 N N . SER B 1 342 ? 101.073 70.165 50.630 1.00 96.65 342 SER B N 1
ATOM 5821 C CA . SER B 1 342 ? 101.688 70.095 49.307 1.00 96.65 342 SER B CA 1
ATOM 5822 C C . SER B 1 342 ? 100.645 69.975 48.203 1.00 96.65 342 SER B C 1
ATOM 5823 O O . SER B 1 342 ? 100.870 70.441 47.079 1.00 96.65 342 SER B O 1
ATOM 5826 N N . ASN B 1 343 ? 99.489 69.378 48.509 1.00 96.84 343 ASN B N 1
ATOM 5827 C CA . ASN B 1 343 ? 98.405 69.351 47.530 1.00 96.84 343 ASN B CA 1
ATOM 5828 C C . ASN B 1 343 ? 97.838 70.740 47.258 1.00 96.84 343 ASN B C 1
ATOM 5829 O O . ASN B 1 343 ? 97.521 71.062 46.107 1.00 96.84 343 ASN B O 1
ATOM 5834 N N . SER B 1 344 ? 97.719 71.580 48.288 1.00 95.84 344 SER B N 1
ATOM 5835 C CA . SER B 1 344 ? 97.220 72.933 48.070 1.00 95.84 344 SER B CA 1
ATOM 5836 C C . SER B 1 344 ? 98.241 73.787 47.330 1.00 95.84 344 SER B C 1
ATOM 5837 O O . SER B 1 344 ? 97.868 74.684 46.565 1.00 95.84 344 SER B O 1
ATOM 5840 N N . GLN B 1 345 ? 99.532 73.512 47.529 1.00 94.59 345 GLN B N 1
ATOM 5841 C CA . GLN B 1 345 ? 100.554 74.227 46.769 1.00 94.59 345 GLN B CA 1
ATOM 5842 C C . GLN B 1 345 ? 100.505 73.864 45.291 1.00 94.59 345 GLN B C 1
ATOM 5843 O O . GLN B 1 345 ? 100.620 74.743 44.424 1.00 94.59 345 GLN B O 1
ATOM 5849 N N . ALA B 1 346 ? 100.327 72.575 44.986 1.00 99.39 346 ALA B N 1
ATOM 5850 C CA . ALA B 1 346 ? 100.170 72.160 43.596 1.00 99.39 346 ALA B CA 1
ATOM 5851 C C . ALA B 1 346 ? 98.899 72.722 42.979 1.00 99.39 346 ALA B C 1
ATOM 5852 O O . ALA B 1 346 ? 98.883 73.046 41.788 1.00 99.39 346 ALA B O 1
ATOM 5854 N N . ALA B 1 347 ? 97.838 72.872 43.773 1.00 100.79 347 ALA B N 1
ATOM 5855 C CA . ALA B 1 347 ? 96.615 73.469 43.251 1.00 100.79 347 ALA B CA 1
ATOM 5856 C C . ALA B 1 347 ? 96.781 74.954 42.969 1.00 100.79 347 ALA B C 1
ATOM 5857 O O . ALA B 1 347 ? 96.198 75.464 42.005 1.00 100.79 347 ALA B O 1
ATOM 5859 N N . CYS B 1 348 ? 97.566 75.660 43.788 1.00 100.56 348 CYS B N 1
ATOM 5860 C CA . CYS B 1 348 ? 97.815 77.078 43.532 1.00 100.56 348 CYS B CA 1
ATOM 5861 C C . CYS B 1 348 ? 98.633 77.277 42.264 1.00 100.56 348 CYS B C 1
ATOM 5862 O O . CYS B 1 348 ? 98.362 78.198 41.485 1.00 100.56 348 CYS B O 1
ATOM 5865 N N . LYS B 1 349 ? 99.628 76.415 42.032 1.00 102.97 349 LYS B N 1
ATOM 5866 C CA . LYS B 1 349 ? 100.378 76.500 40.781 1.00 102.97 349 LYS B CA 1
ATOM 5867 C C . LYS B 1 349 ? 99.526 76.103 39.579 1.00 102.97 349 LYS B C 1
ATOM 5868 O O . LYS B 1 349 ? 99.715 76.643 38.482 1.00 102.97 349 LYS B O 1
ATOM 5874 N N . SER B 1 350 ? 98.574 75.184 39.766 1.00 105.97 350 SER B N 1
ATOM 5875 C CA . SER B 1 350 ? 97.640 74.872 38.690 1.00 105.97 350 SER B CA 1
ATOM 5876 C C . SER B 1 350 ? 96.721 76.046 38.388 1.00 105.97 350 SER B C 1
ATOM 5877 O O . SER B 1 350 ? 96.365 76.268 37.226 1.00 105.97 350 SER B O 1
ATOM 5880 N N . LEU B 1 351 ? 96.346 76.820 39.407 1.00 108.12 351 LEU B N 1
ATOM 5881 C CA . LEU B 1 351 ? 95.557 78.020 39.152 1.00 108.12 351 LEU B CA 1
ATOM 5882 C C . LEU B 1 351 ? 96.387 79.084 38.448 1.00 108.12 351 LEU B C 1
ATOM 5883 O O . LEU B 1 351 ? 95.878 79.804 37.582 1.00 108.12 351 LEU B O 1
ATOM 5888 N N . SER B 1 352 ? 97.671 79.182 38.797 1.00 109.52 352 SER B N 1
ATOM 5889 C CA . SER B 1 352 ? 98.547 80.155 38.153 1.00 109.52 352 SER B CA 1
ATOM 5890 C C . SER B 1 352 ? 98.773 79.819 36.684 1.00 109.52 352 SER B C 1
ATOM 5891 O O . SER B 1 352 ? 98.937 80.723 35.858 1.00 109.52 352 SER B O 1
ATOM 5894 N N . THR B 1 353 ? 98.787 78.530 36.335 1.00 109.90 353 THR B N 1
ATOM 5895 C CA . THR B 1 353 ? 98.852 78.179 34.919 1.00 109.90 353 THR B CA 1
ATOM 5896 C C . THR B 1 353 ? 97.486 78.274 34.255 1.00 109.90 353 THR B C 1
ATOM 5897 O O . THR B 1 353 ? 97.406 78.396 33.029 1.00 109.90 353 THR B O 1
ATOM 5901 N N . LEU B 1 354 ? 96.405 78.212 35.035 1.00 112.89 354 LEU B N 1
ATOM 5902 C CA . LEU B 1 354 ? 95.080 78.380 34.450 1.00 112.89 354 LEU B CA 1
ATOM 5903 C C . LEU B 1 354 ? 94.797 79.837 34.115 1.00 112.89 354 LEU B C 1
ATOM 5904 O O . LEU B 1 354 ? 94.058 80.118 33.166 1.00 112.89 354 LEU B O 1
ATOM 5909 N N . LEU B 1 355 ? 95.360 80.770 34.883 1.00 112.55 355 LEU B N 1
ATOM 5910 C CA . LEU B 1 355 ? 95.052 82.179 34.675 1.00 112.55 355 LEU B CA 1
ATOM 5911 C C . LEU B 1 355 ? 95.746 82.740 33.443 1.00 112.55 355 LEU B C 1
ATOM 5912 O O . LEU B 1 355 ? 95.247 83.693 32.836 1.00 112.55 355 LEU B O 1
ATOM 5917 N N . LYS B 1 356 ? 96.881 82.163 33.049 1.00 114.85 356 LYS B N 1
ATOM 5918 C CA . LYS B 1 356 ? 97.541 82.575 31.817 1.00 114.85 356 LYS B CA 1
ATOM 5919 C C . LYS B 1 356 ? 96.807 82.102 30.572 1.00 114.85 356 LYS B C 1
ATOM 5920 O O . LYS B 1 356 ? 97.076 82.619 29.483 1.00 114.85 356 LYS B O 1
ATOM 5926 N N . SER B 1 357 ? 95.885 81.147 30.706 1.00 120.26 357 SER B N 1
ATOM 5927 C CA . SER B 1 357 ? 95.146 80.636 29.559 1.00 120.26 357 SER B CA 1
ATOM 5928 C C . SER B 1 357 ? 94.113 81.626 29.038 1.00 120.26 357 SER B C 1
ATOM 5929 O O . SER B 1 357 ? 93.563 81.411 27.953 1.00 120.26 357 SER B O 1
ATOM 5932 N N . GLY B 1 358 ? 93.830 82.689 29.782 1.00 124.60 358 GLY B N 1
ATOM 5933 C CA . GLY B 1 358 ? 92.944 83.729 29.298 1.00 124.60 358 GLY B CA 1
ATOM 5934 C C . GLY B 1 358 ? 91.484 83.344 29.297 1.00 124.60 358 GLY B C 1
ATOM 5935 O O . GLY B 1 358 ? 90.750 83.705 28.369 1.00 124.60 358 GLY B O 1
ATOM 5936 N N . ILE B 1 359 ? 91.039 82.614 30.317 1.00 127.25 359 ILE B N 1
ATOM 5937 C CA . ILE B 1 359 ? 89.632 82.251 30.391 1.00 127.25 359 ILE B CA 1
ATOM 5938 C C . ILE B 1 359 ? 88.797 83.398 30.947 1.00 127.25 359 ILE B C 1
ATOM 5939 O O . ILE B 1 359 ? 87.563 83.361 30.860 1.00 127.25 359 ILE B O 1
ATOM 5944 N N . LEU B 1 360 ? 89.442 84.437 31.485 1.00 127.63 360 LEU B N 1
ATOM 5945 C CA . LEU B 1 360 ? 88.758 85.610 32.012 1.00 127.63 360 LEU B CA 1
ATOM 5946 C C . LEU B 1 360 ? 88.858 86.818 31.090 1.00 127.63 360 LEU B C 1
ATOM 5947 O O . LEU B 1 360 ? 89.074 87.938 31.568 1.00 127.63 360 LEU B O 1
ATOM 5952 N N . ASN B 1 361 ? 88.738 86.625 29.780 1.00 130.30 361 ASN B N 1
ATOM 5953 C CA . ASN B 1 361 ? 88.726 87.734 28.838 1.00 130.30 361 ASN B CA 1
ATOM 5954 C C . ASN B 1 361 ? 87.328 88.046 28.325 1.00 130.30 361 ASN B C 1
ATOM 5955 O O . ASN B 1 361 ? 87.175 88.906 27.453 1.00 130.30 361 ASN B O 1
ATOM 5960 N N . ASP B 1 362 ? 86.310 87.367 28.840 1.00 131.16 362 ASP B N 1
ATOM 5961 C CA . ASP B 1 362 ? 84.930 87.531 28.396 1.00 131.16 362 ASP B CA 1
ATOM 5962 C C . ASP B 1 362 ? 84.032 87.826 29.588 1.00 131.16 362 ASP B C 1
ATOM 5963 O O . ASP B 1 362 ? 82.962 87.238 29.759 1.00 131.16 362 ASP B O 1
ATOM 5968 N N . VAL B 1 363 ? 84.462 88.756 30.433 1.00 129.53 363 VAL B N 1
ATOM 5969 C CA . VAL B 1 363 ? 83.822 88.983 31.723 1.00 129.53 363 VAL B CA 1
ATOM 5970 C C . VAL B 1 363 ? 83.923 90.468 32.051 1.00 129.53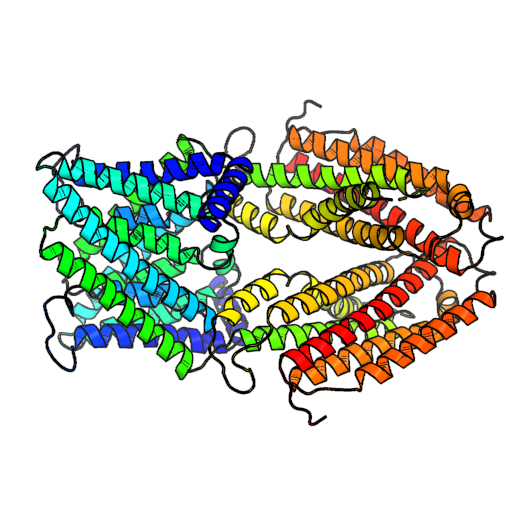 363 VAL B C 1
ATOM 5971 O O . VAL B 1 363 ? 84.937 91.113 31.764 1.00 129.53 363 VAL B O 1
ATOM 5975 N N . GLU B 1 364 ? 82.841 91.016 32.603 1.00 128.14 364 GLU B N 1
ATOM 5976 C CA . GLU B 1 364 ? 82.830 92.402 33.042 1.00 128.14 364 GLU B CA 1
ATOM 5977 C C . GLU B 1 364 ? 83.820 92.592 34.190 1.00 128.14 364 GLU B C 1
ATOM 5978 O O . GLU B 1 364 ? 83.971 91.699 35.033 1.00 128.14 364 GLU B O 1
ATOM 5984 N N . PRO B 1 365 ? 84.515 93.732 34.250 1.00 122.22 365 PRO B N 1
ATOM 5985 C CA . PRO B 1 365 ? 85.623 93.865 35.210 1.00 122.22 365 PRO B CA 1
ATOM 5986 C C . PRO B 1 365 ? 85.191 94.049 36.656 1.00 122.22 365 PRO B C 1
ATOM 5987 O O . PRO B 1 365 ? 86.018 93.841 37.549 1.00 122.22 365 PRO B O 1
ATOM 5991 N N . LEU B 1 366 ? 83.943 94.435 36.925 1.00 122.13 366 LEU B N 1
ATOM 5992 C CA . LEU B 1 366 ? 83.487 94.502 38.311 1.00 122.13 366 LEU B CA 1
ATOM 5993 C C . LEU B 1 366 ? 83.306 93.103 38.883 1.00 122.13 366 LEU B C 1
ATOM 5994 O O . LEU B 1 366 ? 83.621 92.843 40.057 1.00 122.13 366 LEU B O 1
ATOM 5999 N N . GLN B 1 367 ? 82.809 92.186 38.055 1.00 122.52 367 GLN B N 1
ATOM 6000 C CA . GLN B 1 367 ? 82.818 90.776 38.407 1.00 122.52 367 GLN B CA 1
ATOM 6001 C C . GLN B 1 367 ? 84.238 90.263 38.574 1.00 122.52 367 GLN B C 1
ATOM 6002 O O . GLN B 1 367 ? 84.494 89.413 39.433 1.00 122.52 367 GLN B O 1
ATOM 6008 N N . MET B 1 368 ? 85.177 90.794 37.786 1.00 118.34 368 MET B N 1
ATOM 6009 C CA . MET B 1 368 ? 86.581 90.456 37.973 1.00 118.34 368 MET B CA 1
ATOM 6010 C C . MET B 1 368 ? 87.123 91.005 39.281 1.00 118.34 368 MET B C 1
ATOM 6011 O O . MET B 1 368 ? 88.042 90.417 39.853 1.00 118.34 368 MET B O 1
ATOM 6016 N N . ILE B 1 369 ? 86.569 92.114 39.773 1.00 112.11 369 ILE B N 1
ATOM 6017 C CA . ILE B 1 369 ? 86.996 92.646 41.064 1.00 112.11 369 ILE B CA 1
ATOM 6018 C C . ILE B 1 369 ? 86.607 91.691 42.182 1.00 112.11 369 ILE B C 1
ATOM 6019 O O . ILE B 1 369 ? 87.436 91.336 43.030 1.00 112.11 369 ILE B O 1
ATOM 6024 N N . SER B 1 370 ? 85.356 91.223 42.169 1.00 111.74 370 SER B N 1
ATOM 6025 C CA . SER B 1 370 ? 84.924 90.271 43.194 1.00 111.74 370 SER B CA 1
ATOM 6026 C C . SER B 1 370 ? 85.651 88.936 43.062 1.00 111.74 370 SER B C 1
ATOM 6027 O O . SER B 1 370 ? 86.038 88.327 44.071 1.00 111.74 370 SER B O 1
ATOM 6030 N N . LEU B 1 371 ? 85.899 88.503 41.825 1.00 109.48 371 LEU B N 1
ATOM 6031 C CA . LEU B 1 371 ? 86.555 87.222 41.595 1.00 109.48 371 LEU B CA 1
ATOM 6032 C C . LEU B 1 371 ? 88.011 87.257 42.035 1.00 109.48 371 LEU B C 1
ATOM 6033 O O . LEU B 1 371 ? 88.481 86.341 42.720 1.00 109.48 371 LEU B O 1
ATOM 6038 N N . MET B 1 372 ? 88.737 88.316 41.675 1.00 103.72 372 MET B N 1
ATOM 6039 C CA . MET B 1 372 ? 90.138 88.398 42.054 1.00 103.72 372 MET B CA 1
ATOM 6040 C C . MET B 1 372 ? 90.318 88.700 43.532 1.00 103.72 372 MET B C 1
ATOM 6041 O O . MET B 1 372 ? 91.358 88.342 44.095 1.00 103.72 372 MET B O 1
ATOM 6046 N N . THR B 1 373 ? 89.319 89.307 44.177 1.00 101.15 373 THR B N 1
ATOM 6047 C CA . THR B 1 373 ? 89.338 89.410 45.632 1.00 101.15 373 THR B CA 1
ATOM 6048 C C . THR B 1 373 ? 89.277 88.036 46.279 1.00 101.15 373 THR B C 1
ATOM 6049 O O . THR B 1 373 ? 90.039 87.742 47.209 1.00 101.15 373 THR B O 1
ATOM 6053 N N . THR B 1 374 ? 88.369 87.178 45.794 1.00 96.81 374 THR B N 1
ATOM 6054 C CA . THR B 1 374 ? 88.219 85.848 46.379 1.00 96.81 374 THR B CA 1
ATOM 6055 C C . THR B 1 374 ? 89.442 84.976 46.123 1.00 96.81 374 THR B C 1
ATOM 6056 O O . THR B 1 374 ? 89.865 84.217 47.005 1.00 96.81 374 THR B O 1
ATOM 6060 N N . VAL B 1 375 ? 90.033 85.088 44.933 1.00 92.09 375 VAL B N 1
ATOM 6061 C CA . VAL B 1 375 ? 91.236 84.322 44.623 1.00 92.09 375 VAL B CA 1
ATOM 6062 C C . VAL B 1 375 ? 92.406 84.785 45.483 1.00 92.09 375 VAL B C 1
ATOM 6063 O O . VAL B 1 375 ? 93.191 83.963 45.978 1.00 92.09 375 VAL B O 1
ATOM 6067 N N . SER B 1 376 ? 92.508 86.096 45.729 1.00 94.23 376 SER B N 1
ATOM 6068 C CA . SER B 1 376 ? 93.580 86.612 46.574 1.00 94.23 376 SER B CA 1
ATOM 6069 C C . SER B 1 376 ? 93.419 86.167 48.019 1.00 94.23 376 SER B C 1
ATOM 6070 O O . SER B 1 376 ? 94.408 85.827 48.681 1.00 94.23 376 SER B O 1
ATOM 6073 N N . MET B 1 377 ? 92.179 86.139 48.511 1.00 88.47 377 MET B N 1
ATOM 6074 C CA . MET B 1 377 ? 91.926 85.666 49.866 1.00 88.47 377 MET B CA 1
ATOM 6075 C C . MET B 1 377 ? 92.266 84.191 50.029 1.00 88.47 377 MET B C 1
ATOM 6076 O O . MET B 1 377 ? 92.851 83.806 51.047 1.00 88.47 377 MET B O 1
ATOM 6081 N N . LEU B 1 378 ? 91.947 83.363 49.033 1.00 86.47 378 LEU B N 1
ATOM 6082 C CA . LEU B 1 378 ? 92.249 81.940 49.150 1.00 86.47 378 LEU B CA 1
ATOM 6083 C C . LEU B 1 378 ? 93.746 81.668 49.067 1.00 86.47 378 LEU B C 1
ATOM 6084 O O . LEU B 1 378 ? 94.251 80.778 49.762 1.00 86.47 378 LEU B O 1
ATOM 6089 N N . ILE B 1 379 ? 94.473 82.425 48.239 1.00 83.17 379 ILE B N 1
ATOM 6090 C CA . ILE B 1 379 ? 95.923 82.247 48.157 1.00 83.17 379 ILE B CA 1
ATOM 6091 C C . ILE B 1 379 ? 96.587 82.679 49.459 1.00 83.17 379 ILE B C 1
ATOM 6092 O O . ILE B 1 379 ? 97.530 82.030 49.943 1.00 83.17 379 ILE B O 1
ATOM 6097 N N . ASP B 1 380 ? 96.060 83.737 50.080 1.00 81.70 380 ASP B N 1
ATOM 6098 C CA . ASP B 1 380 ? 96.589 84.187 51.362 1.00 81.70 380 ASP B CA 1
ATOM 6099 C C . ASP B 1 380 ? 96.338 83.163 52.460 1.00 81.70 380 ASP B C 1
ATOM 6100 O O . ASP B 1 380 ? 97.217 82.922 53.295 1.00 81.70 380 ASP B O 1
ATOM 6105 N N . ILE B 1 381 ? 95.162 82.530 52.457 1.00 77.93 381 ILE B N 1
ATOM 6106 C CA . ILE B 1 381 ? 94.849 81.530 53.475 1.00 77.93 381 ILE B CA 1
ATOM 6107 C C . ILE B 1 381 ? 95.700 80.277 53.298 1.00 77.93 381 ILE B C 1
ATOM 6108 O O . ILE B 1 381 ? 96.134 79.673 54.286 1.00 77.93 381 ILE B O 1
ATOM 6113 N N . VAL B 1 382 ? 96.009 79.904 52.055 1.00 76.88 382 VAL B N 1
ATOM 6114 C CA . VAL B 1 382 ? 96.851 78.735 51.807 1.00 76.88 382 VAL B CA 1
ATOM 6115 C C . VAL B 1 382 ? 98.267 78.959 52.333 1.00 76.88 382 VAL B C 1
ATOM 6116 O O . VAL B 1 382 ? 98.833 78.102 53.028 1.00 76.88 382 VAL B O 1
ATOM 6120 N N . ASN B 1 383 ? 98.840 80.136 52.059 1.00 78.46 383 ASN B N 1
ATOM 6121 C CA . ASN B 1 383 ? 100.183 80.422 52.566 1.00 78.46 383 ASN B CA 1
ATOM 6122 C C . ASN B 1 383 ? 100.187 80.586 54.083 1.00 78.46 383 ASN B C 1
ATOM 6123 O O . ASN B 1 383 ? 101.166 80.222 54.754 1.00 78.46 383 ASN B O 1
ATOM 6128 N N . LEU B 1 384 ? 99.085 81.087 54.642 1.00 72.01 384 LEU B N 1
ATOM 6129 C CA . LEU B 1 384 ? 98.964 81.173 56.089 1.00 72.01 384 LEU B CA 1
ATOM 6130 C C . LEU B 1 384 ? 98.935 79.802 56.744 1.00 72.01 384 LEU B C 1
ATOM 6131 O O . LEU B 1 384 ? 99.619 79.600 57.750 1.00 72.01 384 LEU B O 1
ATOM 6136 N N . THR B 1 385 ? 98.190 78.845 56.180 1.00 73.10 385 THR B N 1
ATOM 6137 C CA . THR B 1 385 ? 98.160 77.506 56.763 1.00 73.10 385 THR B CA 1
ATOM 6138 C C . THR B 1 385 ? 99.494 76.795 56.623 1.00 73.10 385 THR B C 1
ATOM 6139 O O . THR B 1 385 ? 99.807 75.921 57.435 1.00 73.10 385 THR B O 1
ATOM 6143 N N . GLU B 1 386 ? 100.296 77.159 55.625 1.00 72.97 386 GLU B N 1
ATOM 6144 C CA . GLU B 1 386 ? 101.657 76.636 55.572 1.00 72.97 386 GLU B CA 1
ATOM 6145 C C . GLU B 1 386 ? 102.488 77.143 56.746 1.00 72.97 386 GLU B C 1
ATOM 6146 O O . GLU B 1 386 ? 103.261 76.384 57.353 1.00 72.97 386 GLU B O 1
ATOM 6152 N N . LYS B 1 387 ? 102.318 78.421 57.102 1.00 69.75 387 LYS B N 1
ATOM 6153 C CA . LYS B 1 387 ? 103.018 78.950 58.275 1.00 69.75 387 LYS B CA 1
ATOM 6154 C C . LYS B 1 387 ? 102.553 78.296 59.572 1.00 69.75 387 LYS B C 1
ATOM 6155 O O . LYS B 1 387 ? 103.384 77.985 60.434 1.00 69.75 387 LYS B O 1
ATOM 6161 N N . ILE B 1 388 ? 101.247 78.060 59.722 1.00 65.73 388 ILE B N 1
ATOM 6162 C CA . ILE B 1 388 ? 100.748 77.434 60.944 1.00 65.73 388 ILE B CA 1
ATOM 6163 C C . ILE B 1 388 ? 101.165 75.973 61.005 1.00 65.73 388 ILE B C 1
ATOM 6164 O O . ILE B 1 388 ? 101.342 75.415 62.090 1.00 65.73 388 ILE B O 1
ATOM 6169 N N . SER B 1 389 ? 101.370 75.337 59.852 1.00 67.52 389 SER B N 1
ATOM 6170 C CA . SER B 1 389 ? 101.858 73.962 59.861 1.00 67.52 389 SER B CA 1
ATOM 6171 C C . SER B 1 389 ? 103.294 73.881 60.357 1.00 67.52 389 SER B C 1
ATOM 6172 O O . SER B 1 389 ? 103.633 72.991 61.149 1.00 67.52 389 SER B O 1
ATOM 6175 N N . GLU B 1 390 ? 104.147 74.818 59.930 1.00 68.22 390 GLU B N 1
ATOM 6176 C CA . GLU B 1 390 ? 105.518 74.851 60.438 1.00 68.22 390 GLU B CA 1
ATOM 6177 C C . GLU B 1 390 ? 105.551 75.181 61.926 1.00 68.22 390 GLU B C 1
ATOM 6178 O O . GLU B 1 390 ? 106.338 74.604 62.686 1.00 68.22 390 GLU B O 1
ATOM 6184 N N . SER B 1 391 ? 104.682 76.093 62.363 1.00 61.93 391 SER B N 1
ATOM 6185 C CA . SER B 1 391 ? 104.692 76.510 63.758 1.00 61.93 391 SER B CA 1
ATOM 6186 C C . SER B 1 391 ? 104.149 75.431 64.683 1.00 61.93 391 SER B C 1
ATOM 6187 O O . SER B 1 391 ? 104.648 75.276 65.801 1.00 61.93 391 SER B O 1
ATOM 6190 N N . VAL B 1 392 ? 103.154 74.662 64.238 1.00 61.43 392 VAL B N 1
ATOM 6191 C CA . VAL B 1 392 ? 102.638 73.568 65.054 1.00 61.43 392 VAL B CA 1
ATOM 6192 C C . VAL B 1 392 ? 103.632 72.412 65.087 1.00 61.43 392 VAL B C 1
ATOM 6193 O O . VAL B 1 392 ? 103.763 71.722 66.104 1.00 61.43 392 VAL B O 1
ATOM 6197 N N . HIS B 1 393 ? 104.402 72.224 64.012 1.00 67.50 393 HIS B N 1
ATOM 6198 C CA . HIS B 1 393 ? 105.499 71.260 64.066 1.00 67.50 393 HIS B CA 1
ATOM 6199 C C . HIS B 1 393 ? 106.570 71.659 65.072 1.00 67.50 393 HIS B C 1
ATOM 6200 O O . HIS B 1 393 ? 107.094 70.801 65.795 1.00 67.50 393 HIS B O 1
ATOM 6207 N N . GLU B 1 394 ? 106.892 72.950 65.146 1.00 66.59 394 GLU B N 1
ATOM 6208 C CA . GLU B 1 394 ? 107.894 73.393 66.109 1.00 66.59 394 GLU B CA 1
ATOM 6209 C C . GLU B 1 394 ? 107.361 73.317 67.532 1.00 66.59 394 GLU B C 1
ATOM 6210 O O . GLU B 1 394 ? 108.115 73.041 68.470 1.00 66.59 394 GLU B O 1
ATOM 6216 N N . LEU B 1 395 ? 106.061 73.539 67.713 1.00 55.34 395 LEU B N 1
ATOM 6217 C CA . LEU B 1 395 ? 105.455 73.311 69.019 1.00 55.34 395 LEU B CA 1
ATOM 6218 C C . LEU B 1 395 ? 105.462 71.832 69.377 1.00 55.34 395 LEU B C 1
ATOM 6219 O O . LEU B 1 395 ? 105.638 71.470 70.542 1.00 55.34 395 LEU B O 1
ATOM 6224 N N . ALA B 1 396 ? 105.311 70.964 68.383 1.00 68.56 396 ALA B N 1
ATOM 6225 C CA . ALA B 1 396 ? 105.258 69.535 68.653 1.00 68.56 396 ALA B CA 1
ATOM 6226 C C . ALA B 1 396 ? 106.630 68.957 68.949 1.00 68.56 396 ALA B C 1
ATOM 6227 O O . ALA B 1 396 ? 106.723 67.839 69.462 1.00 68.56 396 ALA B O 1
ATOM 6229 N N . SER B 1 397 ? 107.702 69.668 68.610 1.00 67.03 397 SER B N 1
ATOM 6230 C CA . SER B 1 397 ? 109.017 69.181 69.010 1.00 67.03 397 SER B CA 1
ATOM 6231 C C . SER B 1 397 ? 109.471 69.801 70.322 1.00 67.03 397 SER B C 1
ATOM 6232 O O . SER B 1 397 ? 110.300 69.222 71.029 1.00 67.03 397 SER B O 1
ATOM 6235 N N . ALA B 1 398 ? 108.983 71.008 70.595 1.00 65.17 398 ALA B N 1
ATOM 6236 C CA . ALA B 1 398 ? 109.286 71.732 71.827 1.00 65.17 398 ALA B CA 1
ATOM 6237 C C . ALA B 1 398 ? 108.719 71.041 73.064 1.00 65.17 398 ALA B C 1
ATOM 6238 O O . ALA B 1 398 ? 109.358 70.994 74.113 1.00 65.17 398 ALA B O 1
ATOM 6240 N N . ALA B 1 399 ? 107.508 70.509 72.926 1.00 67.67 399 ALA B N 1
ATOM 6241 C CA . ALA B 1 399 ? 106.809 69.834 74.019 1.00 67.67 399 ALA B CA 1
ATOM 6242 C C . ALA B 1 399 ? 107.132 68.345 74.107 1.00 67.67 399 ALA B C 1
ATOM 6243 O O . ALA B 1 399 ? 106.582 67.636 74.951 1.00 67.67 399 ALA B O 1
ATOM 6245 N N . ARG B 1 400 ? 107.984 67.882 73.195 1.00 74.92 400 ARG B N 1
ATOM 6246 C CA . ARG B 1 400 ? 108.430 66.491 73.122 1.00 74.92 400 ARG B CA 1
ATOM 6247 C C . ARG B 1 400 ? 107.292 65.487 72.976 1.00 74.92 400 ARG B C 1
ATOM 6248 O O . ARG B 1 400 ? 107.334 64.402 73.551 1.00 74.92 400 ARG B O 1
ATOM 6256 N N . PHE B 1 401 ? 106.275 65.854 72.204 1.00 76.19 401 PHE B N 1
ATOM 6257 C CA . PHE B 1 401 ? 105.160 64.957 71.959 1.00 76.19 401 PHE B CA 1
ATOM 6258 C C . PHE B 1 401 ? 105.710 63.563 71.680 1.00 76.19 401 PHE B C 1
ATOM 6259 O O . PHE B 1 401 ? 106.864 63.392 71.282 1.00 76.19 401 PHE B O 1
ATOM 6267 N N . LYS B 1 402 ? 104.885 62.547 71.890 1.00 94.75 402 LYS B N 1
ATOM 6268 C CA . LYS B 1 402 ? 105.299 61.177 71.644 1.00 94.75 402 LYS B CA 1
ATOM 6269 C C . LYS B 1 402 ? 105.355 60.913 70.151 1.00 94.75 402 LYS B C 1
ATOM 6270 O O . LYS B 1 402 ? 104.619 61.520 69.373 1.00 94.75 402 LYS B O 1
ATOM 6276 N N . ASN B 1 403 ? 106.234 60.000 69.751 1.00 117.50 403 ASN B N 1
ATOM 6277 C CA . ASN B 1 403 ? 106.577 59.804 68.349 1.00 117.50 403 ASN B CA 1
ATOM 6278 C C . ASN B 1 403 ? 105.831 58.636 67.713 1.00 117.50 403 ASN B C 1
ATOM 6279 O O . ASN B 1 403 ? 106.363 57.998 66.799 1.00 117.50 403 ASN B O 1
ATOM 6284 N N . LYS B 1 404 ? 104.606 58.358 68.159 1.00 124.04 404 LYS B N 1
ATOM 6285 C CA . LYS B 1 404 ? 103.904 57.156 67.715 1.00 124.04 404 LYS B CA 1
ATOM 6286 C C . LYS B 1 404 ? 103.443 57.283 66.269 1.00 124.04 404 LYS B C 1
ATOM 6287 O O . LYS B 1 404 ? 103.838 56.485 65.410 1.00 124.04 404 LYS B O 1
ATOM 6293 N N . MET B 1 405 ? 102.617 58.296 65.993 1.00 126.96 405 MET B N 1
ATOM 6294 C CA . MET B 1 405 ? 101.914 58.515 64.721 1.00 126.96 405 MET B CA 1
ATOM 6295 C C . MET B 1 405 ? 101.135 57.279 64.268 1.00 126.96 405 MET B C 1
ATOM 6296 O O . MET B 1 405 ? 100.591 56.541 65.090 1.00 126.96 405 MET B O 1
#

Foldseek 3Di:
DVVVVVVVVVVVVVCVVDVLVVVLVVLLVVLLVVLVCCLPVVPPDPDDLQRNPDRVLLNVLSVVLADSALLSSLLLLVLLQVLLVVLLVVLLVLQVVLVVPDDVCSVVSLVVVLVVLVVVLVVVCVDPVCVLGRNSSSVSNSVNNCVLSPDDDHNSVSVSVSVNNNVSSNVSSVSSNCSQPPDDHHHLVVVLLLVLLLLLLLLLVLLLVCLPLLQDPCVVVVVVCSNPVNLVVLQPCLPVLSVSLNSNLRDAADDLFDRDADSVLSSVLSVLSNVLSVLSVVVVCLSPDPPDDPRVVVVVVSPLSSQLSNLLSVLSNVLSVCSVQLEQDDPNVVSLVSNVVSLVVVVVVVVVCPPPPDDVVNVVSVVSSVVSSVVSSVSSVVSVVSSNVSSVRRPGDHDD/DVVVVVVVVVVVVVCVVDVLVVVLVVLLVVLLVVLVCCLPVVPPDPDDLQRNPDRVLLNVLSVVLADSALLSSLLLLVLLQVLLVVLLVVLLVLQVVLVVPDDVCSVVSLVVVLVVLVVVLVVVCVDPVCVLGRNSSSVSNSVNNCVLSPDDDHNSVSVSVSVNNNVSSNVSSVSSNCSQPPDDHHHLVVVLLLVLLLLLLLLLVLLLVCLPLLQDPCVVVVVVCSNPVNLVVLQPCLPVLSVSLNSNLRDAADDLFDRDADSVLSSVLSVLSNVLSVLSVVVVCLSPDPPDDPRVVVVVVSPLSSQLSNLLSVLSNVLSVCSVQLEQDDPNVVSLVSNVVSLVVVVVVVVVCPPPPDDVVNVVSVVSSVVSSVVSSVSSVVSVVSSNVSSVRRPGDHDD

Organism: Arabidopsis thaliana (NCBI:txid3702)

Radius of gyration: 31.3 Å; Cα contacts (8 Å, |Δi|>4): 960; chains: 2; bounding box: 67×68×94 Å

GO terms:
  GO:0010044 response to aluminum ion (P, IEP)
  GO:0015140 malate transmembrane transporter activity (F, IDA)
  GO:0010044 response to aluminum ion (P, IMP)
  GO:0071423 malate transmembrane transport (P, IMP)

InterPro domains:
  IPR020966 Aluminum-activated malate transporter [PF11744] (13-359)

Sequence (800 aa):
MEKVREIVREGIRVGNEDPRRIIHAFKVGLALVLVSSFYYYQPFGPFTDYFGINAMWAVATVVVVFEFSVGATLGKGLNRGVATLVAGGLGIGAHQLARLSGATVEPILLVMLVFVQAALSTFVRFFPWVKTKFDYGILIFILTFALISLSGFRDEEIMDLAESRLSTVVIGGVSCILISIFVCPVWAGQDLHSLLASNFDTLSHFLQDFGDEYFEDYKVVEKRKKNLERYKSVLDSKSDEEALANYAEWEPPHGQFRFRHPWKQYVAVGALLRQCAYRIDALNSYINSDFQIPVDIKKKLETPLRRMSSESGNSMKEMSISLKQMIKSSSSDIHVSNSQAACKSLSTLLKSGILNDVEPLQMISLMTTVSMLIDIVNLTEKISESVHELASAARFKNKMMEKVREIVREGIRVGNEDPRRIIHAFKVGLALVLVSSFYYYQPFGPFTDYFGINAMWAVATVVVVFEFSVGATLGKGLNRGVATLVAGGLGIGAHQLARLSGATVEPILLVMLVFVQAALSTFVRFFPWVKTKFDYGILIFILTFALISLSGFRDEEIMDLAESRLSTVVIGGVSCILISIFVCPVWAGQDLHSLLASNFDTLSHFLQDFGDEYFEDYKVVEKRKKNLERYKSVLDSKSDEEALANYAEWEPPHGQFRFRHPWKQYVAVGALLRQCAYRIDALNSYINSDFQIPVDIKKKLETPLRRMSSESGNSMKEMSISLKQMIKSSSSDIHVSNSQAACKSLSTLLKSGILNDVEPLQMISLMTTVSMLIDIVNLTEKISESVHELASAARFKNKM

Solvent-accessible surface area: 38850 Å² total; per-residue (Å²): 169,132,154,83,125,84,102,83,128,51,15,109,109,1,9,116,106,32,79,83,38,75,69,7,4,114,5,6,0,76,0,1,39,93,4,17,37,72,20,133,136,53,85,213,24,122,45,110,83,68,76,36,82,39,39,50,25,0,5,18,1,0,7,25,0,7,47,50,9,1,0,6,1,26,5,53,10,88,19,15,18,87,9,3,101,68,0,7,45,90,0,44,32,6,17,94,109,0,128,126,63,32,93,123,68,48,44,81,49,11,16,104,59,2,62,83,20,1,13,119,9,7,40,44,65,30,19,74,178,12,120,77,55,66,46,34,9,36,20,4,36,4,16,0,12,2,14,3,1,41,21,76,93,200,109,106,77,3,84,26,9,8,59,1,12,60,20,2,5,76,39,0,7,80,19,0,28,91,13,2,37,155,72,50,55,4,39,0,0,68,34,0,6,60,46,1,0,50,9,0,54,22,0,3,88,8,0,73,66,7,9,91,53,20,21,158,148,188,157,103,68,71,104,124,135,102,32,32,106,108,5,83,60,3,21,85,8,76,57,70,2,75,43,32,5,51,82,4,81,57,28,48,79,32,81,107,11,119,145,174,21,26,26,166,58,0,41,51,0,1,43,37,0,19,74,0,0,33,13,0,21,13,2,7,61,63,42,76,50,143,112,79,11,68,64,90,21,12,83,75,0,50,100,9,6,95,128,0,1,31,11,2,0,39,0,1,81,31,6,5,73,9,0,118,98,23,23,62,43,56,47,12,90,114,39,19,61,59,1,49,51,8,22,128,62,1,33,95,51,12,130,90,32,75,19,117,129,28,107,38,62,26,16,11,6,0,1,7,6,0,6,8,3,54,38,1,3,64,5,1,65,120,0,10,119,28,10,106,98,0,6,50,31,6,134,16,75,130,150,140,169,132,152,81,124,81,101,82,129,52,15,109,107,1,8,115,105,33,80,83,40,76,70,7,4,114,6,8,0,76,0,0,39,94,3,17,39,73,19,132,133,52,82,213,25,120,45,111,84,69,75,35,81,37,39,53,26,0,5,18,1,0,6,26,0,9,45,50,8,1,0,6,1,26,6,53,11,89,18,14,17,86,8,2,99,68,0,7,45,89,0,45,31,6,18,94,110,0,127,127,65,32,94,122,66,48,43,81,51,10,19,104,59,2,62,82,20,1,13,119,9,7,39,42,63,30,19,73,178,12,122,77,54,63,47,35,8,36,20,4,36,5,15,0,11,2,15,2,0,45,20,76,90,198,112,108,77,3,82,25,10,9,58,1,12,61,20,2,4,76,39,0,7,80,19,0,27,92,12,1,39,156,73,51,55,4,41,0,0,66,33,0,5,61,48,0,0,50,8,0,54,22,0,4,89,9,0,74,66,7,9,88,52,20,22,155,149,188,158,104,70,73,100,127,137,104,31,32,106,109,5,82,60,2,21,86,8,76,58,72,2,74,43,31,6,51,82,4,81,58,27,50,78,32,83,107,12,119,143,174,19,25,24,167,58,0,42,51,0,1,44,37,0,21,71,0,0,33,13,0,22,11,3,6,61,61,44,75,51,143,112,78,12,69,63,90,20,11,84,74,0,51,98,8,7,93,126,0,1,30,11,2,0,39,0,0,78,32,5,4,76,8,1,118,100,23,22,64,42,55,48,11,88,114,39,19,61,61,1,48,51,7,21,129,62,2,34,94,53,10,132,90,31,75,20,118,129,29,107,38,61,25,18,11,6,0,1,7,5,0,5,9,2,53,37,2,3,64,4,1,66,118,0,12,121,29,10,106,96,0,6,51,32,6,133,16,76,132,150,140

Secondary structure (DSSP, 8-state):
-HHHHHHHHHHHHHHHH-THHHHHHHHHHHHHHHHHHHHHH-SS----TTSSS--HHHHHHHHHH--SSSHHHHHHHHHHHHHHHHHHHHHHHHHHHHHHH-SSSHHHHHHHHHHHHHHHHHHHTTSHHHHHS-HHHHHHHHHHHHHHHTSS--TTHHHHHHHHHHHHHHHHHHHHHHHHHHTS---HHHHHHHHHHHHHHHHHHHHHHHHHHTT--HHHHHHHHHHHHHHHHHHT-HHHHHHHHHHHTTPPP-TTS-SS--HHHHHHHHHHHHHHHHHHHHHHHHHH-S----HHHHHTSHHHHHHHHHHHHHHHHHHHHHHHTTB---HHHHHHHHHHHHHHHHHHHHTTTTTSSS-HHHHHHHHHHHHHHHHHHHHHHHHHHHHHHHHHHTT-BS--/-HHHHHHHHHHHHHHHH-THHHHHHHHHHHHHHHHHHHHHH-SS----TTSSS--HHHHHHHHHH--SSSHHHHHHHHHHHHHHHHHHHHHHHHHHHHHHH-SSSHHHHHHHHHHHHHHHHHHHTTSHHHHHS-HHHHHHHHHHHHHHHTSS--TTHHHHHHHHHHHHHHHHHHHHHHHHHHTS---HHHHHHHHHHHHHHHHHHHHHHHHHHTT--HHHHHHHHHHHHHHHHHHT-HHHHHHHHHHHTTPPP-TTS-SS--HHHHHHHHHHHHHHHHHHHHHHHHHH-S----HHHHHTSHHHHHHHHHHHHHHHHHHHHHHHTTB---HHHHHHHHHHHHHHHHHHHHTTTTTSSS-HHHHHHHHHHHHHHHHHHHHHHHHHHHHHHHHHHTT-BS--

B-factor: mean 68.01, std 32.92, range [22.61, 155.74]